Protein AF-A0A3C1LG47-F1 (afdb_monomer_lite)

Structure (mmCIF, N/CA/C/O backbone):
data_AF-A0A3C1LG47-F1
#
_entry.id   AF-A0A3C1LG47-F1
#
loop_
_atom_site.group_PDB
_atom_site.id
_atom_site.type_symbol
_atom_site.label_atom_id
_atom_site.label_alt_id
_atom_site.label_comp_id
_atom_site.label_asym_id
_atom_site.label_entity_id
_atom_site.label_seq_id
_atom_site.pdbx_PDB_ins_code
_atom_site.Cartn_x
_atom_site.Cartn_y
_atom_site.Cartn_z
_atom_site.occupancy
_atom_site.B_iso_or_equiv
_atom_site.auth_seq_id
_atom_site.auth_comp_id
_atom_site.auth_asym_id
_atom_site.auth_atom_id
_atom_site.pdbx_PDB_model_num
ATOM 1 N N . MET A 1 1 ? -15.782 72.616 63.183 1.00 51.31 1 MET A N 1
ATOM 2 C CA . MET A 1 1 ? -16.608 72.839 61.970 1.00 51.31 1 MET A CA 1
ATOM 3 C C . MET A 1 1 ? -15.908 72.501 60.646 1.00 51.31 1 MET A C 1
ATOM 5 O O . MET A 1 1 ? -16.550 71.885 59.808 1.00 51.31 1 MET A O 1
ATOM 9 N N . ASN A 1 2 ? -14.607 72.766 60.451 1.00 53.25 2 ASN A N 1
ATOM 10 C CA . ASN A 1 2 ? -13.938 72.536 59.150 1.00 53.25 2 ASN A CA 1
ATOM 11 C C . ASN A 1 2 ? -13.732 71.069 58.701 1.00 53.25 2 ASN A C 1
ATOM 13 O O . ASN A 1 2 ? -13.550 70.830 57.511 1.00 53.25 2 ASN A O 1
ATOM 17 N N . LYS A 1 3 ? -13.818 70.066 59.590 1.00 49.41 3 LYS A N 1
ATOM 18 C CA . LYS A 1 3 ? -13.710 68.641 59.197 1.00 49.41 3 LYS A CA 1
ATOM 19 C C . LYS A 1 3 ? -15.023 68.023 58.687 1.00 49.41 3 LYS A C 1
ATOM 21 O O . LYS A 1 3 ? -14.975 67.081 57.904 1.00 49.41 3 LYS A O 1
ATOM 26 N N . LEU A 1 4 ? -16.186 68.569 59.060 1.00 52.66 4 LEU A N 1
ATOM 27 C CA . LEU A 1 4 ? -17.486 68.074 58.577 1.00 52.66 4 LEU A CA 1
ATOM 28 C C . LEU A 1 4 ? -17.813 68.585 57.165 1.00 52.66 4 LEU A C 1
ATOM 30 O O . LEU A 1 4 ? -18.344 67.832 56.352 1.00 52.66 4 LEU A O 1
ATOM 34 N N . LEU A 1 5 ? -17.409 69.818 56.841 1.00 54.19 5 LEU A N 1
ATOM 35 C CA . LEU A 1 5 ? -17.619 70.408 55.515 1.00 54.19 5 LEU A CA 1
ATOM 36 C C . LEU A 1 5 ? -16.752 69.730 54.433 1.00 54.19 5 LEU A C 1
ATOM 38 O O . LEU A 1 5 ? -17.206 69.527 53.309 1.00 54.19 5 LEU A O 1
ATOM 42 N N . HIS A 1 6 ? -15.542 69.282 54.791 1.00 54.31 6 HIS A N 1
ATOM 43 C CA . HIS A 1 6 ? -14.636 68.578 53.873 1.00 54.31 6 HIS A CA 1
ATOM 44 C C . HIS A 1 6 ? -15.101 67.150 53.525 1.00 54.31 6 HIS A C 1
ATOM 46 O O . HIS A 1 6 ? -14.915 66.705 52.395 1.00 54.31 6 HIS A O 1
ATOM 52 N N . CYS A 1 7 ? -15.755 66.437 54.449 1.00 54.12 7 CYS A N 1
ATOM 53 C CA . CYS A 1 7 ? -16.332 65.117 54.158 1.00 54.12 7 CYS A CA 1
ATOM 54 C C . CYS A 1 7 ? -17.627 65.197 53.331 1.00 54.12 7 CYS A C 1
ATOM 56 O O . CYS A 1 7 ? -17.888 64.301 52.527 1.00 54.12 7 CYS A O 1
ATOM 58 N N . TYR A 1 8 ? -18.412 66.269 53.483 1.00 59.38 8 TYR A N 1
ATOM 59 C CA . TYR A 1 8 ? -19.633 66.476 52.702 1.00 59.38 8 TYR A CA 1
ATOM 60 C C . TYR A 1 8 ? -19.336 66.916 51.260 1.00 59.38 8 TYR A C 1
ATOM 62 O O . TYR A 1 8 ? -19.870 66.312 50.331 1.00 59.38 8 TYR A O 1
ATOM 70 N N . LEU A 1 9 ? -18.412 67.861 51.032 1.00 56.97 9 LEU A N 1
ATOM 71 C CA . LEU A 1 9 ? -18.055 68.276 49.666 1.00 56.97 9 LEU A CA 1
ATOM 72 C C . LEU A 1 9 ? -17.427 67.139 48.842 1.00 56.97 9 LEU A C 1
ATOM 74 O O . LEU A 1 9 ? -17.689 67.029 47.648 1.00 56.97 9 LEU A O 1
ATOM 78 N N . ARG A 1 10 ? -16.648 66.246 49.469 1.00 55.94 10 ARG A N 1
ATOM 79 C CA . ARG A 1 10 ? -15.998 65.124 48.769 1.00 55.94 10 ARG A CA 1
ATOM 80 C C . ARG A 1 10 ? -17.000 64.067 48.294 1.00 55.94 10 ARG A C 1
ATOM 82 O O . ARG A 1 10 ? -16.818 63.515 47.213 1.00 55.94 10 ARG A O 1
ATOM 89 N N . LYS A 1 11 ? -18.078 63.820 49.051 1.00 56.16 11 LYS A N 1
ATOM 90 C CA . LYS A 1 11 ? -19.153 62.897 48.641 1.00 56.16 11 LYS A CA 1
ATOM 91 C C . LYS A 1 11 ? -20.016 63.471 47.516 1.00 56.16 11 LYS A C 1
ATOM 93 O O . LYS A 1 11 ? -20.362 62.725 46.608 1.00 56.16 11 LYS A O 1
ATOM 98 N N . TYR A 1 12 ? -20.297 64.776 47.519 1.00 56.66 12 TYR A N 1
ATOM 99 C CA . TYR A 1 12 ? -21.086 65.399 46.451 1.00 56.66 12 TYR A CA 1
ATOM 100 C C . TYR A 1 12 ? -20.277 65.684 45.181 1.00 56.66 12 TYR A C 1
ATOM 102 O O . TYR A 1 12 ? -20.822 65.514 44.101 1.00 56.66 12 TYR A O 1
ATOM 110 N N . ILE A 1 13 ? -18.978 65.998 45.264 1.00 59.78 13 ILE A N 1
ATOM 111 C CA . ILE A 1 13 ? -18.115 66.118 44.073 1.00 59.78 13 ILE A CA 1
ATOM 112 C C . ILE A 1 13 ? -17.897 64.749 43.410 1.00 59.78 13 ILE A C 1
ATOM 114 O O . ILE A 1 13 ? -17.921 64.663 42.187 1.00 59.78 13 ILE A O 1
ATOM 118 N N . LEU A 1 14 ? -17.781 63.659 44.178 1.00 51.44 14 LEU A N 1
ATOM 119 C CA . LEU A 1 14 ? -17.736 62.302 43.613 1.00 51.44 14 LEU A CA 1
ATOM 120 C C . LEU A 1 14 ? -19.088 61.858 43.030 1.00 51.44 14 LEU A C 1
ATOM 122 O O . LEU A 1 14 ? -19.104 61.161 42.019 1.00 51.44 14 LEU A O 1
ATOM 126 N N . LEU A 1 15 ? -20.213 62.304 43.599 1.00 50.47 15 LEU A N 1
ATOM 127 C CA . LEU A 1 15 ? -21.544 62.062 43.032 1.00 50.47 15 LEU A CA 1
ATOM 128 C C . LEU A 1 15 ? -21.782 62.895 41.759 1.00 50.47 15 LEU A C 1
ATOM 130 O O . LEU A 1 15 ? -22.351 62.388 40.800 1.00 50.47 15 LEU A O 1
ATOM 134 N N . PHE A 1 16 ? -21.291 64.138 41.699 1.00 47.19 16 PHE A N 1
ATOM 135 C CA . PHE A 1 16 ? -21.421 65.008 40.525 1.00 47.19 16 PHE A CA 1
ATOM 136 C C . PHE A 1 16 ? -20.481 64.582 39.384 1.00 47.19 16 PHE A C 1
ATOM 138 O O . PHE A 1 16 ? -20.899 64.549 38.231 1.00 47.19 16 PHE A O 1
ATOM 145 N N . ILE A 1 17 ? -19.252 64.146 39.692 1.00 50.56 17 ILE A N 1
ATOM 146 C CA . ILE A 1 17 ? -18.348 63.518 38.711 1.00 50.56 17 ILE A CA 1
ATOM 147 C C . ILE A 1 17 ? -18.901 62.150 38.264 1.00 50.56 17 ILE A C 1
ATOM 149 O O . ILE A 1 17 ? -18.778 61.798 37.094 1.00 50.56 17 ILE A O 1
ATOM 153 N N . GLY A 1 18 ? -19.589 61.416 39.147 1.00 42.50 18 GLY A N 1
ATOM 154 C CA . GLY A 1 18 ? -20.292 60.174 38.807 1.00 42.50 18 GLY A CA 1
ATOM 155 C C . GLY A 1 18 ? -21.524 60.366 37.910 1.00 42.50 18 GLY A C 1
ATOM 156 O O . GLY A 1 18 ? -21.790 59.516 37.065 1.00 42.50 18 GLY A O 1
ATOM 157 N N . ILE A 1 19 ? -22.245 61.487 38.037 1.00 44.97 19 ILE A N 1
ATOM 158 C CA . ILE A 1 19 ? -23.436 61.801 37.225 1.00 44.97 19 ILE A CA 1
ATOM 159 C C . ILE A 1 19 ? -23.059 62.442 35.876 1.00 44.97 19 ILE A C 1
ATOM 161 O O . ILE A 1 19 ? -23.727 62.192 34.877 1.00 44.97 19 ILE A O 1
ATOM 165 N N . VAL A 1 20 ? -21.946 63.180 35.788 1.00 39.44 20 VAL A N 1
ATOM 166 C CA . VAL A 1 20 ? -21.434 63.704 34.502 1.00 39.44 20 VAL A CA 1
ATOM 167 C C . VAL A 1 20 ? -20.729 62.612 33.670 1.00 39.44 20 VAL A C 1
ATOM 169 O O . VAL A 1 20 ? -20.635 62.731 32.452 1.00 39.44 20 VAL A O 1
ATOM 172 N N . PHE A 1 21 ? -20.343 61.486 34.286 1.00 37.75 21 PHE A N 1
ATOM 173 C CA . PHE A 1 21 ? -19.970 60.239 33.599 1.00 37.75 21 PHE A CA 1
ATOM 174 C C . PHE A 1 21 ? -21.149 59.272 33.393 1.00 37.75 21 PHE A C 1
ATOM 176 O O . PHE A 1 21 ? -20.934 58.079 33.145 1.00 37.75 21 PHE A O 1
ATOM 183 N N . VAL A 1 22 ? -22.397 59.762 33.382 1.00 38.84 22 VAL A N 1
ATOM 184 C CA . VAL A 1 22 ? -23.427 59.100 32.575 1.00 38.84 22 VAL A CA 1
ATOM 185 C C . VAL A 1 22 ? -22.970 59.248 31.132 1.00 38.84 22 VAL A C 1
ATOM 187 O O . VAL A 1 22 ? -23.266 60.222 30.443 1.00 38.84 22 VAL A O 1
ATOM 190 N N . LYS A 1 23 ? -22.179 58.259 30.697 1.00 36.44 23 LYS A N 1
ATOM 191 C CA . LYS A 1 23 ? -22.013 57.919 29.296 1.00 36.44 23 LYS A CA 1
ATOM 192 C C . LYS A 1 23 ? -23.392 58.093 28.676 1.00 36.44 23 LYS A C 1
ATOM 194 O O . LYS A 1 23 ? -24.325 57.369 29.021 1.00 36.44 23 LYS A O 1
ATOM 199 N N . LEU A 1 24 ? -23.486 59.020 27.731 1.00 32.66 24 LEU A N 1
ATOM 200 C CA . LEU A 1 24 ? -24.197 58.752 26.497 1.00 32.66 24 LEU A CA 1
ATOM 201 C C . LEU A 1 24 ? -23.728 57.361 26.055 1.00 32.66 24 LEU A C 1
ATOM 203 O O . LEU A 1 24 ? -22.726 57.217 25.357 1.00 32.66 24 LEU A O 1
ATOM 207 N N . ILE A 1 25 ? -24.390 56.312 26.548 1.00 35.88 25 ILE A N 1
ATOM 208 C CA . ILE A 1 25 ? -24.397 55.020 25.890 1.00 35.88 25 ILE A CA 1
ATOM 209 C C . ILE A 1 25 ? -25.175 55.345 24.626 1.00 35.88 25 ILE A C 1
ATOM 211 O O . ILE A 1 25 ? -26.400 55.281 24.596 1.00 35.88 25 ILE A O 1
ATOM 215 N N . SER A 1 26 ? -24.458 55.859 23.623 1.00 36.28 26 SER A N 1
ATOM 216 C CA . SER A 1 26 ? -24.989 55.963 22.279 1.00 36.28 26 SER A CA 1
ATOM 217 C C . SER A 1 26 ? -25.523 54.577 21.966 1.00 36.28 26 SER A C 1
ATOM 219 O O . SER A 1 26 ? -24.765 53.613 22.129 1.00 36.28 26 SER A O 1
ATOM 221 N N . ALA A 1 27 ? -26.797 54.482 21.581 1.00 41.03 27 ALA A N 1
ATOM 222 C CA . ALA A 1 27 ? -27.372 53.261 21.037 1.00 41.03 27 ALA A CA 1
ATOM 223 C C . ALA A 1 27 ? -26.314 52.612 20.140 1.00 41.03 27 ALA A C 1
ATOM 225 O O . ALA A 1 27 ? -25.809 53.255 19.211 1.00 41.03 27 ALA A O 1
ATOM 226 N N . GLN A 1 28 ? -25.851 51.424 20.532 1.00 43.28 28 GLN A N 1
ATOM 227 C CA . GLN A 1 28 ? -24.716 50.783 19.891 1.00 43.28 28 GLN A CA 1
ATOM 228 C C . GLN A 1 28 ? -25.108 50.586 18.427 1.00 43.28 28 GLN A C 1
ATOM 230 O O . GLN A 1 28 ? -26.016 49.831 18.112 1.00 43.28 28 GLN A O 1
ATOM 235 N N . SER A 1 29 ? -24.511 51.367 17.529 1.00 49.53 29 SER A N 1
ATOM 236 C CA . SER A 1 29 ? -24.788 51.240 16.103 1.00 49.53 29 SER A CA 1
ATOM 237 C C . SER A 1 29 ? -24.093 49.970 15.630 1.00 49.53 29 SER A C 1
ATOM 239 O O . SER A 1 29 ? -22.915 49.783 15.926 1.00 49.53 29 SER A O 1
ATOM 241 N N . TYR A 1 30 ? -24.821 49.080 14.965 1.00 61.31 30 TYR A N 1
ATOM 242 C CA . TYR A 1 30 ? -24.326 47.768 14.552 1.00 61.31 30 TYR A CA 1
ATOM 243 C C . TYR A 1 30 ? -24.065 47.722 13.032 1.00 61.31 30 TYR A C 1
ATOM 245 O O . TYR A 1 30 ? -24.779 48.376 12.270 1.00 61.31 30 TYR A O 1
ATOM 253 N N . PHE A 1 31 ? -23.026 46.992 12.599 1.00 74.56 31 PHE A N 1
ATOM 254 C CA . PHE A 1 31 ? -22.445 47.036 11.241 1.00 74.56 31 PHE A CA 1
ATOM 255 C C . PHE A 1 31 ? -22.691 45.711 10.459 1.00 74.56 31 PHE A C 1
ATOM 257 O O . PHE A 1 31 ? -23.329 44.815 11.013 1.00 74.56 31 PHE A O 1
ATOM 264 N N . PRO A 1 32 ? -22.292 45.551 9.174 1.00 75.62 32 PRO A N 1
ATOM 265 C CA . PRO A 1 32 ? -22.762 44.463 8.315 1.00 75.62 32 PRO A CA 1
ATOM 266 C C . PRO A 1 32 ? -22.388 43.082 8.872 1.00 75.62 32 PRO A C 1
ATOM 268 O O . PRO A 1 32 ? -21.288 42.888 9.393 1.00 75.62 32 PRO A O 1
ATOM 271 N N . GLY A 1 33 ? -23.335 42.140 8.802 1.00 71.44 33 GLY A N 1
ATOM 272 C CA . GLY A 1 33 ? -23.226 40.807 9.413 1.00 71.44 33 GLY A CA 1
ATOM 273 C C . GLY A 1 33 ? -23.135 40.808 10.947 1.00 71.44 33 GLY A C 1
ATOM 274 O O . GLY A 1 33 ? -22.807 39.795 11.552 1.00 71.44 33 GLY A O 1
ATOM 275 N N . GLY A 1 34 ? -23.361 41.951 11.598 1.00 69.56 34 GLY A N 1
ATOM 276 C CA . GLY A 1 34 ? -23.173 42.117 13.037 1.00 69.56 34 GLY A CA 1
ATOM 277 C C . GLY A 1 34 ? -21.711 42.229 13.476 1.00 69.56 34 GLY A C 1
ATOM 278 O O . GLY A 1 34 ? -21.415 42.090 14.664 1.00 69.56 34 GLY A O 1
ATOM 279 N N . LEU A 1 35 ? -20.794 42.520 12.546 1.00 74.56 35 LEU A N 1
ATOM 280 C CA . LEU A 1 35 ? -19.403 42.826 12.872 1.00 74.56 35 LEU A CA 1
ATOM 281 C C . LEU A 1 35 ? -19.294 44.094 13.736 1.00 74.56 35 LEU A C 1
ATOM 283 O O . LEU A 1 35 ? -20.062 45.051 13.605 1.00 74.56 35 LEU A O 1
ATOM 287 N N . LEU A 1 36 ? -18.283 44.129 14.607 1.00 71.06 36 LEU A N 1
ATOM 288 C CA . LEU A 1 36 ? -17.958 45.323 15.387 1.00 71.06 36 LEU A CA 1
ATOM 289 C C . LEU A 1 36 ? -17.423 46.435 14.478 1.00 71.06 36 LEU A C 1
ATOM 291 O O . LEU A 1 36 ? -16.617 46.173 13.585 1.00 71.06 36 LEU A O 1
ATOM 295 N N . ARG A 1 37 ? -17.765 47.697 14.786 1.00 76.88 37 ARG A N 1
ATOM 296 C CA . ARG A 1 37 ? -17.238 48.890 14.087 1.00 76.88 37 ARG A CA 1
ATOM 297 C C . ARG A 1 37 ? -15.733 48.837 13.886 1.00 76.88 37 ARG A C 1
ATOM 299 O O . ARG A 1 37 ? -15.231 49.153 12.819 1.00 76.88 37 ARG A O 1
ATOM 306 N N . SER A 1 38 ? -15.029 48.447 14.948 1.00 74.62 38 SER A N 1
ATOM 307 C CA . SER A 1 38 ? -13.571 48.417 15.028 1.00 74.62 38 SER A CA 1
ATOM 308 C C . SER A 1 38 ? -12.929 47.442 14.043 1.00 74.62 38 SER A C 1
ATOM 310 O O . SER A 1 38 ? -11.725 47.515 13.825 1.00 74.62 38 SER A O 1
ATOM 312 N N . LYS A 1 39 ? -13.707 46.529 13.452 1.00 76.81 39 LYS A N 1
ATOM 313 C CA . LYS A 1 39 ? -13.239 45.597 12.426 1.00 76.81 39 LYS A CA 1
ATOM 314 C C . LYS A 1 39 ? -13.362 46.159 11.013 1.00 76.81 39 LYS A C 1
ATOM 316 O O . LYS A 1 39 ? -12.798 45.570 10.096 1.00 76.81 39 LYS A O 1
ATOM 321 N N . LEU A 1 40 ? -14.048 47.282 10.820 1.00 82.50 40 LEU A N 1
ATOM 322 C CA . LEU A 1 40 ? -14.298 47.881 9.512 1.00 82.50 40 LEU A CA 1
ATOM 323 C C . LEU A 1 40 ? -13.452 49.134 9.350 1.00 82.50 40 LEU A C 1
ATOM 325 O O . LEU A 1 40 ? -13.434 49.977 10.242 1.00 82.50 40 LEU A O 1
ATOM 329 N N . ASN A 1 41 ? -12.816 49.287 8.194 1.00 83.94 41 ASN A N 1
ATOM 330 C CA . ASN A 1 41 ? -12.206 50.552 7.793 1.00 83.94 41 ASN A CA 1
ATOM 331 C C . ASN A 1 41 ? -13.128 51.350 6.877 1.00 83.94 41 ASN A C 1
ATOM 333 O O . ASN A 1 41 ? -13.186 52.568 7.013 1.00 83.94 41 ASN A O 1
ATOM 337 N N . LEU A 1 42 ? -13.853 50.674 5.981 1.00 86.50 42 LEU A N 1
ATOM 338 C CA . LEU A 1 42 ? -14.726 51.298 4.991 1.00 86.50 42 LEU A CA 1
ATOM 339 C C . LEU A 1 42 ? -15.965 50.429 4.756 1.00 86.50 42 LEU A C 1
ATOM 341 O O . LEU A 1 42 ? -15.850 49.222 4.562 1.00 86.50 42 LEU A O 1
ATOM 345 N N . TRP A 1 43 ? -17.139 51.047 4.734 1.00 91.00 43 TRP A N 1
ATOM 346 C CA . TRP A 1 43 ? -18.402 50.423 4.370 1.00 91.00 43 TRP A CA 1
ATOM 347 C C . TRP A 1 43 ? -19.229 51.374 3.504 1.00 91.00 43 TRP A C 1
ATOM 349 O O . TRP A 1 43 ? -19.865 52.313 3.984 1.00 91.00 43 TRP A O 1
ATOM 359 N N . LEU A 1 44 ? -19.210 51.114 2.204 1.00 91.50 44 LEU A N 1
ATOM 360 C CA . LEU A 1 44 ? -19.944 51.856 1.191 1.00 91.50 44 LEU A CA 1
ATOM 361 C C . LEU A 1 44 ? -21.133 51.020 0.727 1.00 91.50 44 LEU A C 1
ATOM 363 O O . LEU A 1 44 ? -20.953 49.897 0.272 1.00 91.50 44 LEU A O 1
ATOM 367 N N . ASP A 1 45 ? -22.340 51.565 0.833 1.00 91.75 45 ASP A N 1
ATOM 368 C CA . ASP A 1 45 ? -23.589 50.858 0.537 1.00 91.75 45 ASP A CA 1
ATOM 369 C C . ASP A 1 45 ? -24.488 51.725 -0.349 1.00 91.75 45 ASP A C 1
ATOM 371 O O . ASP A 1 45 ? -25.027 52.731 0.105 1.00 91.75 45 ASP A O 1
ATOM 375 N N . ALA A 1 46 ? -24.629 51.365 -1.625 1.00 91.56 46 ALA A N 1
ATOM 376 C CA . ALA A 1 46 ? -25.347 52.171 -2.607 1.00 91.56 46 ALA A CA 1
ATOM 377 C C . ALA A 1 46 ? -26.864 52.082 -2.408 1.00 91.56 46 ALA A C 1
ATOM 379 O O . ALA A 1 46 ? -27.601 52.963 -2.855 1.00 91.56 46 ALA A O 1
ATOM 380 N N . THR A 1 47 ? -27.348 51.056 -1.698 1.00 88.75 47 THR A N 1
ATOM 381 C CA . THR A 1 47 ? -28.775 50.924 -1.369 1.00 88.75 47 THR A CA 1
ATOM 382 C C . THR A 1 47 ? -29.243 52.035 -0.430 1.00 88.75 47 THR A C 1
ATOM 384 O O . THR A 1 47 ? -30.394 52.467 -0.499 1.00 88.75 47 THR A O 1
ATOM 387 N N . ASP A 1 48 ? -28.326 52.586 0.364 1.00 89.19 48 ASP A N 1
ATOM 388 C CA . ASP A 1 48 ? -28.577 53.700 1.261 1.00 89.19 48 ASP A CA 1
ATOM 389 C C . ASP A 1 48 ? -28.362 55.041 0.544 1.00 89.19 48 ASP A C 1
ATOM 391 O O . ASP A 1 48 ? -27.247 55.561 0.465 1.00 89.19 48 ASP A O 1
ATOM 395 N N . SER A 1 49 ? -29.445 55.634 0.029 1.00 89.56 49 SER A N 1
ATOM 396 C CA . SER A 1 49 ? -29.385 56.929 -0.674 1.00 89.56 49 SER A CA 1
ATOM 397 C C . SER A 1 49 ? -28.813 58.053 0.179 1.00 89.56 49 SER A C 1
ATOM 399 O O . SER A 1 49 ? -28.272 58.998 -0.386 1.00 89.56 49 SER A O 1
ATOM 401 N N . SER A 1 50 ? -28.907 57.972 1.512 1.00 90.94 50 SER A N 1
ATOM 402 C CA . SER A 1 50 ? -28.374 59.017 2.395 1.00 90.94 50 SER A CA 1
ATOM 403 C C . SER A 1 50 ? -26.844 59.091 2.358 1.00 90.94 50 SER A C 1
ATOM 405 O O . SER A 1 50 ? -26.251 60.115 2.705 1.00 90.94 50 SER A O 1
ATOM 407 N N . THR A 1 51 ? -26.195 58.024 1.884 1.00 93.12 51 THR A N 1
ATOM 408 C CA . THR A 1 51 ? -24.746 57.981 1.696 1.00 93.12 51 THR A CA 1
ATOM 409 C C . THR A 1 51 ? -24.297 58.607 0.377 1.00 93.12 51 THR A C 1
ATOM 411 O O . THR A 1 51 ? -23.120 58.928 0.224 1.00 93.12 51 THR A O 1
ATOM 414 N N . LEU A 1 52 ? -25.201 58.822 -0.580 1.00 95.31 52 LEU A N 1
ATOM 415 C CA . LEU A 1 52 ? -24.861 59.297 -1.918 1.00 95.31 52 LEU A CA 1
ATOM 416 C C . LEU A 1 52 ? -25.093 60.805 -2.040 1.00 95.31 52 LEU A C 1
ATOM 418 O O . LEU A 1 52 ? -26.143 61.326 -1.680 1.00 95.31 52 LEU A O 1
ATOM 422 N N . THR A 1 53 ? -24.123 61.523 -2.603 1.00 96.69 53 THR A N 1
ATOM 423 C CA . THR A 1 53 ? -24.346 62.873 -3.139 1.00 96.69 53 THR A CA 1
ATOM 424 C C . THR A 1 53 ? -24.441 62.778 -4.650 1.00 96.69 53 THR A C 1
ATOM 426 O O . THR A 1 53 ? -23.467 62.410 -5.311 1.00 96.69 53 THR A O 1
ATOM 429 N N . ILE A 1 54 ? -25.608 63.121 -5.187 1.00 95.00 54 ILE A N 1
ATOM 430 C CA . ILE A 1 54 ? -25.885 63.100 -6.622 1.00 95.00 54 ILE A CA 1
ATOM 431 C C . ILE A 1 54 ? -25.979 64.547 -7.106 1.00 95.00 54 ILE A C 1
ATOM 433 O O . ILE A 1 54 ? -26.705 65.348 -6.523 1.00 95.00 54 ILE A O 1
ATOM 437 N N . SER A 1 55 ? -25.243 64.885 -8.161 1.00 94.19 55 SER A N 1
ATOM 438 C CA . SER A 1 55 ? -25.297 66.189 -8.829 1.00 94.19 55 SER A CA 1
ATOM 439 C C . SER A 1 55 ? -25.346 65.960 -10.334 1.00 94.19 55 SER A C 1
ATOM 441 O O . SER A 1 55 ? -24.558 65.171 -10.843 1.00 94.19 55 SER A O 1
ATOM 443 N N . ASN A 1 56 ? -26.281 66.598 -11.045 1.00 89.44 56 ASN A N 1
ATOM 444 C CA . ASN A 1 56 ? -26.469 66.430 -12.495 1.00 89.44 56 ASN A CA 1
ATOM 445 C C . ASN A 1 56 ? -26.547 64.954 -12.948 1.00 89.44 56 ASN A C 1
ATOM 447 O O . ASN A 1 56 ? -25.959 64.567 -13.954 1.00 89.44 56 ASN A O 1
ATOM 451 N N . GLY A 1 57 ? -27.236 64.111 -12.169 1.00 86.75 57 GLY A N 1
ATOM 452 C CA . GLY A 1 57 ? -27.425 62.686 -12.473 1.00 86.75 57 GLY A CA 1
ATOM 453 C C . GLY A 1 57 ? -26.213 61.780 -12.208 1.00 86.75 57 GLY A C 1
ATOM 454 O O . GLY A 1 57 ? -26.333 60.565 -12.355 1.00 86.75 57 GLY A O 1
ATOM 455 N N . VAL A 1 58 ? -25.072 62.327 -11.772 1.00 94.44 58 VAL A N 1
ATOM 456 C CA . VAL A 1 58 ? -23.861 61.563 -11.428 1.00 94.44 58 VAL A CA 1
ATOM 457 C C . VAL A 1 58 ? -23.579 61.591 -9.922 1.00 94.44 58 VAL A C 1
ATOM 459 O O . VAL A 1 58 ? -23.909 62.551 -9.226 1.00 94.44 58 VAL A O 1
ATOM 462 N N . VAL A 1 59 ? -22.949 60.541 -9.395 1.00 96.31 59 VAL A N 1
ATOM 463 C CA . VAL A 1 59 ? -22.551 60.422 -7.987 1.00 96.31 59 VAL A CA 1
ATOM 464 C C . VAL A 1 59 ? -21.199 61.085 -7.780 1.00 96.31 59 VAL A C 1
ATOM 466 O O . VAL A 1 59 ? -20.153 60.532 -8.112 1.00 96.31 59 VAL A O 1
ATOM 469 N N . THR A 1 60 ? -21.208 62.279 -7.202 1.00 95.06 60 THR A N 1
ATOM 470 C CA . THR A 1 60 ? -19.976 63.018 -6.904 1.00 95.06 60 THR A CA 1
ATOM 471 C C . THR A 1 60 ? -19.332 62.567 -5.598 1.00 95.06 60 THR A C 1
ATOM 473 O O . THR A 1 60 ? -18.141 62.804 -5.396 1.00 95.06 60 THR A O 1
ATOM 476 N N . ARG A 1 61 ? -20.092 61.896 -4.721 1.00 94.62 61 ARG A N 1
ATOM 477 C CA . ARG A 1 61 ? -19.608 61.399 -3.430 1.00 94.62 61 ARG A CA 1
ATOM 478 C C . ARG A 1 61 ? -20.414 60.206 -2.917 1.00 94.62 61 ARG A C 1
ATOM 480 O O . ARG A 1 61 ? -21.641 60.217 -2.984 1.00 94.62 61 ARG A O 1
ATOM 487 N N . TRP A 1 62 ? -19.714 59.236 -2.333 1.00 94.88 62 TRP A N 1
ATOM 488 C CA . TRP A 1 62 ? -20.260 58.074 -1.630 1.00 94.88 62 TRP A CA 1
ATOM 489 C C . TRP A 1 62 ? -19.682 58.019 -0.211 1.00 94.88 62 TRP A C 1
ATOM 491 O O . TRP A 1 62 ? -18.479 57.843 -0.019 1.00 94.88 62 TRP A O 1
ATOM 501 N N . ARG A 1 63 ? -20.529 58.259 0.789 1.00 93.75 63 ARG A N 1
ATOM 502 C CA . ARG A 1 63 ? -20.172 58.348 2.205 1.00 93.75 63 ARG A CA 1
ATOM 503 C C . ARG A 1 63 ? -20.112 56.960 2.835 1.00 93.75 63 ARG A C 1
ATOM 505 O O . ARG A 1 63 ? -20.984 56.126 2.630 1.00 93.75 63 ARG A O 1
ATOM 512 N N . ASP A 1 64 ? -19.095 56.758 3.650 1.00 90.12 64 ASP A N 1
ATOM 513 C CA . ASP A 1 64 ? -18.910 55.573 4.471 1.00 90.12 64 ASP A CA 1
ATOM 514 C C . ASP A 1 64 ? -19.883 55.544 5.655 1.00 90.12 64 ASP A C 1
ATOM 516 O O . ASP A 1 64 ? -20.033 56.531 6.384 1.00 90.12 64 ASP A O 1
ATOM 520 N N . LYS A 1 65 ? -20.504 54.385 5.874 1.00 88.38 65 LYS A N 1
ATOM 521 C CA . LYS A 1 65 ? -21.409 54.116 6.998 1.00 88.38 65 LYS A CA 1
ATOM 522 C C . LYS A 1 65 ? -20.667 53.741 8.281 1.00 88.38 65 LYS A C 1
ATOM 524 O O . LYS A 1 65 ? -21.241 53.842 9.362 1.00 88.38 65 LYS A O 1
ATOM 529 N N . ALA A 1 66 ? -19.407 53.311 8.189 1.00 84.06 66 ALA A N 1
ATOM 530 C CA . ALA A 1 66 ? -18.635 52.853 9.337 1.00 84.06 66 ALA A CA 1
ATOM 531 C C . ALA A 1 66 ? -17.874 53.987 10.033 1.00 84.06 66 ALA A C 1
ATOM 533 O O . ALA A 1 66 ? -18.003 54.165 11.242 1.00 84.06 66 ALA A O 1
ATOM 534 N N . ASN A 1 67 ? -17.077 54.772 9.314 1.00 81.25 67 ASN A N 1
ATOM 535 C CA . ASN A 1 67 ? -16.011 55.591 9.900 1.00 81.25 67 ASN A CA 1
ATOM 536 C C . ASN A 1 67 ? -15.966 57.037 9.401 1.00 81.25 67 ASN A C 1
ATOM 538 O O . ASN A 1 67 ? -14.960 57.719 9.611 1.00 81.25 67 ASN A O 1
ATOM 542 N N . SER A 1 68 ? -17.056 57.516 8.797 1.00 83.06 68 SER A N 1
ATOM 543 C CA . SER A 1 68 ? -17.179 58.875 8.248 1.00 83.06 68 SER A CA 1
ATOM 544 C C . SER A 1 68 ? -16.191 59.190 7.117 1.00 83.06 68 SER A C 1
ATOM 546 O O . SER A 1 68 ? -15.987 60.360 6.791 1.00 83.06 68 SER A O 1
ATOM 548 N N . LEU A 1 69 ? -15.586 58.168 6.504 1.00 87.38 69 LEU A N 1
ATOM 549 C CA . LEU A 1 69 ? -14.845 58.322 5.256 1.00 87.38 69 LEU A CA 1
ATOM 550 C C . LEU A 1 69 ? -15.796 58.679 4.101 1.00 87.38 69 LEU A C 1
ATOM 552 O O . LEU A 1 69 ? -17.021 58.600 4.202 1.00 87.38 69 LEU A O 1
ATOM 556 N N . GLN A 1 70 ? -15.239 59.102 2.973 1.00 89.75 70 GLN A N 1
ATOM 557 C CA . GLN A 1 70 ? -16.020 59.338 1.761 1.00 89.75 70 GLN A CA 1
ATOM 558 C C . GLN A 1 70 ? -15.159 59.113 0.522 1.00 89.75 70 GLN A C 1
ATOM 560 O O . GLN A 1 70 ? -14.002 59.535 0.481 1.00 89.75 70 GLN A O 1
ATOM 565 N N . ALA A 1 71 ? -15.742 58.467 -0.484 1.00 90.75 71 ALA A N 1
ATOM 566 C CA . ALA A 1 71 ? -15.166 58.325 -1.810 1.00 90.75 71 ALA A CA 1
ATOM 567 C C . ALA A 1 71 ? -15.735 59.432 -2.711 1.00 90.75 71 ALA A C 1
ATOM 569 O O . ALA A 1 71 ? -16.951 59.522 -2.871 1.00 90.75 71 ALA A O 1
ATOM 570 N N . ASN A 1 72 ? -14.887 60.292 -3.275 1.00 92.81 72 ASN A N 1
ATOM 571 C CA . ASN A 1 72 ? -15.295 61.436 -4.096 1.00 92.81 72 ASN A CA 1
ATOM 572 C C . ASN A 1 72 ? -14.860 61.250 -5.549 1.00 92.81 72 ASN A C 1
ATOM 574 O O . ASN A 1 72 ? -13.761 60.767 -5.813 1.00 92.81 72 ASN A O 1
ATOM 578 N N . ALA A 1 73 ? -15.688 61.677 -6.497 1.00 90.12 73 ALA A N 1
ATOM 579 C CA . ALA A 1 73 ? -15.277 61.728 -7.894 1.00 90.12 73 ALA A CA 1
ATOM 580 C C . ALA A 1 73 ? -14.246 62.858 -8.088 1.00 90.12 73 ALA A C 1
ATOM 582 O O . ALA A 1 73 ? -14.493 63.972 -7.621 1.00 90.12 73 ALA A O 1
ATOM 583 N N . PRO A 1 74 ? -13.119 62.623 -8.789 1.00 85.25 74 PRO A N 1
ATOM 584 C CA . PRO A 1 74 ? -12.118 63.668 -9.021 1.00 85.25 74 PRO A CA 1
ATOM 585 C C . PRO A 1 74 ? -12.637 64.792 -9.934 1.00 85.25 74 PRO A C 1
ATOM 587 O O . PRO A 1 74 ? -12.219 65.937 -9.799 1.00 85.25 74 PRO A O 1
ATOM 590 N N . ALA A 1 75 ? -13.572 64.480 -10.838 1.00 87.81 75 ALA A N 1
ATOM 591 C CA . ALA A 1 75 ? -14.308 65.436 -11.663 1.00 87.81 75 ALA A CA 1
ATOM 592 C C . ALA A 1 75 ? -15.675 64.854 -12.066 1.00 87.81 75 ALA A C 1
ATOM 594 O O . ALA A 1 75 ? -15.866 63.636 -12.037 1.00 87.81 75 ALA A O 1
ATOM 595 N N . MET A 1 76 ? -16.623 65.697 -12.506 1.00 87.06 76 MET A N 1
ATOM 596 C CA . MET A 1 76 ? -17.956 65.232 -12.940 1.00 87.06 76 MET A CA 1
ATOM 597 C C . MET A 1 76 ? -17.887 64.225 -14.099 1.00 87.06 76 MET A C 1
ATOM 599 O O . MET A 1 76 ? -18.641 63.256 -14.121 1.00 87.06 76 MET A O 1
ATOM 603 N N . ALA A 1 77 ? -16.935 64.387 -15.025 1.00 86.19 77 ALA A N 1
ATOM 604 C CA . ALA A 1 77 ? -16.726 63.443 -16.125 1.00 86.19 77 ALA A CA 1
ATOM 605 C C . ALA A 1 77 ? -16.325 62.033 -15.641 1.00 86.19 77 ALA A C 1
ATOM 607 O O . ALA A 1 77 ? -16.596 61.049 -16.329 1.00 86.19 77 ALA A O 1
ATOM 608 N N . ASN A 1 78 ? -15.752 61.917 -14.439 1.00 86.75 78 ASN A N 1
ATOM 609 C CA . ASN A 1 78 ? -15.331 60.658 -13.819 1.00 86.75 78 ASN A CA 1
ATOM 610 C C . ASN A 1 78 ? -16.346 60.110 -12.807 1.00 86.75 78 ASN A C 1
ATOM 612 O O . ASN A 1 78 ? -16.161 59.009 -12.294 1.00 86.75 78 ASN A O 1
ATOM 616 N N . ALA A 1 79 ? -17.418 60.842 -12.517 1.00 90.88 79 ALA A N 1
ATOM 617 C CA . ALA A 1 79 ? -18.419 60.410 -11.557 1.00 90.88 79 ALA A CA 1
ATOM 618 C C . ALA A 1 79 ? -19.280 59.263 -12.135 1.00 90.88 79 ALA A C 1
ATOM 620 O O . ALA A 1 79 ? -19.755 59.384 -13.276 1.00 90.88 79 ALA A O 1
ATOM 621 N N . PRO A 1 80 ? -19.465 58.149 -11.396 1.00 94.31 80 PRO A N 1
ATOM 622 C CA . PRO A 1 80 ? -20.371 57.073 -11.792 1.00 94.31 80 PRO A CA 1
ATOM 623 C C . PRO A 1 80 ? -21.830 57.548 -11.748 1.00 94.31 80 PRO A C 1
ATOM 625 O O . PRO A 1 80 ? -22.138 58.571 -11.141 1.00 94.31 80 PRO A O 1
ATOM 628 N N . VAL A 1 81 ? -22.742 56.810 -12.377 1.00 94.50 81 VAL A N 1
ATOM 629 C CA . VAL A 1 81 ? -24.189 57.106 -12.344 1.00 94.50 81 VAL A CA 1
ATOM 630 C C . VAL A 1 81 ? -24.923 56.107 -11.461 1.00 94.50 81 VAL A C 1
ATOM 632 O O . VAL A 1 81 ? -24.437 55.007 -11.217 1.00 94.50 81 VAL A O 1
ATOM 635 N N . VAL A 1 82 ? -26.091 56.482 -10.950 1.00 93.44 82 VAL A N 1
ATOM 636 C CA . VAL A 1 82 ? -26.936 55.561 -10.182 1.00 93.44 82 VAL A CA 1
ATOM 637 C C . VAL A 1 82 ? -27.751 54.688 -11.131 1.00 93.44 82 VAL A C 1
ATOM 639 O O . VAL A 1 82 ? -28.414 55.209 -12.023 1.00 93.44 82 VAL A O 1
ATOM 642 N N . ASN A 1 83 ? -27.778 53.381 -10.882 1.00 89.62 83 ASN A N 1
ATOM 643 C CA . ASN A 1 83 ? -28.679 52.442 -11.539 1.00 89.62 83 ASN A CA 1
ATOM 644 C C . ASN A 1 83 ? -29.551 51.736 -10.487 1.00 89.62 83 ASN A C 1
ATOM 646 O O . ASN A 1 83 ? -29.025 51.190 -9.522 1.00 89.62 83 ASN A O 1
ATOM 650 N N . ASN A 1 84 ? -30.877 51.774 -10.638 1.00 83.50 84 ASN A N 1
ATOM 651 C CA . ASN A 1 84 ? -31.815 51.296 -9.612 1.00 83.50 84 ASN A CA 1
ATOM 652 C C . ASN A 1 84 ? -32.378 49.881 -9.863 1.00 83.50 84 ASN A C 1
ATOM 654 O O . ASN A 1 84 ? -33.096 49.388 -9.004 1.00 83.50 84 ASN A O 1
ATOM 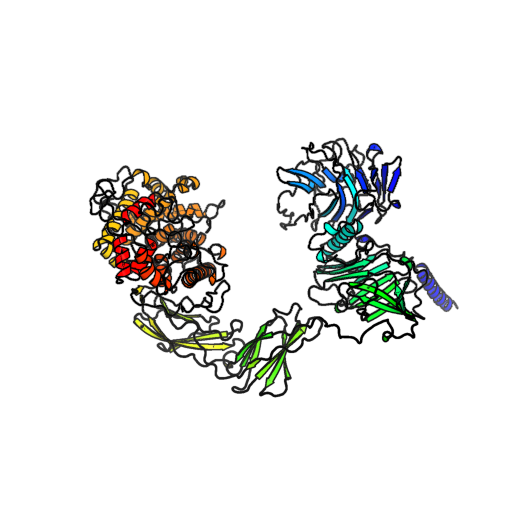658 N N . ASN A 1 85 ? -32.081 49.229 -10.997 1.00 77.00 85 ASN A N 1
ATOM 659 C CA . ASN A 1 85 ? -32.850 48.058 -11.460 1.00 77.00 85 ASN A CA 1
ATOM 660 C C . ASN A 1 85 ? -31.991 46.848 -11.881 1.00 77.00 85 ASN A C 1
ATOM 662 O O . ASN A 1 85 ? -32.398 46.107 -12.769 1.00 77.00 85 ASN A O 1
ATOM 666 N N . LEU A 1 86 ? -30.805 46.649 -11.294 1.00 80.06 86 LEU A N 1
ATOM 667 C CA . LEU A 1 86 ? -29.920 45.541 -11.698 1.00 80.06 86 LEU A CA 1
ATOM 668 C C . LEU A 1 86 ? -30.099 44.318 -10.794 1.00 80.06 86 LEU A C 1
ATOM 670 O O . LEU A 1 86 ? -30.827 43.397 -11.142 1.00 80.06 86 LEU A O 1
ATOM 674 N N . ILE A 1 87 ? -29.510 44.332 -9.597 1.00 79.88 87 ILE A N 1
ATOM 675 C CA . ILE A 1 87 ? -29.582 43.194 -8.673 1.00 79.88 87 ILE A CA 1
ATOM 676 C C . ILE A 1 87 ? -30.800 43.357 -7.768 1.00 79.88 87 ILE A C 1
ATOM 678 O O . ILE A 1 87 ? -30.829 44.262 -6.932 1.00 79.88 87 ILE A O 1
ATOM 682 N N . ALA A 1 88 ? -31.798 42.485 -7.924 1.00 78.06 88 ALA A N 1
ATOM 683 C CA . ALA A 1 88 ? -32.986 42.425 -7.065 1.00 78.06 88 ALA A CA 1
ATOM 684 C C . ALA A 1 88 ? -33.734 43.768 -6.900 1.00 78.06 88 ALA A C 1
ATOM 686 O O . ALA A 1 88 ? -34.268 44.068 -5.831 1.00 78.06 88 ALA A O 1
ATOM 687 N N . GLY A 1 89 ? -33.723 44.614 -7.940 1.00 81.19 89 GLY A N 1
ATOM 688 C CA . GLY A 1 89 ? -34.319 45.958 -7.898 1.00 81.19 89 GLY A CA 1
ATOM 689 C C . GLY A 1 89 ? -33.636 46.920 -6.916 1.00 81.19 89 GLY A C 1
ATOM 690 O O . GLY A 1 89 ? -34.237 47.905 -6.488 1.00 81.19 89 GLY A O 1
ATOM 691 N N . LYS A 1 90 ? -32.401 46.617 -6.497 1.00 85.00 90 LYS A N 1
ATOM 692 C CA . LYS A 1 90 ? -31.610 47.452 -5.591 1.00 85.00 90 LYS A CA 1
ATOM 693 C C . LYS A 1 90 ? -30.735 48.430 -6.367 1.00 85.00 90 LYS A C 1
ATOM 695 O O . LYS A 1 90 ? -30.416 48.239 -7.540 1.00 85.00 90 LYS A O 1
ATOM 700 N N . ARG A 1 91 ? -30.326 49.493 -5.672 1.00 90.38 91 ARG A N 1
ATOM 701 C CA . ARG A 1 91 ? -29.477 50.555 -6.215 1.00 90.38 91 ARG A CA 1
ATOM 702 C C . ARG A 1 91 ? -28.008 50.140 -6.269 1.00 90.38 91 ARG A C 1
ATOM 704 O O . ARG A 1 91 ? -27.457 49.735 -5.252 1.00 90.38 91 ARG A O 1
ATOM 711 N N . LEU A 1 92 ? -27.371 50.323 -7.423 1.00 91.19 92 LEU A N 1
ATOM 712 C CA . LEU A 1 92 ? -25.934 50.171 -7.645 1.00 91.19 92 LEU A CA 1
ATOM 713 C C . LEU A 1 92 ? -25.352 51.438 -8.295 1.00 91.19 92 LEU A C 1
ATOM 715 O O . LEU A 1 92 ? -26.071 52.224 -8.915 1.00 91.19 92 LEU A O 1
ATOM 719 N N . LEU A 1 93 ? -24.038 51.634 -8.178 1.00 93.62 93 LEU A N 1
ATOM 720 C CA . LEU A 1 93 ? -23.302 52.696 -8.864 1.00 93.62 93 LEU A CA 1
ATOM 721 C C . LEU A 1 93 ? -22.615 52.151 -10.108 1.00 93.62 93 LEU A C 1
ATOM 723 O O . LEU A 1 93 ? -21.758 51.285 -9.996 1.00 93.62 93 LEU A O 1
ATOM 727 N N . GLN A 1 94 ? -22.969 52.673 -11.274 1.00 90.94 94 GLN A N 1
ATOM 728 C CA . GLN A 1 94 ? -22.495 52.236 -12.580 1.00 90.94 94 GLN A CA 1
ATOM 729 C C . GLN A 1 94 ? -21.228 52.990 -12.998 1.00 90.94 94 GLN A C 1
ATOM 731 O O . GLN A 1 94 ? -21.212 54.219 -13.123 1.00 90.94 94 GLN A O 1
ATOM 736 N N . PHE A 1 95 ? -20.169 52.229 -13.249 1.00 87.94 95 PHE A N 1
ATOM 737 C CA . PHE A 1 95 ? -18.865 52.682 -13.708 1.00 87.94 95 PHE A CA 1
ATOM 738 C C . PHE A 1 95 ? -18.695 52.285 -15.182 1.00 87.94 95 PHE A C 1
ATOM 740 O O . PHE A 1 95 ? -18.451 51.127 -15.502 1.00 87.94 95 PHE A O 1
ATOM 747 N N . GLN A 1 96 ? -18.837 53.242 -16.101 1.00 84.44 96 GLN A N 1
ATOM 748 C CA . GLN A 1 96 ? -18.657 53.032 -17.545 1.00 84.44 96 GLN A CA 1
ATOM 749 C C . GLN A 1 96 ? -17.693 54.072 -18.113 1.00 84.44 96 GLN A C 1
ATOM 751 O O . GLN A 1 96 ? -17.903 55.271 -17.931 1.00 84.44 96 GLN A O 1
ATOM 756 N N . GLY A 1 97 ? -16.640 53.656 -18.813 1.00 81.12 97 GLY A N 1
ATOM 757 C CA . GLY A 1 97 ? -15.563 54.574 -19.187 1.00 81.12 97 GLY A CA 1
ATOM 758 C C . GLY A 1 97 ? -14.581 54.779 -18.035 1.00 81.12 97 GLY A C 1
ATOM 759 O O . GLY A 1 97 ? -14.406 53.919 -17.171 1.00 81.12 97 GLY A O 1
ATOM 760 N N . ASN A 1 98 ? -13.977 55.963 -17.975 1.00 80.50 98 ASN A N 1
ATOM 761 C CA . ASN A 1 98 ? -12.974 56.339 -16.972 1.00 80.50 98 ASN A CA 1
ATOM 762 C C . ASN A 1 98 ? -13.598 56.778 -15.628 1.00 80.50 98 ASN A C 1
ATOM 764 O O . ASN A 1 98 ? -13.193 57.796 -15.059 1.00 80.50 98 ASN A O 1
ATOM 768 N N . LYS A 1 99 ? -14.633 56.079 -15.142 1.00 87.62 99 LYS A N 1
ATOM 769 C CA . LYS A 1 99 ? -15.327 56.443 -13.894 1.00 87.62 99 LYS A CA 1
ATOM 770 C C . LYS A 1 99 ? -14.598 55.900 -12.676 1.00 87.62 99 LYS A C 1
ATOM 772 O O . LYS A 1 99 ? -14.214 54.733 -12.668 1.00 87.62 99 LYS A O 1
ATOM 777 N N . VAL A 1 100 ? -14.451 56.726 -11.644 1.00 87.56 100 VAL A N 1
ATOM 778 C CA . VAL A 1 100 ? -13.750 56.373 -10.404 1.00 87.56 100 VAL A CA 1
ATOM 779 C C . VAL A 1 100 ? -14.196 57.267 -9.247 1.00 87.56 100 VAL A C 1
ATOM 781 O O . VAL A 1 100 ? -14.470 58.453 -9.433 1.00 87.56 100 VAL A O 1
ATOM 784 N N . LEU A 1 101 ? -14.241 56.698 -8.043 1.00 90.06 101 LEU A N 1
ATOM 785 C CA . LEU A 1 101 ? -14.372 57.419 -6.779 1.00 90.06 101 LEU A CA 1
ATOM 786 C C . LEU A 1 101 ? -13.102 57.220 -5.945 1.00 90.06 101 LEU A C 1
ATOM 788 O O . LEU A 1 101 ? -12.620 56.099 -5.829 1.00 90.06 101 LEU A O 1
ATOM 792 N N . LEU A 1 102 ? -12.571 58.291 -5.359 1.00 87.06 102 LEU A N 1
ATOM 793 C CA . LEU A 1 102 ? -11.309 58.312 -4.616 1.00 87.06 102 LEU A CA 1
ATOM 794 C C . LEU A 1 102 ? -11.549 58.599 -3.131 1.00 87.06 102 LEU A C 1
ATOM 796 O O . LEU A 1 102 ? -12.225 59.566 -2.774 1.00 87.06 102 LEU A O 1
ATOM 800 N N . VAL A 1 103 ? -10.979 57.773 -2.258 1.00 86.00 103 VAL A N 1
ATOM 801 C CA . VAL A 1 103 ? -10.964 57.962 -0.806 1.00 86.00 103 VAL A CA 1
ATOM 802 C C . VAL A 1 103 ? -9.644 58.627 -0.417 1.00 86.00 103 VAL A C 1
ATOM 804 O O . VAL A 1 103 ? -8.566 58.090 -0.666 1.00 86.00 103 VAL A O 1
ATOM 807 N N . ASN A 1 104 ? -9.739 59.812 0.189 1.00 73.69 104 ASN A N 1
ATOM 808 C CA . ASN A 1 104 ? -8.591 60.694 0.433 1.00 73.69 104 ASN A CA 1
ATOM 809 C C . ASN A 1 104 ? -7.831 60.419 1.748 1.00 73.69 104 ASN A C 1
ATOM 811 O O . ASN A 1 104 ? -6.804 61.056 1.976 1.00 73.69 104 ASN A O 1
ATOM 815 N N . ASP A 1 105 ? -8.339 59.547 2.626 1.00 69.69 105 ASP A N 1
ATOM 816 C CA . ASP A 1 105 ? -7.756 59.274 3.949 1.00 69.69 105 ASP A CA 1
ATOM 817 C C . ASP A 1 105 ? -7.045 57.914 3.981 1.00 69.69 105 ASP A C 1
ATOM 819 O O . ASP A 1 105 ? -7.677 56.857 3.966 1.00 69.69 105 ASP A O 1
ATOM 823 N N . ASN A 1 106 ? -5.714 57.958 4.035 1.00 65.38 106 ASN A N 1
ATOM 824 C CA . ASN A 1 106 ? -4.851 56.785 3.911 1.00 65.38 106 ASN A CA 1
ATOM 825 C C . ASN A 1 106 ? -4.581 56.087 5.245 1.00 65.38 106 ASN A C 1
ATOM 827 O O . ASN A 1 106 ? -4.280 54.898 5.253 1.00 65.38 106 ASN A O 1
ATOM 831 N N . ALA A 1 107 ? -4.666 56.800 6.374 1.00 65.69 107 ALA A N 1
ATOM 832 C CA . ALA A 1 107 ? -4.159 56.296 7.653 1.00 65.69 107 ALA A 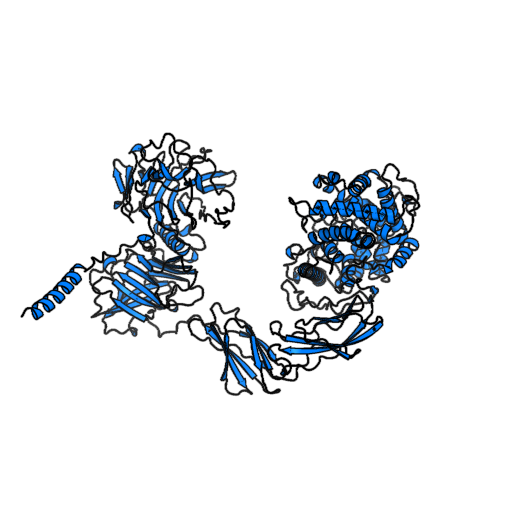CA 1
ATOM 833 C C . ALA A 1 107 ? -4.985 55.115 8.182 1.00 65.69 107 ALA A C 1
ATOM 835 O O . ALA A 1 107 ? -4.450 54.208 8.812 1.00 65.69 107 ALA A O 1
ATOM 836 N N . ARG A 1 108 ? -6.292 55.110 7.894 1.00 66.56 108 ARG A N 1
ATOM 837 C CA . ARG A 1 108 ? -7.193 54.002 8.236 1.00 66.56 108 ARG A CA 1
ATOM 838 C C . ARG A 1 108 ? -7.214 52.893 7.197 1.00 66.56 108 ARG A C 1
ATOM 840 O O . ARG A 1 108 ? -7.721 51.830 7.502 1.00 66.56 108 ARG A O 1
ATOM 847 N N . LEU A 1 109 ? -6.709 53.125 5.989 1.00 67.12 109 LEU A N 1
ATOM 848 C CA . LEU A 1 109 ? -6.730 52.156 4.889 1.00 67.12 109 LEU A CA 1
ATOM 849 C C . LEU A 1 109 ? -5.369 51.476 4.669 1.00 67.12 109 LEU A C 1
ATOM 851 O O . LEU A 1 109 ? -5.253 50.659 3.760 1.00 67.12 109 LEU A O 1
ATOM 855 N N . ASP A 1 110 ? -4.361 51.788 5.493 1.00 64.00 110 ASP A N 1
ATOM 856 C CA . ASP A 1 110 ? -3.033 51.165 5.474 1.00 64.00 110 ASP A CA 1
ATOM 857 C C . ASP A 1 110 ? -3.067 49.779 6.160 1.00 64.00 110 ASP A C 1
ATOM 859 O O . ASP A 1 110 ? -3.249 49.697 7.381 1.00 64.00 110 ASP A O 1
ATOM 863 N N . PRO A 1 111 ? -2.912 48.667 5.418 1.00 56.22 111 PRO A N 1
ATOM 864 C CA . PRO A 1 111 ? -3.109 47.321 5.940 1.00 56.22 111 PRO A CA 1
ATOM 865 C C . PRO A 1 111 ? -1.861 46.782 6.650 1.00 56.22 111 PRO A C 1
ATOM 867 O O . PRO A 1 111 ? -1.328 45.734 6.282 1.00 56.22 111 PRO A O 1
ATOM 870 N N . ASN A 1 112 ? -1.393 47.457 7.701 1.00 55.81 112 ASN A N 1
ATOM 871 C CA . ASN A 1 112 ? -0.242 46.968 8.474 1.00 55.81 112 ASN A CA 1
ATOM 872 C C . ASN A 1 112 ? -0.522 45.618 9.187 1.00 55.81 112 ASN A C 1
ATOM 874 O O . ASN A 1 112 ? 0.416 44.971 9.642 1.00 55.81 112 ASN A O 1
ATOM 878 N N . SER A 1 113 ? -1.787 45.175 9.254 1.00 54.22 113 SER A N 1
ATOM 879 C CA . SER A 1 113 ? -2.258 43.943 9.916 1.00 54.22 113 SER A CA 1
ATOM 880 C C . SER A 1 113 ? -3.123 43.027 9.021 1.00 54.22 113 SER A C 1
ATOM 882 O O . SER A 1 113 ? -3.894 42.211 9.534 1.00 54.22 113 SER A O 1
ATOM 884 N N . GLY A 1 114 ? -3.030 43.170 7.690 1.00 60.53 114 GLY A N 1
ATOM 885 C CA . GLY A 1 114 ? -3.868 42.440 6.722 1.00 60.53 114 GLY A CA 1
ATOM 886 C C . GLY A 1 114 ? -5.317 42.955 6.644 1.00 60.53 114 GLY A C 1
ATOM 887 O O . GLY A 1 114 ? -5.779 43.673 7.531 1.00 60.53 114 GLY A O 1
ATOM 888 N N . PHE A 1 115 ? -6.046 42.623 5.571 1.00 65.69 115 PHE A N 1
ATOM 889 C CA . PHE A 1 115 ? -7.406 43.132 5.322 1.00 65.69 115 PHE A CA 1
ATOM 890 C C . PHE A 1 115 ? -8.249 42.190 4.449 1.00 65.69 115 PHE A C 1
ATOM 892 O O . PHE A 1 115 ? -7.728 41.323 3.749 1.00 65.69 115 PHE A O 1
ATOM 899 N N . ASN A 1 116 ? -9.570 42.378 4.469 1.00 70.69 116 ASN A N 1
ATOM 900 C CA . ASN A 1 116 ? -10.508 41.733 3.545 1.00 70.69 116 ASN A CA 1
ATOM 901 C C . ASN A 1 116 ? -11.269 42.793 2.753 1.00 70.69 116 ASN A C 1
ATOM 903 O O . ASN A 1 116 ? -11.620 43.840 3.301 1.00 70.69 116 ASN A O 1
ATOM 907 N N . VAL A 1 117 ? -11.552 42.490 1.484 1.00 75.81 117 VAL A N 1
ATOM 908 C CA . VAL A 1 117 ? -12.409 43.301 0.614 1.00 75.81 117 VAL A CA 1
ATOM 909 C C . VAL A 1 117 ? -13.553 42.440 0.113 1.00 75.81 117 VAL A C 1
ATOM 911 O O . VAL A 1 117 ? -13.345 41.445 -0.578 1.00 75.81 117 VAL A O 1
ATOM 914 N N . MET A 1 118 ? -14.777 42.836 0.440 1.00 76.75 118 MET A N 1
ATOM 915 C CA . MET A 1 118 ? -15.979 42.183 -0.071 1.00 76.75 118 MET A CA 1
ATOM 916 C C . MET A 1 118 ? -16.796 43.180 -0.873 1.00 76.75 118 MET A C 1
ATOM 918 O O . MET A 1 118 ? -17.086 44.276 -0.385 1.00 76.75 118 MET A O 1
ATOM 922 N N . GLN A 1 119 ? -17.143 42.818 -2.106 1.00 78.56 119 GLN A N 1
ATOM 923 C CA . GLN A 1 119 ? -17.866 43.695 -3.016 1.00 78.56 119 GLN A CA 1
ATOM 924 C C . GLN A 1 119 ? -19.000 42.971 -3.722 1.00 78.56 119 GLN A C 1
ATOM 926 O O . GLN A 1 119 ? -18.851 41.845 -4.193 1.00 78.56 119 GLN A O 1
ATOM 931 N N . VAL A 1 120 ? -20.130 43.660 -3.843 1.00 79.62 120 VAL A N 1
ATOM 932 C CA . VAL A 1 120 ? -21.255 43.195 -4.656 1.00 79.62 120 VAL A CA 1
ATOM 933 C C . VAL A 1 120 ? -21.245 43.933 -5.974 1.00 79.62 120 VAL A C 1
ATOM 935 O O . VAL A 1 120 ? -21.248 45.167 -5.999 1.00 79.62 120 VAL A O 1
ATOM 938 N N . VAL A 1 121 ? -21.216 43.167 -7.059 1.00 77.12 121 VAL A N 1
ATOM 939 C CA . VAL A 1 121 ? -20.930 43.666 -8.392 1.00 77.12 121 VAL A CA 1
ATOM 940 C C . VAL A 1 121 ? -21.951 43.124 -9.400 1.00 77.12 121 VAL A C 1
ATOM 942 O O . VAL A 1 121 ? -22.354 41.967 -9.369 1.00 77.12 121 VAL A O 1
ATOM 945 N N . HIS A 1 122 ? -22.364 43.968 -10.334 1.00 77.06 122 HIS A N 1
ATOM 946 C CA . HIS A 1 122 ? -23.119 43.569 -11.516 1.00 77.06 122 HIS A CA 1
ATOM 947 C C . HIS A 1 122 ? -22.301 43.884 -12.760 1.00 77.06 122 HIS A C 1
ATOM 949 O O . HIS A 1 122 ? -21.828 45.010 -12.905 1.00 77.06 122 HIS A O 1
ATOM 955 N N . LEU A 1 123 ? -22.157 42.926 -13.665 1.00 73.75 123 LEU A N 1
ATOM 956 C CA . LEU A 1 123 ? -21.456 43.108 -14.931 1.00 73.75 123 LEU A CA 1
ATOM 957 C C . LEU A 1 123 ? -22.493 43.278 -16.043 1.00 73.75 123 LEU A C 1
ATOM 959 O O . LEU A 1 123 ? -23.364 42.428 -16.201 1.00 73.75 123 LEU A O 1
ATOM 963 N N . HIS A 1 124 ? -22.410 44.374 -16.804 1.00 74.44 124 HIS A N 1
ATOM 964 C CA . HIS A 1 124 ? -23.374 44.630 -17.879 1.00 74.44 124 HIS A CA 1
ATOM 965 C C . HIS A 1 124 ? -23.048 43.796 -19.123 1.00 74.44 124 HIS A C 1
ATOM 967 O O . HIS A 1 124 ? -21.887 43.565 -19.456 1.00 74.44 124 HIS A O 1
ATOM 973 N N . ASN A 1 125 ? -24.091 43.375 -19.841 1.00 66.19 125 ASN A N 1
ATOM 974 C CA . ASN A 1 125 ? -23.979 42.520 -21.031 1.00 66.19 125 ASN A CA 1
ATOM 975 C C . ASN A 1 125 ? -23.475 43.250 -22.293 1.00 66.19 125 ASN A C 1
ATOM 977 O O . ASN A 1 125 ? -23.237 42.611 -23.313 1.00 66.19 125 ASN A O 1
ATOM 981 N N . ASP A 1 126 ? -23.315 44.574 -22.262 1.00 63.72 126 ASP A N 1
ATOM 982 C CA . ASP A 1 126 ? -22.809 45.382 -23.382 1.00 63.72 126 ASP A CA 1
ATOM 983 C C . ASP A 1 126 ? -21.269 45.405 -23.470 1.00 63.72 126 ASP A C 1
ATOM 985 O O . ASP A 1 126 ? -20.683 46.160 -24.254 1.00 63.72 126 ASP A O 1
ATOM 989 N N . ILE A 1 127 ? -20.592 44.545 -22.706 1.00 57.38 127 ILE A N 1
ATOM 990 C CA . ILE A 1 127 ? -19.166 44.265 -22.866 1.00 57.38 127 ILE A CA 1
ATOM 991 C C . ILE A 1 127 ? -18.987 43.540 -24.207 1.00 57.38 127 ILE A C 1
ATOM 993 O O . ILE A 1 127 ? -19.135 42.328 -24.307 1.00 57.38 127 ILE A O 1
ATOM 997 N N . SER A 1 128 ? -18.719 44.312 -25.264 1.00 49.72 128 SER A N 1
ATOM 998 C CA . SER A 1 128 ? -18.560 43.801 -26.626 1.00 49.72 128 SER A CA 1
ATOM 999 C C . SER A 1 128 ? -17.598 42.607 -26.695 1.00 49.72 128 SER A C 1
ATOM 1001 O O . SER A 1 128 ? -16.506 42.637 -26.124 1.00 49.72 128 SER A O 1
ATOM 1003 N N . ASN A 1 129 ? -17.953 41.600 -27.494 1.00 52.12 129 ASN A N 1
ATOM 1004 C CA . ASN A 1 129 ? -17.099 40.449 -27.827 1.00 52.12 129 ASN A CA 1
ATOM 1005 C C . ASN A 1 129 ? -15.773 40.850 -28.517 1.00 52.12 129 ASN A C 1
ATOM 1007 O O . ASN A 1 129 ? -14.930 39.996 -28.781 1.00 52.12 129 ASN A O 1
ATOM 1011 N N . SER A 1 130 ? -15.608 42.136 -28.837 1.00 47.94 130 SER A N 1
ATOM 1012 C CA . SER A 1 130 ? -14.472 42.726 -29.543 1.00 47.94 130 SER A CA 1
ATOM 1013 C C . SER A 1 130 ? -13.316 43.128 -28.619 1.00 47.94 130 SER A C 1
ATOM 1015 O O . SER A 1 130 ? -12.275 43.570 -29.106 1.00 47.94 130 SER A O 1
ATOM 1017 N N . TYR A 1 131 ? -13.462 43.002 -27.295 1.00 53.78 131 TYR A N 1
ATOM 1018 C CA . TYR A 1 131 ? -12.407 43.356 -26.345 1.00 53.78 131 TYR A CA 1
ATOM 1019 C C . TYR A 1 131 ? -11.387 42.218 -26.188 1.00 53.78 131 TYR A C 1
ATOM 1021 O O . TYR A 1 131 ? -11.399 41.471 -25.217 1.00 53.78 131 TYR A O 1
ATOM 1029 N N . THR A 1 132 ? -10.459 42.115 -27.144 1.00 45.09 132 THR A N 1
ATOM 1030 C CA . THR A 1 132 ? -9.310 41.186 -27.097 1.00 45.09 132 THR A CA 1
ATOM 1031 C C . THR A 1 132 ? -8.221 41.615 -26.102 1.00 45.09 132 THR A C 1
ATOM 1033 O O . THR A 1 132 ? -7.279 40.868 -25.842 1.00 45.09 132 THR A O 1
ATOM 1036 N N . SER A 1 133 ? -8.340 42.812 -25.519 1.00 50.00 133 SER A N 1
ATOM 1037 C CA . SER A 1 133 ? -7.417 43.360 -24.524 1.00 50.00 133 SER A CA 1
ATOM 1038 C C . SER A 1 133 ? -8.043 43.343 -23.128 1.00 50.00 133 SER A C 1
ATOM 1040 O O . SER A 1 133 ? -9.139 43.869 -22.942 1.00 50.00 133 SER A O 1
ATOM 1042 N N . ALA A 1 134 ? -7.329 42.779 -22.152 1.00 50.81 134 ALA A N 1
ATOM 1043 C CA . ALA A 1 134 ? -7.754 42.651 -20.760 1.00 50.81 134 ALA A CA 1
ATOM 1044 C C . ALA A 1 134 ? -8.340 43.950 -20.169 1.00 50.81 134 ALA A C 1
ATOM 1046 O O . ALA A 1 134 ? -7.659 44.967 -20.087 1.00 50.81 134 ALA A O 1
ATOM 1047 N N . THR A 1 135 ? -9.591 43.904 -19.718 1.00 53.56 135 THR A N 1
ATOM 1048 C CA . THR A 1 135 ? -10.282 45.036 -19.087 1.00 53.56 135 THR A CA 1
ATOM 1049 C C . THR A 1 135 ? -10.196 44.910 -17.557 1.00 53.56 135 THR A C 1
ATOM 1051 O O . THR A 1 135 ? -10.577 43.867 -17.019 1.00 53.56 135 THR A O 1
ATOM 1054 N N . ASP A 1 136 ? -9.702 45.944 -16.858 1.00 58.00 136 ASP A N 1
ATOM 1055 C CA . ASP A 1 136 ? -9.350 45.891 -15.425 1.00 58.00 136 ASP A CA 1
ATOM 1056 C C . ASP A 1 136 ? -10.233 46.807 -14.547 1.00 58.00 136 ASP A C 1
ATOM 1058 O O . ASP A 1 136 ? -10.347 48.013 -14.789 1.00 58.00 136 ASP A O 1
ATOM 1062 N N . PHE A 1 137 ? -10.733 46.269 -13.434 1.00 60.94 137 PHE A N 1
ATOM 1063 C CA . PHE A 1 137 ? -11.124 47.047 -12.247 1.00 60.94 137 PHE A CA 1
ATOM 1064 C C . PHE A 1 137 ? -9.991 47.259 -11.290 1.00 60.94 137 PHE A C 1
ATOM 1066 O O . PHE A 1 137 ? -9.130 46.383 -11.216 1.00 60.94 137 PHE A O 1
ATOM 1073 N N . ARG A 1 138 ? -10.061 48.292 -10.442 1.00 67.75 138 ARG A N 1
ATOM 1074 C CA . ARG A 1 138 ? -9.183 48.362 -9.277 1.00 67.75 138 ARG A CA 1
ATOM 1075 C C . ARG A 1 138 ? -9.901 48.818 -8.015 1.00 67.75 138 ARG A C 1
ATOM 1077 O O . ARG A 1 138 ? -10.614 49.819 -8.014 1.00 67.75 138 ARG A O 1
ATOM 1084 N N . VAL A 1 139 ? -9.584 48.115 -6.931 1.00 64.62 139 VAL A N 1
ATOM 1085 C CA . VAL A 1 139 ? -9.505 48.676 -5.581 1.00 64.62 139 VAL A CA 1
ATOM 1086 C C . VAL A 1 139 ? -8.013 48.756 -5.255 1.00 64.62 139 VAL A C 1
ATOM 1088 O O . VAL A 1 139 ? -7.357 47.738 -5.024 1.00 64.62 139 VAL A O 1
ATOM 1091 N N . GLY A 1 140 ? -7.432 49.951 -5.352 1.00 64.44 140 GLY A N 1
ATOM 1092 C CA . GLY A 1 140 ? -5.983 50.132 -5.220 1.00 64.44 140 GLY A CA 1
ATOM 1093 C C . GLY A 1 140 ? -5.555 51.593 -5.208 1.00 64.44 140 GLY A C 1
ATOM 1094 O O . GLY A 1 140 ? -6.401 52.488 -5.226 1.00 64.44 140 GLY A O 1
ATOM 1095 N N . THR A 1 141 ? -4.245 51.834 -5.157 1.00 58.19 141 THR A N 1
ATOM 1096 C CA . THR A 1 141 ? -3.709 53.189 -5.021 1.00 58.19 141 THR A CA 1
ATOM 1097 C C . THR A 1 141 ? -3.523 53.959 -6.317 1.00 58.19 141 THR A C 1
ATOM 1099 O O . THR A 1 141 ? -3.000 53.450 -7.308 1.00 58.19 141 THR A O 1
ATOM 1102 N N . PHE A 1 142 ? -3.903 55.233 -6.251 1.00 59.16 142 PHE A N 1
ATOM 1103 C CA . PHE A 1 142 ? -3.730 56.265 -7.270 1.00 59.16 142 PHE A CA 1
ATOM 1104 C C . PHE A 1 142 ? -2.840 57.381 -6.693 1.00 59.16 142 PHE A C 1
ATOM 1106 O O . PHE A 1 142 ? -2.930 57.663 -5.499 1.00 59.16 142 PHE A O 1
ATOM 1113 N N . SER A 1 143 ? -1.961 58.002 -7.488 1.00 53.44 143 SER A N 1
ATOM 1114 C CA . SER A 1 143 ? -1.130 59.132 -7.023 1.00 53.44 143 SER A CA 1
ATOM 1115 C C . SER A 1 143 ? -1.992 60.333 -6.614 1.00 53.44 143 SER A C 1
ATOM 1117 O O . SER A 1 143 ? -2.966 60.665 -7.288 1.00 53.44 143 SER A O 1
ATOM 1119 N N . ARG A 1 144 ? -1.630 61.014 -5.522 1.00 46.25 144 ARG A N 1
ATOM 1120 C CA . ARG A 1 144 ? -2.323 62.204 -5.005 1.00 46.25 144 ARG A CA 1
ATOM 1121 C C . ARG A 1 144 ? -1.866 63.460 -5.753 1.00 46.25 144 ARG A C 1
ATOM 1123 O O . ARG A 1 144 ? -0.691 63.799 -5.716 1.00 46.25 144 ARG A O 1
ATOM 1130 N N . GLY A 1 145 ? -2.801 64.185 -6.370 1.00 46.97 145 GLY A N 1
ATOM 1131 C CA . GLY A 1 145 ? -2.548 65.506 -6.974 1.00 46.97 145 GLY A CA 1
ATOM 1132 C C . GLY A 1 145 ? -1.887 65.495 -8.357 1.00 46.97 145 GLY A C 1
ATOM 1133 O O . GLY A 1 145 ? -1.819 66.539 -8.997 1.00 46.97 145 GLY A O 1
ATOM 1134 N N . GLU A 1 146 ? -1.466 64.333 -8.851 1.00 44.44 146 GLU A N 1
ATOM 1135 C CA . GLU A 1 146 ? -1.099 64.139 -10.253 1.00 44.44 146 GLU A CA 1
ATOM 1136 C C . GLU A 1 146 ? -2.356 63.800 -11.054 1.00 44.44 146 GLU A C 1
ATOM 1138 O O . GLU A 1 146 ? -3.260 63.119 -10.564 1.00 44.44 146 GLU A O 1
ATOM 1143 N N . ASN A 1 147 ? -2.431 64.286 -12.292 1.00 48.50 147 ASN A N 1
ATOM 1144 C CA . ASN A 1 147 ? -3.496 63.897 -13.198 1.00 48.50 147 ASN A CA 1
ATOM 1145 C C . ASN A 1 147 ? -3.493 62.354 -13.311 1.00 48.50 147 ASN A C 1
ATOM 1147 O O . ASN A 1 147 ? -2.486 61.808 -13.771 1.00 48.50 147 ASN A O 1
ATOM 1151 N N . PRO A 1 148 ? -4.573 61.630 -12.939 1.00 46.75 148 PRO A N 1
ATOM 1152 C CA . PRO A 1 148 ? -4.605 60.161 -12.972 1.00 46.75 148 PRO A CA 1
ATOM 1153 C C . PRO A 1 148 ? -4.376 59.568 -14.377 1.00 46.75 148 PRO A C 1
ATOM 1155 O O . PRO A 1 148 ? -4.332 58.348 -14.531 1.00 46.75 148 PRO A O 1
ATOM 1158 N N . PHE A 1 149 ? -4.243 60.421 -15.399 1.00 51.53 149 PHE A N 1
ATOM 1159 C CA . PHE A 1 149 ? -4.068 60.088 -16.806 1.00 51.53 149 PHE A CA 1
ATOM 1160 C C . PHE A 1 149 ? -2.609 60.098 -17.303 1.00 51.53 149 PHE A C 1
ATOM 1162 O O . PHE A 1 149 ? -2.373 59.605 -18.404 1.00 51.53 149 PHE A O 1
ATOM 1169 N N . THR A 1 150 ? -1.626 60.611 -16.548 1.00 46.84 150 THR A N 1
ATOM 1170 C CA . THR A 1 150 ? -0.241 60.766 -17.048 1.00 46.84 150 THR A CA 1
ATOM 1171 C C . THR A 1 150 ? 0.802 60.317 -16.020 1.00 46.84 150 THR A C 1
ATOM 1173 O O . THR A 1 150 ? 1.095 61.048 -15.083 1.00 46.84 150 THR A O 1
ATOM 1176 N N . ASN A 1 151 ? 1.386 59.132 -16.245 1.00 46.72 151 ASN A N 1
ATOM 1177 C CA . ASN A 1 151 ? 2.547 58.544 -15.551 1.00 46.72 151 ASN A CA 1
ATOM 1178 C C . ASN A 1 151 ? 2.380 58.221 -14.053 1.00 46.72 151 ASN A C 1
ATOM 1180 O O . ASN A 1 151 ? 2.815 58.960 -13.181 1.00 46.72 151 ASN A O 1
ATOM 1184 N N . VAL A 1 152 ? 1.831 57.036 -13.759 1.00 43.59 152 VAL A N 1
ATOM 1185 C CA . VAL A 1 152 ? 1.749 56.494 -12.390 1.00 43.59 152 VAL A CA 1
ATOM 1186 C C . VAL A 1 152 ? 3.087 55.846 -11.979 1.00 43.59 152 VAL A C 1
ATOM 1188 O O . VAL A 1 152 ? 3.640 55.080 -12.775 1.00 43.59 152 VAL A O 1
ATOM 1191 N N . PRO A 1 153 ? 3.587 56.058 -10.744 1.00 46.16 153 PRO A N 1
ATOM 1192 C CA . PRO A 1 153 ? 4.752 55.359 -10.212 1.00 46.16 153 PRO A CA 1
ATOM 1193 C C . PRO A 1 153 ? 4.596 53.835 -10.291 1.00 46.16 153 PRO A C 1
ATOM 1195 O O . PRO A 1 153 ? 3.624 53.236 -9.824 1.00 46.16 153 PRO A O 1
ATOM 1198 N N . ILE A 1 154 ? 5.591 53.209 -10.907 1.00 48.34 154 ILE A N 1
ATOM 1199 C CA . ILE A 1 154 ? 5.719 51.771 -11.127 1.00 48.34 154 ILE A CA 1
ATOM 1200 C C . ILE A 1 154 ? 5.852 51.067 -9.765 1.00 48.34 154 ILE A C 1
ATOM 1202 O O . ILE A 1 154 ? 6.864 51.242 -9.094 1.00 48.34 154 ILE A O 1
ATOM 1206 N N . GLY A 1 155 ? 4.872 50.247 -9.354 1.00 48.72 155 GLY A N 1
ATOM 1207 C CA . GLY A 1 155 ? 5.096 49.266 -8.275 1.00 48.72 155 GLY A CA 1
ATOM 1208 C C . GLY A 1 155 ? 3.965 48.963 -7.290 1.00 48.72 155 GLY A C 1
ATOM 1209 O O . GLY A 1 155 ? 4.078 47.963 -6.586 1.00 48.72 155 GLY A O 1
ATOM 1210 N N . THR A 1 156 ? 2.870 49.729 -7.230 1.00 52.97 156 THR A N 1
ATOM 1211 C CA . THR A 1 156 ? 1.838 49.473 -6.204 1.00 52.97 156 THR A CA 1
ATOM 1212 C C . THR A 1 156 ? 0.951 48.265 -6.500 1.00 52.97 156 THR A C 1
ATOM 1214 O O . THR A 1 156 ? 0.635 47.972 -7.660 1.00 52.97 156 THR A O 1
ATOM 1217 N N . ALA A 1 157 ? 0.556 47.563 -5.433 1.00 53.66 157 ALA A N 1
ATOM 1218 C CA . ALA A 1 157 ? -0.405 46.470 -5.484 1.00 53.66 157 ALA A CA 1
ATOM 1219 C C . ALA A 1 157 ? -1.831 47.023 -5.635 1.00 53.66 157 ALA A C 1
ATOM 1221 O O . ALA A 1 157 ? -2.234 47.951 -4.938 1.00 53.66 157 ALA A O 1
ATOM 1222 N N . SER A 1 158 ? -2.603 46.431 -6.540 1.00 59.28 158 SER A N 1
ATOM 1223 C CA . SER A 1 158 ? -4.044 46.658 -6.662 1.00 59.28 158 SER A CA 1
ATOM 1224 C C . SER A 1 158 ? -4.761 45.317 -6.682 1.00 59.28 158 SER A C 1
ATOM 1226 O O . SER A 1 158 ? -4.237 44.353 -7.246 1.00 59.28 158 SER A O 1
ATOM 1228 N N . ILE A 1 159 ? -5.941 45.256 -6.065 1.00 61.09 159 ILE A N 1
ATOM 1229 C CA . ILE A 1 159 ? -6.863 44.141 -6.275 1.00 61.09 159 ILE A CA 1
ATOM 1230 C C . ILE A 1 159 ? -7.614 44.452 -7.560 1.00 61.09 159 ILE A C 1
ATOM 1232 O O . ILE A 1 159 ? -8.269 45.495 -7.656 1.00 61.09 159 ILE A O 1
ATOM 1236 N N . ALA A 1 160 ? -7.478 43.573 -8.547 1.00 61.97 160 ALA A N 1
ATOM 1237 C CA . ALA A 1 160 ? -8.088 43.744 -9.850 1.00 61.97 160 ALA A CA 1
ATOM 1238 C C . ALA A 1 160 ? -8.981 42.561 -10.209 1.00 61.97 160 ALA A C 1
ATOM 1240 O O . ALA A 1 160 ? -8.625 41.402 -9.996 1.00 61.97 160 ALA A O 1
ATOM 1241 N N . VAL A 1 161 ? -10.136 42.882 -10.786 1.00 58.97 161 VAL A N 1
ATOM 1242 C CA . VAL A 1 161 ? -11.018 41.924 -11.453 1.00 58.97 161 VAL A CA 1
ATOM 1243 C C . VAL A 1 161 ? -10.787 42.085 -12.950 1.00 58.97 161 VAL A C 1
ATOM 1245 O O . VAL A 1 161 ? -10.901 43.198 -13.469 1.00 58.97 161 VAL A O 1
ATOM 1248 N N . ARG A 1 162 ? -10.430 40.992 -13.627 1.00 61.19 162 ARG A N 1
ATOM 1249 C CA . ARG A 1 162 ? -10.100 40.958 -15.055 1.00 61.19 162 ARG A CA 1
ATOM 1250 C C . ARG A 1 162 ? -10.927 39.907 -15.782 1.00 61.19 162 ARG A C 1
ATOM 1252 O O . ARG A 1 162 ? -10.952 38.752 -15.366 1.00 61.19 162 ARG A O 1
ATOM 1259 N N . TYR A 1 163 ? -11.531 40.285 -16.904 1.00 56.34 163 TYR A N 1
ATOM 1260 C CA . TYR A 1 163 ? -12.124 39.337 -17.849 1.00 56.34 163 TYR A CA 1
ATOM 1261 C C . TYR A 1 163 ? -11.039 38.702 -18.725 1.00 56.34 163 TYR A C 1
ATOM 1263 O O . TYR A 1 163 ? -10.176 39.413 -19.247 1.00 56.34 163 TYR A O 1
ATOM 1271 N N . ILE A 1 164 ? -11.061 37.377 -18.876 1.00 57.66 164 ILE A N 1
ATOM 1272 C CA . ILE A 1 164 ? -10.133 36.652 -19.752 1.00 57.66 164 ILE A CA 1
ATOM 1273 C C . ILE A 1 164 ? -10.952 35.849 -20.748 1.00 57.66 164 ILE A C 1
ATOM 1275 O O . ILE A 1 164 ? -11.680 34.937 -20.367 1.00 57.66 164 ILE A O 1
ATOM 1279 N N . GLN A 1 165 ? -10.811 36.198 -22.024 1.00 48.97 165 GLN A N 1
ATOM 1280 C CA . GLN A 1 165 ? -11.412 35.463 -23.126 1.00 48.97 165 GLN A CA 1
ATOM 1281 C C . GLN A 1 165 ? -10.494 34.287 -23.490 1.00 48.97 165 GLN A C 1
ATOM 1283 O O . GLN A 1 165 ? -9.361 34.490 -23.926 1.00 48.97 165 GLN A O 1
ATOM 1288 N N . GLY A 1 166 ? -10.961 33.057 -23.281 1.00 49.72 166 GLY A N 1
ATOM 1289 C CA . GLY A 1 166 ? -10.261 31.830 -23.668 1.00 49.72 166 GLY A CA 1
ATOM 1290 C C . GLY A 1 166 ? -11.164 30.928 -24.505 1.00 49.72 166 GLY A C 1
ATOM 1291 O O . GLY A 1 166 ? -12.376 30.942 -24.324 1.00 49.72 166 GLY A O 1
ATOM 1292 N N . VAL A 1 167 ? -10.575 30.111 -25.387 1.00 43.31 167 VAL A N 1
ATOM 1293 C CA . VAL A 1 167 ? -11.282 29.276 -26.390 1.00 43.31 167 VAL A CA 1
ATOM 1294 C C . VAL A 1 167 ? -12.333 28.330 -25.770 1.00 43.31 167 VAL A C 1
ATOM 1296 O O . VAL A 1 167 ? -13.242 27.912 -26.473 1.00 43.31 167 VAL A O 1
ATOM 1299 N N . ASN A 1 168 ? -12.268 28.065 -24.456 1.00 44.59 168 ASN A N 1
ATOM 1300 C CA . ASN A 1 168 ? -13.233 27.248 -23.704 1.00 44.59 168 ASN A CA 1
ATOM 1301 C C . ASN A 1 168 ? -13.651 27.845 -22.337 1.00 44.59 168 ASN A C 1
ATOM 1303 O O . ASN A 1 168 ? -14.297 27.151 -21.556 1.00 44.59 168 ASN A O 1
ATOM 1307 N N . ASP A 1 169 ? -13.246 29.077 -21.991 1.00 48.66 169 ASP A N 1
ATOM 1308 C CA . ASP A 1 169 ? -13.425 29.593 -20.622 1.00 48.66 169 ASP A CA 1
ATOM 1309 C C . ASP A 1 169 ? -13.551 31.125 -20.554 1.00 48.66 169 ASP A C 1
ATOM 1311 O O . ASP A 1 169 ? -12.584 31.837 -20.291 1.00 48.66 169 ASP A O 1
ATOM 1315 N N . ASN A 1 170 ? -14.757 31.644 -20.794 1.00 48.03 170 ASN A N 1
ATOM 1316 C CA . ASN A 1 170 ? -15.082 33.059 -20.598 1.00 48.03 170 ASN A CA 1
ATOM 1317 C C . ASN A 1 170 ? -15.407 33.314 -19.119 1.00 48.03 170 ASN A C 1
ATOM 1319 O O . ASN A 1 170 ? -16.559 33.179 -18.703 1.00 48.03 170 ASN A O 1
ATOM 1323 N N . ARG A 1 171 ? -14.400 33.663 -18.306 1.00 57.16 171 ARG A N 1
ATOM 1324 C CA . ARG A 1 171 ? -14.586 33.964 -16.872 1.00 57.16 171 ARG A CA 1
ATOM 1325 C C . ARG A 1 171 ? -13.873 35.240 -16.441 1.00 57.16 171 ARG A C 1
ATOM 1327 O O . ARG A 1 171 ? -12.804 35.594 -16.939 1.00 57.16 171 ARG A O 1
ATOM 1334 N N . TYR A 1 172 ? -14.452 35.896 -15.441 1.00 54.03 172 TYR A N 1
ATOM 1335 C CA . TYR A 1 172 ? -13.788 36.941 -14.671 1.00 54.03 172 TYR A CA 1
ATOM 1336 C C . TYR A 1 172 ? -12.880 36.299 -13.625 1.00 54.03 172 TYR A C 1
ATOM 1338 O O . TYR A 1 172 ? -13.260 35.332 -12.968 1.00 54.03 172 TYR A O 1
ATOM 1346 N N . ARG A 1 173 ? -11.670 36.833 -13.467 1.00 57.19 173 ARG A N 1
ATOM 1347 C CA . ARG A 1 173 ? -10.687 36.384 -12.481 1.00 57.19 173 ARG A CA 1
ATOM 1348 C C . ARG A 1 173 ? -10.281 37.547 -11.593 1.00 57.19 173 ARG A C 1
ATOM 1350 O O . ARG A 1 173 ? -10.109 38.664 -12.075 1.00 57.19 173 ARG A O 1
ATOM 1357 N N . VAL A 1 174 ? -10.102 37.271 -10.308 1.00 55.16 174 VAL A N 1
ATOM 1358 C CA . VAL A 1 174 ? -9.674 38.255 -9.312 1.00 55.16 174 VAL A CA 1
ATOM 1359 C C . VAL A 1 174 ? -8.229 37.973 -8.930 1.00 55.16 174 VAL A C 1
ATOM 1361 O O . VAL A 1 174 ? -7.861 36.819 -8.711 1.00 55.16 174 VAL A O 1
ATOM 1364 N N . GLY A 1 175 ? -7.384 38.996 -8.880 1.00 57.94 175 GLY A N 1
ATOM 1365 C CA . GLY A 1 175 ? -5.976 38.812 -8.547 1.00 57.94 175 GLY A CA 1
ATOM 1366 C C . GLY A 1 175 ? -5.281 40.091 -8.110 1.00 57.94 175 GLY A C 1
ATOM 1367 O O . GLY A 1 175 ? -5.811 41.196 -8.243 1.00 57.94 175 GLY A O 1
ATOM 1368 N N . LEU A 1 176 ? -4.063 39.930 -7.593 1.00 58.09 176 LEU A N 1
ATOM 1369 C CA . LEU A 1 176 ? -3.176 41.047 -7.296 1.00 58.09 176 LEU A CA 1
ATOM 1370 C C . LEU A 1 176 ? -2.393 41.425 -8.548 1.00 58.09 176 LEU A C 1
ATOM 1372 O O . LEU A 1 176 ? -1.757 40.588 -9.198 1.00 58.09 176 LEU A O 1
ATOM 1376 N N . MET A 1 177 ? -2.412 42.712 -8.874 1.00 55.31 177 MET A N 1
ATOM 1377 C CA . MET A 1 177 ? -1.656 43.266 -9.990 1.00 55.31 177 MET A CA 1
ATOM 1378 C C . MET A 1 177 ? -0.662 44.314 -9.515 1.00 55.31 177 MET A C 1
ATOM 1380 O O . MET A 1 177 ? -1.004 45.186 -8.712 1.00 55.31 177 MET A O 1
ATOM 1384 N N . ARG A 1 178 ? 0.544 44.283 -10.098 1.00 56.22 178 ARG A N 1
ATOM 1385 C CA . ARG A 1 178 ? 1.437 45.448 -10.115 1.00 56.22 178 ARG A CA 1
ATOM 1386 C C . ARG A 1 178 ? 0.925 46.445 -11.144 1.00 56.22 178 ARG A C 1
ATOM 1388 O O . ARG A 1 178 ? 0.607 46.064 -12.268 1.00 56.22 178 ARG A O 1
ATOM 1395 N N . ASN A 1 179 ? 0.927 47.727 -10.791 1.00 51.03 179 ASN A N 1
ATOM 1396 C CA . ASN A 1 179 ? 0.400 48.803 -11.636 1.00 51.03 179 ASN A CA 1
ATOM 1397 C C . ASN A 1 179 ? 1.008 48.865 -13.068 1.00 51.03 179 ASN A C 1
ATOM 1399 O O . ASN A 1 179 ? 0.348 49.333 -14.002 1.00 51.03 179 ASN A O 1
ATOM 1403 N N . SER A 1 180 ? 2.226 48.338 -13.258 1.00 50.25 180 SER A N 1
ATOM 1404 C CA . SER A 1 180 ? 2.975 48.307 -14.527 1.00 50.25 180 SER A CA 1
ATOM 1405 C C . SER A 1 180 ? 2.918 46.988 -15.314 1.00 50.25 180 SER A C 1
ATOM 1407 O O . SER A 1 180 ? 3.454 46.930 -16.415 1.00 50.25 180 SER A O 1
ATOM 1409 N N . SER A 1 181 ? 2.316 45.924 -14.776 1.00 49.72 181 SER A N 1
ATOM 1410 C CA . SER A 1 181 ? 2.384 44.579 -15.364 1.00 49.72 181 SER A CA 1
ATOM 1411 C C . SER A 1 181 ? 1.068 44.185 -16.036 1.00 49.72 181 SER A C 1
ATOM 1413 O O . SER A 1 181 ? -0.000 44.301 -15.437 1.00 49.72 181 SER A O 1
ATOM 1415 N N . THR A 1 182 ? 1.135 43.647 -17.257 1.00 50.31 182 THR A N 1
ATOM 1416 C CA . THR A 1 182 ? 0.018 42.924 -17.895 1.00 50.31 182 THR A CA 1
ATOM 1417 C C . THR A 1 182 ? -0.209 41.541 -17.277 1.00 50.31 182 THR A C 1
ATOM 1419 O O . THR A 1 182 ? -1.216 40.901 -17.565 1.00 50.31 182 THR A O 1
ATOM 1422 N N . VAL A 1 183 ? 0.677 41.084 -16.392 1.00 47.84 183 VAL A N 1
ATOM 1423 C CA . VAL A 1 183 ? 0.628 39.781 -15.719 1.00 47.84 183 VAL A CA 1
ATOM 1424 C C . VAL A 1 183 ? 0.019 39.948 -14.319 1.00 47.84 183 VAL A C 1
ATOM 1426 O O . VAL A 1 183 ? 0.619 40.619 -13.475 1.00 47.84 183 VAL A O 1
ATOM 1429 N N . MET A 1 184 ? -1.154 39.347 -14.058 1.00 48.53 184 MET A N 1
ATOM 1430 C CA . MET A 1 184 ? -1.619 39.106 -12.682 1.00 48.53 184 MET A CA 1
ATOM 1431 C C . MET A 1 184 ? -0.695 38.101 -12.015 1.00 48.53 184 MET A C 1
ATOM 1433 O O . MET A 1 184 ? -0.340 37.068 -12.580 1.00 48.53 184 MET A O 1
ATOM 1437 N N . ILE A 1 185 ? -0.323 38.399 -10.783 1.00 48.72 185 ILE A N 1
ATOM 1438 C CA . ILE A 1 185 ? 0.466 37.499 -9.963 1.00 48.72 185 ILE A CA 1
ATOM 1439 C C . ILE A 1 185 ? -0.550 36.563 -9.285 1.00 48.72 185 ILE A C 1
ATOM 1441 O O . ILE A 1 185 ? -1.260 36.986 -8.378 1.00 48.72 185 ILE A O 1
ATOM 1445 N N . GLY A 1 186 ? -0.683 35.325 -9.790 1.00 47.88 186 GLY A N 1
ATOM 1446 C CA . GLY A 1 186 ? -1.503 34.260 -9.169 1.00 47.88 186 GLY A CA 1
ATOM 1447 C C . GLY A 1 186 ? -2.318 33.381 -10.114 1.00 47.88 186 GLY A C 1
ATOM 1448 O O . GLY A 1 186 ? -3.377 32.884 -9.748 1.00 47.88 186 GLY A O 1
ATOM 1449 N N . PHE A 1 187 ? -1.854 33.203 -11.349 1.00 43.38 187 PHE A N 1
ATOM 1450 C CA . PHE A 1 187 ? -2.721 32.776 -12.441 1.00 43.38 187 PHE A CA 1
ATOM 1451 C C . PHE A 1 187 ? -3.034 31.282 -12.583 1.00 43.38 187 PHE A C 1
ATOM 1453 O O . PHE A 1 187 ? -3.967 30.979 -13.319 1.00 43.38 187 PHE A O 1
ATOM 1460 N N . ASN A 1 188 ? -2.334 30.360 -11.915 1.00 31.39 188 ASN A N 1
ATOM 1461 C CA . ASN A 1 188 ? -2.479 28.919 -12.187 1.00 31.39 188 ASN A CA 1
ATOM 1462 C C . ASN A 1 188 ? -2.158 28.044 -10.969 1.00 31.39 188 ASN A C 1
ATOM 1464 O O . ASN A 1 188 ? -1.102 27.425 -10.976 1.00 31.39 188 ASN A O 1
ATOM 1468 N N . ASN A 1 189 ? -2.982 27.974 -9.911 1.00 33.94 189 ASN A N 1
ATOM 1469 C CA . ASN A 1 189 ? -2.673 27.095 -8.757 1.00 33.94 189 ASN A CA 1
ATOM 1470 C C . ASN A 1 189 ? -1.216 27.243 -8.244 1.00 33.94 189 ASN A C 1
ATOM 1472 O O . ASN A 1 189 ? -0.639 26.321 -7.664 1.00 33.94 189 ASN A O 1
ATOM 1476 N N . GLN A 1 190 ? -0.582 28.387 -8.524 1.00 29.31 190 GLN A N 1
ATOM 1477 C CA . GLN A 1 190 ? 0.828 28.577 -8.258 1.00 29.31 190 GLN A CA 1
ATOM 1478 C C . GLN A 1 190 ? 0.901 29.121 -6.852 1.00 29.31 190 GLN A C 1
ATOM 1480 O O . GLN A 1 190 ? 0.499 30.248 -6.568 1.00 29.31 190 GLN A O 1
ATOM 1485 N N . ARG A 1 191 ? 1.340 28.212 -5.988 1.00 33.75 191 ARG A N 1
ATOM 1486 C CA . ARG A 1 191 ? 1.769 28.430 -4.618 1.00 33.75 191 ARG A CA 1
ATOM 1487 C C . ARG A 1 191 ? 2.620 29.698 -4.573 1.00 33.75 191 ARG A C 1
ATOM 1489 O O . ARG A 1 191 ? 3.639 29.772 -5.255 1.00 33.75 191 ARG A O 1
ATOM 1496 N N . PHE A 1 192 ? 2.178 30.693 -3.810 1.00 35.62 192 PHE A N 1
ATOM 1497 C CA . PHE A 1 192 ? 3.074 31.744 -3.354 1.00 35.62 192 PHE A CA 1
ATOM 1498 C C . PHE A 1 192 ? 3.637 31.296 -2.023 1.00 35.62 192 PHE A C 1
ATOM 1500 O O . PHE A 1 192 ? 2.882 31.125 -1.064 1.00 35.62 192 PHE A O 1
ATOM 1507 N N . ASP A 1 193 ? 4.948 31.115 -1.990 1.00 28.55 193 ASP A N 1
ATOM 1508 C CA . ASP A 1 193 ? 5.678 31.132 -0.738 1.00 28.55 193 ASP A CA 1
ATOM 1509 C C . ASP A 1 193 ? 5.770 32.599 -0.311 1.00 28.55 193 ASP A C 1
ATOM 1511 O O . ASP A 1 193 ? 6.183 33.465 -1.094 1.00 28.55 193 ASP A O 1
ATOM 1515 N N . ASP A 1 194 ? 5.338 32.910 0.909 1.00 34.97 194 ASP A N 1
ATOM 1516 C CA . ASP A 1 194 ? 5.731 34.175 1.512 1.00 34.97 194 ASP A CA 1
ATOM 1517 C C . ASP A 1 194 ? 7.251 34.178 1.783 1.00 34.97 194 ASP A C 1
ATOM 1519 O O . ASP A 1 194 ? 7.943 33.165 1.653 1.00 34.97 194 ASP A O 1
ATOM 1523 N N . LEU A 1 195 ? 7.802 35.325 2.182 1.00 33.72 195 LEU A N 1
ATOM 1524 C CA . LEU A 1 195 ? 9.223 35.457 2.544 1.00 33.72 195 LEU A CA 1
ATOM 1525 C C . LEU A 1 195 ? 9.630 34.622 3.787 1.00 33.72 195 LEU A C 1
ATOM 1527 O O . LEU A 1 195 ? 10.777 34.719 4.220 1.00 33.72 195 LEU A O 1
ATOM 1531 N N . ALA A 1 196 ? 8.724 33.806 4.343 1.00 30.41 196 ALA A N 1
ATOM 1532 C CA . ALA A 1 196 ? 8.953 32.836 5.410 1.00 30.41 196 ALA A CA 1
ATOM 1533 C C . ALA A 1 196 ? 8.647 31.373 4.992 1.00 30.41 196 ALA A C 1
ATOM 1535 O O . ALA A 1 196 ? 8.690 30.479 5.838 1.00 30.41 196 ALA A O 1
ATOM 1536 N N . GLY A 1 197 ? 8.385 31.096 3.707 1.00 28.58 197 GLY A N 1
ATOM 1537 C CA . GLY A 1 197 ? 8.206 29.738 3.179 1.00 28.58 197 GLY A CA 1
ATOM 1538 C C . GLY A 1 197 ? 6.863 29.076 3.507 1.00 28.58 197 GLY A C 1
ATOM 1539 O O . GLY A 1 197 ? 6.764 27.853 3.427 1.00 28.58 197 GLY A O 1
ATOM 1540 N N . SER A 1 198 ? 5.834 29.842 3.889 1.00 29.70 198 SER A N 1
ATOM 1541 C CA . SER A 1 198 ? 4.492 29.298 4.148 1.00 29.70 198 SER A CA 1
ATOM 1542 C C . SER A 1 198 ? 3.520 29.609 3.003 1.00 29.70 198 SER A C 1
ATOM 1544 O O . SER A 1 198 ? 3.292 30.764 2.648 1.00 29.70 198 SER A O 1
ATOM 1546 N N . THR A 1 199 ? 2.926 28.559 2.425 1.00 28.03 199 THR A N 1
ATOM 1547 C CA . THR A 1 199 ? 1.936 28.636 1.338 1.00 28.03 199 THR A CA 1
ATOM 1548 C C . THR A 1 199 ? 0.608 29.239 1.794 1.00 28.03 199 THR A C 1
ATOM 1550 O O . THR A 1 199 ? -0.081 28.651 2.629 1.00 28.03 199 THR A O 1
ATOM 1553 N N . HIS A 1 200 ? 0.174 30.335 1.164 1.00 34.75 200 HIS A N 1
ATOM 1554 C CA . HIS A 1 200 ? -1.175 30.882 1.347 1.00 34.75 200 HIS A CA 1
ATOM 1555 C C . HIS A 1 200 ? -1.936 30.974 0.015 1.00 34.75 200 HIS A C 1
ATOM 1557 O O . HIS A 1 200 ? -1.454 31.540 -0.965 1.00 34.75 200 HIS A O 1
ATOM 1563 N N . LEU A 1 201 ? -3.148 30.407 -0.020 1.00 34.22 201 LEU A N 1
ATOM 1564 C CA . LEU A 1 201 ? -4.068 30.493 -1.156 1.00 34.22 201 LEU A CA 1
ATOM 1565 C C . LEU A 1 201 ? -4.821 31.832 -1.124 1.00 34.22 201 LEU A C 1
ATOM 1567 O O . LEU A 1 201 ? -5.423 32.188 -0.110 1.00 34.22 201 LEU A O 1
ATOM 1571 N N . LEU A 1 202 ? -4.849 32.543 -2.255 1.00 39.66 202 LEU A N 1
ATOM 1572 C CA . LEU A 1 202 ? -5.933 33.481 -2.555 1.00 39.66 202 LEU A CA 1
ATOM 1573 C C . LEU A 1 202 ? -7.202 32.639 -2.733 1.00 39.66 202 LEU A C 1
ATOM 1575 O O . LEU A 1 202 ? -7.414 32.045 -3.790 1.00 39.66 202 LEU A O 1
ATOM 1579 N N . GLU A 1 203 ? -8.025 32.536 -1.692 1.00 40.66 203 GLU A N 1
ATOM 1580 C CA . GLU A 1 203 ? -9.351 31.926 -1.805 1.00 40.66 203 GLU A CA 1
ATOM 1581 C C . GLU A 1 203 ? -10.267 32.853 -2.619 1.00 40.66 203 GLU A C 1
ATOM 1583 O O . GLU A 1 203 ? -10.991 33.689 -2.075 1.00 40.66 203 GLU A O 1
ATOM 1588 N N . ASN A 1 204 ? -10.200 32.722 -3.942 1.00 42.31 204 ASN A N 1
ATOM 1589 C CA . ASN A 1 204 ? -11.105 33.377 -4.874 1.00 42.31 204 ASN A CA 1
ATOM 1590 C C . ASN A 1 204 ? -12.421 32.595 -4.936 1.00 42.31 204 ASN A C 1
ATOM 1592 O O . ASN A 1 204 ? -12.514 31.588 -5.636 1.00 42.31 204 ASN A O 1
ATOM 1596 N N . TYR A 1 205 ? -13.463 33.085 -4.266 1.00 46.28 205 TYR A N 1
ATOM 1597 C CA . TYR A 1 205 ? -14.826 32.612 -4.513 1.00 46.28 205 TYR A CA 1
ATOM 1598 C C . TYR A 1 205 ? -15.370 33.368 -5.724 1.00 46.28 205 TYR A C 1
ATOM 1600 O O . TYR A 1 205 ? -15.948 34.442 -5.601 1.00 46.28 205 TYR A O 1
ATOM 1608 N N . THR A 1 206 ? -15.129 32.826 -6.915 1.00 45.03 206 THR A N 1
ATOM 1609 C CA . THR A 1 206 ? -15.912 33.177 -8.107 1.00 45.03 206 THR A CA 1
ATOM 1610 C C . THR A 1 206 ? -16.838 32.000 -8.370 1.00 45.03 206 THR A C 1
ATOM 1612 O O . THR A 1 206 ? -16.436 31.017 -8.988 1.00 45.03 206 THR A O 1
ATOM 1615 N N . THR A 1 207 ? -18.063 32.053 -7.844 1.00 42.47 207 THR A N 1
ATOM 1616 C CA . THR A 1 207 ? -19.110 31.106 -8.239 1.00 42.47 207 THR A CA 1
ATOM 1617 C C . THR A 1 207 ? -19.598 31.549 -9.617 1.00 42.47 207 THR A C 1
ATOM 1619 O O . THR A 1 207 ? -20.279 32.559 -9.770 1.00 42.47 207 THR A O 1
ATOM 1622 N N . GLY A 1 208 ? -19.110 30.889 -10.667 1.00 39.19 208 GLY A N 1
ATOM 1623 C CA . GLY A 1 208 ? -19.430 31.282 -12.037 1.00 39.19 208 GLY A CA 1
ATOM 1624 C C . GLY A 1 208 ? -20.840 30.857 -12.412 1.00 39.19 208 GLY A C 1
ATOM 1625 O O . GLY A 1 208 ? -21.094 29.669 -12.318 1.00 39.19 208 GLY A O 1
ATOM 1626 N N . PHE A 1 209 ? -21.698 31.769 -12.895 1.00 50.53 209 PHE A N 1
ATOM 1627 C CA . PHE A 1 209 ? -22.917 31.425 -13.647 1.00 50.53 209 PHE A CA 1
ATOM 1628 C C . PHE A 1 209 ? -23.381 32.528 -14.623 1.00 50.53 209 PHE A C 1
ATOM 1630 O O . PHE A 1 209 ? -22.948 33.677 -14.594 1.00 50.53 209 PHE A O 1
ATOM 1637 N N . THR A 1 210 ? -24.285 32.106 -15.506 1.00 42.19 210 THR A N 1
ATOM 1638 C CA . THR A 1 210 ? -24.681 32.583 -16.842 1.00 42.19 210 THR A CA 1
ATOM 1639 C C . THR A 1 210 ? -25.450 33.911 -16.958 1.00 42.19 210 THR A C 1
ATOM 1641 O O . THR A 1 210 ? -25.852 34.240 -18.069 1.00 42.19 210 THR A O 1
ATOM 1644 N N . ASN A 1 211 ? -25.651 34.688 -15.883 1.00 47.44 211 ASN A N 1
ATOM 1645 C CA . ASN A 1 211 ? -26.573 35.847 -15.884 1.00 47.44 211 ASN A CA 1
ATOM 1646 C C . ASN A 1 211 ? -25.976 37.209 -15.444 1.00 47.44 211 ASN A C 1
ATOM 1648 O O . ASN A 1 211 ? -26.730 38.121 -15.126 1.00 47.44 211 ASN A O 1
ATOM 1652 N N . GLY A 1 212 ? -24.651 37.395 -15.427 1.00 53.56 212 GLY A N 1
ATOM 1653 C CA . GLY A 1 212 ? -24.026 38.725 -15.229 1.00 53.56 212 GLY A CA 1
ATOM 1654 C C . GLY A 1 212 ? -24.022 39.290 -13.791 1.00 53.56 212 GLY A C 1
ATOM 1655 O O . GLY A 1 212 ? -23.249 40.202 -13.494 1.00 53.56 212 GLY A O 1
ATOM 1656 N N . ASP A 1 213 ? -24.795 38.722 -12.862 1.00 55.72 213 ASP A N 1
ATOM 1657 C CA . ASP A 1 213 ? -24.794 39.086 -11.434 1.00 55.72 213 ASP A CA 1
ATOM 1658 C C . ASP A 1 213 ? -23.695 38.335 -10.658 1.00 55.72 213 ASP A C 1
ATOM 1660 O O . ASP A 1 213 ? -23.701 37.105 -10.616 1.00 55.72 213 ASP A O 1
ATOM 1664 N N . THR A 1 214 ? -22.734 39.035 -10.034 1.00 55.81 214 THR A N 1
ATOM 1665 C CA . THR A 1 214 ? -21.593 38.393 -9.339 1.00 55.81 214 THR A CA 1
ATOM 1666 C C . THR A 1 214 ? -21.227 39.075 -8.015 1.00 55.81 214 THR A C 1
ATOM 1668 O O . THR A 1 214 ? -20.883 40.252 -7.976 1.00 55.81 214 THR A O 1
ATOM 1671 N N . ILE A 1 215 ? -21.175 38.330 -6.905 1.00 55.53 215 ILE A N 1
ATOM 1672 C CA . ILE A 1 215 ? -20.449 38.811 -5.716 1.00 55.53 215 ILE A CA 1
ATOM 1673 C C . ILE A 1 215 ? -18.970 38.493 -5.893 1.00 55.53 215 ILE A C 1
ATOM 1675 O O . ILE A 1 215 ? -18.607 37.356 -6.185 1.00 55.53 215 ILE A O 1
ATOM 1679 N N . VAL A 1 216 ? -18.117 39.492 -5.684 1.00 57.62 216 VAL A N 1
ATOM 1680 C CA . VAL A 1 216 ? -16.669 39.316 -5.647 1.00 57.62 216 VAL A CA 1
ATOM 1681 C C . VAL A 1 216 ? -16.192 39.475 -4.205 1.00 57.62 216 VAL A C 1
ATOM 1683 O O . VAL A 1 216 ? -16.093 40.586 -3.680 1.00 57.62 216 VAL A O 1
ATOM 1686 N N . THR A 1 217 ? -15.856 38.355 -3.566 1.00 52.38 217 THR A N 1
ATOM 1687 C CA . THR A 1 217 ? -15.200 38.338 -2.250 1.00 52.38 217 THR A CA 1
ATOM 1688 C C . THR A 1 217 ? -13.710 38.071 -2.438 1.00 52.38 217 THR A C 1
ATOM 1690 O O . THR A 1 217 ? -13.334 37.024 -2.958 1.00 52.38 217 THR A O 1
ATOM 1693 N N . THR A 1 218 ? -12.850 39.000 -2.005 1.00 52.38 218 THR A N 1
ATOM 1694 C CA . THR A 1 218 ? -11.384 38.849 -2.065 1.00 52.38 218 THR A CA 1
ATOM 1695 C C . THR A 1 218 ? -10.764 38.987 -0.678 1.00 52.38 218 THR A C 1
ATOM 1697 O O . THR A 1 218 ? -10.949 39.991 0.012 1.00 52.38 218 THR A O 1
ATOM 1700 N N . GLN A 1 219 ? -9.979 37.991 -0.274 1.00 53.31 219 GLN A N 1
ATOM 1701 C CA . GLN A 1 219 ? -9.247 37.990 0.993 1.00 53.31 219 GLN A CA 1
ATOM 1702 C C . GLN A 1 219 ? -7.750 38.164 0.754 1.00 53.31 219 GLN A C 1
ATOM 1704 O O . GLN A 1 219 ? -7.181 37.495 -0.106 1.00 53.31 219 GLN A O 1
ATOM 1709 N N . LEU A 1 220 ? -7.103 39.009 1.563 1.00 51.47 220 LEU A N 1
ATOM 1710 C CA . LEU A 1 220 ? -5.649 39.099 1.624 1.00 51.47 220 LEU A CA 1
ATOM 1711 C C . LEU A 1 220 ? -5.173 38.853 3.062 1.00 51.47 220 LEU A C 1
ATOM 1713 O O . LEU A 1 220 ? -5.078 39.767 3.884 1.00 51.47 220 LEU A O 1
ATOM 1717 N N . ASN A 1 221 ? -4.881 37.589 3.372 1.00 47.94 221 ASN A N 1
ATOM 1718 C CA . ASN A 1 221 ? -4.269 37.205 4.641 1.00 47.94 221 ASN A CA 1
ATOM 1719 C C . ASN A 1 221 ? -2.790 37.587 4.622 1.00 47.94 221 ASN A C 1
ATOM 1721 O O . ASN A 1 221 ? -1.979 36.876 4.042 1.00 47.94 221 ASN A O 1
ATOM 1725 N N . ALA A 1 222 ? -2.430 38.696 5.259 1.00 45.62 222 ALA A N 1
ATOM 1726 C CA . ALA A 1 222 ? -1.036 39.024 5.519 1.00 45.62 222 ALA A CA 1
ATOM 1727 C C . ALA A 1 222 ? -0.817 39.056 7.037 1.00 45.62 222 ALA A C 1
ATOM 1729 O O . ALA A 1 222 ? -1.074 40.066 7.686 1.00 45.62 222 ALA A O 1
ATOM 1730 N N . ALA A 1 223 ? -0.379 37.927 7.606 1.00 39.62 223 ALA A N 1
ATOM 1731 C CA . ALA A 1 223 ? 0.210 37.888 8.950 1.00 39.62 223 ALA A CA 1
ATOM 1732 C C . ALA A 1 223 ? 1.665 38.406 8.949 1.00 39.62 223 ALA A C 1
ATOM 1734 O O . ALA A 1 223 ? 2.215 38.714 10.002 1.00 39.62 223 ALA A O 1
ATOM 1735 N N . ALA A 1 224 ? 2.272 38.562 7.769 1.00 39.53 224 ALA A N 1
ATOM 1736 C CA . ALA A 1 224 ? 3.535 39.256 7.580 1.00 39.53 224 ALA A CA 1
ATOM 1737 C C . ALA A 1 224 ? 3.264 40.672 7.059 1.00 39.53 224 ALA A C 1
ATOM 1739 O O . ALA A 1 224 ? 2.534 40.849 6.082 1.00 39.53 224 ALA A O 1
ATOM 1740 N N . ALA A 1 225 ? 3.859 41.683 7.694 1.00 42.59 225 ALA A N 1
ATOM 1741 C CA . ALA A 1 225 ? 3.888 43.038 7.159 1.00 42.59 225 ALA A CA 1
ATOM 1742 C C . ALA A 1 225 ? 4.302 42.985 5.680 1.00 42.59 225 ALA A C 1
ATOM 1744 O O . ALA A 1 225 ? 5.324 42.376 5.357 1.00 42.59 225 ALA A O 1
ATOM 1745 N N . ILE A 1 226 ? 3.533 43.611 4.783 1.00 48.62 226 ILE A N 1
ATOM 1746 C CA . ILE A 1 226 ? 3.970 43.816 3.398 1.00 48.62 226 ILE A CA 1
ATOM 1747 C C . ILE A 1 226 ? 5.174 44.768 3.462 1.00 48.62 226 ILE A C 1
ATOM 1749 O O . ILE A 1 226 ? 5.025 45.989 3.434 1.00 48.62 226 ILE A O 1
ATOM 1753 N N . ASN A 1 227 ? 6.370 44.215 3.658 1.00 42.47 227 ASN A N 1
ATOM 1754 C CA . ASN A 1 227 ? 7.594 44.978 3.843 1.00 42.47 227 ASN A CA 1
ATOM 1755 C C . ASN A 1 227 ? 8.208 45.285 2.468 1.00 42.47 227 ASN A C 1
ATOM 1757 O O . ASN A 1 227 ? 8.399 44.387 1.648 1.00 42.47 227 ASN A O 1
ATOM 1761 N N . GLY A 1 228 ? 8.503 46.563 2.210 1.00 54.44 228 GLY A N 1
ATOM 1762 C CA . GLY A 1 228 ? 9.120 47.051 0.968 1.00 54.44 228 GLY A CA 1
ATOM 1763 C C . GLY A 1 228 ? 8.179 47.830 0.035 1.00 54.44 228 GLY A C 1
ATOM 1764 O O . GLY A 1 228 ? 7.122 48.310 0.444 1.00 54.44 228 GLY A O 1
ATOM 1765 N N . ASN A 1 229 ? 8.573 47.943 -1.242 1.00 45.62 229 ASN A N 1
ATOM 1766 C CA . ASN A 1 229 ? 7.939 48.731 -2.323 1.00 45.62 229 ASN A CA 1
ATOM 1767 C C . ASN A 1 229 ? 6.470 48.363 -2.661 1.00 45.62 229 ASN A C 1
ATOM 1769 O O . ASN A 1 229 ? 5.923 48.869 -3.637 1.00 45.62 229 ASN A O 1
ATOM 1773 N N . TYR A 1 230 ? 5.836 47.486 -1.877 1.00 47.41 230 TYR A N 1
ATOM 1774 C CA . TYR A 1 230 ? 4.483 46.959 -2.083 1.00 47.41 230 TYR A CA 1
ATOM 1775 C C . TYR A 1 230 ? 3.476 47.411 -1.016 1.00 47.41 230 TYR A C 1
ATOM 1777 O O . TYR A 1 230 ? 2.352 46.908 -1.007 1.00 47.41 230 TYR A O 1
ATOM 1785 N N . LYS A 1 231 ? 3.838 48.352 -0.126 1.00 53.31 231 LYS A N 1
ATOM 1786 C CA . LYS A 1 231 ? 2.873 48.962 0.805 1.00 53.31 231 LYS A CA 1
ATOM 1787 C C . LYS A 1 231 ? 1.671 49.510 0.036 1.00 53.31 231 LYS A C 1
ATOM 1789 O O . LYS A 1 231 ? 1.835 50.229 -0.948 1.00 53.31 231 LYS A O 1
ATOM 1794 N N . PHE A 1 232 ? 0.473 49.145 0.496 1.00 54.47 232 PHE A N 1
ATOM 1795 C CA . PHE A 1 232 ? -0.766 49.416 -0.227 1.00 54.47 232 PHE A CA 1
ATOM 1796 C C . PHE A 1 232 ? -0.998 50.918 -0.381 1.00 54.47 232 PHE A C 1
ATOM 1798 O O . PHE A 1 232 ? -1.482 51.308 -1.432 1.00 54.47 232 PHE A O 1
ATOM 1805 N N . VAL A 1 233 ? -0.598 51.745 0.600 1.00 54.81 233 VAL A N 1
ATOM 1806 C CA . VAL A 1 233 ? -0.725 53.208 0.560 1.00 54.81 233 VAL A CA 1
ATOM 1807 C C . VAL A 1 233 ? 0.446 53.875 1.298 1.00 54.81 233 VAL A C 1
ATOM 1809 O O . VAL A 1 233 ? 0.704 53.562 2.456 1.00 54.81 233 VAL A O 1
ATOM 1812 N N . ASN A 1 234 ? 1.153 54.812 0.663 1.00 56.19 234 ASN A N 1
ATOM 1813 C CA . ASN A 1 234 ? 2.007 55.782 1.369 1.00 56.19 234 ASN A CA 1
ATOM 1814 C C . ASN A 1 234 ? 1.282 57.144 1.496 1.00 56.19 234 ASN A C 1
ATOM 1816 O O . ASN A 1 234 ? 0.167 57.325 1.005 1.00 56.19 234 ASN A O 1
ATOM 1820 N N . SER A 1 235 ? 1.876 58.133 2.169 1.00 58.06 235 SER A N 1
ATOM 1821 C CA . SER A 1 235 ? 1.244 59.448 2.405 1.00 58.06 235 SER A CA 1
ATOM 1822 C C . SER A 1 235 ? 0.883 60.236 1.128 1.00 58.06 235 SER A C 1
ATOM 1824 O O . SER A 1 235 ? 0.159 61.234 1.213 1.00 58.06 235 SER A O 1
ATOM 1826 N N . THR A 1 236 ? 1.341 59.794 -0.051 1.00 58.34 236 THR A N 1
ATOM 1827 C CA . THR A 1 236 ? 1.139 60.456 -1.349 1.00 58.34 236 THR A CA 1
ATOM 1828 C C . THR A 1 236 ? 0.163 59.729 -2.280 1.00 58.34 236 THR A C 1
ATOM 1830 O O . THR A 1 236 ? 0.048 60.108 -3.441 1.00 58.34 236 THR A O 1
ATOM 1833 N N . GLN A 1 237 ? -0.573 58.719 -1.808 1.00 64.94 237 GLN A N 1
ATOM 1834 C CA . GLN A 1 237 ? -1.515 57.940 -2.631 1.00 64.94 237 GLN A CA 1
ATOM 1835 C C . GLN A 1 237 ? -2.978 58.098 -2.174 1.00 64.94 237 GLN A C 1
ATOM 1837 O O . GLN A 1 237 ? -3.235 58.754 -1.175 1.00 64.94 237 GLN A O 1
ATOM 1842 N N . GLN A 1 238 ? -3.953 57.573 -2.918 1.00 70.75 238 GLN A N 1
ATOM 1843 C CA . GLN A 1 238 ? -5.388 57.550 -2.579 1.00 70.75 238 GLN A CA 1
ATOM 1844 C C . GLN A 1 238 ? -5.989 56.202 -2.975 1.00 70.75 238 GLN A C 1
ATOM 1846 O O . GLN A 1 238 ? -5.606 55.658 -4.009 1.00 70.75 238 GLN A O 1
ATOM 1851 N N . LEU A 1 239 ? -6.943 55.670 -2.204 1.00 76.69 239 LEU A N 1
ATOM 1852 C CA . LEU A 1 239 ? -7.670 54.455 -2.592 1.00 76.69 239 LEU A CA 1
ATOM 1853 C C . LEU A 1 239 ? -8.755 54.814 -3.610 1.00 76.69 239 LEU A C 1
ATOM 1855 O O . LEU A 1 239 ? -9.663 55.571 -3.284 1.00 76.69 239 LEU A O 1
ATOM 1859 N N . GLY A 1 240 ? -8.703 54.255 -4.816 1.00 78.88 240 GLY A N 1
ATOM 1860 C CA . GLY A 1 240 ? -9.772 54.428 -5.800 1.00 78.88 240 GLY A CA 1
ATOM 1861 C C . GLY A 1 240 ? -10.632 53.184 -5.967 1.00 78.88 240 GLY A C 1
ATOM 1862 O O . GLY A 1 240 ? -10.138 52.061 -5.879 1.00 78.88 240 GLY A O 1
ATOM 1863 N N . ILE A 1 241 ? -11.917 53.419 -6.215 1.00 84.38 241 ILE A N 1
ATOM 1864 C CA . ILE A 1 241 ? -12.949 52.431 -6.524 1.00 84.38 241 ILE A CA 1
ATOM 1865 C C . ILE A 1 241 ? -13.496 52.796 -7.902 1.00 84.38 241 ILE A C 1
ATOM 1867 O O . ILE A 1 241 ? -14.163 53.823 -8.056 1.00 84.38 241 ILE A O 1
ATOM 1871 N N . GLY A 1 242 ? -13.173 51.999 -8.917 1.00 81.94 242 GLY A N 1
ATOM 1872 C CA . GLY A 1 242 ? -13.630 52.234 -10.286 1.00 81.94 242 GLY A CA 1
ATOM 1873 C C . GLY A 1 242 ? -12.667 51.722 -11.351 1.00 81.94 242 GLY A C 1
ATOM 1874 O O . GLY A 1 242 ? -11.773 50.915 -11.092 1.00 81.94 242 GLY A O 1
ATOM 1875 N N . ASN A 1 243 ? -12.865 52.204 -12.574 1.00 76.56 243 ASN A N 1
ATOM 1876 C CA . ASN A 1 243 ? -12.093 51.793 -13.740 1.00 76.56 243 ASN A CA 1
ATOM 1877 C C . ASN A 1 243 ? -10.738 52.505 -13.796 1.00 76.56 243 ASN A C 1
ATOM 1879 O O . ASN A 1 243 ? -10.633 53.696 -13.489 1.00 76.56 243 ASN A O 1
ATOM 1883 N N . ARG A 1 244 ? -9.699 51.787 -14.248 1.00 67.12 244 ARG A N 1
ATOM 1884 C CA . ARG A 1 244 ? -8.399 52.400 -14.545 1.00 67.12 244 ARG A CA 1
ATOM 1885 C C . ARG A 1 244 ? -8.530 53.270 -15.801 1.00 67.12 244 ARG A C 1
ATOM 1887 O O . ARG A 1 244 ? -8.962 52.764 -16.836 1.00 67.12 244 ARG A O 1
ATOM 1894 N N . PRO A 1 245 ? -8.090 54.530 -15.762 1.00 57.03 245 PRO A N 1
ATOM 1895 C CA . PRO A 1 245 ? -8.015 55.328 -16.970 1.00 57.03 245 PRO A CA 1
ATOM 1896 C C . PRO A 1 245 ? -6.890 54.875 -17.917 1.00 57.03 245 PRO A C 1
ATOM 1898 O O . PRO A 1 245 ? -5.841 54.431 -17.460 1.00 57.03 245 PRO A O 1
ATOM 1901 N N . THR A 1 246 ? -7.121 55.059 -19.219 1.00 56.94 246 THR A N 1
ATOM 1902 C CA . THR A 1 246 ? -6.130 55.253 -20.307 1.00 56.94 246 THR A CA 1
ATOM 1903 C C . THR A 1 246 ? -5.406 54.077 -20.978 1.00 56.94 246 THR A C 1
ATOM 1905 O O . THR A 1 246 ? -4.696 54.351 -21.941 1.00 56.94 246 THR A O 1
ATOM 1908 N N . LEU A 1 247 ? -5.600 52.799 -20.622 1.00 51.69 247 LEU A N 1
ATOM 1909 C CA . LEU A 1 247 ? -4.880 51.705 -21.326 1.00 51.69 247 LEU A CA 1
ATOM 1910 C C . LEU A 1 247 ? -5.727 50.565 -21.907 1.00 51.69 247 LEU A C 1
ATOM 1912 O O . LEU A 1 247 ? -5.219 49.833 -22.748 1.00 51.69 247 LEU A O 1
ATOM 1916 N N . TYR A 1 248 ? -7.001 50.435 -21.537 1.00 54.62 248 TYR A N 1
ATOM 1917 C CA . TYR A 1 248 ? -7.874 49.364 -22.030 1.00 54.62 248 TYR A CA 1
ATOM 1918 C C . TYR A 1 248 ? -9.306 49.868 -22.166 1.00 54.62 248 TYR A C 1
ATOM 1920 O O . TYR A 1 248 ? -9.681 50.852 -21.524 1.00 54.62 248 TYR A O 1
ATOM 1928 N N . ALA A 1 249 ? -10.119 49.190 -22.976 1.00 56.03 249 ALA A N 1
ATOM 1929 C CA . ALA A 1 249 ? -11.555 49.409 -22.947 1.00 56.03 249 ALA A CA 1
ATOM 1930 C C . ALA A 1 249 ? -12.068 49.224 -21.512 1.00 56.03 249 ALA A C 1
ATOM 1932 O O . ALA A 1 249 ? -11.831 48.205 -20.868 1.00 56.03 249 ALA A O 1
ATOM 1933 N N . SER A 1 250 ? -12.698 50.252 -20.961 1.00 60.88 250 SER A N 1
ATOM 1934 C CA . SER A 1 250 ? -13.195 50.228 -19.588 1.00 60.88 250 SER A CA 1
ATOM 1935 C C . SER A 1 250 ? -14.280 49.162 -19.421 1.00 60.88 250 SER A C 1
ATOM 1937 O O . SER A 1 250 ? -15.220 49.140 -20.216 1.00 60.88 250 SER A O 1
ATOM 1939 N N . VAL A 1 251 ? -14.200 48.348 -18.364 1.00 64.25 251 VAL A N 1
ATOM 1940 C CA . VAL A 1 251 ? -15.291 47.436 -17.980 1.00 64.25 251 VAL A CA 1
ATOM 1941 C C . VAL A 1 251 ? -16.551 48.255 -17.715 1.00 64.25 251 VAL A C 1
ATOM 1943 O O . VAL A 1 251 ? -16.489 49.274 -17.022 1.00 64.25 251 VAL A O 1
ATOM 1946 N N . HIS A 1 252 ? -17.688 47.815 -18.251 1.00 79.50 252 HIS A N 1
ATOM 1947 C CA . HIS A 1 252 ? -18.980 48.377 -17.897 1.00 79.50 252 HIS A CA 1
ATOM 1948 C C . HIS A 1 252 ? -19.663 47.517 -16.835 1.00 79.50 252 HIS A C 1
ATOM 1950 O O . HIS A 1 252 ? -19.973 46.347 -17.046 1.00 79.50 252 HIS A O 1
ATOM 1956 N N . TRP A 1 253 ? -19.879 48.105 -15.665 1.00 79.56 253 TRP A N 1
ATOM 1957 C CA . TRP A 1 253 ? -20.371 47.390 -14.498 1.00 79.56 253 TRP A CA 1
ATOM 1958 C C . TRP A 1 253 ? -20.906 48.321 -13.429 1.00 79.56 253 TRP A C 1
ATOM 1960 O O . TRP A 1 253 ? -20.695 49.531 -13.488 1.00 79.56 253 TRP A O 1
ATOM 1970 N N . SER A 1 254 ? -21.574 47.746 -12.440 1.00 85.50 254 SER A N 1
ATOM 1971 C CA . SER A 1 254 ? -22.140 48.470 -11.318 1.00 85.50 254 SER A CA 1
ATOM 1972 C C . SER A 1 254 ? -21.733 47.853 -9.984 1.00 85.50 254 SER A C 1
ATOM 1974 O O . SER A 1 254 ? -21.670 46.636 -9.853 1.00 85.50 254 SER A O 1
ATOM 1976 N N . ILE A 1 255 ? -21.498 48.687 -8.971 1.00 87.38 255 ILE A N 1
ATOM 1977 C CA . ILE A 1 255 ? -21.133 48.261 -7.615 1.00 87.38 255 ILE A CA 1
ATOM 1978 C C . ILE A 1 255 ? -22.274 48.590 -6.665 1.00 87.38 255 ILE A C 1
ATOM 1980 O O . ILE A 1 255 ? -22.710 49.738 -6.574 1.00 87.38 255 ILE A O 1
ATOM 1984 N N . GLY A 1 256 ? -22.744 47.579 -5.947 1.00 87.44 256 GLY A N 1
ATOM 1985 C CA . GLY A 1 256 ? -23.793 47.713 -4.947 1.00 87.44 256 GLY A CA 1
ATOM 1986 C C . GLY A 1 256 ? -23.270 48.050 -3.555 1.00 87.44 256 GLY A C 1
ATOM 1987 O O . GLY A 1 256 ? -23.749 48.974 -2.901 1.00 87.44 256 GLY A O 1
ATOM 1988 N N . GLU A 1 257 ? -22.264 47.313 -3.094 1.00 88.69 257 GLU A N 1
ATOM 1989 C CA . GLU A 1 257 ? -21.720 47.446 -1.742 1.00 88.69 257 GLU A CA 1
ATOM 1990 C C . GLU A 1 257 ? -20.223 47.143 -1.751 1.00 88.69 257 GLU A C 1
ATOM 1992 O O . GLU A 1 257 ? -19.759 46.312 -2.529 1.00 88.69 257 GLU A O 1
ATOM 1997 N N . THR A 1 258 ? -19.452 47.845 -0.924 1.00 86.38 258 THR A N 1
ATOM 1998 C CA . THR A 1 258 ? -18.018 47.617 -0.721 1.00 86.38 258 THR A CA 1
ATOM 1999 C C . THR A 1 258 ? -17.703 47.674 0.763 1.00 86.38 258 THR A C 1
ATOM 2001 O O . THR A 1 258 ? -17.954 48.685 1.420 1.00 86.38 258 THR A O 1
ATOM 2004 N N . ILE A 1 259 ? -17.130 46.591 1.283 1.00 85.50 259 ILE A N 1
ATOM 2005 C CA . ILE A 1 259 ? -16.747 46.447 2.685 1.00 85.50 259 ILE A CA 1
ATOM 2006 C C . ILE A 1 259 ? -15.252 46.160 2.748 1.00 85.50 259 ILE A C 1
ATOM 2008 O O . ILE A 1 259 ? -14.771 45.205 2.141 1.00 85.50 259 ILE A O 1
ATOM 2012 N N . PHE A 1 260 ? -14.531 46.993 3.492 1.00 82.81 260 PHE A N 1
ATOM 2013 C CA . PHE A 1 260 ? -13.105 46.861 3.760 1.00 82.81 260 PHE A CA 1
ATOM 2014 C C . PHE A 1 260 ? -12.891 46.684 5.258 1.00 82.81 260 PHE A C 1
ATOM 2016 O O . PHE A 1 260 ? -13.312 47.535 6.051 1.00 82.81 260 PHE A O 1
ATOM 2023 N N . THR A 1 261 ? -12.207 45.617 5.660 1.00 80.19 261 THR A N 1
ATOM 2024 C CA . THR A 1 261 ? -11.914 45.355 7.075 1.00 80.19 261 THR A CA 1
ATOM 2025 C C . THR A 1 261 ? -10.524 45.840 7.474 1.00 80.19 261 THR A C 1
ATOM 2027 O O . THR A 1 261 ? -9.582 45.743 6.697 1.00 80.19 261 THR A O 1
ATOM 2030 N N . GLY A 1 262 ? -10.381 46.355 8.699 1.00 69.38 262 GLY A N 1
ATOM 2031 C CA . GLY A 1 262 ? -9.103 46.864 9.233 1.00 69.38 262 GLY A CA 1
ATOM 2032 C C . GLY A 1 262 ? -8.163 45.838 9.828 1.00 69.38 262 GLY A C 1
ATOM 2033 O O . GLY A 1 262 ? -7.103 46.164 10.347 1.00 69.38 262 GLY A O 1
ATOM 2034 N N . SER A 1 263 ? -8.568 44.584 9.758 1.00 70.69 263 SER A N 1
ATOM 2035 C CA . SER A 1 263 ? -7.760 43.426 10.100 1.00 70.69 263 SER A CA 1
ATOM 2036 C C . SER A 1 263 ? -8.205 42.286 9.205 1.00 70.69 263 SER A C 1
ATOM 2038 O O . SER A 1 263 ? -9.302 42.345 8.624 1.00 70.69 263 SER A O 1
ATOM 2040 N N . SER A 1 264 ? -7.395 41.237 9.105 1.00 68.19 264 SER A N 1
ATOM 2041 C CA . SER A 1 264 ? -7.915 40.018 8.511 1.00 68.19 264 SER A CA 1
ATOM 2042 C C . SER A 1 264 ? -9.084 39.482 9.352 1.00 68.19 264 SER A C 1
ATOM 2044 O O . SER A 1 264 ? -8.930 39.221 10.545 1.00 68.19 264 SER A O 1
ATOM 2046 N N . LEU A 1 265 ? -10.268 39.369 8.744 1.00 69.88 265 LEU A N 1
ATOM 2047 C CA . LEU A 1 265 ? -11.283 38.418 9.164 1.00 69.88 265 LEU A CA 1
ATOM 2048 C C . LEU A 1 265 ? -10.713 37.044 8.852 1.00 69.88 265 LEU A C 1
ATOM 2050 O O . LEU A 1 265 ? -10.326 36.796 7.706 1.00 69.88 265 LEU A O 1
ATOM 2054 N N . GLY A 1 266 ? -10.676 36.146 9.820 1.00 68.69 266 GLY A N 1
ATOM 2055 C CA . GLY A 1 266 ? -10.581 34.759 9.432 1.00 68.69 266 GLY A CA 1
ATOM 2056 C C . GLY A 1 266 ? -11.960 34.229 9.031 1.00 68.69 266 GLY A C 1
ATOM 2057 O O . GLY A 1 266 ? -12.887 34.965 8.662 1.00 68.69 266 GLY A O 1
ATOM 2058 N N . LYS A 1 267 ? -12.053 32.913 8.984 1.00 70.88 267 LYS A N 1
ATOM 2059 C CA . LYS A 1 267 ? -13.074 32.176 8.255 1.00 70.88 267 LYS A CA 1
ATOM 2060 C C . LYS A 1 267 ? -14.479 32.364 8.840 1.00 70.88 267 LYS A C 1
ATOM 2062 O O . LYS A 1 267 ? -15.420 32.539 8.066 1.00 70.88 267 LYS A O 1
ATOM 2067 N N . CYS A 1 268 ? -14.627 32.476 10.164 1.00 69.50 268 CYS A N 1
ATOM 2068 C CA . CYS A 1 268 ? -15.931 32.757 10.784 1.00 69.50 268 CYS A CA 1
ATOM 2069 C C . CYS A 1 268 ? -16.476 34.133 10.399 1.00 69.50 268 CYS A C 1
ATOM 2071 O O . CYS A 1 268 ? -17.601 34.250 9.909 1.00 69.50 268 CYS A O 1
ATOM 2073 N N . GLY A 1 269 ? -15.671 35.186 10.586 1.00 73.38 269 GLY A N 1
ATOM 2074 C CA . GLY A 1 269 ? -16.068 36.548 10.221 1.00 73.38 269 GLY A CA 1
ATOM 2075 C C . GLY A 1 269 ? -16.398 36.666 8.732 1.00 73.38 269 GLY A C 1
ATOM 2076 O O . GLY A 1 269 ? -17.321 37.387 8.352 1.00 73.38 269 GLY A O 1
ATOM 2077 N N . LYS A 1 270 ? -15.690 35.905 7.892 1.00 75.06 270 LYS A N 1
ATOM 2078 C CA . LYS A 1 270 ? -15.944 35.807 6.454 1.00 75.06 270 LYS A CA 1
ATOM 2079 C C . LYS A 1 270 ? -17.280 35.145 6.134 1.00 75.06 270 LYS A C 1
ATOM 2081 O O . LYS A 1 270 ? -18.034 35.714 5.354 1.00 75.06 270 LYS A O 1
ATOM 2086 N N . LYS A 1 271 ? -17.590 33.985 6.723 1.00 74.00 271 LYS A N 1
ATOM 2087 C CA . LYS A 1 271 ? -18.874 33.291 6.515 1.00 74.00 271 LYS A CA 1
ATOM 2088 C C . LYS A 1 271 ? -20.054 34.176 6.903 1.00 74.00 271 LYS A C 1
ATOM 2090 O O . LYS A 1 271 ? -20.977 34.330 6.109 1.00 74.00 271 LYS A O 1
ATOM 2095 N N . ILE A 1 272 ? -19.963 34.838 8.059 1.00 75.50 272 ILE A N 1
ATOM 2096 C CA . ILE A 1 272 ? -20.965 35.801 8.536 1.00 75.50 272 ILE A CA 1
ATOM 2097 C C . ILE A 1 272 ? -21.162 36.942 7.521 1.00 75.50 272 ILE A C 1
ATOM 2099 O O . ILE A 1 272 ? -22.292 37.275 7.160 1.00 75.50 272 ILE A O 1
ATOM 2103 N N . LEU A 1 273 ? -20.069 37.535 7.031 1.00 78.25 273 LEU A N 1
ATOM 2104 C CA . LEU A 1 273 ? -20.140 38.675 6.118 1.00 78.25 273 LEU A CA 1
ATOM 2105 C C . LEU A 1 273 ? -20.603 38.284 4.704 1.00 78.25 273 LEU A C 1
ATOM 2107 O O . LEU A 1 273 ? -21.408 38.999 4.108 1.00 78.25 273 LEU A O 1
ATOM 2111 N N . ASN A 1 274 ? -20.150 37.137 4.194 1.00 75.62 274 ASN A N 1
ATOM 2112 C CA . ASN A 1 274 ? -20.622 36.558 2.938 1.00 75.62 274 ASN A CA 1
ATOM 2113 C C . ASN A 1 274 ? -22.126 36.317 3.010 1.00 75.62 274 ASN A C 1
ATOM 2115 O O . ASN A 1 274 ? -22.861 36.805 2.156 1.00 75.62 274 ASN A O 1
ATOM 2119 N N . ALA A 1 275 ? -22.592 35.623 4.047 1.00 73.38 275 ALA A N 1
ATOM 2120 C CA . ALA A 1 275 ? -24.005 35.348 4.230 1.00 73.38 275 ALA A CA 1
ATOM 2121 C C . ALA A 1 275 ? -24.833 36.645 4.296 1.00 73.38 275 ALA A C 1
ATOM 2123 O O . ALA A 1 275 ? -25.870 36.738 3.642 1.00 73.38 275 ALA A O 1
ATOM 2124 N N . TYR A 1 276 ? -24.339 37.690 4.974 1.00 79.06 276 TYR A N 1
ATOM 2125 C CA . TYR A 1 276 ? -24.981 39.010 4.972 1.00 79.06 276 TYR A CA 1
ATOM 2126 C C . TYR A 1 276 ? -25.104 39.591 3.553 1.00 79.06 276 TYR A C 1
ATOM 2128 O O . TYR A 1 276 ? -26.182 40.056 3.182 1.00 79.06 276 TYR A O 1
ATOM 2136 N N . LEU A 1 277 ? -24.037 39.554 2.746 1.00 79.50 277 LEU A N 1
ATOM 2137 C CA . LEU A 1 277 ? -24.040 40.107 1.387 1.00 79.50 277 LEU A CA 1
ATOM 2138 C C . LEU A 1 277 ? -24.913 39.292 0.427 1.00 79.50 277 LEU A C 1
ATOM 2140 O O . LEU A 1 277 ? -25.757 39.871 -0.257 1.00 79.50 277 LEU A O 1
ATOM 2144 N N . PHE A 1 278 ? -24.757 37.965 0.396 1.00 75.44 278 PHE A N 1
ATOM 2145 C CA . PHE A 1 278 ? -25.573 37.080 -0.440 1.00 75.44 278 PHE A CA 1
ATOM 2146 C C . PHE A 1 278 ? -27.052 37.248 -0.133 1.00 75.44 278 PHE A C 1
ATOM 2148 O O . PHE A 1 278 ? -27.867 37.366 -1.047 1.00 75.44 278 PHE A O 1
ATOM 2155 N N . TYR A 1 279 ? -27.393 37.332 1.149 1.00 72.62 279 TYR A N 1
ATOM 2156 C CA . TYR A 1 279 ? -28.769 37.514 1.546 1.00 72.62 279 TYR A CA 1
ATOM 2157 C C . TYR A 1 279 ? -29.276 38.911 1.166 1.00 72.62 279 TYR A C 1
ATOM 2159 O O . TYR A 1 279 ? -30.280 39.040 0.458 1.00 72.62 279 TYR A O 1
ATOM 2167 N N . LYS A 1 280 ? -28.587 39.975 1.608 1.00 76.56 280 LYS A N 1
ATOM 2168 C CA . LYS A 1 280 ? -29.011 41.356 1.349 1.00 76.56 280 LYS A CA 1
ATOM 2169 C C . LYS A 1 280 ? -29.213 41.594 -0.140 1.00 76.56 280 LYS A C 1
ATOM 2171 O O . LYS A 1 280 ? -30.141 42.304 -0.501 1.00 76.56 280 LYS A O 1
ATOM 2176 N N . TRP A 1 281 ? -28.396 41.014 -1.005 1.00 77.19 281 TRP A N 1
ATOM 2177 C CA . TRP A 1 281 ? -28.487 41.231 -2.445 1.00 77.19 281 TRP A CA 1
ATOM 2178 C C . TRP A 1 281 ? -29.346 40.192 -3.183 1.00 77.19 281 TRP A C 1
ATOM 2180 O O . TRP A 1 281 ? -29.447 40.262 -4.398 1.00 77.19 281 TRP A O 1
ATOM 2190 N N . GLN A 1 282 ? -30.031 39.294 -2.463 1.00 75.56 282 GLN A N 1
ATOM 2191 C CA . GLN A 1 282 ? -30.851 38.199 -3.010 1.00 75.56 282 GLN A CA 1
ATOM 2192 C C . GLN A 1 282 ? -30.094 37.287 -3.990 1.00 75.56 282 GLN A C 1
ATOM 2194 O O . GLN A 1 282 ? -30.603 36.870 -5.029 1.00 75.56 282 GLN A O 1
ATOM 2199 N N . LEU A 1 283 ? -28.849 36.975 -3.647 1.00 73.75 283 LEU A N 1
ATOM 2200 C CA . LEU A 1 283 ? -27.953 36.128 -4.427 1.00 73.75 283 LEU A CA 1
ATOM 2201 C C . LEU A 1 283 ? -27.841 34.725 -3.807 1.00 73.75 283 LEU A C 1
ATOM 2203 O O . LEU A 1 283 ? -26.819 34.065 -3.956 1.00 73.75 283 LEU A O 1
ATOM 2207 N N . GLN A 1 284 ? -28.881 34.242 -3.112 1.00 67.75 284 GLN A N 1
ATOM 2208 C CA . GLN A 1 284 ? -28.836 32.983 -2.351 1.00 67.75 284 GLN A CA 1
ATOM 2209 C C . GLN A 1 284 ? -28.533 31.756 -3.221 1.00 67.75 284 GLN A C 1
ATOM 2211 O O . GLN A 1 284 ? -27.894 30.816 -2.763 1.00 67.75 284 GLN A O 1
ATOM 2216 N N . ARG A 1 285 ? -28.927 31.785 -4.501 1.00 63.41 285 ARG A N 1
ATOM 2217 C CA . ARG A 1 285 ? -28.602 30.731 -5.481 1.00 63.41 285 ARG A CA 1
ATOM 2218 C C . ARG A 1 285 ? -27.105 30.618 -5.782 1.00 63.41 285 ARG A C 1
ATOM 2220 O O . ARG A 1 285 ? -26.682 29.626 -6.361 1.00 63.41 285 ARG A O 1
ATOM 2227 N N . ASN A 1 286 ? -26.326 31.631 -5.408 1.00 61.75 286 ASN A N 1
ATOM 2228 C CA . ASN A 1 286 ? -24.903 31.740 -5.704 1.00 61.75 286 ASN A CA 1
ATOM 2229 C C . ASN A 1 286 ? -24.041 31.484 -4.452 1.00 61.75 286 ASN A C 1
ATOM 2231 O O . ASN A 1 286 ? -22.824 31.686 -4.509 1.00 61.75 286 ASN A O 1
ATOM 2235 N N . ILE A 1 287 ? -24.666 31.083 -3.334 1.00 64.38 287 ILE A N 1
ATOM 2236 C CA . ILE A 1 287 ? -23.992 30.759 -2.076 1.00 64.38 287 ILE A CA 1
ATOM 2237 C C . ILE A 1 287 ? -23.163 29.471 -2.270 1.00 64.38 287 ILE A C 1
ATOM 2239 O O . ILE A 1 287 ? -23.708 28.481 -2.751 1.00 64.38 287 ILE A O 1
ATOM 2243 N N . PRO A 1 288 ? -21.867 29.463 -1.905 1.00 59.25 288 PRO A N 1
ATOM 2244 C CA . PRO A 1 288 ? -21.039 28.253 -1.882 1.00 59.25 288 PRO A CA 1
ATOM 2245 C C . PRO A 1 288 ? -21.645 27.118 -1.040 1.00 59.25 288 PRO A C 1
ATOM 2247 O O . PRO A 1 288 ? -22.270 27.394 -0.019 1.00 59.25 288 PRO A O 1
ATOM 2250 N N . ASP A 1 289 ? -21.424 25.854 -1.412 1.00 57.41 289 ASP A N 1
ATOM 2251 C CA . ASP A 1 289 ? -22.022 24.688 -0.729 1.00 57.41 289 ASP A CA 1
ATOM 2252 C C . ASP A 1 289 ? -21.732 24.640 0.785 1.00 57.41 289 ASP A C 1
ATOM 2254 O O . ASP A 1 289 ? -22.576 24.196 1.560 1.00 57.41 289 ASP A O 1
ATOM 2258 N N . ASP A 1 290 ? -20.580 25.160 1.226 1.00 55.03 290 ASP A N 1
ATOM 2259 C CA . ASP A 1 290 ? -20.177 25.250 2.638 1.00 55.03 290 ASP A CA 1
ATOM 2260 C C . ASP A 1 290 ? -20.926 26.331 3.442 1.00 55.03 290 ASP A C 1
ATOM 2262 O O . ASP A 1 290 ? -20.798 26.397 4.665 1.00 55.03 290 ASP A O 1
ATOM 2266 N N . ILE A 1 291 ? -21.707 27.175 2.762 1.00 56.59 291 ILE A N 1
ATOM 2267 C CA . ILE A 1 291 ? -22.609 28.178 3.342 1.00 56.59 291 ILE A CA 1
ATOM 2268 C C . ILE A 1 291 ? -24.074 27.874 2.959 1.00 56.59 291 ILE A C 1
ATOM 2270 O O . ILE A 1 291 ? -24.991 28.284 3.663 1.00 56.59 291 ILE A O 1
ATOM 2274 N N . ALA A 1 292 ? -24.336 27.144 1.870 1.00 55.66 292 ALA A N 1
ATOM 2275 C CA . ALA A 1 292 ? -25.685 26.895 1.354 1.00 55.66 292 ALA A CA 1
ATOM 2276 C C . ALA A 1 292 ? -26.538 26.035 2.301 1.00 55.66 292 ALA A C 1
ATOM 2278 O O . ALA A 1 292 ? -27.741 26.273 2.437 1.00 55.66 292 ALA A O 1
ATOM 2279 N N . THR A 1 293 ? -25.913 25.090 3.013 1.00 51.28 293 THR A N 1
ATOM 2280 C CA . THR A 1 293 ? -26.564 24.286 4.062 1.00 51.28 293 THR A CA 1
ATOM 2281 C C . THR A 1 293 ? -27.065 25.125 5.237 1.00 51.28 293 THR A C 1
ATOM 2283 O O . THR A 1 293 ? -27.970 24.689 5.936 1.00 51.28 293 THR A O 1
ATOM 2286 N N . ILE A 1 294 ? -26.526 26.336 5.402 1.00 53.56 294 ILE A N 1
ATOM 2287 C CA . ILE A 1 294 ? -26.803 27.259 6.508 1.00 53.56 294 ILE A CA 1
ATOM 2288 C C . ILE A 1 294 ? -28.057 28.133 6.230 1.00 53.56 294 ILE A C 1
ATOM 2290 O O . ILE A 1 294 ? -28.524 28.890 7.078 1.00 53.56 294 ILE A O 1
ATOM 2294 N N . PHE A 1 295 ? -28.622 28.096 5.008 1.00 58.00 295 PHE A N 1
ATOM 2295 C CA . PHE A 1 295 ? -29.622 29.088 4.563 1.00 58.00 295 PHE A CA 1
ATOM 2296 C C . PHE A 1 295 ? -30.790 28.539 3.735 1.00 58.00 295 PHE A C 1
ATOM 2298 O O . PHE A 1 295 ? -31.177 29.132 2.728 1.00 58.00 295 PHE A O 1
ATOM 2305 N N . SER A 1 296 ? -31.429 27.461 4.193 1.00 52.28 296 SER A N 1
ATOM 2306 C CA . SER A 1 296 ? -32.706 26.997 3.620 1.00 52.28 296 SER A CA 1
ATOM 2307 C C . SER A 1 296 ? -33.871 27.028 4.624 1.00 52.28 296 SER A C 1
ATOM 2309 O O . SER A 1 296 ? -34.438 25.977 4.923 1.00 52.28 296 SER A O 1
ATOM 2311 N N . PRO A 1 297 ? -34.282 28.199 5.158 1.00 53.69 297 PRO A N 1
ATOM 2312 C CA . PRO A 1 297 ? -35.577 28.280 5.821 1.00 53.69 297 PRO A CA 1
ATOM 2313 C C . PRO A 1 297 ? -36.681 27.965 4.800 1.00 53.69 297 PRO A C 1
ATOM 2315 O O . PRO A 1 297 ? -36.653 28.448 3.668 1.00 53.69 297 PRO A O 1
ATOM 2318 N N . LEU A 1 298 ? -37.679 27.178 5.206 1.00 53.88 298 LEU A N 1
ATOM 2319 C CA . LEU A 1 298 ? -38.807 26.789 4.346 1.00 53.88 298 LEU A CA 1
ATOM 2320 C C . LEU A 1 298 ? -39.695 27.985 3.929 1.00 53.88 298 LEU A C 1
ATOM 2322 O O . LEU A 1 298 ? -40.481 27.856 2.995 1.00 53.88 298 LEU A O 1
ATOM 2326 N N . ASP A 1 299 ? -39.549 29.142 4.590 1.00 56.97 299 ASP A N 1
ATOM 2327 C CA . ASP A 1 299 ? -40.306 30.380 4.352 1.00 56.97 299 ASP A CA 1
ATOM 2328 C C . ASP A 1 299 ? -39.393 31.522 3.854 1.00 56.97 299 ASP A C 1
ATOM 2330 O O . ASP A 1 299 ? -38.466 31.953 4.542 1.00 56.97 299 ASP A O 1
ATOM 2334 N N . THR A 1 300 ? -39.689 32.079 2.676 1.00 53.19 300 THR A N 1
ATOM 2335 C CA . THR A 1 300 ? -38.816 32.983 1.891 1.00 53.19 300 THR A CA 1
ATOM 2336 C C . THR A 1 300 ? -38.775 34.459 2.343 1.00 53.19 300 THR A C 1
ATOM 2338 O O . THR A 1 300 ? -38.377 35.325 1.566 1.00 53.19 300 THR A O 1
ATOM 2341 N N . ILE A 1 301 ? -39.205 34.799 3.565 1.00 60.53 301 ILE A N 1
ATOM 2342 C CA . ILE A 1 301 ? -39.515 36.197 3.970 1.00 60.53 301 ILE A CA 1
ATOM 2343 C C . ILE A 1 301 ? -38.437 36.836 4.891 1.00 60.53 301 ILE A C 1
ATOM 2345 O O . ILE A 1 301 ? -38.538 37.997 5.278 1.00 60.53 301 ILE A O 1
ATOM 2349 N N . PHE A 1 302 ? -37.360 36.129 5.244 1.00 65.38 302 PHE A N 1
ATOM 2350 C CA . PHE A 1 302 ? -36.437 36.537 6.324 1.00 65.38 302 PHE A CA 1
ATOM 2351 C C . PHE A 1 302 ? -35.239 37.390 5.871 1.00 65.38 302 PHE A C 1
ATOM 2353 O O . PHE A 1 302 ? -34.126 36.876 5.830 1.00 65.38 302 PHE A O 1
ATOM 2360 N N . THR A 1 303 ? -35.427 38.666 5.473 1.00 57.69 303 THR A N 1
ATOM 2361 C CA . THR A 1 303 ? -34.473 39.278 4.523 1.00 57.69 303 THR A CA 1
ATOM 2362 C C . THR A 1 303 ? -33.429 40.310 4.927 1.00 57.69 303 THR A C 1
ATOM 2364 O O . THR A 1 303 ? -32.567 40.599 4.096 1.00 57.69 303 THR A O 1
ATOM 2367 N N . ASN A 1 304 ? -33.435 40.882 6.131 1.00 54.66 304 ASN A N 1
ATOM 2368 C CA . ASN A 1 304 ? -32.707 42.152 6.295 1.00 54.66 304 ASN A CA 1
ATOM 2369 C C . ASN A 1 304 ? -31.639 42.201 7.398 1.00 54.66 304 ASN A C 1
ATOM 2371 O O . ASN A 1 304 ? -30.886 43.172 7.417 1.00 54.66 304 ASN A O 1
ATOM 2375 N N . ASN A 1 305 ? -31.515 41.182 8.262 1.00 64.00 305 ASN A N 1
ATOM 2376 C CA . ASN A 1 305 ? -30.809 41.317 9.549 1.00 64.00 305 ASN A CA 1
ATOM 2377 C C . ASN A 1 305 ? -30.012 40.097 9.976 1.00 64.00 305 ASN A C 1
ATOM 2379 O O . ASN A 1 305 ? -30.211 39.563 11.065 1.00 64.00 305 ASN A O 1
ATOM 2383 N N . LEU A 1 306 ? -29.097 39.663 9.116 1.00 72.19 306 LEU A N 1
ATOM 2384 C CA . LEU A 1 306 ? -28.223 38.570 9.492 1.00 72.19 306 LEU A CA 1
ATOM 2385 C C . LEU A 1 306 ? -27.257 38.994 10.612 1.00 72.19 306 LEU A C 1
ATOM 2387 O O . LEU A 1 306 ? -26.446 39.906 10.432 1.00 72.19 306 LEU A O 1
ATOM 2391 N N . ILE A 1 307 ? -27.325 38.290 11.739 1.00 74.50 307 ILE A N 1
ATOM 2392 C CA . ILE A 1 307 ? -26.324 38.279 12.811 1.00 74.50 307 ILE A CA 1
ATOM 2393 C C . ILE A 1 307 ? -25.722 36.899 12.940 1.00 74.50 307 ILE A C 1
ATOM 2395 O O . ILE A 1 307 ? -26.395 35.906 12.705 1.00 74.50 307 ILE A O 1
ATOM 2399 N N . GLY A 1 308 ? -24.482 36.828 13.404 1.00 80.50 308 GLY A N 1
ATOM 2400 C CA . GLY A 1 308 ? -23.956 35.568 13.892 1.00 80.50 308 GLY A CA 1
ATOM 2401 C C . GLY A 1 308 ? -22.712 35.707 14.733 1.00 80.50 308 GLY A C 1
ATOM 2402 O O . GLY A 1 308 ? -22.018 36.721 14.695 1.00 80.50 308 GLY A O 1
ATOM 2403 N N . ILE A 1 309 ? -22.457 34.695 15.533 1.00 81.06 309 ILE A N 1
ATOM 2404 C CA . ILE A 1 309 ? -21.218 34.515 16.272 1.00 81.06 309 ILE A CA 1
ATOM 2405 C C . ILE A 1 309 ? -20.586 33.210 15.802 1.00 81.06 309 ILE A C 1
ATOM 2407 O O . ILE A 1 309 ? -21.271 32.330 15.285 1.00 81.06 309 ILE A O 1
ATOM 2411 N N . GLY A 1 310 ? -19.279 33.078 15.957 1.00 83.12 310 GLY A N 1
ATOM 2412 C CA . GLY A 1 310 ? -18.596 31.854 15.566 1.00 83.12 310 GLY A CA 1
ATOM 2413 C C . GLY A 1 310 ? -17.146 31.843 16.001 1.00 83.12 310 GLY A C 1
ATOM 2414 O O . GLY A 1 310 ? -16.572 32.897 16.274 1.00 83.12 310 GLY A O 1
ATOM 2415 N N . MET A 1 311 ? -16.552 30.664 16.070 1.00 78.94 311 MET A N 1
ATOM 2416 C CA . MET A 1 311 ? -15.147 30.474 16.396 1.00 78.94 311 MET A CA 1
ATOM 2417 C C . MET A 1 311 ? -14.561 29.469 15.425 1.00 78.94 311 MET A C 1
ATOM 2419 O O . MET A 1 311 ? -14.997 28.341 15.430 1.00 78.94 311 MET A O 1
ATOM 2423 N N . GLU A 1 312 ? -13.568 29.836 14.616 1.00 68.12 312 GLU A N 1
ATOM 2424 C CA . GLU A 1 312 ? -12.785 28.880 13.803 1.00 68.12 312 GLU A CA 1
ATOM 2425 C C . GLU A 1 312 ? -11.337 28.738 14.314 1.00 68.12 312 GLU A C 1
ATOM 2427 O O . GLU A 1 312 ? -10.555 27.924 13.829 1.00 68.12 312 GLU A O 1
ATOM 2432 N N . GLY A 1 313 ? -11.002 29.487 15.366 1.00 62.19 313 GLY A N 1
ATOM 2433 C CA . GLY A 1 313 ? -9.762 29.421 16.131 1.00 62.19 313 GLY A CA 1
ATOM 2434 C C . GLY A 1 313 ? -9.794 30.433 17.280 1.00 62.19 313 GLY A C 1
ATOM 2435 O O . GLY A 1 313 ? -10.634 31.334 17.302 1.00 62.19 313 GLY A O 1
ATOM 2436 N N . THR A 1 314 ? -8.874 30.327 18.243 1.00 57.75 314 THR A N 1
ATOM 2437 C CA . THR A 1 314 ? -8.826 31.235 19.411 1.00 57.75 314 THR A CA 1
ATOM 2438 C C . THR A 1 314 ? -8.583 32.699 19.029 1.00 57.75 314 THR A C 1
ATOM 2440 O O . THR A 1 314 ? -9.023 33.600 19.740 1.00 57.75 314 THR A O 1
ATOM 2443 N N . THR A 1 315 ? -7.938 32.948 17.887 1.00 56.59 315 THR A N 1
ATOM 2444 C CA . THR A 1 315 ? -7.638 34.283 17.343 1.00 56.59 315 THR A CA 1
ATOM 2445 C C . THR A 1 315 ? -8.672 34.803 16.337 1.00 56.59 315 THR A C 1
ATOM 2447 O O . THR A 1 315 ? -8.646 35.988 16.010 1.00 56.59 315 THR A O 1
ATOM 2450 N N . ASP A 1 316 ? -9.597 33.957 15.876 1.00 56.72 316 ASP A N 1
ATOM 2451 C CA . ASP A 1 316 ? -10.565 34.247 14.807 1.00 56.72 316 ASP A CA 1
ATOM 2452 C C . ASP A 1 316 ? -12.015 33.972 15.246 1.00 56.72 316 ASP A C 1
ATOM 2454 O O . ASP A 1 316 ? -12.840 33.400 14.534 1.00 56.72 316 ASP A O 1
ATOM 2458 N N . SER A 1 317 ? -12.322 34.350 16.486 1.00 68.75 317 SER A N 1
ATOM 2459 C CA . SER A 1 317 ? -13.666 34.226 17.042 1.00 68.75 317 SER A CA 1
ATOM 2460 C C . SER A 1 317 ? -14.428 35.549 16.971 1.00 68.75 317 SER A C 1
ATOM 2462 O O . SER A 1 317 ? -13.960 36.610 17.396 1.00 68.75 317 SER A O 1
ATOM 2464 N N . VAL A 1 318 ? -15.653 35.483 16.456 1.00 75.94 318 VAL A N 1
ATOM 2465 C CA . VAL A 1 318 ? -16.677 36.511 16.623 1.00 75.94 318 VAL A CA 1
ATOM 2466 C C . VAL A 1 318 ? -17.477 36.128 17.862 1.00 75.94 318 VAL A C 1
ATOM 2468 O O . VAL A 1 318 ? -18.471 35.422 17.773 1.00 75.94 318 VAL A O 1
ATOM 2471 N N . ASN A 1 319 ? -17.024 36.583 19.031 1.00 74.38 319 ASN A N 1
ATOM 2472 C CA . ASN A 1 319 ? -17.645 36.270 20.328 1.00 74.38 319 ASN A CA 1
ATOM 2473 C C . ASN A 1 319 ? -18.859 37.141 20.666 1.00 74.38 319 ASN A C 1
ATOM 2475 O O . ASN A 1 319 ? -19.465 36.978 21.722 1.00 74.38 319 ASN A O 1
ATOM 2479 N N . GLY A 1 320 ? -19.211 38.083 19.799 1.00 78.38 320 GLY A N 1
ATOM 2480 C CA . GLY A 1 320 ? -20.411 38.882 19.955 1.00 78.38 320 GLY A CA 1
ATOM 2481 C C . GLY A 1 320 ? -20.765 39.611 18.672 1.00 78.38 320 GLY A C 1
ATOM 2482 O O . GLY A 1 320 ? -19.887 40.179 18.020 1.00 78.38 320 GLY A O 1
ATOM 2483 N N . SER A 1 321 ? -22.045 39.596 18.327 1.00 69.94 321 SER A N 1
ATOM 2484 C CA . SER A 1 321 ? -22.603 40.307 17.181 1.00 69.94 321 SER A CA 1
ATOM 2485 C C . SER A 1 321 ? -24.015 40.781 17.485 1.00 69.94 321 SER A C 1
ATOM 2487 O O . SER A 1 321 ? -24.705 40.238 18.345 1.00 69.94 321 SER A O 1
ATOM 2489 N N . ALA A 1 322 ? -24.453 41.828 16.800 1.00 67.50 322 ALA A N 1
ATOM 2490 C CA . ALA A 1 322 ? -25.811 42.341 16.925 1.00 67.50 322 ALA A CA 1
ATOM 2491 C C . ALA A 1 322 ? -26.216 43.087 15.654 1.00 67.50 322 ALA A C 1
ATOM 2493 O O . ALA A 1 322 ? -25.356 43.479 14.870 1.00 67.50 322 ALA A O 1
ATOM 2494 N N . THR A 1 323 ? -27.518 43.251 15.429 1.00 65.25 323 THR A N 1
ATOM 2495 C CA . THR A 1 323 ? -28.074 44.015 14.306 1.00 65.25 323 THR A CA 1
ATOM 2496 C C . THR A 1 323 ? -28.675 45.330 14.779 1.00 65.25 323 THR A C 1
ATOM 2498 O O . THR A 1 323 ? -29.165 45.458 15.899 1.00 65.25 323 THR A O 1
ATOM 2501 N N . ASN A 1 324 ? -28.737 46.307 13.872 1.00 61.50 324 ASN A N 1
ATOM 2502 C CA . ASN A 1 324 ? -29.498 47.550 14.048 1.00 61.50 324 ASN A CA 1
ATOM 2503 C C . ASN A 1 324 ? -31.015 47.322 14.183 1.00 61.50 3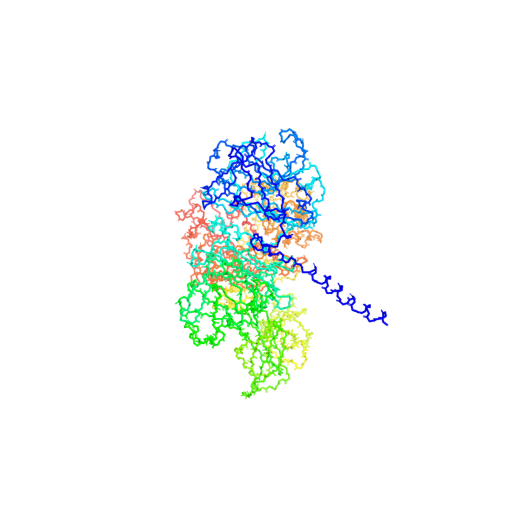24 ASN A C 1
ATOM 2505 O O . ASN A 1 324 ? -31.747 48.243 14.526 1.00 61.50 324 ASN A O 1
ATOM 2509 N N . ASN A 1 325 ? -31.466 46.100 13.925 1.00 65.75 325 ASN A N 1
ATOM 2510 C CA . ASN A 1 325 ? -32.838 45.654 14.050 1.00 65.75 325 ASN A CA 1
ATOM 2511 C C . ASN A 1 325 ? -33.101 44.899 15.348 1.00 65.75 325 ASN A C 1
ATOM 2513 O O . ASN A 1 325 ? -34.143 44.276 15.480 1.00 65.75 325 ASN A O 1
ATOM 2517 N N . GLY A 1 326 ? -32.195 45.011 16.318 1.00 69.81 326 GLY A N 1
ATOM 2518 C CA . GLY A 1 326 ? -32.493 44.785 17.719 1.00 69.81 326 GLY A CA 1
ATOM 2519 C C . GLY A 1 326 ? -32.270 43.373 18.226 1.00 69.81 326 GLY A C 1
ATOM 2520 O O . GLY A 1 326 ? -32.708 43.111 19.335 1.00 69.81 326 GLY A O 1
ATOM 2521 N N . MET A 1 327 ? -31.653 42.444 17.491 1.00 78.94 327 MET A N 1
ATOM 2522 C CA . MET A 1 327 ? -31.237 41.142 18.048 1.00 78.94 327 MET A CA 1
ATOM 2523 C C . MET A 1 327 ? -29.713 41.055 18.096 1.00 78.94 327 MET A C 1
ATOM 2525 O O . MET A 1 327 ? -29.037 41.598 17.220 1.00 78.94 327 MET A O 1
ATOM 2529 N N . GLY A 1 328 ? -29.170 40.351 19.090 1.00 81.69 328 GLY A N 1
ATOM 2530 C CA . GLY A 1 328 ? -27.745 40.041 19.155 1.00 81.69 328 GLY A CA 1
ATOM 2531 C C . GLY A 1 328 ? -27.414 38.761 19.904 1.00 81.69 328 GLY A C 1
ATOM 2532 O O . GLY A 1 328 ? -28.231 38.219 20.644 1.00 81.69 328 GLY A O 1
ATOM 2533 N N . PHE A 1 329 ? -26.177 38.314 19.736 1.00 86.38 329 PHE A N 1
ATOM 2534 C CA . PHE A 1 329 ? -25.581 37.170 20.406 1.00 86.38 329 PHE A CA 1
ATOM 2535 C C . PHE A 1 329 ? -24.289 37.600 21.093 1.00 86.38 329 PHE A C 1
ATOM 2537 O O . PHE A 1 329 ? -23.493 38.332 20.508 1.00 86.38 329 PHE A O 1
ATOM 2544 N N . GLN A 1 330 ? -24.047 37.122 22.311 1.00 86.44 330 GLN A N 1
ATOM 2545 C CA . GLN A 1 330 ? -22.762 37.272 22.991 1.00 86.44 330 GLN A CA 1
ATOM 2546 C C . GLN A 1 330 ? -22.370 35.961 23.659 1.00 86.44 330 GLN A C 1
ATOM 2548 O O . GLN A 1 330 ? -23.084 35.436 24.515 1.00 86.44 330 GLN A O 1
ATOM 2553 N N . ASN A 1 331 ? -21.209 35.447 23.274 1.00 86.94 331 ASN A N 1
ATOM 2554 C CA . ASN A 1 331 ? -20.600 34.295 23.906 1.00 86.94 331 ASN A CA 1
ATOM 2555 C C . ASN A 1 331 ? -20.213 34.639 25.352 1.00 86.94 331 ASN A C 1
ATOM 2557 O O . ASN A 1 331 ? -19.587 35.674 25.606 1.00 86.94 331 ASN A O 1
ATOM 2561 N N . VAL A 1 332 ? -20.570 33.780 26.307 1.00 83.81 332 VAL A N 1
ATOM 2562 C CA . VAL A 1 332 ? -20.190 33.981 27.712 1.00 83.81 332 VAL A CA 1
ATOM 2563 C C . VAL A 1 332 ? -18.703 33.665 27.885 1.00 83.81 332 VAL A C 1
ATOM 2565 O O . VAL A 1 332 ? -18.196 32.689 27.347 1.00 83.81 332 VAL A O 1
ATOM 2568 N N . THR A 1 333 ? -17.979 34.478 28.656 1.00 75.94 333 THR A N 1
ATOM 2569 C CA . THR A 1 333 ? -16.514 34.356 28.795 1.00 75.94 333 THR A CA 1
ATOM 2570 C C . THR A 1 333 ? -16.060 33.055 29.460 1.00 75.94 333 THR A C 1
ATOM 2572 O O . THR A 1 333 ? -14.962 32.581 29.192 1.00 75.94 333 THR A O 1
ATOM 2575 N N . THR A 1 334 ? -16.896 32.478 30.326 1.00 73.81 334 THR A N 1
ATOM 2576 C CA . THR A 1 334 ? -16.614 31.243 31.069 1.00 73.81 334 THR A CA 1
ATOM 2577 C C . THR A 1 334 ? -17.680 30.210 30.728 1.00 73.81 334 THR A C 1
ATOM 2579 O O . THR A 1 334 ? -18.864 30.468 30.938 1.00 73.81 334 THR A O 1
ATOM 2582 N N . ASN A 1 335 ? -17.268 29.043 30.218 1.00 77.38 335 ASN A N 1
ATOM 2583 C CA . ASN A 1 335 ? -18.171 28.023 29.666 1.00 77.38 335 ASN A CA 1
ATOM 2584 C C . ASN A 1 335 ? -19.116 28.580 28.588 1.00 77.38 335 ASN A C 1
ATOM 2586 O O . ASN A 1 335 ? -20.294 28.235 28.583 1.00 77.38 335 ASN A O 1
ATOM 2590 N N . GLY A 1 336 ? -18.620 29.467 27.720 1.00 82.44 336 GLY A N 1
ATOM 2591 C CA . GLY A 1 336 ? -19.373 29.987 26.578 1.00 82.44 336 GLY A CA 1
ATOM 2592 C C . GLY A 1 336 ? -19.755 28.905 25.575 1.00 82.44 336 GLY A C 1
ATOM 2593 O O . GLY A 1 336 ? -19.211 27.813 25.641 1.00 82.44 336 GLY A O 1
ATOM 2594 N N . PHE A 1 337 ? -20.684 29.204 24.672 1.00 86.00 337 PHE A N 1
ATOM 2595 C CA . PHE A 1 337 ? -21.044 28.347 23.542 1.00 86.00 337 PHE A CA 1
ATOM 2596 C C . PHE A 1 337 ? -19.894 28.165 22.538 1.00 86.00 337 PHE A C 1
ATOM 2598 O O . PHE A 1 337 ? -19.660 27.052 22.099 1.00 86.00 337 PHE A O 1
ATOM 2605 N N . LEU A 1 338 ? -19.158 29.231 22.199 1.00 85.12 338 LEU A N 1
ATOM 2606 C CA . LEU A 1 338 ? -18.031 29.119 21.266 1.00 85.12 338 LEU A CA 1
ATOM 2607 C C . LEU A 1 338 ? -16.803 28.612 22.014 1.00 85.12 338 LEU A C 1
ATOM 2609 O O . LEU A 1 338 ? -16.089 29.401 22.646 1.00 85.12 338 LEU A O 1
ATOM 2613 N N . ARG A 1 339 ? -16.605 27.299 22.003 1.00 78.25 339 ARG A N 1
ATOM 2614 C CA . ARG A 1 339 ? -15.515 26.637 22.733 1.00 78.25 339 ARG A CA 1
ATOM 2615 C C . ARG A 1 339 ? -14.497 26.042 21.786 1.00 78.25 339 ARG A C 1
ATOM 2617 O O . ARG A 1 339 ? -13.335 25.908 22.177 1.00 78.25 339 ARG A O 1
ATOM 2624 N N . GLU A 1 340 ? -14.910 25.712 20.569 1.00 77.19 340 GLU A N 1
ATOM 2625 C CA . GLU A 1 340 ? -14.061 25.052 19.594 1.00 77.19 340 GLU A CA 1
ATOM 2626 C C . GLU A 1 340 ? -14.191 25.622 18.185 1.00 77.19 340 GLU A C 1
ATOM 2628 O O . GLU A 1 340 ? -15.084 26.401 17.850 1.00 77.19 340 GLU A O 1
ATOM 2633 N N . ALA A 1 341 ? -13.197 25.278 17.368 1.00 76.62 341 ALA A N 1
ATOM 2634 C CA . ALA A 1 341 ? -13.142 25.699 15.984 1.00 76.62 341 ALA A CA 1
ATOM 2635 C C . ALA A 1 341 ? -14.278 25.044 15.181 1.00 76.62 341 ALA A C 1
ATOM 2637 O O . ALA A 1 341 ? -14.410 23.826 15.163 1.00 76.62 341 ALA A O 1
ATOM 2638 N N . GLY A 1 342 ? -15.037 25.876 14.479 1.00 71.81 342 GLY A N 1
ATOM 2639 C CA . GLY A 1 342 ? -16.230 25.582 13.709 1.00 71.81 342 GLY A CA 1
ATOM 2640 C C . GLY A 1 342 ? -17.556 25.725 14.464 1.00 71.81 342 GLY A C 1
ATOM 2641 O O . GLY A 1 342 ? -18.592 25.605 13.812 1.00 71.81 342 GLY A O 1
ATOM 2642 N N . ASP A 1 343 ? -17.561 26.055 15.763 1.00 81.19 343 ASP A N 1
ATOM 2643 C CA . ASP A 1 343 ? -18.799 26.458 16.442 1.00 81.19 343 ASP A CA 1
ATOM 2644 C C . ASP A 1 343 ? -19.335 27.739 15.807 1.00 81.19 343 ASP A C 1
ATOM 2646 O O . ASP A 1 343 ? -18.611 28.735 15.687 1.00 81.19 343 ASP A O 1
ATOM 2650 N N . TYR A 1 344 ? -20.607 27.747 15.419 1.00 84.06 344 TYR A N 1
ATOM 2651 C CA . TYR A 1 344 ? -21.244 28.941 14.885 1.00 84.06 344 TYR A CA 1
ATOM 2652 C C . TYR A 1 344 ? -22.726 29.015 15.229 1.00 84.06 344 TYR A C 1
ATOM 2654 O O . TYR A 1 344 ? -23.405 28.017 15.466 1.00 84.06 344 TYR A O 1
ATOM 2662 N N . LEU A 1 345 ? -23.229 30.243 15.245 1.00 84.44 345 LEU A N 1
ATOM 2663 C CA . LEU A 1 345 ? -24.643 30.528 15.377 1.00 84.44 345 LEU A CA 1
ATOM 2664 C C . LEU A 1 345 ? -24.987 31.737 14.516 1.00 84.44 345 LEU A C 1
ATOM 2666 O O . LEU A 1 345 ? -24.386 32.796 14.685 1.00 84.44 345 LEU A O 1
ATOM 2670 N N . LEU A 1 346 ? -25.935 31.583 13.604 1.00 81.06 346 LEU A N 1
ATOM 2671 C CA . LEU A 1 346 ? -26.420 32.619 12.700 1.00 81.06 346 LEU A CA 1
ATOM 2672 C C . LEU A 1 346 ? -27.913 32.821 12.923 1.00 81.06 346 LEU A C 1
ATOM 2674 O O . LEU A 1 346 ? -28.624 31.884 13.264 1.00 81.06 346 LEU A O 1
ATOM 2678 N N . ALA A 1 347 ? -28.405 34.041 12.739 1.00 80.88 347 ALA A N 1
ATOM 2679 C CA . ALA A 1 347 ? -29.831 34.306 12.744 1.00 80.88 347 ALA A CA 1
ATOM 2680 C C . ALA A 1 347 ? -30.231 35.434 11.803 1.00 80.88 347 ALA A C 1
ATOM 2682 O O . ALA A 1 347 ? -29.514 36.424 11.673 1.00 80.88 347 ALA A O 1
ATOM 2683 N N . ALA A 1 348 ? -31.402 35.292 11.190 1.00 77.62 348 ALA A N 1
ATOM 2684 C CA . ALA A 1 348 ? -32.041 36.298 10.345 1.00 77.62 348 ALA A CA 1
ATOM 2685 C C . ALA A 1 348 ? -33.495 36.508 10.785 1.00 77.62 348 ALA A C 1
ATOM 2687 O O . ALA A 1 348 ? -34.079 35.621 11.402 1.00 77.62 348 ALA A O 1
ATOM 2688 N N . ASP A 1 349 ? -34.094 37.659 10.462 1.00 78.38 349 ASP A N 1
ATOM 2689 C CA . ASP A 1 349 ? -35.474 37.997 10.842 1.00 78.38 349 ASP A CA 1
ATOM 2690 C C . ASP A 1 349 ? -36.383 38.355 9.662 1.00 78.38 349 ASP A C 1
ATOM 2692 O O . ASP A 1 349 ? -35.921 38.703 8.575 1.00 78.38 349 ASP A O 1
ATOM 2696 N N . ASN A 1 350 ? -37.695 38.274 9.896 1.00 77.69 350 ASN A N 1
ATOM 2697 C CA . ASN A 1 350 ? -38.748 38.627 8.936 1.00 77.69 350 ASN A CA 1
ATOM 2698 C C . ASN A 1 350 ? -39.074 40.136 8.877 1.00 77.69 350 ASN A C 1
ATOM 2700 O O . ASN A 1 350 ? -40.040 40.524 8.223 1.00 77.69 350 ASN A O 1
ATOM 2704 N N . ASN A 1 351 ? -38.320 40.986 9.584 1.00 76.44 351 ASN A N 1
ATOM 2705 C CA . ASN A 1 351 ? -38.470 42.443 9.658 1.00 76.44 351 ASN A CA 1
ATOM 2706 C C . ASN A 1 351 ? -39.885 42.955 10.015 1.00 76.44 351 ASN A C 1
ATOM 2708 O O . ASN A 1 351 ? -40.228 44.108 9.747 1.00 76.44 351 ASN A O 1
ATOM 2712 N N . ALA A 1 352 ? -40.726 42.118 10.624 1.00 80.88 352 ALA A N 1
ATOM 2713 C CA . ALA A 1 352 ? -42.060 42.522 11.047 1.00 80.88 352 ALA A CA 1
ATOM 2714 C C . ALA A 1 352 ? -41.988 43.428 12.290 1.00 80.88 352 ALA A C 1
ATOM 2716 O O . ALA A 1 352 ? -41.104 43.269 13.132 1.00 80.88 352 ALA A O 1
ATOM 2717 N N . ASN A 1 353 ? -42.921 44.373 12.416 1.00 82.00 353 ASN A N 1
ATOM 2718 C CA . ASN A 1 353 ? -43.023 45.272 13.571 1.00 82.00 353 ASN A CA 1
ATOM 2719 C C . ASN A 1 353 ? -44.267 44.956 14.408 1.00 82.00 353 ASN A C 1
ATOM 2721 O O . ASN A 1 353 ? -45.232 44.363 13.915 1.00 82.00 353 ASN A O 1
ATOM 2725 N N . GLY A 1 354 ? -44.242 45.393 15.667 1.00 84.06 354 GLY A N 1
ATOM 2726 C CA . GLY A 1 354 ? -45.362 45.259 16.596 1.00 84.06 354 GLY A CA 1
ATOM 2727 C C . GLY A 1 354 ? -45.525 43.857 17.186 1.00 84.06 354 GLY A C 1
ATOM 2728 O O . GLY A 1 354 ? -44.630 43.007 17.145 1.00 84.06 354 GLY A O 1
ATOM 2729 N N . THR A 1 355 ? -46.693 43.625 17.773 1.00 85.88 355 THR A N 1
ATOM 2730 C CA . THR A 1 355 ? -47.044 42.386 18.466 1.00 85.88 355 THR A CA 1
ATOM 2731 C C . THR A 1 355 ? -48.321 41.785 17.892 1.00 85.88 355 THR A C 1
ATOM 2733 O O . THR A 1 355 ? -49.140 42.487 17.301 1.00 85.88 355 THR A O 1
ATOM 2736 N N . VAL A 1 356 ? -48.484 40.473 18.048 1.00 87.06 356 VAL A N 1
ATOM 2737 C CA . VAL A 1 356 ? -49.688 39.741 17.639 1.00 87.06 356 VAL A CA 1
ATOM 2738 C C . VAL A 1 356 ? -50.169 38.845 18.785 1.00 87.06 356 VAL A C 1
ATOM 2740 O O . VAL A 1 356 ? -49.337 38.291 19.515 1.00 87.06 356 VAL A O 1
ATOM 2743 N N . PRO A 1 357 ? -51.491 38.688 18.983 1.00 83.38 357 PRO A N 1
ATOM 2744 C CA . PRO A 1 357 ? -52.018 37.751 19.969 1.00 83.38 357 PRO A CA 1
ATOM 2745 C C . PRO A 1 357 ? -51.556 36.317 19.681 1.00 83.38 357 PRO A C 1
ATOM 2747 O O . PRO A 1 357 ? -51.547 35.876 18.531 1.00 83.38 357 PRO A O 1
ATOM 2750 N N . LEU A 1 358 ? -51.194 35.580 20.730 1.00 79.38 358 LEU A N 1
ATOM 2751 C CA . LEU A 1 358 ? -50.924 34.144 20.685 1.00 79.38 358 LEU A CA 1
ATOM 2752 C C . LEU A 1 358 ? -51.895 33.452 21.652 1.00 79.38 358 LEU A C 1
ATOM 2754 O O . LEU A 1 358 ? -51.618 33.283 22.836 1.00 79.38 358 LEU A O 1
ATOM 2758 N N . GLY A 1 359 ? -53.077 33.096 21.150 1.00 75.12 359 GLY A N 1
ATOM 2759 C CA . GLY A 1 359 ? -54.202 32.670 21.991 1.00 75.12 359 GLY A CA 1
ATOM 2760 C C . GLY A 1 359 ? -54.804 33.816 22.816 1.00 75.12 359 GLY A C 1
ATOM 2761 O O . GLY A 1 359 ? -54.610 34.987 22.502 1.00 75.12 359 GLY A O 1
ATOM 2762 N N . SER A 1 360 ? -55.563 33.481 23.866 1.00 74.25 360 SER A N 1
ATOM 2763 C CA . SER A 1 360 ? -56.363 34.448 24.645 1.00 74.25 360 SER A CA 1
ATOM 2764 C C . SER A 1 360 ? -55.581 35.240 25.696 1.00 74.25 360 SER A C 1
ATOM 2766 O O . SER A 1 360 ? -56.080 36.237 26.208 1.00 74.25 360 SER A O 1
ATOM 2768 N N . SER A 1 361 ? -54.385 34.780 26.066 1.00 81.62 361 SER A N 1
ATOM 2769 C CA . SER A 1 361 ? -53.688 35.240 27.278 1.00 81.62 361 SER A CA 1
ATOM 2770 C C . SER A 1 361 ? -52.218 35.596 27.062 1.00 81.62 361 SER A C 1
ATOM 2772 O O . SER A 1 361 ? -51.571 36.083 27.988 1.00 81.62 361 SER A O 1
ATOM 2774 N N . PHE A 1 362 ? -51.693 35.377 25.855 1.00 83.19 362 PHE A N 1
ATOM 2775 C CA . PHE A 1 362 ? -50.306 35.661 25.511 1.00 83.19 362 PHE A CA 1
ATOM 2776 C C . PHE A 1 362 ? -50.240 36.607 24.326 1.00 83.19 362 PHE A C 1
ATOM 2778 O O . PHE A 1 362 ? -51.052 36.563 23.404 1.00 83.19 362 PHE A O 1
ATOM 2785 N N . THR A 1 363 ? -49.231 37.464 24.353 1.00 85.62 363 THR A N 1
ATOM 2786 C CA . THR A 1 363 ? -48.864 38.318 23.234 1.00 85.62 363 THR A CA 1
ATOM 2787 C C . THR A 1 363 ? -47.478 37.904 22.777 1.00 85.62 363 THR A C 1
ATOM 2789 O O . THR A 1 363 ? -46.547 37.848 23.581 1.00 85.62 363 THR A O 1
ATOM 2792 N N . ARG A 1 364 ? -47.328 37.590 21.491 1.00 87.50 364 ARG A N 1
ATOM 2793 C CA . ARG A 1 364 ? -46.016 37.328 20.899 1.00 87.50 364 ARG A CA 1
ATOM 2794 C C . ARG A 1 364 ? -45.567 38.497 20.055 1.00 87.50 364 ARG A C 1
ATOM 2796 O O . ARG A 1 364 ? -46.363 39.325 19.607 1.00 87.50 364 ARG A O 1
ATOM 2803 N N . TRP A 1 365 ? -44.276 38.546 19.807 1.00 87.06 365 TRP A N 1
ATOM 2804 C CA . TRP A 1 365 ? -43.744 39.484 18.846 1.00 87.06 365 TRP A CA 1
ATOM 2805 C C . TRP A 1 365 ? -44.082 39.026 17.442 1.00 87.06 365 TRP A C 1
ATOM 2807 O O . TRP A 1 365 ? -44.065 37.835 17.120 1.00 87.06 365 TRP A O 1
ATOM 2817 N N . ASN A 1 366 ? -44.441 40.001 16.612 1.00 86.25 366 ASN A N 1
ATOM 2818 C CA . ASN A 1 366 ? -44.685 39.733 15.206 1.00 86.25 366 ASN A CA 1
ATOM 2819 C C . ASN A 1 366 ? -43.365 39.424 14.484 1.00 86.25 366 ASN A C 1
ATOM 2821 O O . ASN A 1 366 ? -43.337 38.655 13.521 1.00 86.25 366 ASN A O 1
ATOM 2825 N N . ARG A 1 367 ? -42.259 39.988 14.993 1.00 84.81 367 ARG A N 1
ATOM 2826 C CA . ARG A 1 367 ? -40.922 39.655 14.522 1.00 84.81 367 ARG A CA 1
ATOM 2827 C C . ARG A 1 367 ? -40.508 38.264 14.979 1.00 84.81 367 ARG A C 1
ATOM 2829 O O . ARG A 1 367 ? -40.651 37.894 16.147 1.00 84.81 367 ARG A O 1
ATOM 2836 N N . VAL A 1 368 ? -40.008 37.505 14.020 1.00 85.38 368 VAL A N 1
ATOM 2837 C CA . VAL A 1 368 ? -39.563 36.126 14.179 1.00 85.38 368 VAL A CA 1
ATOM 2838 C C . VAL A 1 368 ? -38.152 36.041 13.642 1.00 85.38 368 VAL A C 1
ATOM 2840 O O . VAL A 1 368 ? -37.841 36.688 12.641 1.00 85.38 368 VAL A O 1
ATOM 2843 N N . TRP A 1 369 ? -37.333 35.227 14.293 1.00 85.44 369 TRP A N 1
ATOM 2844 C CA . TRP A 1 369 ? -35.974 34.913 13.880 1.00 85.44 369 TRP A CA 1
ATOM 2845 C C . TRP A 1 369 ? -35.887 33.472 13.436 1.00 85.44 369 TRP A C 1
ATOM 2847 O O . TRP A 1 369 ? -36.514 32.617 14.041 1.00 85.44 369 TRP A O 1
ATOM 2857 N N . TYR A 1 370 ? -35.099 33.191 12.416 1.00 83.62 370 TYR A N 1
ATOM 2858 C CA . TYR A 1 370 ? -34.614 31.846 12.163 1.00 83.62 370 TYR A CA 1
ATOM 2859 C C . TYR A 1 370 ? -33.186 31.775 12.689 1.00 83.62 370 TYR A C 1
ATOM 2861 O O . TYR A 1 370 ? -32.387 32.626 12.303 1.00 83.62 370 TYR A O 1
ATOM 2869 N N . ILE A 1 371 ? -32.887 30.833 13.582 1.00 85.00 371 ILE A N 1
ATOM 2870 C CA . ILE A 1 371 ? -31.535 30.582 14.095 1.00 85.00 371 ILE A CA 1
ATOM 2871 C C . ILE A 1 371 ? -31.018 29.295 13.453 1.00 85.00 371 ILE A C 1
ATOM 2873 O O . ILE A 1 371 ? -31.751 28.311 13.410 1.00 85.00 371 ILE A O 1
ATOM 2877 N N . ASP A 1 372 ? -29.771 29.319 12.997 1.00 79.75 372 ASP A N 1
ATOM 2878 C CA . ASP A 1 372 ? -28.990 28.176 12.519 1.00 79.75 372 ASP A CA 1
ATOM 2879 C C . ASP A 1 372 ? -27.760 28.017 13.422 1.00 79.75 372 ASP A C 1
ATOM 2881 O O . ASP A 1 372 ? -27.046 28.993 13.683 1.00 79.75 372 ASP A O 1
ATOM 2885 N N . LYS A 1 373 ? -27.543 26.816 13.954 1.00 83.88 373 LYS A N 1
ATOM 2886 C CA . LYS A 1 373 ? -26.518 26.501 14.943 1.00 83.88 373 LYS A CA 1
ATOM 2887 C C . LYS A 1 373 ? -25.696 25.293 14.502 1.00 83.88 373 LYS A C 1
ATOM 2889 O O . LYS A 1 373 ? -26.218 24.198 14.337 1.00 83.88 373 LYS A O 1
ATOM 2894 N N . THR A 1 374 ? -24.375 25.438 14.562 1.00 81.75 374 THR A N 1
ATOM 2895 C CA . THR A 1 374 ? -23.439 24.305 14.575 1.00 81.75 374 THR A CA 1
ATOM 2896 C C . THR A 1 374 ? -22.583 24.314 15.825 1.00 81.75 374 THR A C 1
ATOM 2898 O O . THR A 1 374 ? -22.063 25.346 16.236 1.00 81.75 374 THR A O 1
ATOM 2901 N N . ASP A 1 375 ? -22.440 23.134 16.414 1.00 78.69 375 ASP A N 1
ATOM 2902 C CA . ASP A 1 375 ? -21.712 22.850 17.651 1.00 78.69 375 ASP A CA 1
ATOM 2903 C C . ASP A 1 375 ? -20.882 21.595 17.373 1.00 78.69 375 ASP A C 1
ATOM 2905 O O . ASP A 1 375 ? -21.426 20.486 17.392 1.00 78.69 375 ASP A O 1
ATOM 2909 N N . ILE A 1 376 ? -19.624 21.768 16.949 1.00 73.00 376 ILE A N 1
ATOM 2910 C CA . ILE A 1 376 ? -18.902 20.710 16.217 1.00 73.00 376 ILE A CA 1
ATOM 2911 C C . ILE A 1 376 ? -18.665 19.474 17.079 1.00 73.00 376 ILE A C 1
ATOM 2913 O O . ILE A 1 376 ? -18.859 18.358 16.591 1.00 73.00 376 ILE A O 1
ATOM 2917 N N . ALA A 1 377 ? -18.273 19.641 18.342 1.00 67.69 377 ALA A N 1
ATOM 2918 C CA . ALA A 1 377 ? -18.102 18.520 19.261 1.00 67.69 377 ALA A CA 1
ATOM 2919 C C . ALA A 1 377 ? -19.229 18.429 20.296 1.00 67.69 377 ALA A C 1
ATOM 2921 O O . ALA A 1 377 ? -19.133 17.636 21.241 1.00 67.69 377 ALA A O 1
ATOM 2922 N N . GLY A 1 378 ? -20.308 19.204 20.122 1.00 69.12 378 GLY A N 1
ATOM 2923 C CA . GLY A 1 378 ? -21.486 19.165 20.982 1.00 69.12 378 GLY A CA 1
ATOM 2924 C C . GLY A 1 378 ? -21.179 19.548 22.428 1.00 69.12 378 GLY A C 1
ATOM 2925 O O . GLY A 1 378 ? -21.800 19.011 23.351 1.00 69.12 378 GLY A O 1
ATOM 2926 N N . LEU A 1 379 ? -20.182 20.408 22.654 1.00 68.38 379 LEU A N 1
ATOM 2927 C CA . LEU A 1 379 ? -19.762 20.811 23.997 1.00 68.38 379 LEU A CA 1
ATOM 2928 C C . LEU A 1 379 ? -20.753 21.771 24.657 1.00 68.38 379 LEU A C 1
ATOM 2930 O O . LEU A 1 379 ? -20.685 21.965 25.881 1.00 68.38 379 LEU A O 1
ATOM 2934 N N . GLY A 1 380 ? -21.655 22.364 23.869 1.00 78.88 380 GLY A N 1
ATOM 2935 C CA . GLY A 1 380 ? -22.626 23.329 24.348 1.00 78.88 380 GLY A CA 1
ATOM 2936 C C . GLY A 1 380 ? -21.973 24.561 24.958 1.00 78.88 380 GLY A C 1
ATOM 2937 O O . GLY A 1 380 ? -20.889 24.982 24.576 1.00 78.88 380 GLY A O 1
ATOM 2938 N N . GLY A 1 381 ? -22.631 25.118 25.974 1.00 80.75 381 GLY A N 1
ATOM 2939 C CA . GLY A 1 381 ? -22.124 26.260 26.731 1.00 80.75 381 GLY A CA 1
ATOM 2940 C C . GLY A 1 381 ? -23.071 27.449 26.695 1.00 80.75 381 GLY A C 1
ATOM 2941 O O . GLY A 1 381 ? -24.056 27.464 25.966 1.00 80.75 381 GLY A O 1
ATOM 2942 N N . ASN A 1 382 ? -22.825 28.436 27.542 1.00 86.06 382 ASN A N 1
ATOM 2943 C CA . ASN A 1 382 ? -23.740 29.541 27.757 1.00 86.06 382 ASN A CA 1
ATOM 2944 C C . ASN A 1 382 ? -23.596 30.615 26.671 1.00 86.06 382 ASN A C 1
ATOM 2946 O O . ASN A 1 382 ? -22.501 31.076 26.343 1.00 86.06 382 ASN A O 1
ATOM 2950 N N . LEU A 1 383 ? -24.738 31.060 26.168 1.00 88.75 383 LEU A N 1
ATOM 2951 C CA . LEU A 1 383 ? -24.893 32.116 25.184 1.00 88.75 383 LEU A CA 1
ATOM 2952 C C . LEU A 1 383 ? -25.881 33.153 25.716 1.00 88.75 383 LEU A C 1
ATOM 2954 O O . LEU A 1 383 ? -26.935 32.796 26.240 1.00 88.75 383 LEU A O 1
ATOM 2958 N N . GLN A 1 384 ? -25.570 34.434 25.550 1.00 88.25 384 GLN A N 1
ATOM 2959 C CA . GLN A 1 384 ? -26.515 35.518 25.802 1.00 88.25 384 GLN A CA 1
ATOM 2960 C C . GLN A 1 384 ? -27.173 35.941 24.486 1.00 88.25 384 GLN A C 1
ATOM 2962 O O . GLN A 1 384 ? -26.483 36.284 23.526 1.00 88.25 384 GLN A O 1
ATOM 2967 N N . VAL A 1 385 ? -28.506 35.917 24.443 1.00 88.12 385 VAL A N 1
ATOM 2968 C CA . VAL A 1 385 ? -29.317 36.340 23.292 1.00 88.12 385 VAL A CA 1
ATOM 2969 C C . VAL A 1 385 ? -30.034 37.640 23.647 1.00 88.12 385 VAL A C 1
ATOM 2971 O O . VAL A 1 385 ? -30.882 37.644 24.540 1.00 88.12 385 VAL A O 1
ATOM 2974 N N . TYR A 1 386 ? -29.676 38.734 22.976 1.00 85.56 386 TYR A N 1
ATOM 2975 C CA . TYR A 1 386 ? -30.109 40.105 23.263 1.00 85.56 386 TYR A CA 1
ATOM 2976 C C . TYR A 1 386 ? -31.245 40.550 22.357 1.00 85.56 386 TYR A C 1
ATOM 2978 O O . TYR A 1 386 ? -31.287 40.181 21.185 1.00 85.56 386 TYR A O 1
ATOM 2986 N N . PHE A 1 387 ? -32.099 41.421 22.895 1.00 83.00 387 PHE A N 1
ATOM 2987 C CA . PHE A 1 387 ? -33.222 42.047 22.210 1.00 83.00 387 PHE A CA 1
ATOM 2988 C C . PHE A 1 387 ? -33.326 43.544 22.559 1.00 83.00 387 PHE A C 1
ATOM 2990 O O . PHE A 1 387 ? -33.248 43.892 23.739 1.00 83.00 387 PHE A O 1
ATOM 2997 N N . ASP A 1 388 ? -33.533 44.414 21.562 1.00 78.94 388 ASP A N 1
ATOM 2998 C CA . ASP A 1 388 ? -33.708 45.869 21.678 1.00 78.94 388 ASP A CA 1
ATOM 2999 C C . ASP A 1 388 ? -35.104 46.327 21.213 1.00 78.94 388 ASP A C 1
ATOM 3001 O O . ASP A 1 388 ? -35.376 46.461 20.021 1.00 78.94 388 ASP A O 1
ATOM 3005 N N . PHE A 1 389 ? -35.998 46.593 22.166 1.00 76.00 389 PHE A N 1
ATOM 3006 C CA . PHE A 1 389 ? -37.427 46.888 21.941 1.00 76.00 389 PHE A CA 1
ATOM 3007 C C . PHE A 1 389 ? -37.654 48.153 21.105 1.00 76.00 389 PHE A C 1
ATOM 3009 O O . PHE A 1 389 ? -38.608 48.210 20.325 1.00 76.00 389 PHE A O 1
ATOM 3016 N N . ALA A 1 390 ? -36.767 49.146 21.233 1.00 73.88 390 ALA A N 1
ATOM 3017 C CA . ALA A 1 390 ? -36.889 50.404 20.504 1.00 73.88 390 ALA A CA 1
ATOM 3018 C C . ALA A 1 390 ? -36.675 50.197 18.997 1.00 73.88 390 ALA A C 1
ATOM 3020 O O . ALA A 1 390 ? -37.400 50.770 18.184 1.00 73.88 390 ALA A O 1
ATOM 3021 N N . ALA A 1 391 ? -35.744 49.313 18.625 1.00 72.06 391 ALA A N 1
ATOM 3022 C CA . ALA A 1 391 ? -35.483 48.950 17.232 1.00 72.06 391 ALA A CA 1
ATOM 3023 C C . ALA A 1 391 ? -36.637 48.151 16.587 1.00 72.06 391 ALA A C 1
ATOM 3025 O O . ALA A 1 391 ? -36.775 48.144 15.366 1.00 72.06 391 ALA A O 1
ATOM 3026 N N . TYR A 1 392 ? -37.502 47.525 17.394 1.00 73.69 392 TYR A N 1
ATOM 3027 C CA . TYR A 1 392 ? -38.673 46.761 16.938 1.00 73.69 392 TYR A CA 1
ATOM 3028 C C . TYR A 1 392 ? -39.940 47.605 16.730 1.00 73.69 392 TYR A C 1
ATOM 3030 O O . TYR A 1 392 ? -41.000 47.066 16.397 1.00 73.69 392 TYR A O 1
ATOM 3038 N N . GLY A 1 393 ? -39.865 48.922 16.958 1.00 71.19 393 GLY A N 1
ATOM 3039 C CA . GLY A 1 393 ? -41.031 49.809 16.902 1.00 71.19 393 GLY A CA 1
ATOM 3040 C C . GLY A 1 393 ? -42.032 49.568 18.037 1.00 71.19 393 GLY A C 1
ATOM 3041 O O . GLY A 1 393 ? -43.187 49.981 17.941 1.00 71.19 393 GLY A O 1
ATOM 3042 N N . ILE A 1 394 ? -41.612 48.897 19.115 1.00 72.81 394 ILE A N 1
ATOM 3043 C CA . ILE A 1 394 ? -42.424 48.699 20.315 1.00 72.81 394 ILE A CA 1
ATOM 3044 C C . ILE A 1 394 ? -42.166 49.910 21.220 1.00 72.81 394 ILE A C 1
ATOM 3046 O O . ILE A 1 394 ? -41.182 49.964 21.950 1.00 72.81 394 ILE A O 1
ATOM 3050 N N . ALA A 1 395 ? -43.042 50.916 21.127 1.00 59.03 395 ALA A N 1
ATOM 3051 C CA . ALA A 1 395 ? -42.867 52.244 21.733 1.00 59.03 395 ALA A CA 1
ATOM 3052 C C . ALA A 1 395 ? -42.889 52.280 23.279 1.00 59.03 395 ALA A C 1
ATOM 3054 O O . ALA A 1 395 ? -42.637 53.328 23.870 1.00 59.03 395 ALA A O 1
ATOM 3055 N N . ASN A 1 396 ? -43.165 51.155 23.944 1.00 56.69 396 ASN A N 1
ATOM 3056 C CA . ASN A 1 396 ? -43.279 51.081 25.398 1.00 56.69 396 ASN A CA 1
ATOM 3057 C C . ASN A 1 396 ? -42.036 50.438 26.021 1.00 56.69 396 ASN A C 1
ATOM 3059 O O . ASN A 1 396 ? -41.548 49.410 25.550 1.00 56.69 396 ASN A O 1
ATOM 3063 N N . GLN A 1 397 ? -41.555 51.015 27.128 1.00 60.84 397 GLN A N 1
ATOM 3064 C CA . GLN A 1 397 ? -40.583 50.345 27.988 1.00 60.84 397 GLN A CA 1
ATOM 3065 C C . GLN A 1 397 ? -41.115 48.964 28.391 1.00 60.84 397 GLN A C 1
ATOM 3067 O O . GLN A 1 397 ? -42.291 48.809 28.715 1.00 60.84 397 GLN A O 1
ATOM 3072 N N . LEU A 1 398 ? -40.221 47.977 28.400 1.00 65.62 398 LEU A N 1
ATOM 3073 C CA . LEU A 1 398 ? -40.421 46.656 28.989 1.00 65.62 398 LEU A CA 1
ATOM 3074 C C . LEU A 1 398 ? -41.156 46.744 30.337 1.00 65.62 398 LEU A C 1
ATOM 3076 O O . LEU A 1 398 ? -40.562 47.137 31.346 1.00 65.62 398 LEU A O 1
ATOM 3080 N N . ASP A 1 399 ? -42.418 46.317 30.381 1.00 71.38 399 ASP A N 1
ATOM 3081 C CA . ASP A 1 399 ? -43.135 46.151 31.645 1.00 71.38 399 ASP A CA 1
ATOM 3082 C C . ASP A 1 399 ? -42.787 44.789 32.253 1.00 71.38 399 ASP A C 1
ATOM 3084 O O . ASP A 1 399 ? -43.569 43.838 32.233 1.00 71.38 399 ASP A O 1
ATOM 3088 N N . THR A 1 400 ? -41.556 44.671 32.748 1.00 69.81 400 THR A N 1
ATOM 3089 C CA . THR A 1 400 ? -41.090 43.480 33.473 1.00 69.81 400 THR A CA 1
ATOM 3090 C C . THR A 1 400 ? -41.721 43.348 34.855 1.00 69.81 400 THR A C 1
ATOM 3092 O O . THR A 1 400 ? -41.525 42.318 35.500 1.00 69.81 400 THR A O 1
ATOM 3095 N N . LEU A 1 401 ? -42.420 44.379 35.348 1.00 72.38 401 LEU A N 1
ATOM 3096 C CA . LEU A 1 401 ? -43.106 44.348 36.640 1.00 72.38 401 LEU A CA 1
ATOM 3097 C C . LEU A 1 401 ? -44.409 43.558 36.527 1.00 72.38 401 LEU A C 1
ATOM 3099 O O . LEU A 1 401 ? -44.630 42.652 37.331 1.00 72.38 401 LEU A O 1
ATOM 3103 N N . ASN A 1 402 ? -45.207 43.833 35.494 1.00 79.44 402 ASN A N 1
ATOM 3104 C CA . ASN A 1 402 ? -46.505 43.191 35.301 1.00 79.44 402 ASN A CA 1
ATOM 3105 C C . ASN A 1 402 ? -46.481 42.034 34.300 1.00 79.44 402 ASN A C 1
ATOM 3107 O O . ASN A 1 402 ? -47.422 41.245 34.298 1.00 79.44 402 ASN A O 1
ATOM 3111 N N . ASN A 1 403 ? -45.429 41.885 33.484 1.00 80.44 403 ASN A N 1
ATOM 3112 C CA . ASN A 1 403 ? -45.322 40.801 32.503 1.00 80.44 403 ASN A CA 1
ATOM 3113 C C . ASN A 1 403 ? -44.087 39.916 32.708 1.00 80.44 403 ASN A C 1
ATOM 3115 O O . ASN A 1 403 ? -43.059 40.339 33.246 1.00 80.44 403 ASN A O 1
ATOM 3119 N N . ARG A 1 404 ? -44.187 38.668 32.244 1.00 83.12 404 ARG A N 1
ATOM 3120 C CA . ARG A 1 404 ? -43.088 37.699 32.161 1.00 83.12 404 ARG A CA 1
ATOM 3121 C C . ARG A 1 404 ? -42.827 37.351 30.696 1.00 83.12 404 ARG A C 1
ATOM 3123 O O . ARG A 1 404 ? -43.775 37.210 29.931 1.00 83.12 404 ARG A O 1
ATOM 3130 N N . TYR A 1 405 ? -41.552 37.225 30.334 1.00 84.81 405 TYR A N 1
ATOM 3131 C CA . TYR A 1 405 ? -41.083 37.026 28.961 1.00 84.81 405 TYR A CA 1
ATOM 3132 C C . TYR A 1 405 ? -40.444 35.650 28.808 1.00 84.81 405 TYR A C 1
ATOM 3134 O O . TYR A 1 405 ? -39.761 35.177 29.717 1.00 84.81 405 TYR A O 1
ATOM 3142 N N . TYR A 1 406 ? -40.633 35.047 27.640 1.00 84.88 406 TYR A N 1
ATOM 3143 C CA . TYR A 1 406 ? -40.125 33.726 27.301 1.00 84.88 406 TYR A CA 1
ATOM 3144 C C . TYR A 1 406 ? -39.575 33.719 25.879 1.00 84.88 406 TYR A C 1
ATOM 3146 O O . TYR A 1 406 ? -40.107 34.400 24.998 1.00 84.88 406 TYR A O 1
ATOM 3154 N N . LEU A 1 407 ? -38.532 32.920 25.667 1.00 87.56 407 LEU A N 1
ATOM 3155 C CA . LEU A 1 407 ? -38.023 32.607 24.340 1.00 87.56 407 LEU A CA 1
ATOM 3156 C C . LEU A 1 407 ? -38.758 31.367 23.823 1.00 87.56 407 LEU A C 1
ATOM 3158 O O . LEU A 1 407 ? -38.660 30.292 24.418 1.00 87.56 407 LEU A O 1
ATOM 3162 N N . LEU A 1 408 ? -39.518 31.536 22.746 1.00 87.00 408 LEU A N 1
ATOM 3163 C CA . LEU A 1 408 ? -40.314 30.484 22.123 1.00 87.00 408 LEU A CA 1
ATOM 3164 C C . LEU A 1 408 ? -39.610 29.992 20.857 1.00 87.00 408 LEU A C 1
ATOM 3166 O O . LEU A 1 408 ? -39.145 30.815 20.075 1.00 87.00 408 LEU A O 1
ATOM 3170 N N . TYR A 1 409 ? -39.570 28.679 20.656 1.00 87.88 409 TYR A N 1
ATOM 3171 C CA . TYR A 1 409 ? -38.976 27.976 19.523 1.00 87.88 409 TYR A CA 1
ATOM 3172 C C . TYR A 1 409 ? -40.022 27.155 18.766 1.00 87.88 409 TYR A C 1
ATOM 3174 O O . TYR A 1 409 ? -40.965 26.628 19.359 1.00 87.88 409 TYR A O 1
ATOM 3182 N N . ASN A 1 410 ? -39.842 27.036 17.456 1.00 82.56 410 ASN A N 1
ATOM 3183 C CA . ASN A 1 410 ? -40.607 26.167 16.583 1.00 82.56 410 ASN A CA 1
ATOM 3184 C C . ASN A 1 410 ? -39.718 25.691 15.426 1.00 82.56 410 ASN A C 1
ATOM 3186 O O . ASN A 1 410 ? -39.158 26.504 14.699 1.00 82.56 410 ASN A O 1
ATOM 3190 N N . SER A 1 411 ? -39.619 24.383 15.202 1.00 80.06 411 SER A N 1
ATOM 3191 C CA . SER A 1 411 ? -38.753 23.824 14.153 1.00 80.06 411 SER A CA 1
ATOM 3192 C C . SER A 1 411 ? -39.282 23.998 12.723 1.00 80.06 411 SER A C 1
ATOM 3194 O O . SER A 1 411 ? -38.558 23.716 11.774 1.00 80.06 411 SER A O 1
ATOM 3196 N N . ARG A 1 412 ? -40.548 24.403 12.533 1.00 74.69 412 ARG A N 1
ATOM 3197 C CA . ARG A 1 412 ? -41.237 24.305 11.231 1.00 74.69 412 ARG A CA 1
ATOM 3198 C C . ARG A 1 412 ? -42.002 25.544 10.778 1.00 74.69 412 ARG A C 1
ATOM 3200 O O . ARG A 1 412 ? -42.225 25.671 9.581 1.00 74.69 412 ARG A O 1
ATOM 3207 N N . SER A 1 413 ? -42.452 26.425 11.674 1.00 78.25 413 SER A N 1
ATOM 3208 C CA . SER A 1 413 ? -43.321 27.549 11.297 1.00 78.25 413 SER A CA 1
ATOM 3209 C C . SER A 1 413 ? -42.984 28.862 11.994 1.00 78.25 413 SER A C 1
ATOM 3211 O O . SER A 1 413 ? -43.017 28.959 13.221 1.00 78.25 413 SER A O 1
ATOM 3213 N N . ALA A 1 414 ? -42.832 29.919 11.190 1.00 77.81 414 ALA A N 1
ATOM 3214 C CA . ALA A 1 414 ? -42.710 31.297 11.658 1.00 77.81 414 ALA A CA 1
ATOM 3215 C C . ALA A 1 414 ? -44.015 31.868 12.246 1.00 77.81 414 ALA A C 1
ATOM 3217 O O . ALA A 1 414 ? -44.014 32.904 12.906 1.00 77.81 414 ALA A O 1
ATOM 3218 N N . THR A 1 415 ? -45.163 31.226 12.022 1.00 78.50 415 THR A N 1
ATOM 3219 C CA . THR A 1 415 ? -46.447 31.725 12.546 1.00 78.50 415 THR A CA 1
ATOM 3220 C C . THR A 1 415 ? -46.699 31.316 13.997 1.00 78.50 415 THR A C 1
ATOM 3222 O O . THR A 1 415 ? -47.568 31.910 14.641 1.00 78.50 415 THR A O 1
ATOM 3225 N N . PHE A 1 416 ? -45.954 30.322 14.504 1.00 79.25 416 PHE A N 1
ATOM 3226 C CA . PHE A 1 416 ? -46.152 29.693 15.818 1.00 79.25 416 PHE A CA 1
ATOM 3227 C C . PHE A 1 416 ? -47.599 29.218 16.057 1.00 79.25 416 PHE A C 1
ATOM 3229 O O . PHE A 1 416 ? -48.058 29.141 17.194 1.00 79.25 416 PHE A O 1
ATOM 3236 N N . SER A 1 417 ? -48.332 28.903 14.984 1.00 71.00 417 SER A N 1
ATOM 3237 C CA . SER A 1 417 ? -49.725 28.433 15.033 1.00 71.00 417 SER A CA 1
ATOM 3238 C C . SER A 1 417 ? -49.863 26.907 15.163 1.00 71.00 417 SER A C 1
ATOM 3240 O O . SER A 1 417 ? -50.974 26.400 15.279 1.00 71.00 417 SER A O 1
ATOM 3242 N N . SER A 1 418 ? -48.745 26.174 15.153 1.00 63.50 418 SER A N 1
ATOM 3243 C CA . SER A 1 418 ? -48.682 24.705 15.183 1.00 63.50 418 SER A CA 1
ATOM 3244 C C . SER A 1 418 ? -48.473 24.130 16.589 1.00 63.50 418 SER A C 1
ATOM 3246 O O . SER A 1 418 ? -47.869 24.780 17.438 1.00 63.50 418 SER A O 1
ATOM 3248 N N . ASP A 1 419 ? -48.802 22.850 16.777 1.00 63.59 419 ASP A N 1
ATOM 3249 C CA . ASP A 1 419 ? -48.690 22.105 18.049 1.00 63.59 419 ASP A CA 1
ATOM 3250 C C . ASP A 1 419 ? -47.246 21.788 18.510 1.00 63.59 419 ASP A C 1
ATOM 3252 O O . ASP A 1 419 ? -47.045 21.053 19.472 1.00 63.59 419 ASP A O 1
ATOM 3256 N N . THR A 1 420 ? -46.225 22.311 17.824 1.00 67.88 420 THR A N 1
ATOM 3257 C CA . THR A 1 420 ? -44.794 22.026 18.058 1.00 67.88 420 THR A CA 1
ATOM 3258 C C . THR A 1 420 ? -44.029 23.209 18.663 1.00 67.88 420 THR A C 1
ATOM 3260 O O . THR A 1 420 ? -42.815 23.318 18.494 1.00 67.88 420 THR A O 1
ATOM 3263 N N . ASN A 1 421 ? -44.732 24.134 19.317 1.00 77.06 421 ASN A N 1
ATOM 3264 C CA . ASN A 1 421 ? -44.114 25.266 20.003 1.00 77.06 421 ASN A CA 1
ATOM 3265 C C . ASN A 1 421 ? -43.395 24.798 21.279 1.00 77.06 421 ASN A C 1
ATOM 3267 O O . ASN A 1 421 ? -43.935 23.998 22.039 1.00 77.06 421 ASN A O 1
ATOM 3271 N N . TYR A 1 422 ? -42.205 25.332 21.548 1.00 76.94 422 TYR A N 1
ATOM 3272 C CA . TYR A 1 422 ? -41.378 24.955 22.695 1.00 76.94 422 TYR A CA 1
ATOM 3273 C C . TYR A 1 422 ? -40.818 26.185 23.409 1.00 76.94 422 TYR A C 1
ATOM 3275 O O . TYR A 1 422 ? -40.295 27.092 22.770 1.00 76.94 422 TYR A O 1
ATOM 3283 N N . VAL A 1 423 ? -40.897 26.228 24.739 1.00 82.25 423 VAL A N 1
ATOM 3284 C CA . VAL A 1 423 ? -40.244 27.287 25.524 1.00 82.25 423 VAL A CA 1
ATOM 3285 C C . VAL A 1 423 ? -38.811 26.867 25.817 1.00 82.25 423 VAL A C 1
ATOM 3287 O O . VAL A 1 423 ? -38.585 25.857 26.479 1.00 82.25 423 VAL A O 1
ATOM 3290 N N . ILE A 1 424 ? -37.845 27.662 25.362 1.00 82.00 424 ILE A N 1
ATOM 3291 C CA . ILE A 1 424 ? -36.426 27.388 25.590 1.00 82.00 424 ILE A CA 1
ATOM 3292 C C . ILE A 1 424 ? -36.113 27.540 27.087 1.00 82.00 424 ILE A C 1
ATOM 3294 O O . ILE A 1 424 ? -36.410 28.592 27.664 1.00 82.00 424 ILE A O 1
ATOM 3298 N N . PRO A 1 425 ? -35.488 26.539 27.737 1.00 76.06 425 PRO A N 1
ATOM 3299 C CA . PRO A 1 425 ? -35.017 26.676 29.105 1.00 76.06 425 PRO A CA 1
ATOM 3300 C C . PRO A 1 425 ? -33.898 27.715 29.166 1.00 76.06 425 PRO A C 1
ATOM 3302 O O . PRO A 1 425 ? -32.821 27.532 28.589 1.00 76.06 425 PRO A O 1
ATOM 3305 N N . VAL A 1 426 ? -34.164 28.807 29.879 1.00 76.44 426 VAL A N 1
ATOM 3306 C CA . VAL A 1 426 ? -33.233 29.921 30.078 1.00 76.44 426 VAL A CA 1
ATOM 3307 C C . VAL A 1 426 ? -32.663 29.864 31.492 1.00 76.44 426 VAL A C 1
ATOM 3309 O O . VAL A 1 426 ? -33.382 29.613 32.456 1.00 76.44 426 VAL A O 1
ATOM 3312 N N . VAL A 1 427 ? -31.361 30.105 31.621 1.00 61.84 427 VAL A N 1
ATOM 3313 C CA . VAL A 1 427 ? -30.644 30.137 32.905 1.00 61.84 427 VAL A CA 1
ATOM 3314 C C . VAL A 1 427 ? -31.047 31.375 33.707 1.00 61.84 427 VAL A C 1
ATOM 3316 O O . VAL A 1 427 ? -31.233 31.307 34.918 1.00 61.84 427 VAL A O 1
ATOM 3319 N N . ASN A 1 428 ? -31.198 32.518 33.033 1.00 66.56 428 ASN A N 1
ATOM 3320 C CA . ASN A 1 428 ? -31.717 33.751 33.614 1.00 66.56 428 ASN A CA 1
ATOM 3321 C C . ASN A 1 428 ? -32.257 34.704 32.530 1.00 66.56 428 ASN A C 1
ATOM 3323 O O . ASN A 1 428 ? -31.978 34.560 31.337 1.00 66.56 428 ASN A O 1
ATOM 3327 N N . THR A 1 429 ? -33.036 35.688 32.980 1.00 70.00 429 THR A N 1
ATOM 3328 C CA . THR A 1 429 ? -33.587 36.793 32.186 1.00 70.00 429 THR A CA 1
ATOM 3329 C C . THR A 1 429 ? -33.145 38.111 32.810 1.00 70.00 429 THR A C 1
ATOM 3331 O O . THR A 1 429 ? -33.444 38.338 33.986 1.00 70.00 429 THR A O 1
ATOM 3334 N N . PHE A 1 430 ? -32.464 38.986 32.068 1.00 71.88 430 PHE A N 1
ATOM 3335 C CA . PHE A 1 430 ? -31.905 40.217 32.640 1.00 71.88 430 PHE A CA 1
ATOM 3336 C C . PHE A 1 430 ? -32.190 41.446 31.769 1.00 71.88 430 PHE A C 1
ATOM 3338 O O . PHE A 1 430 ? -31.927 41.455 30.566 1.00 71.88 430 PHE A O 1
ATOM 3345 N N . ARG A 1 431 ? -32.701 42.514 32.395 1.00 70.88 431 ARG A N 1
ATOM 3346 C CA . ARG A 1 431 ? -32.839 43.839 31.774 1.00 70.88 431 ARG A CA 1
ATOM 3347 C C . ARG A 1 431 ? -31.562 44.642 32.009 1.00 70.88 431 ARG A C 1
ATOM 3349 O O . ARG A 1 431 ? -31.119 44.774 33.148 1.00 70.88 431 ARG A O 1
ATOM 3356 N N . LEU A 1 432 ? -30.995 45.221 30.953 1.00 67.69 432 LEU A N 1
ATOM 3357 C CA . LEU A 1 432 ? -29.801 46.066 31.046 1.00 67.69 432 LEU A CA 1
ATOM 3358 C C . LEU A 1 432 ? -30.171 47.472 31.551 1.00 67.69 432 LEU A C 1
ATOM 3360 O O . LEU A 1 432 ? -30.287 48.421 30.779 1.00 67.69 432 LEU A O 1
ATOM 3364 N N . GLY A 1 433 ? -30.382 47.618 32.860 1.00 67.75 433 GLY A N 1
ATOM 3365 C CA . GLY A 1 433 ? -30.671 48.912 33.495 1.00 67.75 433 GLY A CA 1
ATOM 3366 C C . GLY A 1 433 ? -31.880 49.647 32.888 1.00 67.75 433 GLY A C 1
ATOM 3367 O O . GLY A 1 433 ? -32.890 49.028 32.556 1.00 67.75 433 GLY A O 1
ATOM 3368 N N . ASN A 1 434 ? -31.769 50.970 32.709 1.00 64.38 434 ASN A N 1
ATOM 3369 C CA . ASN A 1 434 ? -32.814 51.821 32.111 1.00 64.38 434 ASN A CA 1
ATOM 3370 C C . ASN A 1 434 ? -32.816 51.815 30.568 1.00 64.38 434 ASN A C 1
ATOM 3372 O O . ASN A 1 434 ? -33.449 52.671 29.955 1.00 64.38 434 ASN A O 1
ATOM 3376 N N . THR A 1 435 ? -32.107 50.883 29.925 1.00 68.62 435 THR A N 1
ATOM 3377 C CA . THR A 1 435 ? -32.080 50.794 28.458 1.00 68.62 435 THR A CA 1
ATOM 3378 C C . THR A 1 435 ? -33.328 50.097 27.907 1.00 68.62 435 THR A C 1
ATOM 3380 O O . THR A 1 435 ? -34.105 49.474 28.643 1.00 68.62 435 THR A O 1
ATOM 3383 N N . SER A 1 436 ? -33.495 50.183 26.587 1.00 71.44 436 SER A N 1
ATOM 3384 C CA . SER A 1 436 ? -34.417 49.371 25.797 1.00 71.44 436 SER A CA 1
ATOM 3385 C C . SER A 1 436 ? -33.839 47.986 25.478 1.00 71.44 436 SER A C 1
ATOM 3387 O O . SER A 1 436 ? -34.204 47.431 24.456 1.00 71.44 436 SER A O 1
ATOM 3389 N N . GLN A 1 437 ? -32.941 47.414 26.295 1.00 75.69 437 GLN A N 1
ATOM 3390 C CA . GLN A 1 437 ? -32.295 46.127 26.000 1.00 75.69 437 GLN A CA 1
ATOM 3391 C C . GLN A 1 437 ? -32.509 45.064 27.087 1.00 75.69 437 GLN A C 1
ATOM 3393 O O . GLN A 1 437 ? -32.500 45.339 28.293 1.00 75.69 437 GLN A O 1
ATOM 3398 N N . PHE A 1 438 ? -32.665 43.818 26.645 1.00 82.25 438 PHE A N 1
ATOM 3399 C CA . PHE A 1 438 ? -32.887 42.635 27.480 1.00 82.25 438 PHE A CA 1
ATOM 3400 C C . PHE A 1 438 ? -32.193 41.411 26.886 1.00 82.25 438 PHE A C 1
ATOM 3402 O O . PHE A 1 438 ? -32.074 41.328 25.669 1.00 82.25 438 PHE A O 1
ATOM 3409 N N . HIS A 1 439 ? -31.769 40.456 27.720 1.00 85.81 439 HIS A N 1
ATOM 3410 C CA . HIS A 1 439 ? -31.224 39.191 27.227 1.00 85.81 439 HIS A CA 1
ATOM 3411 C C . HIS A 1 439 ? -31.697 37.954 27.995 1.00 85.81 439 HIS A C 1
ATOM 3413 O O . HIS A 1 439 ? -31.997 38.009 29.193 1.00 85.81 439 HIS A O 1
ATOM 3419 N N . PHE A 1 440 ? -31.689 36.825 27.284 1.00 87.88 440 PHE A N 1
ATOM 3420 C CA . PHE A 1 440 ? -31.758 35.478 27.847 1.00 87.88 440 PHE A CA 1
ATOM 3421 C C . PHE A 1 440 ? -30.359 34.865 27.878 1.00 87.88 440 PHE A C 1
ATOM 3423 O O . PHE A 1 440 ? -29.656 34.921 26.870 1.00 87.88 440 PHE A O 1
ATOM 3430 N N . THR A 1 441 ? -29.975 34.231 28.987 1.00 87.62 441 THR A N 1
ATOM 3431 C CA . THR A 1 441 ? -28.834 33.300 28.977 1.00 87.62 441 THR A CA 1
ATOM 3432 C C . THR A 1 441 ? -29.352 31.895 28.694 1.00 87.62 441 THR A C 1
ATOM 3434 O O . THR A 1 441 ? -30.159 31.372 29.462 1.00 87.62 441 THR A O 1
ATOM 3437 N N . VAL A 1 442 ? -28.898 31.280 27.607 1.00 87.31 442 VAL A N 1
ATOM 3438 C CA . VAL A 1 442 ? -29.293 29.938 27.152 1.00 87.31 442 VAL A CA 1
ATOM 3439 C C . VAL A 1 442 ? -28.069 29.040 27.053 1.00 87.31 442 VAL A C 1
ATOM 3441 O O . VAL A 1 442 ? -26.986 29.511 26.725 1.00 87.31 442 VAL A O 1
ATOM 3444 N N . ASN A 1 443 ? -28.226 27.745 27.321 1.00 83.62 443 ASN A N 1
ATOM 3445 C CA . ASN A 1 443 ? -27.195 26.776 26.961 1.00 83.62 443 ASN A CA 1
ATOM 3446 C C . ASN A 1 443 ? -27.351 26.444 25.470 1.00 83.62 443 ASN A C 1
ATOM 3448 O O . ASN A 1 443 ? -28.462 26.162 25.028 1.00 83.62 443 ASN A O 1
ATOM 3452 N N . GLY A 1 444 ? -26.260 26.447 24.707 1.00 81.62 444 GLY A N 1
ATOM 3453 C CA . GLY A 1 444 ? -26.234 26.075 23.299 1.00 81.62 444 GLY A CA 1
ATOM 3454 C C . GLY A 1 444 ? -26.846 24.698 23.040 1.00 81.62 444 GLY A C 1
ATOM 3455 O O . GLY A 1 444 ? -27.480 24.520 22.007 1.00 81.62 444 GLY A O 1
ATOM 3456 N N . LEU A 1 445 ? -26.769 23.748 23.982 1.00 77.81 445 LEU A N 1
ATOM 3457 C CA . LEU A 1 445 ? -27.443 22.442 23.862 1.00 77.81 445 LEU A CA 1
ATOM 3458 C C . LEU A 1 445 ? -28.974 22.538 23.802 1.00 77.81 445 LEU A C 1
ATOM 3460 O O . LEU A 1 445 ? -29.624 21.594 23.369 1.00 77.81 445 LEU A O 1
ATOM 3464 N N . HIS A 1 446 ? -29.559 23.647 24.256 1.00 80.56 446 HIS A N 1
ATOM 3465 C CA . HIS A 1 446 ? -31.004 23.880 24.213 1.00 80.56 446 HIS A CA 1
ATOM 3466 C C . HIS A 1 446 ? -31.445 24.643 22.961 1.00 80.56 446 HIS A C 1
ATOM 3468 O O . HIS A 1 446 ? -32.640 24.867 22.790 1.00 80.56 446 HIS A O 1
ATOM 3474 N N . LEU A 1 447 ? -30.501 25.074 22.121 1.00 84.19 447 LEU A N 1
ATOM 3475 C CA . LEU A 1 447 ? -30.780 25.705 20.839 1.00 84.19 447 LEU A CA 1
ATOM 3476 C C . LEU A 1 447 ? -30.676 24.670 19.718 1.00 84.19 447 LEU A C 1
ATOM 3478 O O . LEU A 1 447 ? -29.855 23.754 19.754 1.00 84.19 447 LEU A O 1
ATOM 3482 N N . SER A 1 448 ? -31.514 24.837 18.708 1.00 83.25 448 SER A N 1
ATOM 3483 C CA . SER A 1 448 ? -31.556 24.025 17.491 1.00 83.25 448 SER A CA 1
ATOM 3484 C C . SER A 1 448 ? -31.958 24.887 16.299 1.00 83.25 448 SER A C 1
ATOM 3486 O O . SER A 1 448 ? -32.497 25.982 16.484 1.00 83.25 448 SER A O 1
ATOM 3488 N N . ASP A 1 449 ? -31.736 24.385 15.092 1.00 82.81 449 ASP A N 1
ATOM 3489 C CA . ASP A 1 449 ? -32.115 25.101 13.877 1.00 82.81 449 ASP A CA 1
ATOM 3490 C C . ASP A 1 449 ? -33.635 25.279 13.801 1.00 82.81 449 ASP A C 1
ATOM 3492 O O . ASP A 1 449 ? -34.393 24.317 13.949 1.00 82.81 449 ASP A O 1
ATOM 3496 N N . GLY A 1 450 ? -34.101 26.511 13.591 1.00 80.88 450 GLY A N 1
ATOM 3497 C CA . GLY A 1 450 ? -35.528 26.795 13.431 1.00 80.88 450 GLY A CA 1
ATOM 3498 C C . GLY A 1 450 ? -35.948 28.204 13.836 1.00 80.88 450 GLY A C 1
ATOM 3499 O O . GLY A 1 450 ? -35.132 29.114 13.959 1.00 80.88 450 GLY A O 1
ATOM 3500 N N . TYR A 1 451 ? -37.253 28.395 14.023 1.00 85.25 451 TYR A N 1
ATOM 3501 C CA . TYR A 1 451 ? -37.880 29.692 14.262 1.00 85.25 451 TYR A CA 1
ATOM 3502 C C . TYR A 1 451 ? -37.947 30.032 15.750 1.00 85.25 451 TYR A C 1
ATOM 3504 O O . TYR A 1 451 ? -38.351 29.212 16.568 1.00 85.25 451 TYR A O 1
ATOM 3512 N N . TYR A 1 452 ? -37.637 31.277 16.094 1.00 88.69 452 TYR A N 1
ATOM 3513 C CA . TYR A 1 452 ? -37.629 31.817 17.444 1.00 88.69 452 TYR A CA 1
ATOM 3514 C C . TYR A 1 452 ? -38.411 33.128 17.510 1.00 88.69 452 TYR A C 1
ATOM 3516 O O . TYR A 1 452 ? -38.368 33.943 16.591 1.00 88.69 452 TYR A O 1
ATOM 3524 N N . THR A 1 453 ? -39.123 33.365 18.608 1.00 88.44 453 THR A N 1
ATOM 3525 C CA . THR A 1 453 ? -39.747 34.664 18.901 1.00 88.44 453 THR A CA 1
ATOM 3526 C C . THR A 1 453 ? -39.841 34.898 20.408 1.00 88.44 453 THR A C 1
ATOM 3528 O O . THR A 1 453 ? -39.622 33.988 21.210 1.00 88.44 453 THR A O 1
ATOM 3531 N N . ILE A 1 454 ? -40.173 36.125 20.807 1.00 88.38 454 ILE A N 1
ATOM 3532 C CA . ILE A 1 454 ? -40.470 36.456 22.201 1.00 88.38 454 ILE A CA 1
ATOM 3533 C C . ILE A 1 454 ? -41.976 36.391 22.415 1.00 88.38 454 ILE A C 1
ATOM 3535 O O . ILE A 1 454 ? -42.755 36.998 21.678 1.00 88.38 454 ILE A O 1
ATOM 3539 N N . VAL A 1 455 ? -42.380 35.704 23.478 1.00 86.69 455 VAL A N 1
ATOM 3540 C CA . VAL A 1 455 ? -43.754 35.715 23.981 1.00 86.69 455 VAL A CA 1
ATOM 3541 C C . VAL A 1 455 ? -43.781 36.274 25.395 1.00 86.69 455 VAL A C 1
ATOM 3543 O O . VAL A 1 455 ? -42.883 36.014 26.197 1.00 86.69 455 VAL A O 1
ATOM 3546 N N . TYR A 1 456 ? -44.808 37.058 25.707 1.00 86.00 456 TYR A N 1
ATOM 3547 C CA . TYR A 1 456 ? -45.039 37.571 27.046 1.00 86.00 456 TYR A CA 1
ATOM 3548 C C . TYR A 1 456 ? -46.514 37.522 27.437 1.00 86.00 456 TYR A C 1
ATOM 3550 O O . TYR A 1 456 ? -47.415 37.529 26.597 1.00 86.00 456 TYR A O 1
ATOM 3558 N N . ALA A 1 457 ? -46.745 37.458 28.742 1.00 85.06 457 ALA A N 1
ATOM 3559 C CA . ALA A 1 457 ? -48.064 37.489 29.359 1.00 85.06 457 ALA A CA 1
ATOM 3560 C C . ALA A 1 457 ? -47.988 38.153 30.731 1.00 85.06 457 ALA A C 1
ATOM 3562 O O . ALA A 1 457 ? -46.892 38.343 31.274 1.00 85.06 457 ALA A O 1
ATOM 3563 N N . ASN A 1 458 ? -49.155 38.457 31.304 1.00 84.06 458 ASN A N 1
ATOM 3564 C CA . ASN A 1 458 ? -49.251 38.936 32.676 1.00 84.06 458 ASN A CA 1
ATOM 3565 C C . ASN A 1 458 ? -48.522 37.961 33.618 1.00 84.06 458 ASN A C 1
ATOM 3567 O O . ASN A 1 458 ? -48.640 36.745 33.485 1.00 84.06 458 ASN A O 1
ATOM 3571 N N . ARG A 1 459 ? -47.757 38.493 34.572 1.00 82.56 459 ARG A N 1
ATOM 3572 C CA . ARG A 1 459 ? -46.861 37.743 35.462 1.00 82.56 459 ARG A CA 1
ATOM 3573 C C . ARG A 1 459 ? -47.564 36.627 36.252 1.00 82.56 459 ARG A C 1
ATOM 3575 O O . ARG A 1 459 ? -46.898 35.664 36.632 1.00 82.56 459 ARG A O 1
ATOM 3582 N N . ASN A 1 460 ? -48.876 36.738 36.463 1.00 82.12 460 ASN A N 1
ATOM 3583 C CA . ASN A 1 460 ? -49.692 35.747 37.173 1.00 82.12 460 ASN A CA 1
ATOM 3584 C C . ASN A 1 460 ? -50.145 34.565 36.292 1.00 82.12 460 ASN A C 1
ATOM 3586 O O . ASN A 1 460 ? -50.708 33.603 36.806 1.00 82.12 460 ASN A O 1
ATOM 3590 N N . ILE A 1 461 ? -49.900 34.620 34.981 1.00 75.44 461 ILE A N 1
ATOM 3591 C CA . ILE A 1 461 ? -50.252 33.575 34.016 1.00 75.44 461 ILE A CA 1
ATOM 3592 C C . ILE A 1 461 ? -49.078 32.590 33.918 1.00 75.44 461 ILE A C 1
ATOM 3594 O O . ILE A 1 461 ? -47.924 32.977 33.710 1.00 75.44 461 ILE A O 1
ATOM 3598 N N . GLY A 1 462 ? -49.356 31.303 34.137 1.00 67.75 462 GLY A N 1
ATOM 3599 C CA . GLY A 1 462 ? -48.340 30.248 34.169 1.00 67.75 462 GLY A CA 1
ATOM 3600 C C . GLY A 1 462 ? -47.888 29.803 32.774 1.00 67.75 462 GLY A C 1
ATOM 3601 O O . GLY A 1 462 ? -48.651 29.878 31.814 1.00 67.75 462 GLY A O 1
ATOM 3602 N N . ILE A 1 463 ? -46.668 29.255 32.667 1.00 67.19 463 ILE A N 1
ATOM 3603 C CA . ILE A 1 463 ? -46.117 28.720 31.400 1.00 67.19 463 ILE A CA 1
ATOM 3604 C C . ILE A 1 463 ? -47.001 27.647 30.756 1.00 67.19 463 ILE A C 1
ATOM 3606 O O . ILE A 1 463 ? -47.044 27.548 29.538 1.00 67.19 463 ILE A O 1
ATOM 3610 N N . ALA A 1 464 ? -47.737 26.881 31.567 1.00 66.06 464 ALA A N 1
ATOM 3611 C CA . ALA A 1 464 ? -48.604 25.795 31.116 1.00 66.06 464 ALA A CA 1
ATOM 3612 C C . ALA A 1 464 ? -49.809 26.269 30.279 1.00 66.06 464 ALA A C 1
ATOM 3614 O O . ALA A 1 464 ? -50.492 25.446 29.680 1.00 66.06 464 ALA A O 1
ATOM 3615 N N . GLN A 1 465 ? -50.089 27.578 30.245 1.00 64.56 465 GLN A N 1
ATOM 3616 C CA . GLN A 1 465 ? -51.231 28.154 29.529 1.00 64.56 465 GLN A CA 1
ATOM 3617 C C . GLN A 1 465 ? -50.873 28.683 28.130 1.00 64.56 465 GLN A C 1
ATOM 3619 O O . GLN A 1 465 ? -51.772 29.121 27.412 1.00 64.56 465 GLN A O 1
ATOM 3624 N N . ILE A 1 466 ? -49.594 28.653 27.724 1.00 66.94 466 ILE A N 1
ATOM 3625 C CA . ILE A 1 466 ? -49.186 29.008 26.354 1.00 66.94 466 ILE A CA 1
ATOM 3626 C C . ILE A 1 466 ? -49.887 28.024 25.392 1.00 66.94 466 ILE A C 1
ATOM 3628 O O . ILE A 1 466 ? -49.752 26.815 25.597 1.00 66.94 466 ILE A O 1
ATOM 3632 N N . PRO A 1 467 ? -50.664 28.495 24.389 1.00 55.44 467 PRO A N 1
ATOM 3633 C CA . PRO A 1 467 ? -51.518 27.637 23.565 1.00 55.44 467 PRO A CA 1
ATOM 3634 C C . PRO A 1 467 ? -50.770 26.424 22.996 1.00 55.44 467 PRO A C 1
ATOM 3636 O O . PRO A 1 467 ? -49.816 26.581 22.236 1.00 55.44 467 PRO A O 1
ATOM 3639 N N . ARG A 1 468 ? -51.237 25.232 23.400 1.00 57.38 468 ARG A N 1
ATOM 3640 C CA . ARG A 1 468 ? -50.721 23.891 23.065 1.00 57.38 468 ARG A CA 1
ATOM 3641 C C . ARG A 1 468 ? -49.215 23.700 23.307 1.00 57.38 468 ARG A C 1
ATOM 3643 O O . ARG A 1 468 ? -48.437 23.494 22.384 1.00 57.38 468 ARG A O 1
ATOM 3650 N N . LEU A 1 469 ? -48.850 23.642 24.587 1.00 51.53 469 LEU A N 1
ATOM 3651 C CA . LEU A 1 469 ? -47.719 22.852 25.083 1.00 51.53 469 LEU A CA 1
ATOM 3652 C C . LEU A 1 469 ? -48.257 21.484 25.535 1.00 51.53 469 LEU A C 1
ATOM 3654 O O . LEU A 1 469 ? -48.720 21.337 26.666 1.00 51.53 469 LEU A O 1
ATOM 3658 N N . GLY A 1 470 ? -48.250 20.484 24.647 1.00 41.81 470 GLY A N 1
ATOM 3659 C CA . GLY A 1 470 ? -48.376 19.093 25.087 1.00 41.81 470 GLY A CA 1
ATOM 3660 C C . GLY A 1 470 ? -47.250 18.797 26.080 1.00 41.81 470 GLY A C 1
ATOM 3661 O O . GLY A 1 470 ? -46.121 19.224 25.849 1.00 41.81 470 GLY A O 1
ATOM 3662 N N . SER A 1 471 ? -47.579 18.152 27.203 1.00 39.47 471 SER A N 1
ATOM 3663 C CA . SER A 1 471 ? -46.653 17.690 28.250 1.00 39.47 471 SER A CA 1
ATOM 3664 C C . SER A 1 471 ? -45.260 17.407 27.701 1.00 39.47 471 SER A C 1
ATOM 3666 O O . SER A 1 471 ? -45.174 16.591 26.788 1.00 39.47 471 SER A O 1
ATOM 3668 N N . PHE A 1 472 ? -44.222 18.055 28.250 1.00 39.88 472 PHE A N 1
ATOM 3669 C CA . PHE A 1 472 ? -42.822 17.875 27.856 1.00 39.88 472 PHE A CA 1
ATOM 3670 C C . PHE A 1 472 ? -42.549 16.407 27.484 1.00 39.88 472 PHE A C 1
ATOM 3672 O O . PHE A 1 472 ? -42.383 15.587 28.392 1.00 39.88 472 PHE A O 1
ATOM 3679 N N . PRO A 1 473 ? -42.442 16.032 26.195 1.00 36.91 473 PRO A N 1
ATOM 3680 C CA . PRO A 1 473 ? -41.480 15.002 25.891 1.00 36.91 473 PRO A CA 1
ATOM 3681 C C . PRO A 1 473 ? -40.176 15.642 26.356 1.00 36.91 473 PRO A C 1
ATOM 3683 O O . PRO A 1 473 ? -39.882 16.788 25.989 1.00 36.91 473 PRO A O 1
ATOM 3686 N N . SER A 1 474 ? -39.422 14.967 27.221 1.00 38.34 474 SER A N 1
ATOM 3687 C CA . SER A 1 474 ? -37.997 15.258 27.283 1.00 38.34 474 SER A CA 1
ATOM 3688 C C . SER A 1 474 ? -37.551 15.437 25.838 1.00 38.34 474 SER A C 1
ATOM 3690 O O . SER A 1 474 ? -37.870 14.581 25.008 1.00 38.34 474 SER A O 1
ATOM 3692 N N . ILE A 1 475 ? -36.891 16.552 25.513 1.00 39.53 475 ILE A N 1
ATOM 3693 C CA . ILE A 1 475 ? -36.075 16.559 24.304 1.00 39.53 475 ILE A CA 1
ATOM 3694 C C . ILE A 1 475 ? -35.340 15.217 24.350 1.00 39.53 475 ILE A C 1
ATOM 3696 O O . ILE A 1 475 ? -34.782 14.874 25.401 1.00 39.53 475 ILE A O 1
ATOM 3700 N N . ASP A 1 476 ? -35.406 14.435 23.272 1.00 42.12 476 ASP A N 1
ATOM 3701 C CA . ASP A 1 476 ? -34.321 13.515 22.974 1.00 42.12 476 ASP A CA 1
ATOM 3702 C C . ASP A 1 476 ? -33.090 14.419 22.872 1.00 42.12 476 ASP A C 1
ATOM 3704 O O . ASP A 1 476 ? -32.705 14.876 21.796 1.00 42.12 476 ASP A O 1
ATOM 3708 N N . LEU A 1 477 ? -32.532 14.785 24.038 1.00 43.19 477 LEU A N 1
ATOM 3709 C CA . LEU A 1 477 ? -31.184 15.298 24.164 1.00 43.19 477 LEU A CA 1
ATOM 3710 C C . LEU A 1 477 ? -30.414 14.267 23.370 1.00 43.19 477 LEU A C 1
ATOM 3712 O O . LEU A 1 477 ? -30.615 13.088 23.681 1.00 43.19 477 LEU A O 1
ATOM 3716 N N . PRO A 1 478 ? -29.665 14.656 22.322 1.00 46.78 478 PRO A N 1
ATOM 3717 C CA . PRO A 1 478 ? -29.048 13.692 21.426 1.00 46.78 478 PRO A CA 1
ATOM 3718 C C . PRO A 1 478 ? -28.429 12.617 22.303 1.00 46.78 478 PRO A C 1
ATOM 3720 O O . PRO A 1 478 ? -27.566 12.947 23.119 1.00 46.78 478 PRO A O 1
ATOM 3723 N N . SER A 1 479 ? -29.007 11.404 22.277 1.00 49.28 479 SER A N 1
ATOM 3724 C CA . SER A 1 479 ? -28.753 10.423 23.330 1.00 49.28 479 SER A CA 1
ATOM 3725 C C . SER A 1 479 ? -27.251 10.229 23.343 1.00 49.28 479 SER A C 1
ATOM 3727 O O . SER A 1 479 ? -26.701 9.770 22.336 1.00 49.28 479 SER A O 1
ATOM 3729 N N . LEU A 1 480 ? -26.575 10.681 24.398 1.00 62.81 480 LEU A N 1
ATOM 3730 C CA . LEU A 1 480 ? -25.126 10.650 24.425 1.00 62.81 480 LEU A CA 1
ATOM 3731 C C . LEU A 1 480 ? -24.726 9.175 24.383 1.00 62.81 480 LEU A C 1
ATOM 3733 O O . LEU A 1 480 ? -24.970 8.415 25.324 1.00 62.81 480 LEU A O 1
ATOM 3737 N N . ARG A 1 481 ? -24.256 8.746 23.208 1.00 77.06 481 ARG A N 1
ATOM 3738 C CA . ARG A 1 481 ? -24.201 7.331 22.842 1.00 77.06 481 ARG A CA 1
ATOM 3739 C C . ARG A 1 481 ? -23.239 6.597 23.761 1.00 77.06 481 ARG A C 1
ATOM 3741 O O . ARG A 1 481 ? -22.073 6.971 23.856 1.00 77.06 481 ARG A O 1
ATOM 3748 N N . ALA A 1 482 ? -23.719 5.534 24.400 1.00 83.12 482 ALA A N 1
ATOM 3749 C CA . ALA A 1 482 ? -22.871 4.690 25.225 1.00 83.12 482 ALA A CA 1
ATOM 3750 C C . ALA A 1 482 ? -21.719 4.095 24.391 1.00 83.12 482 ALA A C 1
ATOM 3752 O O . ALA A 1 482 ? -21.926 3.733 23.228 1.00 83.12 482 ALA A O 1
ATOM 3753 N N . PRO A 1 483 ? -20.511 3.971 24.964 1.00 88.81 483 PRO A N 1
ATOM 3754 C CA . PRO A 1 483 ? -19.425 3.249 24.315 1.00 88.81 483 PRO A CA 1
ATOM 3755 C C . PRO A 1 483 ? -19.776 1.767 24.202 1.00 88.81 483 PRO A C 1
ATOM 3757 O O . PRO A 1 483 ? -20.616 1.255 24.943 1.00 88.81 483 PRO A O 1
ATOM 3760 N N . ARG A 1 484 ? -19.129 1.055 23.279 1.00 90.50 484 ARG A N 1
ATOM 3761 C CA . ARG A 1 484 ? -19.338 -0.383 23.087 1.00 90.50 484 ARG A CA 1
ATOM 3762 C C . ARG A 1 484 ? -18.143 -1.161 23.623 1.00 90.50 484 ARG A C 1
ATOM 3764 O O . ARG A 1 484 ? -16.999 -0.842 23.310 1.00 90.50 484 ARG A O 1
ATOM 3771 N N . LEU A 1 485 ? -18.401 -2.225 24.379 1.00 91.00 485 LEU A N 1
ATOM 3772 C CA . LEU A 1 485 ? -17.395 -3.255 24.632 1.00 91.00 485 LEU A CA 1
ATOM 3773 C C . LEU A 1 485 ? -17.268 -4.104 23.364 1.00 91.00 485 LEU A C 1
ATOM 3775 O O . LEU A 1 485 ? -18.188 -4.849 23.017 1.00 91.00 485 LEU A O 1
ATOM 3779 N N . ALA A 1 486 ? -16.161 -3.929 22.645 1.00 88.81 486 ALA A N 1
ATOM 3780 C CA . ALA A 1 486 ? -15.937 -4.496 21.318 1.00 88.81 486 ALA A CA 1
ATOM 3781 C C . ALA A 1 486 ? -15.492 -5.958 21.373 1.00 88.81 486 ALA A C 1
ATOM 3783 O O . ALA A 1 486 ? -15.946 -6.774 20.574 1.00 88.81 486 ALA A O 1
ATOM 3784 N N . ALA A 1 487 ? -14.618 -6.265 22.329 1.00 88.44 487 ALA A N 1
ATOM 3785 C CA . ALA A 1 487 ? -14.080 -7.589 22.578 1.00 88.44 487 ALA A CA 1
ATOM 3786 C C . ALA A 1 487 ? -13.662 -7.711 24.048 1.00 88.44 487 ALA A C 1
ATOM 3788 O O . ALA A 1 487 ? -13.467 -6.709 24.744 1.00 88.44 487 ALA A O 1
ATOM 3789 N N . GLY A 1 488 ? -13.513 -8.947 24.511 1.00 90.00 488 GLY A N 1
ATOM 3790 C CA . GLY A 1 488 ? -12.962 -9.252 25.821 1.00 90.00 488 GLY A CA 1
ATOM 3791 C C . GLY A 1 488 ? -12.152 -10.540 25.780 1.00 90.00 488 GLY A C 1
ATOM 3792 O O . GLY A 1 488 ? -12.421 -11.419 24.963 1.00 90.00 488 GLY A O 1
ATOM 3793 N N . PHE A 1 489 ? -11.159 -10.640 26.656 1.00 90.06 489 PHE A N 1
ATOM 3794 C CA . PHE A 1 489 ? -10.298 -11.811 26.776 1.00 90.06 489 PHE A CA 1
ATOM 3795 C C . PHE A 1 489 ? -10.119 -12.188 28.242 1.00 90.06 489 PHE A C 1
ATOM 3797 O O . PHE A 1 489 ? -9.778 -11.337 29.063 1.00 90.06 489 PHE A O 1
ATOM 3804 N N . ALA A 1 490 ? -10.327 -13.467 28.548 1.00 91.06 490 ALA A N 1
ATOM 3805 C CA . ALA A 1 490 ? -10.112 -14.028 29.871 1.00 91.06 490 ALA A CA 1
ATOM 3806 C C . ALA A 1 490 ? -8.751 -14.731 29.932 1.00 91.06 490 ALA A C 1
ATOM 3808 O O . ALA A 1 490 ? -8.547 -15.769 29.302 1.00 91.06 490 ALA A O 1
ATOM 3809 N N . GLY A 1 491 ? -7.823 -14.141 30.680 1.00 86.88 491 GLY A N 1
ATOM 3810 C CA . GLY A 1 491 ? -6.501 -14.694 30.941 1.00 86.88 491 GLY A CA 1
ATOM 3811 C C . GLY A 1 491 ? -6.430 -15.458 32.264 1.00 86.88 491 GLY A C 1
ATOM 3812 O O . GLY A 1 491 ? -7.439 -15.736 32.913 1.00 86.88 491 GLY A O 1
ATOM 3813 N N . ASN A 1 492 ? -5.203 -15.769 32.688 1.00 88.50 492 ASN A N 1
ATOM 3814 C CA . ASN A 1 492 ? -4.940 -16.410 33.974 1.00 88.50 492 ASN A CA 1
ATOM 3815 C C . ASN A 1 492 ? -4.952 -15.370 35.100 1.00 88.50 492 ASN A C 1
ATOM 3817 O O . ASN A 1 492 ? -3.980 -14.634 35.250 1.00 88.50 492 ASN A O 1
ATOM 3821 N N . THR A 1 493 ? -6.025 -15.318 35.895 1.00 89.31 493 THR A N 1
ATOM 3822 C CA . THR A 1 493 ? -6.257 -14.330 36.975 1.00 89.31 493 THR A CA 1
ATOM 3823 C C . THR A 1 493 ? -6.439 -12.876 36.512 1.00 89.31 493 THR A C 1
ATOM 3825 O O . THR A 1 493 ? -6.326 -11.942 37.306 1.00 89.31 493 THR A O 1
ATOM 3828 N N . TYR A 1 494 ? -6.754 -12.650 35.234 1.00 90.81 494 TYR A N 1
ATOM 3829 C CA . TYR A 1 494 ? -7.064 -11.315 34.715 1.00 90.81 494 TYR A CA 1
ATOM 3830 C C . TYR A 1 494 ? -8.038 -11.361 33.537 1.00 90.81 494 TYR A C 1
ATOM 3832 O O . TYR A 1 494 ? -8.166 -12.379 32.862 1.00 90.81 494 TYR A O 1
ATOM 3840 N N . ASN A 1 495 ? -8.688 -10.232 33.265 1.00 92.56 495 ASN A N 1
ATOM 3841 C CA . ASN A 1 495 ? -9.555 -10.022 32.110 1.00 92.56 495 ASN A CA 1
ATOM 3842 C C . ASN A 1 495 ? -9.157 -8.739 31.379 1.00 92.56 495 ASN A C 1
ATOM 3844 O O . ASN A 1 495 ? -8.969 -7.709 32.025 1.00 92.56 495 ASN A O 1
ATOM 3848 N N . TYR A 1 496 ? -9.105 -8.780 30.049 1.00 91.19 496 TYR A N 1
ATOM 3849 C CA . TYR A 1 496 ? -9.000 -7.593 29.200 1.00 91.19 496 TYR A CA 1
ATOM 3850 C C . TYR A 1 496 ? -10.328 -7.256 28.551 1.00 91.19 496 TYR A C 1
ATOM 3852 O O . TYR A 1 496 ? -11.074 -8.137 28.125 1.00 91.19 496 TYR A O 1
ATOM 3860 N N . LEU A 1 497 ? -10.562 -5.961 28.409 1.00 91.94 497 LEU A N 1
ATOM 3861 C CA . LEU A 1 497 ? -11.681 -5.365 27.706 1.00 91.94 497 LEU A CA 1
ATOM 3862 C C . LEU A 1 497 ? -11.133 -4.434 26.633 1.00 91.94 497 LEU A C 1
ATOM 3864 O O . LEU A 1 497 ? -10.208 -3.668 26.901 1.00 91.94 497 LEU A O 1
ATOM 3868 N N . GLN A 1 498 ? -11.732 -4.467 25.449 1.00 90.81 498 GLN A N 1
ATOM 3869 C CA . GLN A 1 498 ? -11.462 -3.516 24.377 1.00 90.81 498 GLN A CA 1
ATOM 3870 C C . GLN A 1 498 ? -12.696 -2.649 24.133 1.00 90.81 498 GLN A C 1
ATOM 3872 O O . GLN A 1 498 ? -13.824 -3.149 24.076 1.00 90.81 498 GLN A O 1
ATOM 3877 N N . PHE A 1 499 ? -12.479 -1.347 23.987 1.00 89.00 499 PHE A N 1
ATOM 3878 C CA . PHE A 1 499 ? -13.534 -0.358 23.797 1.00 89.00 499 PHE A CA 1
ATOM 3879 C C . PHE A 1 499 ? -13.645 0.017 22.322 1.00 89.00 499 PHE A C 1
ATOM 3881 O O . PHE A 1 499 ? -12.650 0.056 21.602 1.00 89.00 499 PHE A O 1
ATOM 3888 N N . ASN A 1 500 ? -14.857 0.326 21.880 1.00 86.19 500 ASN A N 1
ATOM 3889 C CA . ASN A 1 500 ? -15.125 0.941 20.590 1.00 86.19 500 ASN A CA 1
ATOM 3890 C C . ASN A 1 500 ? -16.000 2.180 20.810 1.00 86.19 500 ASN A C 1
ATOM 3892 O O . ASN A 1 500 ? -16.976 2.144 21.570 1.00 86.19 500 ASN A O 1
ATOM 3896 N N . ILE A 1 501 ? -15.603 3.272 20.158 1.00 83.06 501 ILE A N 1
ATOM 3897 C CA . ILE A 1 501 ? -16.255 4.579 20.229 1.00 83.06 501 ILE A CA 1
ATOM 3898 C C . ILE A 1 501 ? -16.656 5.105 18.848 1.00 83.06 501 ILE A C 1
ATOM 3900 O O . ILE A 1 501 ? -16.987 6.275 18.735 1.00 83.06 501 ILE A O 1
ATOM 3904 N N . ASP A 1 502 ? -16.659 4.270 17.807 1.00 77.56 502 ASP A N 1
ATOM 3905 C CA . ASP A 1 502 ? -16.876 4.686 16.410 1.00 77.56 502 ASP A CA 1
ATOM 3906 C C . ASP A 1 502 ? -18.255 5.331 16.202 1.00 77.56 502 ASP A C 1
ATOM 3908 O O . ASP A 1 502 ? -18.483 6.076 15.254 1.00 77.56 502 ASP A O 1
ATOM 3912 N N . SER A 1 503 ? -19.197 5.050 17.105 1.00 65.19 503 SER A N 1
ATOM 3913 C CA . SER A 1 503 ? -20.522 5.660 17.120 1.00 65.19 503 SER A CA 1
ATOM 3914 C C . SER A 1 503 ? -20.606 6.961 17.924 1.00 65.19 503 SER A C 1
ATOM 3916 O O . SER A 1 503 ? -21.692 7.539 17.958 1.00 65.19 503 SER A O 1
ATOM 3918 N N . ILE A 1 504 ? -19.540 7.386 18.611 1.00 73.69 504 ILE A N 1
ATOM 3919 C CA . ILE A 1 504 ? -19.497 8.535 19.524 1.00 73.69 504 ILE A CA 1
ATOM 3920 C C . ILE A 1 504 ? -18.706 9.674 18.884 1.00 73.69 504 ILE A C 1
ATOM 3922 O O . ILE A 1 504 ? -17.491 9.597 18.742 1.00 73.69 504 ILE A O 1
ATOM 3926 N N . ASN A 1 505 ? -19.391 10.782 18.615 1.00 67.06 505 ASN A N 1
ATOM 3927 C CA . ASN A 1 505 ? -18.784 11.983 18.030 1.00 67.06 505 ASN A CA 1
ATOM 3928 C C . ASN A 1 505 ? -18.484 13.068 19.083 1.00 67.06 505 ASN A C 1
ATOM 3930 O O . ASN A 1 505 ? -18.286 14.228 18.743 1.00 67.06 505 ASN A O 1
ATOM 3934 N N . TYR A 1 506 ? -18.484 12.701 20.366 1.00 69.75 506 TYR A N 1
ATOM 3935 C CA . TYR A 1 506 ? -18.299 13.614 21.494 1.00 69.75 506 TYR A CA 1
ATOM 3936 C C . TYR A 1 506 ? -16.979 13.334 22.211 1.00 69.75 506 TYR A C 1
ATOM 3938 O O . TYR A 1 506 ? -16.590 12.177 22.382 1.00 69.75 506 TYR A O 1
ATOM 3946 N N . SER A 1 507 ? -16.331 14.384 22.719 1.00 74.44 507 SER A N 1
ATOM 3947 C CA . SER A 1 507 ? -15.109 14.243 23.518 1.00 74.44 507 SER A CA 1
ATOM 3948 C C . SER A 1 507 ? -15.384 13.535 24.849 1.00 74.44 507 SER A C 1
ATOM 3950 O O . SER A 1 507 ? -16.091 14.053 25.721 1.00 74.44 507 SER A O 1
ATOM 3952 N N . ILE A 1 508 ? -14.786 12.355 25.021 1.00 82.12 508 ILE A N 1
ATOM 3953 C CA . ILE A 1 508 ? -14.873 11.552 26.243 1.00 82.12 508 ILE A CA 1
ATOM 3954 C C . ILE A 1 508 ? -13.736 11.965 27.176 1.00 82.12 508 ILE A C 1
ATOM 3956 O O . ILE A 1 508 ? -12.562 11.876 26.828 1.00 82.12 508 ILE A O 1
ATOM 3960 N N . GLN A 1 509 ? -14.073 12.404 28.385 1.00 85.75 509 GLN A N 1
ATOM 3961 C CA . GLN A 1 509 ? -13.088 12.725 29.414 1.00 85.75 509 GLN A CA 1
ATOM 3962 C C . GLN A 1 509 ? -12.530 11.450 30.054 1.00 85.75 509 GLN A C 1
ATOM 3964 O O . GLN A 1 509 ? -11.324 11.330 30.277 1.00 85.75 509 GLN A O 1
ATOM 3969 N N . ARG A 1 510 ? -13.414 10.503 30.381 1.00 91.56 510 ARG A N 1
ATOM 3970 C CA . ARG A 1 510 ? -13.064 9.224 31.008 1.00 91.56 510 ARG A CA 1
ATOM 3971 C C . ARG A 1 510 ? -14.134 8.165 30.765 1.00 91.56 510 ARG A C 1
ATOM 3973 O O . ARG A 1 510 ? -15.296 8.502 30.554 1.00 91.56 510 ARG A O 1
ATOM 3980 N N . PHE A 1 511 ? -13.753 6.900 30.859 1.00 94.25 511 PHE A N 1
ATOM 3981 C CA . PHE A 1 511 ? -14.672 5.772 30.944 1.00 94.25 511 PHE A CA 1
ATOM 3982 C C . PHE A 1 511 ? -14.793 5.320 32.390 1.00 94.25 511 PHE A C 1
ATOM 3984 O O . PHE A 1 511 ? -13.779 5.138 33.056 1.00 94.25 511 PHE A O 1
ATOM 3991 N N . LYS A 1 512 ? -16.019 5.094 32.860 1.00 96.25 512 LYS A N 1
ATOM 3992 C CA . LYS A 1 512 ? -16.278 4.382 34.114 1.00 96.25 512 LYS A CA 1
ATOM 3993 C C . LYS A 1 512 ? -16.514 2.911 33.806 1.00 96.25 512 LYS A C 1
ATOM 3995 O O . LYS A 1 512 ? -17.413 2.594 33.028 1.00 96.25 512 LYS A O 1
ATOM 4000 N N . ILE A 1 513 ? -15.721 2.034 34.411 1.00 97.19 513 ILE A N 1
ATOM 4001 C CA . ILE A 1 513 ? -15.817 0.585 34.263 1.00 97.19 513 ILE A CA 1
ATOM 4002 C C . ILE A 1 513 ? -16.568 0.022 35.453 1.00 97.19 513 ILE A C 1
ATOM 4004 O O . ILE A 1 513 ? -16.232 0.292 36.602 1.00 97.19 513 ILE A O 1
ATOM 4008 N N . TYR A 1 514 ? -17.570 -0.792 35.167 1.00 97.38 514 TYR A N 1
ATOM 4009 C CA . TYR A 1 514 ? -18.383 -1.470 36.155 1.00 97.38 514 TYR A CA 1
ATOM 4010 C C . TYR A 1 514 ? -18.230 -2.973 36.009 1.00 97.38 514 TYR A C 1
ATOM 4012 O O . TYR A 1 514 ? -18.061 -3.478 34.897 1.00 97.38 514 TYR A O 1
ATOM 4020 N N . VAL A 1 515 ? -18.327 -3.684 37.128 1.00 97.50 515 VAL A N 1
ATOM 4021 C CA . VAL A 1 515 ? -18.240 -5.142 37.169 1.00 97.50 515 VAL A CA 1
ATOM 4022 C C . VAL A 1 515 ? -19.345 -5.722 38.047 1.00 97.50 515 VAL A C 1
ATOM 4024 O O . VAL A 1 515 ? -19.718 -5.154 39.069 1.00 97.50 515 VAL A O 1
ATOM 4027 N N . SER A 1 516 ? -19.873 -6.866 37.636 1.00 97.00 516 SER A N 1
ATOM 4028 C CA . SER A 1 516 ? -20.694 -7.761 38.446 1.00 97.00 516 SER A CA 1
ATOM 4029 C C . SER A 1 516 ? -19.963 -9.096 38.546 1.00 97.00 516 SER A C 1
ATOM 4031 O O . SER A 1 516 ? -19.526 -9.638 37.530 1.00 97.00 516 SER A O 1
ATOM 4033 N N . ILE A 1 517 ? -19.797 -9.605 39.765 1.00 96.12 517 ILE A N 1
ATOM 4034 C CA . ILE A 1 517 ? -19.086 -10.858 40.041 1.00 96.12 517 ILE A CA 1
ATOM 4035 C C . ILE A 1 517 ? -20.126 -11.926 40.380 1.00 96.12 517 ILE A C 1
ATOM 4037 O O . ILE A 1 517 ? -20.949 -11.708 41.268 1.00 96.12 517 ILE A O 1
ATOM 4041 N N . ASN A 1 518 ? -20.112 -13.061 39.675 1.00 95.00 518 ASN A N 1
ATOM 4042 C CA . ASN A 1 518 ? -21.042 -14.184 39.872 1.00 95.00 518 ASN A CA 1
ATOM 4043 C C . ASN A 1 518 ? -22.527 -13.781 39.882 1.00 95.00 518 ASN A C 1
ATOM 4045 O O . ASN A 1 518 ? -23.319 -14.307 40.658 1.00 95.00 518 ASN A O 1
ATOM 4049 N N . GLY A 1 519 ? -22.901 -12.826 39.023 1.00 88.81 519 GLY A N 1
ATOM 4050 C CA . GLY A 1 519 ? -24.277 -12.330 38.919 1.00 88.81 519 GLY A CA 1
ATOM 4051 C C . GLY A 1 519 ? -24.721 -11.419 40.070 1.00 88.81 519 GLY A C 1
ATOM 4052 O O . GLY A 1 519 ? -25.905 -11.107 40.169 1.00 88.81 519 GLY A O 1
ATOM 4053 N N . GLY A 1 520 ? -23.799 -10.980 40.934 1.00 91.38 520 GLY A N 1
ATOM 4054 C CA . GLY A 1 520 ? -24.073 -10.015 41.999 1.00 91.38 520 GLY A CA 1
ATOM 4055 C C . GLY A 1 520 ? -24.360 -8.594 41.491 1.00 91.38 520 GLY A C 1
ATOM 4056 O O . GLY A 1 520 ? -24.452 -8.330 40.289 1.00 91.38 520 GLY A O 1
ATOM 4057 N N . ALA A 1 521 ? -24.471 -7.641 42.419 1.00 92.69 521 ALA A N 1
ATOM 4058 C CA . ALA A 1 521 ? -24.707 -6.238 42.082 1.00 92.69 521 ALA A CA 1
ATOM 4059 C C . ALA A 1 521 ? -23.594 -5.670 41.180 1.00 92.69 521 ALA A C 1
ATOM 4061 O O . ALA A 1 521 ? -22.414 -5.954 41.373 1.00 92.69 521 ALA A O 1
ATOM 4062 N N . THR A 1 522 ? -23.979 -4.850 40.198 1.00 94.56 522 THR A N 1
ATOM 4063 C CA . THR A 1 522 ? -23.024 -4.128 39.348 1.00 94.56 522 THR A CA 1
ATOM 4064 C C . THR A 1 522 ? -22.442 -2.956 40.136 1.00 94.56 522 THR A C 1
ATOM 4066 O O . THR A 1 522 ? -23.172 -2.028 40.482 1.00 94.56 522 THR A O 1
ATOM 4069 N N . THR A 1 523 ? -21.142 -2.984 40.414 1.00 96.12 523 THR A N 1
ATOM 4070 C CA . THR A 1 523 ? -20.429 -1.937 41.158 1.00 96.12 523 THR A CA 1
ATOM 4071 C C . THR A 1 523 ? -19.431 -1.217 40.258 1.00 96.12 523 THR A C 1
ATOM 4073 O O . THR A 1 523 ? -18.970 -1.765 39.256 1.00 96.12 523 THR A O 1
ATOM 4076 N N . LEU A 1 524 ? -19.122 0.043 40.583 1.00 96.25 524 LEU A N 1
ATOM 4077 C CA . LEU A 1 524 ? -18.048 0.777 39.915 1.00 96.25 524 LEU A CA 1
ATOM 4078 C C . LEU A 1 524 ? -16.717 0.130 40.304 1.00 96.25 524 LEU A C 1
ATOM 4080 O O . LEU A 1 524 ? -16.384 0.078 41.485 1.00 96.25 524 LEU A O 1
ATOM 4084 N N . LEU A 1 525 ? -15.988 -0.357 39.307 1.00 95.81 525 LEU A N 1
ATOM 4085 C CA . LEU A 1 525 ? -14.676 -0.962 39.474 1.00 95.81 525 LEU A CA 1
ATOM 4086 C C . LEU A 1 525 ? -13.576 0.095 39.379 1.00 95.81 525 LEU A C 1
ATOM 4088 O O . LEU A 1 525 ? -12.718 0.163 40.251 1.00 95.81 525 LEU A O 1
ATOM 4092 N N . ASP A 1 526 ? -13.600 0.904 38.316 1.00 95.50 526 ASP A N 1
ATOM 4093 C CA . ASP A 1 526 ? -12.512 1.833 38.004 1.00 95.50 526 ASP A CA 1
ATOM 4094 C C . ASP A 1 526 ? -12.961 2.957 37.053 1.00 95.50 526 ASP A C 1
ATOM 4096 O O . ASP A 1 526 ? -14.064 2.930 36.497 1.00 95.50 526 ASP A O 1
ATOM 4100 N N . SER A 1 527 ? -12.100 3.953 36.847 1.00 93.75 527 SER A N 1
ATOM 4101 C CA . SER A 1 527 ? -12.268 5.019 35.869 1.00 93.75 527 SER A CA 1
ATOM 4102 C C . SER A 1 527 ? -10.959 5.295 35.123 1.00 93.75 527 SER A C 1
ATOM 4104 O O . SER A 1 527 ? -9.988 5.747 35.718 1.00 93.75 527 SER A O 1
ATOM 4106 N N . VAL A 1 528 ? -10.959 5.143 33.796 1.00 91.88 528 VAL A N 1
ATOM 4107 C CA . VAL A 1 528 ? -9.779 5.389 32.939 1.00 91.88 528 VAL A CA 1
ATOM 4108 C C . VAL A 1 528 ? -9.979 6.583 32.017 1.00 91.88 528 VAL A C 1
ATOM 4110 O O . VAL A 1 528 ? -11.110 6.932 31.698 1.00 91.88 528 VAL A O 1
ATOM 4113 N N . LEU A 1 529 ? -8.896 7.224 31.578 1.00 88.94 529 LEU A N 1
ATOM 4114 C CA . LEU A 1 529 ? -8.958 8.378 30.674 1.00 88.94 529 LEU A CA 1
ATOM 4115 C C . LEU A 1 529 ? -9.637 8.030 29.337 1.00 88.94 529 LEU A C 1
ATOM 4117 O O . LEU A 1 529 ? -9.544 6.906 28.847 1.00 88.94 529 LEU A O 1
ATOM 4121 N N . GLY A 1 530 ? -10.324 9.007 28.739 1.00 83.12 530 GLY A N 1
ATOM 4122 C CA . GLY A 1 530 ? -11.118 8.818 27.516 1.00 83.12 530 GLY A CA 1
ATOM 4123 C C . GLY A 1 530 ? -10.308 8.554 26.242 1.00 83.12 530 GLY A C 1
ATOM 4124 O O . GLY A 1 530 ? -10.891 8.284 25.198 1.00 83.12 530 GLY A O 1
ATOM 4125 N N . ASN A 1 531 ? -8.975 8.603 26.325 1.00 82.62 531 ASN A N 1
ATOM 4126 C CA . ASN A 1 531 ? -8.046 8.218 25.261 1.00 82.62 531 ASN A CA 1
ATOM 4127 C C . ASN A 1 531 ? -7.509 6.780 25.410 1.00 82.62 531 ASN A C 1
ATOM 4129 O O . ASN A 1 531 ? -6.687 6.352 24.601 1.00 82.62 531 ASN A O 1
ATOM 4133 N N . THR A 1 532 ? -7.952 6.033 26.425 1.00 79.88 532 THR A N 1
ATOM 4134 C CA . THR A 1 532 ? -7.589 4.626 26.616 1.00 79.88 532 THR A CA 1
ATOM 4135 C C . THR A 1 532 ? -8.694 3.735 26.055 1.00 79.88 532 THR A C 1
ATOM 4137 O O . THR A 1 532 ? -9.815 3.752 26.554 1.00 79.88 532 THR A O 1
ATOM 4140 N N . PHE A 1 533 ? -8.377 2.920 25.043 1.00 87.19 533 PHE A N 1
ATOM 4141 C CA . PHE A 1 533 ? -9.343 2.028 24.373 1.00 87.19 533 PHE A CA 1
ATOM 4142 C C . PHE A 1 533 ? -9.282 0.572 24.846 1.00 87.19 533 PHE A C 1
ATOM 4144 O O . PHE A 1 533 ? -9.808 -0.331 24.196 1.00 87.19 533 PHE A O 1
ATOM 4151 N N . PHE A 1 534 ? -8.626 0.333 25.977 1.00 88.00 534 PHE A N 1
ATOM 4152 C CA . PHE A 1 534 ? -8.562 -0.970 26.615 1.00 88.00 534 PHE A CA 1
ATOM 4153 C C . PHE A 1 534 ? -8.553 -0.829 28.136 1.00 88.00 534 PHE A C 1
ATOM 4155 O O . PHE A 1 534 ? -8.169 0.203 28.683 1.00 88.00 534 PHE A O 1
ATOM 4162 N N . TYR A 1 535 ? -8.953 -1.889 28.826 1.00 90.69 535 TYR A N 1
ATOM 4163 C CA . TYR A 1 535 ? -8.862 -1.982 30.276 1.00 90.69 535 TYR A CA 1
ATOM 4164 C C . TYR A 1 535 ? -8.534 -3.402 30.702 1.00 90.69 535 TYR A C 1
ATOM 4166 O O . TYR A 1 535 ? -8.999 -4.355 30.080 1.00 90.69 535 TYR A O 1
ATOM 4174 N N . ALA A 1 536 ? -7.753 -3.533 31.768 1.00 89.50 536 ALA A N 1
ATOM 4175 C CA . ALA A 1 536 ? -7.364 -4.815 32.323 1.00 89.50 536 ALA A CA 1
ATOM 4176 C C . ALA A 1 536 ? -7.737 -4.877 33.805 1.00 89.50 536 ALA A C 1
ATOM 4178 O O . ALA A 1 536 ? -7.322 -4.027 34.589 1.00 89.50 536 ALA A O 1
ATOM 4179 N N . HIS A 1 537 ? -8.515 -5.891 34.174 1.00 92.50 537 HIS A N 1
ATOM 4180 C CA . HIS A 1 537 ? -8.889 -6.184 35.553 1.00 92.50 537 HIS A CA 1
ATOM 4181 C C . HIS A 1 537 ? -8.051 -7.373 36.038 1.00 92.50 537 HIS A C 1
ATOM 4183 O O . HIS A 1 537 ? -8.173 -8.462 35.477 1.00 92.50 537 HIS A O 1
ATOM 4189 N N . TYR A 1 538 ? -7.198 -7.166 37.042 1.00 90.56 538 TYR A N 1
ATOM 4190 C CA . TYR A 1 538 ? -6.233 -8.157 37.545 1.00 90.56 538 TYR A CA 1
ATOM 4191 C C . TYR A 1 538 ? -6.651 -8.761 38.890 1.00 90.56 538 TYR A C 1
ATOM 4193 O O . TYR A 1 538 ? -7.642 -8.341 39.481 1.00 90.56 538 TYR A O 1
ATOM 4201 N N . GLN A 1 539 ? -5.855 -9.721 39.383 1.00 89.12 539 GLN A N 1
ATOM 4202 C CA . GLN A 1 539 ? -6.041 -10.401 40.676 1.00 89.12 539 GLN A CA 1
ATOM 4203 C C . GLN A 1 539 ? -7.395 -11.116 40.784 1.00 89.12 539 GLN A C 1
ATOM 4205 O O . GLN A 1 539 ? -8.008 -11.201 41.848 1.00 89.12 539 GLN A O 1
ATOM 4210 N N . LEU A 1 540 ? -7.869 -11.635 39.654 1.00 91.62 540 LEU A N 1
ATOM 4211 C CA . LEU A 1 540 ? -9.139 -12.331 39.557 1.00 91.62 540 LEU A CA 1
ATOM 4212 C C . LEU A 1 540 ? -9.010 -13.780 40.006 1.00 91.62 540 LEU A C 1
ATOM 4214 O O . LEU A 1 540 ? -7.974 -14.423 39.841 1.00 91.62 540 LEU A O 1
ATOM 4218 N N . ILE A 1 541 ? -10.110 -14.313 40.522 1.00 93.00 541 ILE A N 1
ATOM 4219 C CA . ILE A 1 541 ? -10.207 -15.714 40.907 1.00 93.00 541 ILE A CA 1
ATOM 4220 C C . ILE A 1 541 ? -10.620 -16.504 39.668 1.00 93.00 541 ILE A C 1
ATOM 4222 O O . ILE A 1 541 ? -11.660 -16.236 39.062 1.00 93.00 541 ILE A O 1
ATOM 4226 N N . ASN A 1 542 ? -9.804 -17.484 39.281 1.00 91.62 542 ASN A N 1
ATOM 4227 C CA . ASN A 1 542 ? -10.145 -18.348 38.158 1.00 91.62 542 ASN A CA 1
ATOM 4228 C C . ASN A 1 542 ? -11.442 -19.128 38.441 1.00 91.62 542 ASN A C 1
ATOM 4230 O O . ASN A 1 542 ? -11.669 -19.597 39.555 1.00 91.62 542 ASN A O 1
ATOM 4234 N N . GLY A 1 543 ? -12.290 -19.268 37.421 1.00 91.25 543 GLY A N 1
ATOM 4235 C CA . GLY A 1 543 ? -13.603 -19.912 37.518 1.00 91.25 543 GLY A CA 1
ATOM 4236 C C . GLY A 1 543 ? -14.739 -18.992 37.977 1.00 91.25 543 GLY A C 1
ATOM 4237 O O . GLY A 1 543 ? -15.900 -19.372 37.849 1.00 91.25 543 GLY A O 1
ATOM 4238 N N . PHE A 1 544 ? -14.450 -17.777 38.458 1.00 96.19 544 PHE A N 1
ATOM 4239 C CA . PHE A 1 544 ? -15.491 -16.788 38.751 1.00 96.19 544 PHE A CA 1
ATOM 4240 C C . PHE A 1 544 ? -15.911 -16.069 37.468 1.00 96.19 544 PHE A C 1
ATOM 4242 O O . PHE A 1 544 ? -15.084 -15.768 36.610 1.00 96.19 544 PHE A O 1
ATOM 4249 N N . SER A 1 545 ? -17.201 -15.766 37.345 1.00 96.38 545 SER A N 1
ATOM 4250 C CA . SER A 1 545 ? -17.721 -14.956 36.242 1.00 96.38 545 SER A CA 1
ATOM 4251 C C . SER A 1 545 ? -17.664 -13.469 36.582 1.00 96.38 545 SER A C 1
ATOM 4253 O O . SER A 1 545 ? -18.085 -13.050 37.660 1.00 96.38 545 SER A O 1
ATOM 4255 N N . TYR A 1 546 ? -17.155 -12.668 35.649 1.00 97.44 546 TYR A N 1
ATOM 4256 C CA . TYR A 1 546 ? -17.058 -11.216 35.754 1.00 97.44 546 TYR A CA 1
ATOM 4257 C C . TYR A 1 546 ? -17.773 -10.588 34.558 1.00 97.44 546 TYR A C 1
ATOM 4259 O O . TYR A 1 546 ? -17.303 -10.688 33.425 1.00 97.44 546 TYR A O 1
ATOM 4267 N N . SER A 1 547 ? -18.921 -9.961 34.802 1.00 97.12 547 SER A N 1
ATOM 4268 C CA . SER A 1 547 ? -19.705 -9.246 33.794 1.00 97.12 547 SER A CA 1
ATOM 4269 C C . SER A 1 547 ? -19.391 -7.757 33.843 1.00 97.12 547 SER A C 1
ATOM 4271 O O . SER A 1 547 ? -19.690 -7.095 34.835 1.00 97.12 547 SER A O 1
ATOM 4273 N N . TYR A 1 548 ? -18.838 -7.217 32.762 1.00 97.81 548 TYR A N 1
ATOM 4274 C CA . TYR A 1 548 ? -18.416 -5.825 32.659 1.00 97.81 548 TYR A CA 1
ATOM 4275 C C . TYR A 1 548 ? -19.403 -4.982 31.867 1.00 97.81 548 TYR A C 1
ATOM 4277 O O . TYR A 1 548 ? -19.959 -5.442 30.871 1.00 97.81 548 TYR A O 1
ATOM 4285 N N . ARG A 1 549 ? -19.569 -3.725 32.281 1.00 96.19 549 ARG A N 1
ATOM 4286 C CA . ARG A 1 549 ? -20.243 -2.660 31.524 1.00 96.19 549 ARG A CA 1
ATOM 4287 C C . ARG A 1 549 ? -19.442 -1.375 31.669 1.00 96.19 549 ARG A C 1
ATOM 4289 O O . ARG A 1 549 ? -18.765 -1.187 32.675 1.00 96.19 549 ARG A O 1
ATOM 4296 N N . ILE A 1 550 ? -19.532 -0.482 30.697 1.00 95.06 550 ILE A N 1
ATOM 4297 C CA . ILE A 1 550 ? -18.831 0.801 30.727 1.00 95.06 550 ILE A CA 1
ATOM 4298 C C . ILE A 1 550 ? -19.791 1.960 30.462 1.00 95.06 550 ILE A C 1
ATOM 4300 O O . ILE A 1 550 ? -20.804 1.800 29.781 1.00 95.06 550 ILE A O 1
ATOM 4304 N N . LYS A 1 551 ? -19.461 3.129 31.007 1.00 93.56 551 LYS A N 1
ATOM 4305 C CA . LYS A 1 551 ? -20.087 4.415 30.679 1.00 93.56 551 LYS A CA 1
ATOM 4306 C C . LYS A 1 551 ? -19.025 5.391 30.197 1.00 93.56 551 LYS A C 1
ATOM 4308 O O . LYS A 1 551 ? -17.922 5.399 30.742 1.00 93.56 551 LYS A O 1
ATOM 4313 N N . ALA A 1 552 ? -19.357 6.233 29.225 1.00 90.38 552 ALA A N 1
ATOM 4314 C CA . ALA A 1 552 ? -18.546 7.396 28.886 1.00 90.38 552 ALA A CA 1
ATOM 4315 C C . ALA A 1 552 ? -18.956 8.577 29.773 1.00 90.38 552 ALA A C 1
ATOM 4317 O O . ALA A 1 552 ? -20.142 8.831 29.968 1.00 90.38 552 ALA A O 1
ATOM 4318 N N . VAL A 1 553 ? -17.974 9.303 30.300 1.00 88.56 553 VAL A N 1
ATOM 4319 C CA . VAL A 1 553 ? -18.164 10.615 30.923 1.00 88.56 553 VAL A CA 1
ATOM 4320 C C . VAL A 1 553 ? -17.639 11.648 29.938 1.00 88.56 553 VAL A C 1
ATOM 4322 O O . VAL A 1 553 ? -16.443 11.655 29.632 1.00 88.56 553 VAL A O 1
ATOM 4325 N N . TYR A 1 554 ? -18.514 12.501 29.421 1.00 81.44 554 TYR A N 1
ATOM 4326 C CA . TYR A 1 554 ? -18.144 13.505 28.422 1.00 81.44 554 TYR A CA 1
ATOM 4327 C C . TYR A 1 554 ? -17.496 14.727 29.067 1.00 81.44 554 TYR A C 1
ATOM 4329 O O . TYR A 1 554 ? -17.592 14.939 30.277 1.00 81.44 554 TYR A O 1
ATOM 4337 N N . ALA A 1 555 ? -16.853 15.568 28.257 1.00 65.69 555 ALA A N 1
ATOM 4338 C CA . ALA A 1 555 ? -16.219 16.805 28.722 1.00 65.69 555 ALA A CA 1
ATOM 4339 C C . ALA A 1 555 ? -17.188 17.782 29.429 1.00 65.69 555 ALA A C 1
ATOM 4341 O O . ALA A 1 555 ? -16.753 18.602 30.236 1.00 65.69 555 ALA A O 1
ATOM 4342 N N . SER A 1 556 ? -18.497 17.678 29.169 1.00 61.28 556 SER A N 1
ATOM 4343 C CA . SER A 1 556 ? -19.560 18.412 29.872 1.00 61.28 556 SER A CA 1
ATOM 4344 C C . SER A 1 556 ? -19.831 17.910 31.299 1.00 61.28 556 SER A C 1
ATOM 4346 O O . SER A 1 556 ? -20.550 18.564 32.049 1.00 61.28 556 SER A O 1
ATOM 4348 N N . GLY A 1 557 ? -19.271 16.758 31.686 1.00 70.25 557 GLY A N 1
ATOM 4349 C CA . GLY A 1 557 ? -19.515 16.088 32.965 1.00 70.25 557 GLY A CA 1
ATOM 4350 C C . GLY A 1 557 ? -20.735 15.161 32.974 1.00 70.25 557 GLY A C 1
ATOM 4351 O O . GLY A 1 557 ? -20.986 14.511 33.985 1.00 70.25 557 GLY A O 1
ATOM 4352 N N . ILE A 1 558 ? -21.475 15.076 31.865 1.00 75.12 558 ILE A N 1
ATOM 4353 C CA . ILE A 1 558 ? -22.636 14.189 31.714 1.00 75.12 558 ILE A CA 1
ATOM 4354 C C . ILE A 1 558 ? -22.152 12.754 31.448 1.00 75.12 558 ILE A C 1
ATOM 4356 O O . ILE A 1 558 ? -21.142 12.551 30.771 1.00 75.12 558 ILE A O 1
ATOM 4360 N N . GLU A 1 559 ? -22.859 11.757 31.982 1.00 85.94 559 GLU A N 1
ATOM 4361 C CA . GLU A 1 559 ? -22.577 10.335 31.747 1.00 85.94 559 GLU A CA 1
ATOM 4362 C C . GLU A 1 559 ? -23.513 9.746 30.690 1.00 85.94 559 GLU A C 1
ATOM 4364 O O . GLU A 1 559 ? -24.690 10.099 30.633 1.00 85.94 559 GLU A O 1
ATOM 4369 N N . SER A 1 560 ? -23.007 8.812 29.885 1.00 87.25 560 SER A N 1
ATOM 4370 C CA . SER A 1 560 ? -23.832 8.001 28.991 1.00 87.25 560 SER A CA 1
ATOM 4371 C C . SER A 1 560 ? -24.667 6.961 29.753 1.00 87.25 560 SER A C 1
ATOM 4373 O O . SER A 1 560 ? -24.429 6.646 30.929 1.00 87.25 560 SER A O 1
ATOM 4375 N N . GLU A 1 561 ? -25.581 6.318 29.027 1.00 88.56 561 GLU A N 1
ATOM 4376 C CA . GLU A 1 561 ? -26.126 5.016 29.419 1.00 88.56 561 GLU A CA 1
ATOM 4377 C C . GLU A 1 561 ? -25.029 3.938 29.490 1.00 88.56 561 GLU A C 1
ATOM 4379 O O . GLU A 1 561 ? -23.893 4.140 29.044 1.00 88.56 561 GLU A O 1
ATOM 4384 N N . PHE A 1 562 ? -25.355 2.785 30.082 1.00 92.50 562 PHE A N 1
ATOM 4385 C CA . PHE A 1 562 ? -24.451 1.633 30.083 1.00 92.50 562 PHE A CA 1
ATOM 4386 C C . PHE A 1 562 ? -24.245 1.071 28.672 1.00 92.50 562 PHE A C 1
ATOM 4388 O O . PHE A 1 562 ? -25.181 0.970 27.881 1.00 92.50 562 PHE A O 1
ATOM 4395 N N . SER A 1 563 ? -23.024 0.620 28.398 1.00 93.44 563 SER A N 1
ATOM 4396 C CA . SER A 1 563 ? -22.703 -0.207 27.236 1.00 93.44 563 SER A CA 1
ATOM 4397 C C . SER A 1 563 ? -23.434 -1.555 27.243 1.00 93.44 563 SER A C 1
ATOM 4399 O O . SER A 1 563 ? -24.023 -1.978 28.244 1.00 93.44 563 SER A O 1
ATOM 4401 N N . ASN A 1 564 ? -23.261 -2.315 26.155 1.00 94.19 564 ASN A N 1
ATOM 4402 C CA . ASN A 1 564 ? -23.441 -3.767 26.190 1.00 94.19 564 ASN A CA 1
ATOM 4403 C C . ASN A 1 564 ? -22.583 -4.401 27.300 1.00 94.19 564 ASN A C 1
ATOM 4405 O O . ASN A 1 564 ? -21.552 -3.850 27.689 1.00 94.19 564 ASN A O 1
ATOM 4409 N N . ALA A 1 565 ? -22.997 -5.571 27.787 1.00 94.12 565 ALA A N 1
ATOM 4410 C CA . ALA A 1 565 ? -22.226 -6.333 28.761 1.00 94.12 565 ALA A CA 1
ATOM 4411 C C . ALA A 1 565 ? -21.325 -7.370 28.076 1.00 94.12 565 ALA A C 1
ATOM 4413 O O . ALA A 1 565 ? -21.736 -7.984 27.091 1.00 94.12 565 ALA A O 1
ATOM 4414 N N . ILE A 1 566 ? -20.131 -7.604 28.623 1.00 96.06 566 ILE A N 1
ATOM 4415 C CA . ILE A 1 566 ? -19.298 -8.774 28.301 1.00 96.06 566 ILE A CA 1
ATOM 4416 C C . ILE A 1 566 ? -19.041 -9.537 29.594 1.00 96.06 566 ILE A C 1
ATOM 4418 O O . ILE A 1 566 ? -18.589 -8.948 30.571 1.00 96.06 566 ILE A O 1
ATOM 4422 N N . THR A 1 567 ? -19.309 -10.843 29.592 1.00 96.12 567 THR A N 1
ATOM 4423 C CA . THR A 1 567 ? -18.997 -11.730 30.721 1.00 96.12 567 THR A CA 1
ATOM 4424 C C . THR A 1 567 ? -17.777 -12.576 30.399 1.00 96.12 567 THR A C 1
ATOM 4426 O O . THR A 1 567 ? -17.734 -13.220 29.355 1.00 96.12 567 THR A O 1
ATOM 4429 N N . LEU A 1 568 ? -16.795 -12.570 31.298 1.00 96.00 568 LEU A N 1
ATOM 4430 C CA . LEU A 1 568 ? -15.537 -13.300 31.167 1.00 96.00 568 LEU A CA 1
ATOM 4431 C C . LEU A 1 568 ? -15.300 -14.166 32.403 1.00 96.00 568 LEU A C 1
ATOM 4433 O O . LEU A 1 568 ? -15.594 -13.747 33.524 1.00 96.00 568 LEU A O 1
ATOM 4437 N N . ILE A 1 569 ? -14.749 -15.360 32.193 1.00 95.50 569 ILE A N 1
ATOM 4438 C CA . ILE A 1 569 ? -14.382 -16.300 33.255 1.00 95.50 569 ILE A CA 1
ATOM 4439 C C . ILE A 1 569 ? -12.872 -16.549 33.146 1.00 95.50 569 ILE A C 1
ATOM 4441 O O . ILE A 1 569 ? -12.457 -17.316 32.272 1.00 95.50 569 ILE A O 1
ATOM 4445 N N . PRO A 1 570 ? -12.038 -15.895 33.978 1.00 92.00 570 PRO A N 1
ATOM 4446 C CA . PRO A 1 570 ? -10.602 -16.146 34.029 1.00 92.00 570 PRO A CA 1
ATOM 4447 C C . PRO A 1 570 ? -10.321 -17.625 34.279 1.00 92.00 570 PRO A C 1
ATOM 4449 O O . PRO A 1 570 ? -10.963 -18.258 35.120 1.00 92.00 570 PRO A O 1
ATOM 4452 N N . THR A 1 571 ? -9.375 -18.191 33.541 1.00 90.06 571 THR A N 1
ATOM 4453 C CA . THR A 1 571 ? -8.944 -19.589 33.678 1.00 90.06 571 THR A CA 1
ATOM 4454 C C . THR A 1 571 ? -7.467 -19.711 33.320 1.00 90.06 571 THR A C 1
ATOM 4456 O O . THR A 1 571 ? -6.844 -18.760 32.846 1.00 90.06 571 THR A O 1
ATOM 4459 N N . ALA A 1 572 ? -6.878 -20.888 33.536 1.00 86.44 572 ALA A N 1
ATOM 4460 C CA . ALA A 1 572 ? -5.549 -21.176 33.014 1.00 86.44 572 ALA A CA 1
ATOM 4461 C C . ALA A 1 572 ? -5.571 -21.097 31.475 1.00 86.44 572 ALA A C 1
ATOM 4463 O O . ALA A 1 572 ? -6.049 -22.005 30.798 1.00 86.44 572 ALA A O 1
ATOM 4464 N N . TYR A 1 573 ? -5.066 -19.992 30.927 1.00 87.50 573 TYR A N 1
ATOM 4465 C CA . TYR A 1 573 ? -5.028 -19.770 29.487 1.00 87.50 573 TYR A CA 1
ATOM 4466 C C . TYR A 1 573 ? -3.918 -20.602 28.834 1.00 87.50 573 TYR A C 1
ATOM 4468 O O . TYR A 1 573 ? -2.761 -20.545 29.261 1.00 87.50 573 TYR A O 1
ATOM 4476 N N . ILE A 1 574 ? -4.269 -21.343 27.780 1.00 90.44 574 ILE A N 1
ATOM 4477 C CA . ILE A 1 574 ? -3.328 -22.060 26.913 1.00 90.44 574 ILE A CA 1
ATOM 4478 C C . ILE A 1 574 ? -3.263 -21.301 25.583 1.00 90.44 574 ILE A C 1
ATOM 4480 O O . ILE A 1 574 ? -4.266 -21.252 24.867 1.00 90.44 574 ILE A O 1
ATOM 4484 N N . PRO A 1 575 ? -2.118 -20.692 25.239 1.00 92.12 575 PRO A N 1
ATOM 4485 C CA . PRO A 1 575 ? -2.001 -19.917 24.017 1.00 92.12 575 PRO A CA 1
ATOM 4486 C C . PRO A 1 575 ? -1.881 -20.821 22.783 1.00 92.12 575 PRO A C 1
ATOM 4488 O O . PRO A 1 575 ? -1.402 -21.954 22.858 1.00 92.12 575 PRO A O 1
ATOM 4491 N N . THR A 1 576 ? -2.298 -20.305 21.627 1.00 92.44 576 THR A N 1
ATOM 4492 C CA . THR A 1 576 ? -2.310 -21.032 20.348 1.00 92.44 576 THR A CA 1
ATOM 4493 C C . THR A 1 576 ? -1.382 -20.390 19.321 1.00 92.44 576 THR A C 1
ATOM 4495 O O . THR A 1 576 ? -1.146 -19.184 19.323 1.00 92.44 576 THR A O 1
ATOM 4498 N N . TRP A 1 577 ? -0.828 -21.196 18.421 1.00 88.94 577 TRP A N 1
ATOM 4499 C CA . TRP A 1 577 ? 0.017 -20.696 17.338 1.00 88.94 577 TRP A CA 1
ATOM 4500 C C . TRP A 1 577 ? -0.810 -19.928 16.306 1.00 88.94 577 TRP A C 1
ATOM 4502 O O . TRP A 1 577 ? -1.863 -20.405 15.889 1.00 88.94 577 TRP A O 1
ATOM 4512 N N . ARG A 1 578 ? -0.305 -18.775 15.854 1.00 84.44 578 ARG A N 1
ATOM 4513 C CA . ARG A 1 578 ? -0.781 -18.133 14.619 1.00 84.44 578 ARG A CA 1
ATOM 4514 C C . ARG A 1 578 ? -0.111 -18.769 13.408 1.00 84.44 578 ARG A C 1
ATOM 4516 O O . ARG A 1 578 ? -0.780 -19.111 12.442 1.00 84.44 578 ARG A O 1
ATOM 4523 N N . THR A 1 579 ? 1.197 -18.984 13.515 1.00 79.38 579 THR A N 1
ATOM 4524 C CA . THR A 1 579 ? 2.016 -19.685 12.528 1.00 79.38 579 THR A CA 1
ATOM 4525 C C . THR A 1 579 ? 2.799 -20.759 13.262 1.00 79.38 579 THR A C 1
ATOM 4527 O O . THR A 1 579 ? 3.600 -20.449 14.149 1.00 79.38 579 THR A O 1
ATOM 4530 N N . LEU A 1 580 ? 2.544 -22.024 12.918 1.00 87.31 580 LEU A N 1
ATOM 4531 C CA . LEU A 1 580 ? 3.321 -23.145 13.444 1.00 87.31 580 LEU A CA 1
ATOM 4532 C C . LEU A 1 580 ? 4.811 -22.962 13.095 1.00 87.31 580 LEU A C 1
ATOM 4534 O O . LEU A 1 580 ? 5.112 -22.346 12.072 1.00 87.31 580 LEU A O 1
ATOM 4538 N N . PRO A 1 581 ? 5.744 -23.505 13.897 1.00 88.56 581 PRO A N 1
ATOM 4539 C CA . PRO A 1 581 ? 7.161 -23.511 13.565 1.00 88.56 581 PRO A CA 1
ATOM 4540 C C . PRO A 1 581 ? 7.396 -24.055 12.161 1.00 88.56 581 PRO A C 1
ATOM 4542 O O . PRO A 1 581 ? 6.969 -25.157 11.821 1.00 88.56 581 PRO A O 1
ATOM 4545 N N . GLN A 1 582 ? 8.057 -23.255 11.336 1.00 82.00 582 GLN A N 1
ATOM 4546 C CA . GLN A 1 582 ? 8.291 -23.554 9.933 1.00 82.00 582 GLN A CA 1
ATOM 4547 C C . GLN A 1 582 ? 9.743 -23.255 9.578 1.00 82.00 582 GLN A C 1
ATOM 4549 O O . GLN A 1 582 ? 10.346 -22.294 10.064 1.00 82.00 582 GLN A O 1
ATOM 4554 N N . TYR A 1 583 ? 10.320 -24.112 8.735 1.00 82.12 583 TYR A N 1
ATOM 4555 C CA . TYR A 1 583 ? 11.679 -23.919 8.264 1.00 82.12 583 TYR A CA 1
ATOM 4556 C C . TYR A 1 583 ? 11.747 -22.639 7.429 1.00 82.12 583 TYR A C 1
ATOM 4558 O O . TYR A 1 583 ? 11.050 -22.509 6.425 1.00 82.12 583 TYR A O 1
ATOM 4566 N N . ALA A 1 584 ? 12.577 -21.695 7.865 1.00 71.56 584 ALA A N 1
ATOM 4567 C CA . ALA A 1 584 ? 12.650 -20.342 7.324 1.00 71.56 584 ALA A CA 1
ATOM 4568 C C . ALA A 1 584 ? 13.946 -20.094 6.534 1.00 71.56 584 ALA A C 1
ATOM 4570 O O . ALA A 1 584 ? 14.389 -18.942 6.412 1.00 71.56 584 ALA A O 1
ATOM 4571 N N . GLY A 1 585 ? 14.563 -21.177 6.045 1.00 71.81 585 GLY A N 1
ATOM 4572 C CA . GLY A 1 585 ? 15.826 -21.152 5.317 1.00 71.81 585 GLY A CA 1
ATOM 4573 C C . GLY A 1 585 ? 17.036 -20.978 6.220 1.00 71.81 585 GLY A C 1
ATOM 4574 O O . GLY A 1 585 ? 16.905 -20.675 7.407 1.00 71.81 585 GLY A O 1
ATOM 4575 N N . ALA A 1 586 ? 18.230 -21.137 5.647 1.00 73.50 586 ALA A N 1
ATOM 4576 C CA . ALA A 1 586 ? 19.496 -20.813 6.304 1.00 73.50 586 ALA A CA 1
ATOM 4577 C C . ALA A 1 586 ? 19.651 -21.438 7.703 1.00 73.50 586 ALA A C 1
ATOM 4579 O O . ALA A 1 586 ? 20.152 -20.787 8.622 1.00 73.50 586 ALA A O 1
ATOM 4580 N N . ARG A 1 587 ? 19.187 -22.684 7.886 1.00 82.12 587 ARG A N 1
ATOM 4581 C CA . ARG A 1 587 ? 19.247 -23.380 9.182 1.00 82.12 587 ARG A CA 1
ATOM 4582 C C . ARG A 1 587 ? 18.513 -22.612 10.293 1.00 82.12 587 ARG A C 1
ATOM 4584 O O . ARG A 1 587 ? 18.956 -22.580 11.440 1.00 82.12 587 ARG A O 1
ATOM 4591 N N . SER A 1 588 ? 17.403 -21.966 9.938 1.00 86.06 588 SER A N 1
ATOM 4592 C CA . SER A 1 588 ? 16.565 -21.201 10.858 1.00 86.06 588 SER A CA 1
ATOM 4593 C C . SER A 1 588 ? 15.111 -21.657 10.825 1.00 86.06 588 SER A C 1
ATOM 4595 O O . SER A 1 588 ? 14.618 -22.163 9.816 1.00 86.06 588 SER A O 1
ATOM 4597 N N . VAL A 1 589 ? 14.419 -21.469 11.942 1.00 88.06 589 VAL A N 1
ATOM 4598 C CA . VAL A 1 589 ? 12.977 -21.692 12.072 1.00 88.06 589 VAL A CA 1
ATOM 4599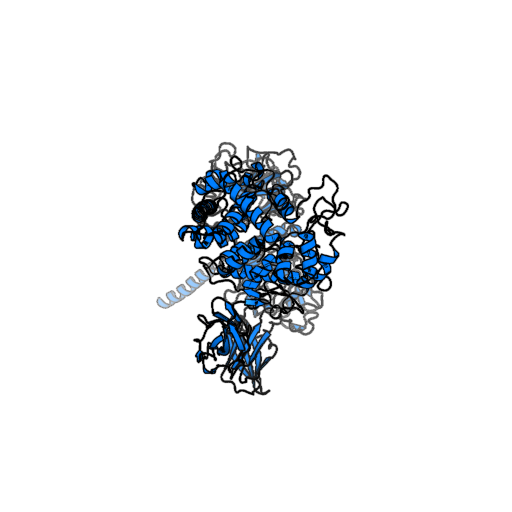 C C . VAL A 1 589 ? 12.332 -20.370 12.420 1.00 88.06 589 VAL A C 1
ATOM 4601 O O . VAL A 1 589 ? 12.836 -19.656 13.283 1.00 88.06 589 VAL A O 1
ATOM 4604 N N . MET A 1 590 ? 11.215 -20.060 11.769 1.00 88.94 590 MET A N 1
ATOM 4605 C CA . MET A 1 590 ? 10.344 -18.951 12.143 1.00 88.94 590 MET A CA 1
ATOM 4606 C C . MET A 1 590 ? 9.016 -19.499 12.654 1.00 88.94 590 MET A C 1
ATOM 4608 O O . MET A 1 590 ? 8.529 -20.527 12.182 1.00 88.94 590 MET A O 1
ATOM 4612 N N . MET A 1 591 ? 8.456 -18.824 13.646 1.00 90.69 591 MET A N 1
ATOM 4613 C CA . MET A 1 591 ? 7.170 -19.152 14.241 1.00 90.69 591 MET A CA 1
ATOM 4614 C C . MET A 1 591 ? 6.481 -17.877 14.722 1.00 90.69 591 MET A C 1
ATOM 4616 O O . MET A 1 591 ? 7.151 -16.886 15.028 1.00 90.69 591 MET A O 1
ATOM 4620 N N . GLU A 1 592 ? 5.152 -17.906 14.813 1.00 90.44 592 GLU A N 1
ATOM 4621 C CA . GLU A 1 592 ? 4.372 -16.763 15.290 1.00 90.44 592 GLU A CA 1
ATOM 4622 C C . GLU A 1 592 ? 3.301 -17.197 16.293 1.00 90.44 592 GLU A C 1
ATOM 4624 O O . GLU A 1 592 ? 2.454 -18.050 16.018 1.00 90.44 592 GLU A O 1
ATOM 4629 N N . ALA A 1 593 ? 3.331 -16.576 17.466 1.00 91.56 593 ALA A N 1
ATOM 4630 C CA . ALA A 1 593 ? 2.318 -16.698 18.499 1.00 91.56 593 ALA A CA 1
ATOM 4631 C C . ALA A 1 593 ? 1.023 -15.978 18.093 1.00 91.56 593 ALA A C 1
ATOM 4633 O O . ALA A 1 593 ? 1.064 -14.861 17.572 1.00 91.56 593 ALA A O 1
ATOM 4634 N N . SER A 1 594 ? -0.136 -16.576 18.380 1.00 89.12 594 SER A N 1
ATOM 4635 C CA . SER A 1 594 ? -1.401 -15.845 18.292 1.00 89.12 594 SER A CA 1
ATOM 4636 C C . SER A 1 594 ? -1.493 -14.830 19.422 1.00 89.12 594 SER A C 1
ATOM 4638 O O . SER A 1 594 ? -1.199 -15.136 20.579 1.00 89.12 594 SER A O 1
ATOM 4640 N N . GLN A 1 595 ? -1.926 -13.619 19.083 1.00 86.38 595 GLN A N 1
ATOM 4641 C CA . GLN A 1 595 ? -2.229 -12.594 20.070 1.00 86.38 595 GLN A CA 1
ATOM 4642 C C . GLN A 1 595 ? -3.687 -12.755 20.515 1.00 86.38 595 GLN A C 1
ATOM 4644 O O . GLN A 1 595 ? -4.567 -12.773 19.654 1.00 86.38 595 GLN A O 1
ATOM 4649 N N . PRO A 1 596 ? -3.974 -12.862 21.825 1.00 80.62 596 PRO A N 1
ATOM 4650 C CA . PRO A 1 596 ? -5.351 -12.974 22.303 1.00 80.62 596 PRO A CA 1
ATOM 4651 C C . PRO A 1 596 ? -6.216 -11.754 21.952 1.00 80.62 596 PRO A C 1
ATOM 4653 O O . PRO A 1 596 ? -7.390 -11.903 21.625 1.00 80.62 596 PRO A O 1
ATOM 4656 N N . LEU A 1 597 ? -5.625 -10.553 21.996 1.00 81.69 597 LEU A N 1
ATOM 4657 C CA . LEU A 1 597 ? -6.226 -9.285 21.573 1.00 81.69 597 LEU A CA 1
ATOM 4658 C C . LEU A 1 597 ? -5.164 -8.419 20.861 1.00 81.69 597 LEU A C 1
ATOM 4660 O O . LEU A 1 597 ? -4.117 -8.175 21.460 1.00 81.69 597 LEU A O 1
ATOM 4664 N N . PRO A 1 598 ? -5.409 -7.911 19.636 1.00 69.12 598 PRO A N 1
ATOM 4665 C CA . PRO A 1 598 ? -4.386 -7.229 18.826 1.00 69.12 598 PRO A CA 1
ATOM 4666 C C . PRO A 1 598 ? -3.784 -5.958 19.441 1.00 69.12 598 PRO A C 1
ATOM 4668 O O . PRO A 1 598 ? -2.653 -5.595 19.140 1.00 69.12 598 PRO A O 1
ATOM 4671 N N . THR A 1 599 ? -4.546 -5.245 20.274 1.00 70.56 599 THR A N 1
ATOM 4672 C CA . THR A 1 599 ? -4.141 -3.944 20.836 1.00 70.56 599 THR A CA 1
ATOM 4673 C C . THR A 1 599 ? -3.631 -4.037 22.271 1.00 70.56 599 THR A C 1
ATOM 4675 O O . THR A 1 599 ? -3.296 -3.013 22.864 1.00 70.56 599 THR A O 1
ATOM 4678 N N . ALA A 1 600 ? -3.613 -5.234 22.863 1.00 74.00 600 ALA A N 1
ATOM 4679 C CA . ALA A 1 600 ? -3.189 -5.415 24.244 1.00 74.00 600 ALA A CA 1
ATOM 4680 C C . ALA A 1 600 ? -1.661 -5.606 24.335 1.00 74.00 600 ALA A C 1
ATOM 4682 O O . ALA A 1 600 ? -1.051 -6.230 23.461 1.00 74.00 600 ALA A O 1
ATOM 4683 N N . PRO A 1 601 ? -1.014 -5.065 25.380 1.00 82.44 601 PRO A N 1
ATOM 4684 C CA . PRO A 1 601 ? 0.438 -5.037 25.455 1.00 82.44 601 PRO A CA 1
ATOM 4685 C C . PRO A 1 601 ? 0.982 -6.356 26.034 1.00 82.44 601 PRO A C 1
ATOM 4687 O O . PRO A 1 601 ? 1.155 -6.502 27.245 1.00 82.44 601 PRO A O 1
ATOM 4690 N N . TYR A 1 602 ? 1.276 -7.319 25.156 1.00 88.25 602 TYR A N 1
ATOM 4691 C CA . TYR A 1 602 ? 1.791 -8.646 25.517 1.00 88.25 602 TYR A CA 1
ATOM 4692 C C . TYR A 1 602 ? 3.306 -8.792 25.324 1.00 88.25 602 TYR A C 1
ATOM 4694 O O . TYR A 1 602 ? 3.925 -8.132 24.487 1.00 88.25 602 TYR A O 1
ATOM 4702 N N . LYS A 1 603 ? 3.898 -9.719 26.082 1.00 93.25 603 LYS A N 1
ATOM 4703 C CA . LYS A 1 603 ? 5.228 -10.286 25.833 1.00 93.25 603 LYS A CA 1
ATOM 4704 C C . LYS A 1 603 ? 5.126 -11.795 25.636 1.00 93.25 603 LYS A C 1
ATOM 4706 O O . LYS A 1 603 ? 4.326 -12.459 26.290 1.00 93.25 603 LYS A O 1
ATOM 4711 N N . PHE A 1 604 ? 5.981 -12.331 24.777 1.00 95.44 604 PHE A N 1
ATOM 4712 C CA . PHE A 1 604 ? 6.025 -13.732 24.376 1.00 95.44 604 PHE A CA 1
ATOM 4713 C C . PHE A 1 604 ? 7.367 -14.343 24.757 1.00 95.44 604 PHE A C 1
ATOM 4715 O O . PHE A 1 604 ? 8.409 -13.697 24.646 1.00 95.44 604 PHE A O 1
ATOM 4722 N N . GLN A 1 605 ? 7.349 -15.593 25.194 1.00 96.81 605 GLN A N 1
ATOM 4723 C CA . GLN A 1 605 ? 8.552 -16.377 25.427 1.00 96.81 605 GLN A CA 1
ATOM 4724 C C . GLN A 1 605 ? 8.428 -17.697 24.681 1.00 96.81 605 GLN A C 1
ATOM 4726 O O . GLN A 1 605 ? 7.431 -18.400 24.840 1.00 96.81 605 GLN A O 1
ATOM 4731 N N . PHE A 1 606 ? 9.443 -18.025 23.890 1.00 97.75 606 PHE A N 1
ATOM 4732 C CA . PHE A 1 606 ? 9.505 -19.226 23.065 1.00 97.75 606 PHE A CA 1
ATOM 4733 C C . PHE A 1 606 ? 10.530 -20.190 23.647 1.00 97.75 606 PHE A C 1
ATOM 4735 O O . PHE A 1 606 ? 11.578 -19.772 24.134 1.00 97.75 606 PHE A O 1
ATOM 4742 N N . GLU A 1 607 ? 10.239 -21.481 23.585 1.00 97.94 607 GLU A N 1
ATOM 4743 C CA . GLU A 1 607 ? 11.138 -22.540 24.025 1.00 97.94 607 GLU A CA 1
ATOM 4744 C C . GLU A 1 607 ? 11.318 -23.555 22.906 1.00 97.94 607 GLU A C 1
ATOM 4746 O O . GLU A 1 607 ? 10.339 -24.070 22.363 1.00 97.94 607 GLU A O 1
ATOM 4751 N N . ASN A 1 608 ? 12.576 -23.854 22.597 1.00 97.31 608 ASN A N 1
ATOM 4752 C CA . ASN A 1 608 ? 12.979 -25.013 21.825 1.00 97.31 608 ASN A CA 1
ATOM 4753 C C . ASN A 1 608 ? 13.164 -26.188 22.792 1.00 97.31 608 ASN A C 1
ATOM 4755 O O . ASN A 1 608 ? 14.183 -26.312 23.470 1.00 97.31 608 ASN A O 1
ATOM 4759 N N . ILE A 1 609 ? 12.161 -27.057 22.842 1.00 96.94 609 ILE A N 1
ATOM 4760 C CA . ILE A 1 609 ? 12.101 -28.225 23.726 1.00 96.94 609 ILE A CA 1
ATOM 4761 C C . ILE A 1 609 ? 13.192 -29.237 23.352 1.00 96.94 609 ILE A C 1
ATOM 4763 O O . ILE A 1 609 ? 13.694 -29.958 24.205 1.00 96.94 609 ILE A O 1
ATOM 4767 N N . THR A 1 610 ? 13.594 -29.289 22.078 1.00 95.81 610 THR A N 1
ATOM 4768 C CA . THR A 1 610 ? 14.641 -30.215 21.624 1.00 95.81 610 THR A CA 1
ATOM 4769 C C . THR A 1 610 ? 16.017 -29.829 22.173 1.00 95.81 610 THR A C 1
ATOM 4771 O O . THR A 1 610 ? 16.823 -30.710 22.457 1.00 95.81 610 THR A O 1
ATOM 4774 N N . THR A 1 611 ? 16.304 -28.533 22.328 1.00 94.75 611 THR A N 1
ATOM 4775 C CA . THR A 1 611 ? 17.603 -28.038 22.830 1.00 94.75 611 THR A CA 1
ATOM 4776 C C . THR A 1 611 ? 17.553 -27.548 24.277 1.00 94.75 611 THR A C 1
ATOM 4778 O O . THR A 1 611 ? 18.591 -27.168 24.816 1.00 94.75 611 THR A O 1
ATOM 4781 N N . ASN A 1 612 ? 16.372 -27.546 24.907 1.00 94.56 612 ASN A N 1
ATOM 4782 C CA . ASN A 1 612 ? 16.091 -26.884 26.187 1.00 94.56 612 ASN A CA 1
ATOM 4783 C C . ASN A 1 612 ? 16.492 -25.394 26.207 1.00 94.56 612 ASN A C 1
ATOM 4785 O O . ASN A 1 612 ? 16.835 -24.840 27.251 1.00 94.56 612 ASN A O 1
ATOM 4789 N N . SER A 1 613 ? 16.460 -24.735 25.046 1.00 95.75 613 SER A N 1
ATOM 4790 C CA . SER A 1 613 ? 16.756 -23.307 24.915 1.00 95.75 613 SER A CA 1
ATOM 4791 C C . SER A 1 613 ? 15.472 -22.493 25.033 1.00 95.75 613 SER A C 1
ATOM 4793 O O . SER A 1 613 ? 14.489 -22.782 24.355 1.00 95.75 613 SER A O 1
ATOM 4795 N N . THR A 1 614 ? 15.471 -21.456 25.870 1.00 96.69 614 THR A N 1
ATOM 4796 C CA . THR A 1 614 ? 14.324 -20.551 26.040 1.00 96.69 614 THR A CA 1
ATOM 4797 C C . THR A 1 614 ? 14.731 -19.122 25.699 1.00 96.69 614 THR A C 1
ATOM 4799 O O . THR A 1 614 ? 15.754 -18.631 26.176 1.00 96.69 614 THR A O 1
ATOM 4802 N N . SER A 1 615 ? 13.923 -18.433 24.894 1.00 96.12 615 SER A N 1
ATOM 4803 C CA . SER A 1 615 ? 14.139 -17.026 24.567 1.00 96.12 615 SER A CA 1
ATOM 4804 C C . SER A 1 615 ? 13.967 -16.129 25.801 1.00 96.12 615 SER A C 1
ATOM 4806 O O . SER A 1 615 ? 13.297 -16.473 26.782 1.00 96.12 615 SER A O 1
ATOM 4808 N N . THR A 1 616 ? 14.498 -14.909 25.733 1.00 95.88 616 THR A N 1
ATOM 4809 C CA . THR A 1 616 ? 14.028 -13.830 26.611 1.00 95.88 616 THR A CA 1
ATOM 4810 C C . THR A 1 616 ? 12.565 -13.496 26.293 1.00 95.88 616 THR A C 1
ATOM 4812 O O . THR A 1 616 ? 12.005 -13.961 25.298 1.00 95.88 616 THR A O 1
ATOM 4815 N N . TRP A 1 617 ? 11.920 -12.701 27.146 1.00 94.81 617 TRP A N 1
ATOM 4816 C CA . TRP A 1 617 ? 10.591 -12.172 26.853 1.00 94.81 617 TRP A CA 1
ATOM 4817 C C . TRP A 1 617 ? 10.663 -11.119 25.742 1.00 94.81 617 TRP A C 1
ATOM 4819 O O . TRP A 1 617 ? 11.314 -10.086 25.900 1.00 94.81 617 TRP A O 1
ATOM 4829 N N . LEU A 1 618 ? 9.964 -11.371 24.640 1.00 94.06 618 LEU A N 1
ATOM 4830 C CA . LEU A 1 618 ? 9.940 -10.548 23.434 1.00 94.06 618 LEU A CA 1
ATOM 4831 C C . LEU A 1 618 ? 8.606 -9.808 23.332 1.00 94.06 618 LEU A C 1
ATOM 4833 O O . LEU A 1 618 ? 7.564 -10.368 23.641 1.00 94.06 618 LEU A O 1
ATOM 4837 N N . THR A 1 619 ? 8.606 -8.559 22.873 1.00 89.56 619 THR A N 1
ATOM 4838 C CA . THR A 1 619 ? 7.361 -7.839 22.529 1.00 89.56 619 THR A CA 1
ATOM 4839 C C . THR A 1 619 ? 6.786 -8.289 21.184 1.00 89.56 619 THR A C 1
ATOM 4841 O O . THR A 1 619 ? 5.597 -8.128 20.927 1.00 89.56 619 THR A O 1
ATOM 4844 N N . SER A 1 620 ? 7.626 -8.876 20.330 1.00 88.50 620 SER A N 1
ATOM 4845 C CA . SER A 1 620 ? 7.223 -9.490 19.067 1.00 88.50 620 SER A CA 1
ATOM 4846 C C . SER A 1 620 ? 6.536 -10.834 19.312 1.00 88.50 620 SER A C 1
ATOM 4848 O O . SER A 1 620 ? 7.077 -11.684 20.022 1.00 88.50 620 SER A O 1
ATOM 4850 N N . SER A 1 621 ? 5.384 -11.056 18.672 1.00 91.00 621 SER A N 1
ATOM 4851 C CA . SER A 1 621 ? 4.758 -12.383 18.573 1.00 91.00 621 SER A CA 1
ATOM 4852 C C . SER A 1 621 ? 5.498 -13.308 17.607 1.00 91.00 621 SER A C 1
ATOM 4854 O O . SER A 1 621 ? 5.229 -14.504 17.589 1.00 91.00 621 SER A O 1
ATOM 4856 N N . GLN A 1 622 ? 6.423 -12.779 16.805 1.00 91.06 622 GLN A N 1
ATOM 4857 C CA . GLN A 1 622 ? 7.273 -13.552 15.910 1.00 91.06 622 GLN A CA 1
ATOM 4858 C C . GLN A 1 622 ? 8.612 -13.858 16.569 1.00 91.06 622 GLN A C 1
ATOM 4860 O O . GLN A 1 622 ? 9.252 -12.970 17.143 1.00 91.06 622 GLN A O 1
ATOM 4865 N N . PHE A 1 623 ? 9.055 -15.100 16.414 1.00 93.50 623 PHE A N 1
ATOM 4866 C CA . PHE A 1 623 ? 10.357 -15.565 16.862 1.00 93.50 623 PHE A CA 1
ATOM 4867 C C . PHE A 1 623 ? 11.070 -16.310 15.741 1.00 93.50 623 PHE A C 1
ATOM 4869 O O . PHE A 1 623 ? 10.457 -17.079 14.997 1.00 93.50 623 PHE A O 1
ATOM 4876 N N . ARG A 1 624 ? 12.378 -16.070 15.629 1.00 91.50 624 ARG A N 1
ATOM 4877 C CA . ARG A 1 624 ? 13.258 -16.790 14.716 1.00 91.50 624 ARG A CA 1
ATOM 4878 C C . ARG A 1 624 ? 14.447 -17.341 15.489 1.00 91.50 624 ARG A C 1
ATOM 4880 O O . ARG A 1 624 ? 15.176 -16.584 16.124 1.00 91.50 624 ARG A O 1
ATOM 4887 N N . GLU A 1 625 ? 14.651 -18.650 15.404 1.00 93.06 625 GLU A N 1
ATOM 4888 C CA . GLU A 1 625 ? 15.856 -19.309 15.909 1.00 93.06 625 GLU A CA 1
ATOM 4889 C C . GLU A 1 625 ? 16.783 -19.643 14.741 1.00 93.06 625 GLU A C 1
ATOM 4891 O O . GLU A 1 625 ? 16.317 -20.051 13.679 1.00 93.06 625 GLU A O 1
ATOM 4896 N N . HIS A 1 626 ? 18.090 -19.466 14.928 1.00 91.00 626 HIS A N 1
ATOM 4897 C CA . HIS A 1 626 ? 19.120 -19.637 13.900 1.00 91.00 626 HIS A CA 1
ATOM 4898 C C . HIS A 1 626 ? 20.092 -20.773 14.254 1.00 91.00 626 HIS A C 1
ATOM 4900 O O . HIS A 1 626 ? 20.094 -21.272 15.376 1.00 91.00 626 HIS A O 1
ATOM 4906 N N . ASN A 1 627 ? 20.976 -21.127 13.314 1.00 88.75 627 ASN A N 1
ATOM 4907 C CA . ASN A 1 627 ? 22.084 -22.077 13.502 1.00 88.75 627 ASN A CA 1
ATOM 4908 C C . ASN A 1 627 ? 21.667 -23.519 13.855 1.00 88.75 627 ASN A C 1
ATOM 4910 O O . ASN A 1 627 ? 22.449 -24.278 14.426 1.00 88.75 627 ASN A O 1
ATOM 4914 N N . LEU A 1 628 ? 20.461 -23.928 13.468 1.00 90.12 628 LEU A N 1
ATOM 4915 C CA . LEU A 1 628 ? 19.934 -25.274 13.697 1.00 90.12 628 LEU A CA 1
ATOM 4916 C C . LEU A 1 628 ? 20.656 -26.315 12.826 1.00 90.12 628 LEU A C 1
ATOM 4918 O O . LEU A 1 628 ? 21.323 -25.983 11.853 1.00 90.12 628 LEU A O 1
ATOM 4922 N N . LEU A 1 629 ? 20.595 -27.598 13.158 1.00 89.25 629 LEU A N 1
ATOM 4923 C CA . LEU A 1 629 ? 21.226 -28.653 12.359 1.00 89.25 629 LEU A CA 1
ATOM 4924 C C . LEU A 1 629 ? 20.290 -29.085 11.222 1.00 89.25 629 LEU A C 1
ATOM 4926 O O . LEU A 1 629 ? 19.117 -29.372 11.452 1.00 89.25 629 LEU A O 1
ATOM 4930 N N . GLN A 1 630 ? 20.818 -29.157 9.998 1.00 84.25 630 GLN A N 1
ATOM 4931 C CA . GLN A 1 630 ? 20.080 -29.672 8.842 1.00 84.25 630 GLN A CA 1
ATOM 4932 C C . GLN A 1 630 ? 19.665 -31.131 9.071 1.00 84.25 630 GLN A C 1
ATOM 4934 O O . GLN A 1 630 ? 20.445 -31.927 9.589 1.00 84.25 630 GLN A O 1
ATOM 4939 N N . GLY A 1 631 ? 18.450 -31.487 8.658 1.00 85.12 631 GLY A N 1
ATOM 4940 C CA . GLY A 1 631 ? 17.901 -32.839 8.771 1.00 85.12 631 GLY A CA 1
ATOM 4941 C C . GLY A 1 631 ? 17.375 -33.202 10.162 1.00 85.12 631 GLY A C 1
ATOM 4942 O O . GLY A 1 631 ? 16.823 -34.286 10.319 1.00 85.12 631 GLY A O 1
ATOM 4943 N N . GLN A 1 632 ? 17.508 -32.317 11.155 1.00 90.75 632 GLN A N 1
ATOM 4944 C CA . GLN A 1 632 ? 16.956 -32.529 12.494 1.00 90.75 632 GLN A CA 1
ATOM 4945 C C . GLN A 1 632 ? 15.523 -32.011 12.616 1.00 90.75 632 GLN A C 1
ATOM 4947 O O . GLN A 1 632 ? 15.120 -31.083 11.912 1.00 90.75 632 GLN A O 1
ATOM 4952 N N . THR A 1 633 ? 14.765 -32.593 13.546 1.00 92.81 633 THR A N 1
ATOM 4953 C CA . THR A 1 633 ? 13.428 -32.120 13.926 1.00 92.81 633 THR A CA 1
ATOM 4954 C C . THR A 1 633 ? 13.491 -31.404 15.270 1.00 92.81 633 THR A C 1
ATOM 4956 O O . THR A 1 633 ? 13.943 -31.964 16.269 1.00 92.81 633 THR A O 1
ATOM 4959 N N . TYR A 1 634 ? 13.004 -30.168 15.300 1.00 94.75 634 TYR A N 1
ATOM 4960 C CA . TYR A 1 634 ? 12.936 -29.331 16.493 1.00 94.75 634 TYR A CA 1
ATOM 4961 C C . TYR A 1 634 ? 11.494 -29.174 16.954 1.00 94.75 634 TYR A C 1
ATOM 4963 O O . TYR A 1 634 ? 10.585 -29.077 16.133 1.00 94.75 634 TYR A O 1
ATOM 4971 N N . ASN A 1 635 ? 11.290 -29.153 18.267 1.00 96.44 635 ASN A N 1
ATOM 4972 C CA . ASN A 1 635 ? 9.986 -28.981 18.893 1.00 96.44 635 ASN A CA 1
ATOM 4973 C C . ASN A 1 635 ? 9.952 -27.645 19.623 1.00 96.44 635 ASN A C 1
ATOM 4975 O O . ASN A 1 635 ? 10.851 -27.357 20.409 1.00 96.44 635 ASN A O 1
ATOM 4979 N N . TYR A 1 636 ? 8.898 -26.868 19.406 1.00 97.50 636 TYR A N 1
ATOM 4980 C CA . TYR A 1 636 ? 8.727 -25.558 20.013 1.00 97.50 636 TYR A CA 1
ATOM 4981 C C . TYR A 1 636 ? 7.418 -25.454 20.770 1.00 97.50 636 TYR A C 1
ATOM 4983 O O . TYR A 1 636 ? 6.407 -26.026 20.366 1.00 97.50 636 TYR A O 1
ATOM 4991 N N . ARG A 1 637 ? 7.420 -24.651 21.827 1.00 97.75 637 ARG A N 1
ATOM 4992 C CA . ARG A 1 637 ? 6.223 -24.142 22.506 1.00 97.75 637 ARG A CA 1
ATOM 4993 C C . ARG A 1 637 ? 6.453 -22.687 22.888 1.00 97.75 637 ARG A C 1
ATOM 4995 O O . ARG A 1 637 ? 7.589 -22.218 22.899 1.00 97.75 637 ARG A O 1
ATOM 5002 N N . PHE A 1 638 ? 5.390 -21.959 23.186 1.00 97.19 638 PHE A N 1
ATOM 5003 C CA . PHE A 1 638 ? 5.504 -20.582 23.650 1.00 97.19 638 PHE A CA 1
ATOM 5004 C C . PHE A 1 638 ? 4.498 -20.291 24.758 1.00 97.19 638 PHE A C 1
ATOM 5006 O O . PHE A 1 638 ? 3.528 -21.021 24.944 1.00 97.19 638 PHE A O 1
ATOM 5013 N N . ARG A 1 639 ? 4.736 -19.224 25.511 1.00 95.12 639 ARG A N 1
ATOM 5014 C CA . ARG A 1 639 ? 3.795 -18.692 26.497 1.00 95.12 639 ARG A CA 1
ATOM 5015 C C . ARG A 1 639 ? 3.747 -17.177 26.411 1.00 95.12 639 ARG A C 1
ATOM 5017 O O . ARG A 1 639 ? 4.660 -16.550 25.873 1.00 95.12 639 ARG A O 1
ATOM 5024 N N . VAL A 1 640 ? 2.672 -16.600 26.925 1.00 93.31 640 VAL A N 1
ATOM 5025 C CA . VAL A 1 640 ? 2.413 -15.162 26.878 1.00 93.31 640 VAL A CA 1
ATOM 5026 C C . VAL A 1 640 ? 2.237 -14.615 28.291 1.00 93.31 640 VAL A C 1
ATOM 5028 O O . VAL A 1 640 ? 1.753 -15.316 29.180 1.00 93.31 640 VAL A O 1
ATOM 5031 N N . MET A 1 641 ? 2.633 -13.366 28.501 1.00 90.94 641 MET A N 1
ATOM 5032 C CA . MET A 1 641 ? 2.310 -12.598 29.702 1.00 90.94 641 MET A CA 1
ATOM 5033 C C . MET A 1 641 ? 1.877 -11.183 29.321 1.00 90.94 641 MET A C 1
ATOM 5035 O O . MET A 1 641 ? 2.272 -10.664 28.272 1.00 90.94 641 MET A O 1
ATOM 5039 N N . ASP A 1 642 ? 1.096 -10.547 30.186 1.00 86.19 642 ASP A N 1
ATOM 5040 C CA . ASP A 1 642 ? 0.879 -9.106 30.122 1.00 86.19 642 ASP A CA 1
ATOM 5041 C C . ASP A 1 642 ? 2.150 -8.354 30.557 1.00 86.19 642 ASP A C 1
ATOM 5043 O O . ASP A 1 642 ? 2.857 -8.741 31.490 1.00 86.19 642 ASP A O 1
ATOM 5047 N N . THR A 1 643 ? 2.454 -7.262 29.862 1.00 81.62 643 THR A N 1
ATOM 5048 C CA . THR A 1 643 ? 3.621 -6.426 30.154 1.00 81.62 643 THR A CA 1
ATOM 5049 C C . THR A 1 643 ? 3.489 -5.565 31.404 1.00 81.62 643 THR A C 1
ATOM 5051 O O . THR A 1 643 ? 4.527 -5.205 31.960 1.00 81.62 643 THR A O 1
ATOM 5054 N N . ILE A 1 644 ? 2.272 -5.236 31.847 1.00 79.75 644 ILE A N 1
ATOM 5055 C CA . ILE A 1 644 ? 2.047 -4.329 32.978 1.00 79.75 644 ILE A CA 1
ATOM 5056 C C . ILE A 1 644 ? 2.322 -5.053 34.301 1.00 79.75 644 ILE A C 1
ATOM 5058 O O . ILE A 1 644 ? 3.049 -4.535 35.145 1.00 79.75 644 ILE A O 1
ATOM 5062 N N . HIS A 1 645 ? 1.786 -6.262 34.471 1.00 78.25 645 HIS A N 1
ATOM 5063 C CA . HIS A 1 645 ? 1.923 -7.047 35.704 1.00 78.25 645 HIS A CA 1
ATOM 5064 C C . HIS A 1 645 ? 2.933 -8.200 35.598 1.00 78.25 645 HIS A C 1
ATOM 5066 O O . HIS A 1 645 ? 3.296 -8.804 36.610 1.00 78.25 645 HIS A O 1
ATOM 5072 N N . GLY A 1 646 ? 3.435 -8.499 34.397 1.00 82.31 646 GLY A N 1
ATOM 5073 C CA . GLY A 1 646 ? 4.545 -9.426 34.192 1.00 82.31 646 GLY A CA 1
ATOM 5074 C C . GLY A 1 646 ? 4.230 -10.854 34.640 1.00 82.31 646 GLY A C 1
ATOM 5075 O O . GLY A 1 646 ? 3.164 -11.397 34.346 1.00 82.31 646 GLY A O 1
ATOM 5076 N N . ASN A 1 647 ? 5.167 -11.475 35.365 1.00 83.19 647 ASN A N 1
ATOM 5077 C CA . ASN A 1 647 ? 5.200 -12.923 35.602 1.00 83.19 647 ASN A CA 1
ATOM 5078 C C . ASN A 1 647 ? 3.925 -13.518 36.229 1.00 83.19 647 ASN A C 1
ATOM 5080 O O . ASN A 1 647 ? 3.617 -14.676 35.948 1.00 83.19 647 ASN A O 1
ATOM 5084 N N . ILE A 1 648 ? 3.167 -12.768 37.037 1.00 81.75 648 ILE A N 1
ATOM 5085 C CA . ILE A 1 648 ? 1.933 -13.278 37.672 1.00 81.75 648 ILE A CA 1
ATOM 5086 C C . ILE A 1 648 ? 0.808 -13.557 36.664 1.00 81.75 648 ILE A C 1
ATOM 5088 O O . ILE A 1 648 ? -0.110 -14.312 36.957 1.00 81.75 648 ILE A O 1
ATOM 5092 N N . THR A 1 649 ? 0.898 -12.979 35.464 1.00 86.06 649 THR A N 1
ATOM 5093 C CA . THR A 1 649 ? -0.083 -13.135 34.378 1.00 86.06 649 THR A CA 1
ATOM 5094 C C . THR A 1 649 ? 0.329 -14.184 33.344 1.00 86.06 649 THR A C 1
ATOM 5096 O O . THR A 1 649 ? -0.324 -14.331 32.309 1.00 86.06 649 THR A O 1
ATOM 5099 N N . THR A 1 650 ? 1.426 -14.904 33.603 1.00 90.12 650 THR A N 1
ATOM 5100 C CA . THR A 1 650 ? 1.981 -15.876 32.660 1.00 90.12 650 THR A CA 1
ATOM 5101 C C . THR A 1 650 ? 0.963 -16.975 32.366 1.00 90.12 650 THR A C 1
ATOM 5103 O O . THR A 1 650 ? 0.392 -17.589 33.274 1.00 90.12 650 THR A O 1
ATOM 5106 N N . SER A 1 651 ? 0.738 -17.220 31.079 1.00 91.06 651 SER A N 1
ATOM 5107 C CA . SER A 1 651 ? -0.094 -18.314 30.595 1.00 91.06 651 SER A CA 1
ATOM 5108 C C . SER A 1 651 ? 0.562 -19.678 30.837 1.00 91.06 651 SER A C 1
ATOM 5110 O O . SER A 1 651 ? 1.760 -19.782 31.116 1.00 91.06 651 SER A O 1
ATOM 5112 N N . GLY A 1 652 ? -0.203 -20.751 30.625 1.00 91.75 652 GLY A N 1
ATOM 5113 C CA . GLY A 1 652 ? 0.394 -22.054 30.345 1.00 91.75 652 GLY A CA 1
ATOM 5114 C C . GLY A 1 652 ? 1.229 -22.015 29.059 1.00 91.75 652 GLY A C 1
ATOM 5115 O O . GLY A 1 652 ? 1.158 -21.060 28.278 1.00 91.75 652 GLY A O 1
ATOM 5116 N N . TRP A 1 653 ? 2.025 -23.055 28.828 1.00 95.25 653 TRP A N 1
ATOM 5117 C CA . TRP A 1 653 ? 2.677 -23.245 27.534 1.00 95.25 653 TRP A CA 1
ATOM 5118 C C . TRP A 1 653 ? 1.658 -23.663 26.472 1.00 95.25 653 TRP A C 1
ATOM 5120 O O . TRP A 1 653 ? 0.732 -24.419 26.765 1.00 95.25 653 TRP A O 1
ATOM 5130 N N . SER A 1 654 ? 1.857 -23.207 25.237 1.00 96.25 654 SER A N 1
ATOM 5131 C CA . SER A 1 654 ? 1.136 -23.705 24.071 1.00 96.25 654 SER A CA 1
ATOM 5132 C C . SER A 1 654 ? 1.398 -25.196 23.854 1.00 96.25 654 SER A C 1
ATOM 5134 O O . SER A 1 654 ? 2.378 -25.766 24.349 1.00 96.25 654 SER A O 1
ATOM 5136 N N . THR A 1 655 ? 0.538 -25.835 23.060 1.00 95.75 655 THR A N 1
ATOM 5137 C CA . THR A 1 655 ? 0.821 -27.174 22.539 1.00 95.75 655 THR A CA 1
ATOM 5138 C C . THR A 1 655 ? 2.132 -27.153 21.752 1.00 95.75 655 THR A C 1
ATOM 5140 O O . THR A 1 655 ? 2.353 -26.272 20.912 1.00 95.75 655 THR A O 1
ATOM 5143 N N . ALA A 1 656 ? 2.998 -28.131 22.027 1.00 95.81 656 ALA A N 1
ATOM 5144 C CA . ALA A 1 656 ? 4.255 -28.277 21.314 1.00 95.81 656 ALA A CA 1
ATOM 5145 C C . ALA A 1 656 ? 4.005 -28.529 19.820 1.00 95.81 656 ALA A C 1
ATOM 5147 O O . ALA A 1 656 ? 3.120 -29.303 19.455 1.00 95.81 656 ALA A O 1
ATOM 5148 N N . ALA A 1 657 ? 4.794 -27.886 18.967 1.00 93.12 657 ALA A N 1
ATOM 5149 C CA . ALA A 1 657 ? 4.740 -28.041 17.523 1.00 93.12 657 ALA A CA 1
ATOM 5150 C C . ALA A 1 657 ? 6.136 -28.337 16.969 1.00 93.12 657 ALA A C 1
ATOM 5152 O O . ALA A 1 657 ? 7.128 -27.761 17.418 1.00 93.12 657 ALA A O 1
ATOM 5153 N N . SER A 1 658 ? 6.208 -29.246 16.001 1.00 92.62 658 SER A N 1
ATOM 5154 C CA . SER A 1 658 ? 7.469 -29.762 15.466 1.00 92.62 658 SER A CA 1
ATOM 5155 C C . SER A 1 658 ? 7.757 -29.220 14.071 1.00 92.62 658 SER A C 1
ATOM 5157 O O . SER A 1 658 ? 6.845 -29.029 13.270 1.00 92.62 658 SER A O 1
ATOM 5159 N N . VAL A 1 659 ? 9.037 -29.052 13.752 1.00 89.19 659 VAL A N 1
ATOM 5160 C CA . VAL A 1 659 ? 9.511 -28.672 12.421 1.00 89.19 659 VAL A CA 1
ATOM 5161 C C . VAL A 1 659 ? 10.801 -29.401 12.085 1.00 89.19 659 VAL A C 1
ATOM 5163 O O . VAL A 1 659 ? 11.751 -29.403 12.866 1.00 89.19 659 VAL A O 1
ATOM 5166 N N . SER A 1 660 ? 10.847 -30.014 10.907 1.00 88.00 660 SER A N 1
ATOM 5167 C CA . SER A 1 660 ? 12.077 -30.584 10.362 1.00 88.00 660 SER A CA 1
ATOM 5168 C C . SER A 1 660 ? 12.840 -29.527 9.568 1.00 88.00 660 SER A C 1
ATOM 5170 O O . SER A 1 660 ? 12.261 -28.814 8.746 1.00 88.00 660 SER A O 1
ATOM 5172 N N . ILE A 1 661 ? 14.149 -29.437 9.791 1.00 85.38 661 ILE A N 1
ATOM 5173 C CA . ILE A 1 661 ? 15.042 -28.527 9.067 1.00 85.38 661 ILE A CA 1
ATOM 5174 C C . ILE A 1 661 ? 15.406 -29.178 7.737 1.00 85.38 661 ILE A C 1
ATOM 5176 O O . ILE A 1 661 ? 16.401 -29.893 7.619 1.00 85.38 661 ILE A O 1
ATOM 5180 N N . VAL A 1 662 ? 14.544 -28.973 6.746 1.00 80.94 662 VAL A N 1
ATOM 5181 C CA . VAL A 1 662 ? 14.727 -29.455 5.377 1.00 80.94 662 VAL A CA 1
ATOM 5182 C C . VAL A 1 662 ? 14.727 -28.285 4.407 1.00 80.94 662 VAL A C 1
ATOM 5184 O O . VAL A 1 662 ? 13.736 -27.576 4.261 1.00 80.94 662 VAL A O 1
ATOM 5187 N N . ASP A 1 663 ? 15.829 -28.141 3.672 1.00 79.38 663 ASP A N 1
ATOM 5188 C CA . ASP A 1 663 ? 16.043 -27.063 2.695 1.00 79.38 663 ASP A CA 1
ATOM 5189 C C . ASP A 1 663 ? 15.153 -27.122 1.458 1.00 79.38 663 ASP A C 1
ATOM 5191 O O . ASP A 1 663 ? 15.248 -26.255 0.592 1.00 79.38 663 ASP A O 1
ATOM 5195 N N . SER A 1 664 ? 14.276 -28.118 1.353 1.00 85.31 664 SER A N 1
ATOM 5196 C CA . SER A 1 664 ? 13.367 -28.259 0.224 1.00 85.31 664 SER A CA 1
ATOM 5197 C C . SER A 1 664 ? 12.012 -28.801 0.651 1.00 85.31 664 SER A C 1
ATOM 5199 O O . SER A 1 664 ? 11.937 -29.691 1.497 1.00 85.31 664 SER A O 1
ATOM 5201 N N . ALA A 1 665 ? 10.957 -28.313 0.005 1.00 87.88 665 ALA A N 1
ATOM 5202 C CA . ALA A 1 665 ? 9.582 -28.750 0.223 1.00 87.88 665 ALA A CA 1
ATOM 5203 C C . ALA A 1 665 ? 8.866 -28.962 -1.118 1.00 87.88 665 ALA A C 1
ATOM 5205 O O . ALA A 1 665 ? 9.161 -28.275 -2.103 1.00 87.88 665 ALA A O 1
ATOM 5206 N N . LYS A 1 666 ? 7.938 -29.928 -1.187 1.00 90.00 666 LYS A N 1
ATOM 5207 C CA . LYS A 1 666 ? 7.121 -30.143 -2.392 1.00 90.00 666 LYS A CA 1
ATOM 5208 C C . LYS A 1 666 ? 6.244 -28.922 -2.641 1.00 90.00 666 LYS A C 1
ATOM 5210 O O . LYS A 1 666 ? 5.494 -28.522 -1.763 1.00 90.00 666 LYS A O 1
ATOM 5215 N N . GLY A 1 667 ? 6.353 -28.332 -3.828 1.00 90.06 667 GLY A N 1
ATOM 5216 C CA . GLY A 1 667 ? 5.659 -27.090 -4.155 1.00 90.06 667 GLY A CA 1
ATOM 5217 C C . GLY A 1 667 ? 6.232 -25.850 -3.466 1.00 90.06 667 GLY A C 1
ATOM 5218 O O . GLY A 1 667 ? 5.697 -24.770 -3.671 1.00 90.06 667 GLY A O 1
ATOM 5219 N N . GLY A 1 668 ? 7.319 -25.960 -2.696 1.00 90.62 668 GLY A N 1
ATOM 5220 C CA . GLY A 1 668 ? 7.912 -24.854 -1.938 1.00 90.62 668 GLY A CA 1
ATOM 5221 C C . GLY A 1 668 ? 7.260 -24.630 -0.577 1.00 90.62 668 GLY A C 1
ATOM 5222 O O . GLY A 1 668 ? 6.745 -25.560 0.036 1.00 90.62 668 GLY A O 1
ATOM 5223 N N . PHE A 1 669 ? 7.347 -23.401 -0.076 1.00 88.88 669 PHE A N 1
ATOM 5224 C CA . PHE A 1 669 ? 7.062 -23.066 1.318 1.00 88.88 669 PHE A CA 1
ATOM 5225 C C . PHE A 1 669 ? 5.839 -22.147 1.435 1.00 88.88 669 PHE A C 1
ATOM 5227 O O . PHE A 1 669 ? 5.611 -21.315 0.558 1.00 88.88 669 PHE A O 1
ATOM 5234 N N . THR A 1 670 ? 5.079 -22.252 2.529 1.00 87.00 670 THR A N 1
ATOM 5235 C CA . THR A 1 670 ? 3.800 -21.533 2.745 1.00 87.00 670 THR A CA 1
ATOM 5236 C C . THR A 1 670 ? 3.771 -20.696 4.032 1.00 87.00 670 THR A C 1
ATOM 5238 O O . THR A 1 670 ? 2.721 -20.238 4.469 1.00 87.00 670 THR A O 1
ATOM 5241 N N . TYR A 1 671 ? 4.918 -20.470 4.671 1.00 80.00 671 TYR A N 1
ATOM 5242 C CA . TYR A 1 671 ? 4.973 -19.894 6.018 1.00 80.00 671 TYR A CA 1
ATOM 5243 C C . TYR A 1 671 ? 4.745 -18.379 6.108 1.00 80.00 671 TYR A C 1
ATOM 5245 O O . TYR A 1 671 ? 4.599 -17.843 7.205 1.00 80.00 671 TYR A O 1
ATOM 5253 N N . LYS A 1 672 ? 4.736 -17.650 4.984 1.00 86.44 672 LYS A N 1
ATOM 5254 C CA . LYS A 1 672 ? 4.610 -16.183 4.992 1.00 86.44 672 LYS A CA 1
ATOM 5255 C C . LYS A 1 672 ? 3.184 -15.679 4.758 1.00 86.44 672 LYS A C 1
ATOM 5257 O O . LYS A 1 672 ? 3.013 -14.485 4.560 1.00 86.44 672 LYS A O 1
ATOM 5262 N N . PHE A 1 673 ? 2.157 -16.529 4.816 1.00 86.00 673 PHE A N 1
ATOM 5263 C CA . PHE A 1 673 ? 0.762 -16.108 4.606 1.00 86.00 673 PHE A CA 1
ATOM 5264 C C . PHE A 1 673 ? 0.052 -15.545 5.850 1.00 86.00 673 PHE A C 1
ATOM 5266 O O . PHE A 1 673 ? -1.107 -15.164 5.760 1.00 86.00 673 PHE A O 1
ATOM 5273 N N . ALA A 1 674 ? 0.733 -15.411 6.993 1.00 79.88 674 ALA A N 1
ATOM 5274 C CA . ALA A 1 674 ? 0.129 -14.924 8.242 1.00 79.88 674 ALA A CA 1
ATOM 5275 C C . ALA A 1 674 ? -0.461 -13.500 8.165 1.00 79.88 674 ALA A C 1
ATOM 5277 O O . ALA A 1 674 ? -1.289 -13.130 9.002 1.00 79.88 674 ALA A O 1
ATOM 5278 N N . PHE A 1 675 ? -0.037 -12.698 7.180 1.00 83.62 675 PHE A N 1
ATOM 5279 C CA . PHE A 1 675 ? -0.571 -11.354 6.943 1.00 83.62 675 PHE A CA 1
ATOM 5280 C C . PHE A 1 675 ? -1.982 -11.363 6.341 1.00 83.62 675 PHE A C 1
ATOM 5282 O O . PHE A 1 675 ? -2.647 -10.335 6.385 1.00 83.62 675 PHE A O 1
ATOM 5289 N N . ILE A 1 676 ? -2.429 -12.492 5.787 1.00 84.50 676 ILE A N 1
ATOM 5290 C CA . ILE A 1 676 ? -3.706 -12.616 5.091 1.00 84.50 676 ILE A CA 1
ATOM 5291 C C . ILE A 1 676 ? -4.844 -12.891 6.075 1.00 84.50 676 ILE A C 1
ATOM 5293 O O . ILE A 1 676 ? -4.722 -13.734 6.962 1.00 84.50 676 ILE A O 1
ATOM 5297 N N . ASP A 1 677 ? -5.969 -12.205 5.870 1.00 82.88 677 ASP A N 1
ATOM 5298 C CA . ASP A 1 677 ? -7.223 -12.468 6.571 1.00 82.88 677 ASP A CA 1
ATOM 5299 C C . ASP A 1 677 ? -8.258 -13.065 5.603 1.00 82.88 677 ASP A C 1
ATOM 5301 O O . ASP A 1 677 ? -8.755 -12.387 4.698 1.00 82.88 677 ASP A O 1
ATOM 5305 N N . ASN A 1 678 ? -8.588 -14.343 5.811 1.00 81.94 678 ASN A N 1
ATOM 5306 C CA . ASN A 1 678 ? -9.588 -15.072 5.024 1.00 81.94 678 ASN A CA 1
ATOM 5307 C C . ASN A 1 678 ? -11.028 -14.604 5.288 1.00 81.94 678 ASN A C 1
ATOM 5309 O O . ASN A 1 678 ? -11.926 -14.930 4.520 1.00 81.94 678 ASN A O 1
ATOM 5313 N N . ASN A 1 679 ? -11.281 -13.859 6.363 1.00 81.31 679 ASN A N 1
ATOM 5314 C CA . ASN A 1 679 ? -12.621 -13.379 6.701 1.00 81.31 679 ASN A CA 1
ATOM 5315 C C . ASN A 1 679 ? -12.842 -11.925 6.269 1.00 81.31 679 ASN A C 1
ATOM 5317 O O . ASN A 1 679 ? -13.985 -11.499 6.097 1.00 81.31 679 ASN A O 1
ATOM 5321 N N . SER A 1 680 ? -11.769 -11.160 6.063 1.00 83.56 680 SER A N 1
ATOM 5322 C CA . SER A 1 680 ? -11.857 -9.785 5.576 1.00 83.56 680 SER A CA 1
ATOM 5323 C C . SER A 1 680 ? -11.942 -9.737 4.052 1.00 83.56 680 SER A C 1
ATOM 5325 O O . SER A 1 680 ? -11.157 -10.359 3.341 1.00 83.56 680 SER A O 1
ATOM 5327 N N . ILE A 1 681 ? -12.878 -8.944 3.533 1.00 85.50 681 ILE A N 1
ATOM 5328 C CA . ILE A 1 681 ? -12.986 -8.601 2.103 1.00 85.50 681 ILE A CA 1
ATOM 5329 C C . ILE A 1 681 ? -12.271 -7.286 1.759 1.00 85.50 681 ILE A C 1
ATOM 5331 O O . ILE A 1 681 ? -12.102 -6.963 0.582 1.00 85.50 681 ILE A O 1
ATOM 5335 N N . ALA A 1 682 ? -11.884 -6.513 2.778 1.00 82.56 682 ALA A N 1
ATOM 5336 C CA . ALA A 1 682 ? -11.327 -5.180 2.616 1.00 82.56 682 ALA A CA 1
ATOM 5337 C C . ALA A 1 682 ? -9.790 -5.222 2.489 1.00 82.56 682 ALA A C 1
ATOM 5339 O O . ALA A 1 682 ? -9.127 -5.999 3.190 1.00 82.56 682 ALA A O 1
ATOM 5340 N N . PRO A 1 683 ? -9.192 -4.375 1.628 1.00 80.56 683 PRO A N 1
ATOM 5341 C CA . PRO A 1 683 ? -7.746 -4.171 1.613 1.00 80.56 683 PRO A CA 1
ATOM 5342 C C . PRO A 1 683 ? -7.266 -3.603 2.970 1.00 80.56 683 PRO A C 1
ATOM 5344 O O . PRO A 1 683 ? -8.061 -3.036 3.718 1.00 80.56 683 PRO A O 1
ATOM 5347 N N . PRO A 1 684 ? -5.974 -3.738 3.317 1.00 74.44 684 PRO A N 1
ATOM 5348 C CA . PRO A 1 684 ? -4.895 -4.226 2.463 1.00 74.44 684 PRO A CA 1
ATOM 5349 C C . PRO A 1 684 ? -4.709 -5.746 2.480 1.00 74.44 684 PRO A C 1
ATOM 5351 O O . PRO A 1 684 ? -4.037 -6.239 1.586 1.00 74.44 684 PRO A O 1
ATOM 5354 N N . ASN A 1 685 ? -5.311 -6.486 3.417 1.00 78.81 685 ASN A N 1
ATOM 5355 C CA . ASN A 1 685 ? -4.964 -7.891 3.695 1.00 78.81 685 ASN A CA 1
ATOM 5356 C C . ASN A 1 685 ? -6.098 -8.904 3.463 1.00 78.81 685 ASN A C 1
ATOM 5358 O O . ASN A 1 685 ? -5.883 -10.107 3.619 1.00 78.81 685 ASN A O 1
ATOM 5362 N N . GLY A 1 686 ? -7.301 -8.439 3.122 1.00 85.00 686 GLY A N 1
ATOM 5363 C CA . GLY A 1 686 ? -8.451 -9.309 2.925 1.00 85.00 686 GLY A CA 1
ATOM 5364 C C . GLY A 1 686 ? -8.348 -10.160 1.661 1.00 85.00 686 GLY A C 1
ATOM 5365 O O . GLY A 1 686 ? -8.119 -9.624 0.569 1.00 85.00 686 GLY A O 1
ATOM 5366 N N . ILE A 1 687 ? -8.557 -11.474 1.803 1.00 89.69 687 ILE A N 1
ATOM 5367 C CA . ILE A 1 687 ? -8.762 -12.374 0.655 1.00 89.69 687 ILE A CA 1
ATOM 5368 C C . ILE A 1 687 ? -10.203 -12.851 0.502 1.00 89.69 687 ILE A C 1
ATOM 5370 O O . ILE A 1 687 ? -10.516 -13.588 -0.427 1.00 89.69 687 ILE A O 1
ATOM 5374 N N . GLY A 1 688 ? -11.108 -12.373 1.355 1.00 86.50 688 GLY A N 1
ATOM 5375 C CA . GLY A 1 688 ? -12.517 -12.745 1.365 1.00 86.50 688 GLY A CA 1
ATOM 5376 C C . GLY A 1 688 ? -12.768 -14.231 1.639 1.00 86.50 688 GLY A C 1
ATOM 5377 O O . GLY A 1 688 ? -11.830 -15.027 1.704 1.00 86.50 688 GLY A O 1
ATOM 5378 N N . PRO A 1 689 ? -14.049 -14.609 1.777 1.00 86.12 689 PRO A N 1
ATOM 5379 C CA . PRO A 1 689 ? -14.431 -15.982 2.063 1.00 86.12 689 PRO A CA 1
ATOM 5380 C C . PRO A 1 689 ? -14.021 -16.905 0.907 1.00 86.12 689 PRO A C 1
ATOM 5382 O O . PRO A 1 689 ? -14.654 -16.925 -0.146 1.00 86.12 689 PRO A O 1
ATOM 5385 N N . THR A 1 690 ? -12.971 -17.692 1.131 1.00 81.69 690 THR A N 1
ATOM 5386 C CA . THR A 1 690 ? -12.485 -18.734 0.220 1.00 81.69 690 THR A CA 1
ATOM 5387 C C . THR A 1 690 ? -12.382 -20.068 0.957 1.00 81.69 690 THR A C 1
ATOM 5389 O O . THR A 1 690 ? -12.097 -20.117 2.155 1.00 81.69 690 THR A O 1
ATOM 5392 N N . THR A 1 691 ? -12.618 -21.165 0.239 1.00 79.25 691 THR A N 1
ATOM 5393 C CA . THR A 1 691 ? -12.375 -22.531 0.728 1.00 79.25 691 THR A CA 1
ATOM 5394 C C . THR A 1 691 ? -10.892 -22.901 0.678 1.00 79.25 691 THR A C 1
ATOM 5396 O O . THR A 1 691 ? -10.480 -23.877 1.305 1.00 79.25 691 THR A O 1
ATOM 5399 N N . TYR A 1 692 ? -10.078 -22.126 -0.044 1.00 85.44 692 TYR A N 1
ATOM 5400 C CA . TYR A 1 692 ? -8.647 -22.351 -0.148 1.00 85.44 692 TYR A CA 1
ATOM 5401 C C . TYR A 1 692 ? -7.907 -21.846 1.095 1.00 85.44 692 TYR A C 1
ATOM 5403 O O . TYR A 1 692 ? -7.987 -20.676 1.475 1.00 85.44 692 TYR A O 1
ATOM 5411 N N . ASN A 1 693 ? -7.121 -22.731 1.708 1.00 85.94 693 ASN A N 1
ATOM 5412 C CA . ASN A 1 693 ? -6.215 -22.381 2.793 1.00 85.94 693 ASN A CA 1
ATOM 5413 C C . ASN A 1 693 ? -4.776 -22.284 2.253 1.00 85.94 693 ASN A C 1
ATOM 5415 O O . ASN A 1 693 ? -4.170 -23.320 1.980 1.00 85.94 693 ASN A O 1
ATOM 5419 N N . PRO A 1 694 ? -4.172 -21.085 2.154 1.00 83.62 694 PRO A N 1
ATOM 5420 C CA . PRO A 1 694 ? -2.817 -20.936 1.620 1.00 83.62 694 PRO A CA 1
ATOM 5421 C C . PRO A 1 694 ? -1.731 -21.598 2.487 1.00 83.62 694 PRO A C 1
ATOM 5423 O O . PRO A 1 694 ? -0.617 -21.813 2.013 1.00 83.62 694 PRO A O 1
ATOM 5426 N N . LEU A 1 695 ? -2.039 -21.967 3.737 1.00 82.69 695 LEU A N 1
ATOM 5427 C CA . LEU A 1 695 ? -1.138 -22.737 4.601 1.00 82.69 695 LEU A CA 1
ATOM 5428 C C . LEU A 1 695 ? -1.183 -24.251 4.320 1.00 82.69 695 LEU A C 1
ATOM 5430 O O . LEU A 1 695 ? -0.284 -24.971 4.754 1.00 82.69 695 LEU A O 1
ATOM 5434 N N . GLN A 1 696 ? -2.196 -24.734 3.593 1.00 83.50 696 GLN A N 1
ATOM 5435 C CA . GLN A 1 696 ? -2.420 -26.144 3.263 1.00 83.50 696 GLN A CA 1
ATOM 5436 C C . GLN A 1 696 ? -2.639 -26.304 1.754 1.00 83.50 696 GLN A C 1
ATOM 5438 O O . GLN A 1 696 ? -3.766 -26.288 1.265 1.00 83.50 696 GLN A O 1
ATOM 5443 N N . ILE A 1 697 ? -1.545 -26.468 1.011 1.00 86.81 697 ILE A N 1
ATOM 5444 C CA . ILE A 1 697 ? -1.586 -26.604 -0.451 1.00 86.81 697 ILE A CA 1
ATOM 5445 C C . ILE A 1 697 ? -1.641 -28.070 -0.887 1.00 86.81 697 ILE A C 1
ATOM 5447 O O . ILE A 1 697 ? -1.050 -28.940 -0.240 1.00 86.81 697 ILE A O 1
ATOM 5451 N N . ASP A 1 698 ? -2.279 -28.346 -2.028 1.00 89.38 698 ASP A N 1
ATOM 5452 C CA . ASP A 1 698 ? -2.149 -29.647 -2.683 1.00 89.38 698 ASP A CA 1
ATOM 5453 C C . ASP A 1 698 ? -0.735 -29.788 -3.266 1.00 89.38 698 ASP A C 1
ATOM 5455 O O . ASP A 1 698 ? -0.303 -29.012 -4.118 1.00 89.38 698 ASP A O 1
ATOM 5459 N N . THR A 1 699 ? 0.004 -30.791 -2.790 1.00 92.06 699 THR A N 1
ATOM 5460 C CA . THR A 1 699 ? 1.375 -31.074 -3.240 1.00 92.06 699 THR A CA 1
ATOM 5461 C C . THR A 1 699 ? 1.451 -32.180 -4.292 1.00 92.06 699 THR A C 1
ATOM 5463 O O . THR A 1 699 ? 2.546 -32.600 -4.686 1.00 92.06 699 THR A O 1
ATOM 5466 N N . THR A 1 700 ? 0.304 -32.665 -4.771 1.00 91.06 700 THR A N 1
ATOM 5467 C CA . THR A 1 700 ? 0.214 -33.757 -5.741 1.00 91.06 700 THR A CA 1
ATOM 5468 C C . THR A 1 700 ? 0.870 -33.370 -7.063 1.00 91.06 700 THR A C 1
ATOM 5470 O O . THR A 1 700 ? 0.517 -32.389 -7.710 1.00 91.06 700 THR A O 1
ATOM 5473 N N . GLY A 1 701 ? 1.861 -34.158 -7.485 1.00 89.56 701 GLY A N 1
ATOM 5474 C CA . GLY A 1 701 ? 2.595 -33.929 -8.733 1.00 89.56 701 GLY A CA 1
ATOM 5475 C C . GLY A 1 701 ? 3.597 -32.768 -8.696 1.00 89.56 701 GLY A C 1
ATOM 5476 O O . GLY A 1 701 ? 4.374 -32.640 -9.644 1.00 89.56 701 GLY A O 1
ATOM 5477 N N . LEU A 1 702 ? 3.636 -31.978 -7.616 1.00 93.19 702 LEU A N 1
ATOM 5478 C CA . LEU A 1 702 ? 4.603 -30.897 -7.442 1.00 93.19 702 LEU A CA 1
ATOM 5479 C C . LEU A 1 702 ? 5.995 -31.438 -7.098 1.00 93.19 702 LEU A C 1
ATOM 5481 O O . LEU A 1 702 ? 6.160 -32.372 -6.306 1.00 93.19 702 LEU A O 1
ATOM 5485 N N . ARG A 1 703 ? 7.029 -30.820 -7.672 1.00 91.56 703 ARG A N 1
ATOM 5486 C CA . ARG A 1 703 ? 8.427 -31.127 -7.335 1.00 91.56 703 ARG A CA 1
ATOM 5487 C C . ARG A 1 703 ? 8.885 -30.458 -6.043 1.00 91.56 703 ARG A C 1
ATOM 5489 O O . ARG A 1 703 ? 8.268 -29.513 -5.558 1.00 91.56 703 ARG A O 1
ATOM 5496 N N . PHE A 1 704 ? 10.022 -30.912 -5.526 1.00 90.81 704 PHE A N 1
ATOM 5497 C CA . PHE A 1 704 ? 10.717 -30.228 -4.440 1.00 90.81 704 PHE A CA 1
ATOM 5498 C C . PHE A 1 704 ? 11.337 -28.916 -4.934 1.00 90.81 704 PHE A C 1
ATOM 5500 O O . PHE A 1 704 ? 12.006 -28.884 -5.970 1.00 90.81 704 PHE A O 1
ATOM 5507 N N . ILE A 1 705 ? 11.111 -27.848 -4.171 1.00 90.56 705 ILE A N 1
ATOM 5508 C CA . ILE A 1 705 ? 11.663 -26.511 -4.391 1.00 90.56 705 ILE A CA 1
ATOM 5509 C C . ILE A 1 705 ? 12.549 -26.174 -3.198 1.00 90.56 705 ILE A C 1
ATOM 5511 O O . ILE A 1 705 ? 12.103 -26.269 -2.053 1.00 90.56 705 ILE A O 1
ATOM 5515 N N . LYS A 1 706 ? 13.801 -25.791 -3.467 1.00 89.38 706 LYS A N 1
ATOM 5516 C CA . LYS A 1 706 ? 14.742 -25.364 -2.429 1.00 89.38 706 LYS A CA 1
ATOM 5517 C C . LYS A 1 706 ? 14.418 -23.971 -1.914 1.00 89.38 706 LYS A C 1
ATOM 5519 O O . LYS A 1 706 ? 14.026 -23.102 -2.698 1.00 89.38 706 LYS A O 1
ATOM 5524 N N . HIS A 1 707 ? 14.646 -23.748 -0.629 1.00 89.38 707 HIS A N 1
ATOM 5525 C CA . HIS A 1 707 ? 14.509 -22.433 -0.018 1.00 89.38 707 HIS A CA 1
ATOM 5526 C C . HIS A 1 707 ? 15.470 -21.428 -0.668 1.00 89.38 707 HIS A C 1
ATOM 5528 O O . HIS A 1 707 ? 16.521 -21.808 -1.193 1.00 89.38 707 HIS A O 1
ATOM 5534 N N . VAL A 1 708 ? 15.103 -20.145 -0.654 1.00 91.00 708 VAL A N 1
ATOM 5535 C CA . VAL A 1 708 ? 16.024 -19.064 -1.032 1.00 91.00 708 VAL A CA 1
ATOM 5536 C C . VAL A 1 708 ? 17.270 -19.075 -0.118 1.00 91.00 708 VAL A C 1
ATOM 5538 O O . VAL A 1 708 ? 17.116 -19.300 1.089 1.00 91.00 708 VAL A O 1
ATOM 5541 N N . PRO A 1 709 ? 18.495 -18.882 -0.646 1.00 89.75 709 PRO A N 1
ATOM 5542 C CA . PRO A 1 709 ? 19.703 -18.799 0.175 1.00 89.75 709 PRO A CA 1
ATOM 5543 C C . PRO A 1 709 ? 19.699 -17.550 1.087 1.00 89.75 709 PRO A C 1
ATOM 5545 O O . PRO A 1 709 ? 18.844 -16.674 0.925 1.00 89.75 709 PRO A O 1
ATOM 5548 N N . PRO A 1 710 ? 20.624 -17.462 2.069 1.00 85.69 710 PRO A N 1
ATOM 5549 C CA . PRO A 1 710 ? 20.745 -16.292 2.940 1.00 85.69 710 PRO A CA 1
ATOM 5550 C C . PRO A 1 710 ? 20.954 -14.979 2.161 1.00 85.69 710 PRO A C 1
ATOM 5552 O O . PRO A 1 710 ? 21.497 -15.014 1.053 1.00 85.69 710 PRO A O 1
ATOM 5555 N N . PRO A 1 711 ? 20.604 -13.816 2.743 1.00 88.31 711 PRO A N 1
ATOM 5556 C CA . PRO A 1 711 ? 20.856 -12.521 2.116 1.00 88.31 711 PRO A CA 1
ATOM 5557 C C . PRO A 1 711 ? 22.329 -12.332 1.736 1.00 88.31 711 PRO A C 1
ATOM 5559 O O . PRO A 1 711 ? 23.227 -12.673 2.508 1.00 88.31 711 PRO A O 1
ATOM 5562 N N . GLY A 1 712 ? 22.574 -11.805 0.535 1.00 87.44 712 GLY A N 1
ATOM 5563 C CA . GLY A 1 712 ? 23.917 -11.635 -0.022 1.00 87.44 712 GLY A CA 1
ATOM 5564 C C . GLY A 1 712 ? 24.562 -12.906 -0.592 1.00 87.44 712 GLY A C 1
ATOM 5565 O O . GLY A 1 712 ? 25.744 -12.872 -0.935 1.00 87.44 712 GLY A O 1
ATOM 5566 N N . VAL A 1 713 ? 23.819 -14.011 -0.720 1.00 93.94 713 VAL A N 1
ATOM 5567 C CA . VAL A 1 713 ? 24.230 -15.221 -1.451 1.00 93.94 713 VAL A CA 1
ATOM 5568 C C . VAL A 1 713 ? 23.354 -15.375 -2.694 1.00 93.94 713 VAL A C 1
ATOM 5570 O O . VAL A 1 713 ? 22.132 -15.407 -2.587 1.00 93.94 713 VAL A O 1
ATOM 5573 N N . HIS A 1 714 ? 23.979 -15.484 -3.868 1.00 95.12 714 HIS A N 1
ATOM 5574 C CA . HIS A 1 714 ? 23.311 -15.422 -5.171 1.00 95.12 714 HIS A CA 1
ATOM 5575 C C . HIS A 1 714 ? 23.891 -16.429 -6.177 1.00 95.12 714 HIS A C 1
ATOM 5577 O O . HIS A 1 714 ? 25.083 -16.739 -6.076 1.00 95.12 714 HIS A O 1
ATOM 5583 N N . PRO A 1 715 ? 23.110 -16.909 -7.167 1.00 94.31 715 PRO A N 1
ATOM 5584 C CA . PRO A 1 715 ? 21.740 -16.497 -7.490 1.00 94.31 715 PRO A CA 1
ATOM 5585 C C . PRO A 1 715 ? 20.718 -16.942 -6.444 1.00 94.31 715 PRO A C 1
ATOM 5587 O O . PRO A 1 715 ? 20.950 -17.897 -5.702 1.00 94.31 715 PRO A O 1
ATOM 5590 N N . ARG A 1 716 ? 19.604 -16.213 -6.354 1.00 93.12 716 ARG A N 1
ATOM 5591 C CA . ARG A 1 716 ? 18.571 -16.442 -5.334 1.00 93.12 716 ARG A CA 1
ATOM 5592 C C . ARG A 1 716 ? 17.145 -16.226 -5.817 1.00 93.12 716 ARG A C 1
ATOM 5594 O O . ARG A 1 716 ? 16.200 -16.575 -5.105 1.00 93.12 716 ARG A O 1
ATOM 5601 N N . ILE A 1 717 ? 16.930 -15.650 -7.000 1.00 92.31 717 ILE A N 1
ATOM 5602 C CA . ILE A 1 717 ? 15.564 -15.365 -7.451 1.00 92.31 717 ILE A CA 1
ATOM 5603 C C . ILE A 1 717 ? 14.835 -16.670 -7.798 1.00 92.31 717 ILE A C 1
ATOM 5605 O O . ILE A 1 717 ? 13.817 -16.978 -7.175 1.00 92.31 717 ILE A O 1
ATOM 5609 N N . TYR A 1 718 ? 15.391 -17.468 -8.717 1.00 89.88 718 TYR A N 1
ATOM 5610 C CA . TYR A 1 718 ? 14.777 -18.714 -9.210 1.00 89.88 718 TYR A CA 1
ATOM 5611 C C . TYR A 1 718 ? 15.552 -19.996 -8.873 1.00 89.88 718 TYR A C 1
ATOM 5613 O O . TYR A 1 718 ? 14.946 -21.056 -8.736 1.00 89.88 718 TYR A O 1
ATOM 5621 N N . CYS A 1 719 ? 16.872 -19.917 -8.728 1.00 90.31 719 CYS A N 1
ATOM 5622 C CA . CYS A 1 719 ? 17.751 -21.041 -8.401 1.00 90.31 719 CYS A CA 1
ATOM 5623 C C . CYS A 1 719 ? 18.746 -20.611 -7.324 1.00 90.31 719 CYS A C 1
ATOM 5625 O O . CYS A 1 719 ? 18.813 -19.426 -7.001 1.00 90.31 719 CYS A O 1
ATOM 5627 N N . ASN A 1 720 ? 19.464 -21.577 -6.765 1.00 91.75 720 ASN A N 1
ATOM 5628 C CA . ASN A 1 720 ? 20.535 -21.350 -5.807 1.00 91.75 720 ASN A CA 1
ATOM 5629 C C . ASN A 1 720 ? 21.906 -21.591 -6.480 1.00 91.75 720 ASN A C 1
ATOM 5631 O O . ASN A 1 720 ? 21.964 -22.259 -7.520 1.00 91.75 720 ASN A O 1
ATOM 5635 N N . PRO A 1 721 ? 23.030 -21.128 -5.897 1.00 92.38 721 PRO A N 1
ATOM 5636 C CA . PRO A 1 721 ? 24.367 -21.348 -6.465 1.00 92.38 721 PRO A CA 1
ATOM 5637 C C . PRO A 1 721 ? 24.684 -22.825 -6.746 1.00 92.38 721 PRO A C 1
ATOM 5639 O O . PRO A 1 721 ? 25.277 -23.172 -7.774 1.00 92.38 721 PRO A O 1
ATOM 5642 N N . GLU A 1 722 ? 24.249 -23.713 -5.852 1.00 89.56 722 GLU A N 1
ATOM 5643 C CA . GLU A 1 722 ? 24.475 -25.153 -5.947 1.00 89.56 722 GLU A CA 1
ATOM 5644 C C . GLU A 1 722 ? 23.696 -25.844 -7.080 1.00 89.56 722 GLU A C 1
ATOM 5646 O O . GLU A 1 722 ? 24.020 -26.977 -7.435 1.00 89.56 722 GLU A O 1
ATOM 5651 N N . ASP A 1 723 ? 22.698 -25.187 -7.681 1.00 89.44 723 ASP A N 1
ATOM 5652 C CA . ASP A 1 723 ? 21.895 -25.768 -8.767 1.00 89.44 723 ASP A CA 1
ATOM 5653 C C . ASP A 1 723 ? 22.634 -25.745 -10.124 1.00 89.44 723 ASP A C 1
ATOM 5655 O O . ASP A 1 723 ? 22.225 -26.408 -11.080 1.00 89.44 723 ASP A O 1
ATOM 5659 N N . SER A 1 724 ? 23.771 -25.043 -10.214 1.00 90.25 724 SER A N 1
ATOM 5660 C CA . SER A 1 724 ? 24.559 -24.872 -11.446 1.00 90.25 724 SER A CA 1
ATOM 5661 C C . SER A 1 724 ? 24.944 -26.184 -12.149 1.00 90.25 724 SER A C 1
ATOM 5663 O O . SER A 1 724 ? 24.974 -26.235 -13.381 1.00 90.25 724 SER A O 1
ATOM 5665 N N . MET A 1 725 ? 25.213 -27.263 -11.404 1.00 90.00 725 MET A N 1
ATOM 5666 C CA . MET A 1 725 ? 25.569 -28.566 -11.985 1.00 90.00 725 MET A CA 1
ATOM 5667 C C . MET A 1 725 ? 24.388 -29.243 -12.694 1.00 90.00 725 MET A C 1
ATOM 5669 O O . MET A 1 725 ? 24.554 -29.731 -13.813 1.00 90.00 725 MET A O 1
ATOM 5673 N N . ASP A 1 726 ? 23.198 -29.245 -12.084 1.00 88.06 726 ASP A N 1
ATOM 5674 C CA . ASP A 1 726 ? 21.984 -29.801 -12.705 1.00 88.06 726 ASP A CA 1
ATOM 5675 C C . ASP A 1 726 ? 21.593 -28.979 -13.939 1.00 88.06 726 ASP A C 1
ATOM 5677 O O . ASP A 1 726 ? 21.279 -29.527 -14.996 1.00 88.06 726 ASP A O 1
ATOM 5681 N N . ILE A 1 727 ? 21.732 -27.654 -13.856 1.00 90.69 727 ILE A N 1
ATOM 5682 C CA . ILE A 1 727 ? 21.482 -26.751 -14.983 1.00 90.69 727 ILE A CA 1
ATOM 5683 C C . ILE A 1 727 ? 22.396 -27.095 -16.168 1.00 90.69 727 ILE A C 1
ATOM 5685 O O . ILE A 1 727 ? 21.906 -27.340 -17.273 1.00 90.69 727 ILE A O 1
ATOM 5689 N N . LYS A 1 728 ? 23.716 -27.198 -15.950 1.00 92.00 728 LYS A N 1
ATOM 5690 C CA . LYS A 1 728 ? 24.675 -27.610 -16.995 1.00 92.00 728 LYS A CA 1
ATOM 5691 C C . LYS A 1 728 ? 24.331 -28.970 -17.585 1.00 92.00 728 LYS A C 1
ATOM 5693 O O . LYS A 1 728 ? 24.378 -29.150 -18.807 1.00 92.00 728 LYS A O 1
ATOM 5698 N N . TRP A 1 729 ? 23.968 -29.926 -16.730 1.00 92.50 729 TRP A N 1
ATOM 5699 C CA . TRP A 1 729 ? 23.568 -31.251 -17.178 1.00 92.50 729 TRP A CA 1
ATOM 5700 C C . TRP A 1 729 ? 22.353 -31.169 -18.103 1.00 92.50 729 TRP A C 1
ATOM 5702 O O . TRP A 1 729 ? 22.387 -31.744 -19.190 1.00 92.50 729 TRP A O 1
ATOM 5712 N N . ARG A 1 730 ? 21.311 -30.409 -17.756 1.00 86.94 730 ARG A N 1
ATOM 5713 C CA . ARG A 1 730 ? 20.102 -30.297 -18.589 1.00 86.94 730 ARG A CA 1
ATOM 5714 C C . ARG A 1 730 ? 20.344 -29.559 -19.893 1.00 86.94 730 ARG A C 1
ATOM 5716 O O . ARG A 1 730 ? 19.849 -30.014 -20.927 1.00 86.94 730 ARG A O 1
ATOM 5723 N N . LEU A 1 731 ? 21.134 -28.487 -19.859 1.00 86.81 731 LEU A N 1
ATOM 5724 C CA . LEU A 1 731 ? 21.561 -27.750 -21.051 1.00 86.81 731 LEU A CA 1
ATOM 5725 C C . LEU A 1 731 ? 22.344 -28.635 -22.031 1.00 86.81 731 LEU A C 1
ATOM 5727 O O . LEU A 1 731 ? 22.260 -28.439 -23.239 1.00 86.81 731 LEU A O 1
ATOM 5731 N N . THR A 1 732 ? 23.042 -29.655 -21.533 1.00 89.38 732 THR A N 1
ATOM 5732 C CA . THR A 1 732 ? 23.832 -30.577 -22.362 1.00 89.38 732 THR A CA 1
ATOM 5733 C C . THR A 1 732 ? 23.015 -31.793 -22.820 1.00 89.38 732 THR A C 1
ATOM 5735 O O . THR A 1 732 ? 23.077 -32.213 -23.979 1.00 89.38 732 THR A O 1
ATOM 5738 N N . ASN A 1 733 ? 22.207 -32.367 -21.929 1.00 87.56 733 ASN A N 1
ATOM 5739 C CA . ASN A 1 733 ? 21.639 -33.703 -22.121 1.00 87.56 733 ASN A CA 1
ATOM 5740 C C . ASN A 1 733 ? 20.190 -33.697 -22.624 1.00 87.56 733 ASN A C 1
ATOM 5742 O O . ASN A 1 733 ? 19.765 -34.657 -23.268 1.00 87.56 733 ASN A O 1
ATOM 5746 N N . THR A 1 734 ? 19.435 -32.613 -22.436 1.00 80.25 734 THR A N 1
ATOM 5747 C CA . THR A 1 734 ? 18.040 -32.531 -22.908 1.00 80.25 734 THR A CA 1
ATOM 5748 C C . THR A 1 734 ? 17.939 -31.840 -24.270 1.00 80.25 734 THR A C 1
ATOM 5750 O O . THR A 1 734 ? 18.734 -30.960 -24.596 1.00 80.25 734 THR A O 1
ATOM 5753 N N . ALA A 1 735 ? 16.957 -32.226 -25.091 1.00 76.19 735 ALA A N 1
ATOM 5754 C CA . ALA A 1 735 ? 16.769 -31.631 -26.417 1.00 76.19 735 ALA A CA 1
ATOM 5755 C C . ALA A 1 735 ? 16.439 -30.127 -26.343 1.00 76.19 735 ALA A C 1
ATOM 5757 O O . ALA A 1 735 ? 17.049 -29.330 -27.054 1.00 76.19 735 ALA A O 1
ATOM 5758 N N . SER A 1 736 ? 15.528 -29.740 -25.444 1.00 74.75 736 SER A N 1
ATOM 5759 C CA . SER A 1 736 ? 15.189 -28.336 -25.180 1.00 74.75 736 SER A CA 1
ATOM 5760 C C . SER A 1 736 ? 16.367 -27.565 -24.582 1.00 74.75 736 SER A C 1
ATOM 5762 O O . SER A 1 736 ? 16.639 -26.445 -25.008 1.00 74.75 736 SER A O 1
ATOM 5764 N N . GLY A 1 737 ? 17.108 -28.179 -23.653 1.00 80.31 737 GLY A N 1
ATOM 5765 C CA . GLY A 1 737 ? 18.288 -27.577 -23.038 1.00 80.31 737 GLY A CA 1
ATOM 5766 C C . GLY A 1 737 ? 19.393 -27.273 -24.047 1.00 80.31 737 GLY A C 1
ATOM 5767 O O . GLY A 1 737 ? 19.896 -26.155 -24.058 1.00 80.31 737 GLY A O 1
ATOM 5768 N N . ARG A 1 738 ? 19.714 -28.204 -24.958 1.00 83.12 738 ARG A N 1
ATOM 5769 C CA . ARG A 1 738 ? 20.732 -27.972 -26.001 1.00 83.12 738 ARG A CA 1
ATOM 5770 C C . ARG A 1 738 ? 20.365 -26.831 -26.934 1.00 83.12 738 ARG A C 1
ATOM 5772 O O . ARG A 1 738 ? 21.225 -26.045 -27.326 1.00 83.12 738 ARG A O 1
ATOM 5779 N N . ALA A 1 739 ? 19.097 -26.749 -27.316 1.00 77.12 739 ALA A N 1
ATOM 5780 C CA . ALA A 1 739 ? 18.651 -25.701 -28.214 1.00 77.12 739 ALA A CA 1
ATOM 5781 C C . ALA A 1 739 ? 18.649 -24.324 -27.541 1.00 77.12 739 ALA A C 1
ATOM 5783 O O . ALA A 1 739 ? 19.058 -23.344 -28.163 1.00 77.12 739 ALA A O 1
ATOM 5784 N N . LEU A 1 740 ? 18.266 -24.259 -26.263 1.00 80.38 740 LEU A N 1
ATOM 5785 C CA . LEU A 1 740 ? 18.398 -23.038 -25.479 1.00 80.38 740 LEU A CA 1
ATOM 5786 C C . LEU A 1 740 ? 19.867 -22.654 -25.271 1.00 80.38 740 LEU A C 1
ATOM 5788 O O . LEU A 1 740 ? 20.207 -21.493 -25.461 1.00 80.38 740 LEU A O 1
ATOM 5792 N N . ALA A 1 741 ? 20.741 -23.605 -24.930 1.00 85.38 741 ALA A N 1
ATOM 5793 C CA . ALA A 1 741 ? 22.170 -23.348 -24.755 1.00 85.38 741 ALA A CA 1
ATOM 5794 C C . ALA A 1 741 ? 22.773 -22.708 -26.013 1.00 85.38 741 ALA A C 1
ATOM 5796 O O . ALA A 1 741 ? 23.455 -21.692 -25.920 1.00 85.38 741 ALA A O 1
ATOM 5797 N N . LYS A 1 742 ? 22.437 -23.237 -27.198 1.00 86.06 742 LYS A N 1
ATOM 5798 C CA . LYS A 1 742 ? 22.824 -22.635 -28.480 1.00 86.06 742 LYS A CA 1
ATOM 5799 C C . LYS A 1 742 ? 22.245 -21.232 -28.674 1.00 86.06 742 LYS A C 1
ATOM 5801 O O . LYS A 1 742 ? 22.946 -20.358 -29.168 1.00 86.06 742 LYS A O 1
ATOM 5806 N N . TYR A 1 743 ? 20.990 -20.998 -28.287 1.00 84.62 743 TYR A N 1
ATOM 5807 C CA . TYR A 1 743 ? 20.369 -19.676 -28.390 1.00 84.62 743 TYR A CA 1
ATOM 5808 C C . TYR A 1 743 ? 21.060 -18.626 -27.509 1.00 84.62 743 TYR A C 1
ATOM 5810 O O . TYR A 1 743 ? 21.389 -17.540 -27.993 1.00 84.62 743 TYR A O 1
ATOM 5818 N N . ILE A 1 744 ? 21.303 -18.959 -26.237 1.00 87.31 744 ILE A N 1
ATOM 5819 C CA . ILE A 1 744 ? 22.019 -18.104 -25.282 1.00 87.31 744 ILE A CA 1
ATOM 5820 C C . ILE A 1 744 ? 23.417 -17.808 -25.832 1.00 87.31 744 ILE A C 1
ATOM 5822 O O . ILE A 1 744 ? 23.762 -16.642 -26.014 1.00 87.31 744 ILE A O 1
ATOM 5826 N N . HIS A 1 745 ? 24.160 -18.856 -26.197 1.00 92.88 745 HIS A N 1
ATOM 5827 C CA . HIS A 1 745 ? 25.532 -18.743 -26.685 1.00 92.88 745 HIS A CA 1
ATOM 5828 C C . HIS A 1 745 ? 25.637 -17.937 -27.993 1.00 92.88 745 HIS A C 1
ATOM 5830 O O . HIS A 1 745 ? 26.520 -17.103 -28.143 1.00 92.88 745 HIS A O 1
ATOM 5836 N N . ALA A 1 746 ? 24.704 -18.090 -28.942 1.00 91.31 746 ALA A N 1
ATOM 5837 C CA . ALA A 1 746 ? 24.694 -17.272 -30.159 1.00 91.31 746 ALA A CA 1
ATOM 5838 C C . ALA A 1 746 ? 24.542 -15.768 -29.854 1.00 91.31 746 ALA A C 1
ATOM 5840 O O . ALA A 1 746 ? 25.194 -14.938 -30.488 1.00 91.31 746 ALA A O 1
ATOM 5841 N N . ASN A 1 747 ? 23.699 -15.407 -28.881 1.00 89.50 747 ASN A N 1
ATOM 5842 C CA . ASN A 1 747 ? 23.496 -14.011 -28.490 1.00 89.50 747 ASN A CA 1
ATOM 5843 C C . ASN A 1 747 ? 24.717 -13.434 -27.766 1.00 89.50 747 ASN A C 1
ATOM 5845 O O . ASN A 1 747 ? 25.110 -12.306 -28.054 1.00 89.50 747 ASN A O 1
ATOM 5849 N N . THR A 1 748 ? 25.335 -14.191 -26.861 1.00 93.88 748 THR A N 1
ATOM 5850 C CA . THR A 1 748 ? 26.523 -13.731 -26.131 1.00 93.88 748 THR A CA 1
ATOM 5851 C C . THR A 1 748 ? 27.758 -13.648 -27.031 1.00 93.88 748 THR A C 1
ATOM 5853 O O . THR A 1 748 ? 28.518 -12.684 -26.951 1.00 93.88 748 THR A O 1
ATOM 5856 N N . VAL A 1 749 ? 27.914 -14.566 -27.989 1.00 96.81 749 VAL A N 1
ATOM 5857 C CA . VAL A 1 749 ? 28.954 -14.474 -29.026 1.00 96.81 749 VAL A CA 1
ATOM 5858 C C . VAL A 1 749 ? 28.753 -13.229 -29.898 1.00 96.81 749 VAL A C 1
ATOM 5860 O O . VAL A 1 749 ? 29.724 -12.521 -30.173 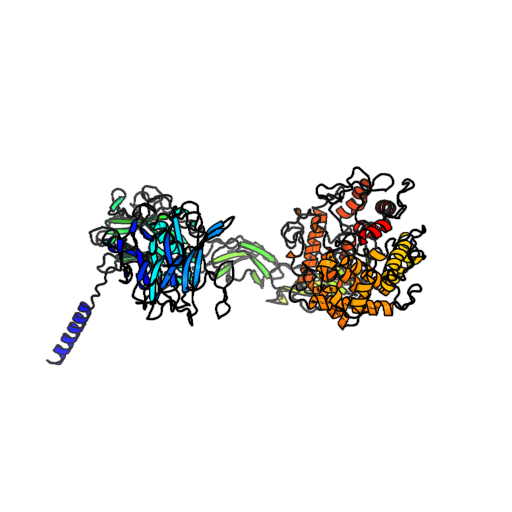1.00 96.81 749 VAL A O 1
ATOM 5863 N N . LEU A 1 750 ? 27.515 -12.903 -30.300 1.00 94.62 750 LEU A N 1
ATOM 5864 C CA . LEU A 1 750 ? 27.232 -11.658 -31.031 1.00 94.62 750 LEU A CA 1
ATOM 5865 C C . LEU A 1 750 ? 27.545 -10.417 -30.186 1.00 94.62 750 LEU A C 1
ATOM 5867 O O . LEU A 1 750 ? 28.138 -9.471 -30.704 1.00 94.62 750 LEU A O 1
ATOM 5871 N N . LEU A 1 751 ? 27.194 -10.426 -28.899 1.00 94.88 751 LEU A N 1
ATOM 5872 C CA . LEU A 1 751 ? 27.497 -9.344 -27.962 1.00 94.88 751 LEU A CA 1
ATOM 5873 C C . LEU A 1 751 ? 29.011 -9.099 -27.833 1.00 94.88 751 LEU A C 1
ATOM 5875 O O . LEU A 1 751 ? 29.446 -7.948 -27.756 1.00 94.88 751 LEU A O 1
ATOM 5879 N N . GLN A 1 752 ? 29.821 -10.163 -27.829 1.00 96.62 752 GLN A N 1
ATOM 5880 C CA . GLN A 1 752 ? 31.275 -10.059 -27.686 1.00 96.62 752 GLN A CA 1
ATOM 5881 C C . GLN A 1 752 ? 31.987 -9.692 -28.995 1.00 96.62 752 GLN A C 1
ATOM 5883 O O . GLN A 1 752 ? 32.821 -8.782 -28.992 1.00 96.62 752 GLN A O 1
ATOM 5888 N N . LEU A 1 753 ? 31.644 -10.348 -30.110 1.00 95.62 753 LEU A N 1
ATOM 5889 C CA . LEU A 1 753 ? 32.318 -10.178 -31.407 1.00 95.62 753 LEU A CA 1
ATOM 5890 C C . LEU A 1 753 ? 31.759 -9.015 -32.242 1.00 95.62 753 LEU A C 1
ATOM 5892 O O . LEU A 1 753 ? 32.503 -8.360 -32.970 1.00 95.62 753 LEU A O 1
ATOM 5896 N N . GLY A 1 754 ? 30.459 -8.729 -32.130 1.00 94.31 754 GLY A N 1
ATOM 5897 C CA . GLY A 1 754 ? 29.744 -7.775 -32.980 1.00 94.31 754 GLY A CA 1
ATOM 5898 C C . GLY A 1 754 ? 29.430 -8.316 -34.375 1.00 94.31 754 GLY A C 1
ATOM 5899 O O . GLY A 1 754 ? 30.016 -9.294 -34.837 1.00 94.31 754 GLY A O 1
ATOM 5900 N N . ALA A 1 755 ? 28.514 -7.646 -35.082 1.00 92.00 755 ALA A N 1
ATOM 5901 C CA . ALA A 1 755 ? 28.031 -8.100 -36.393 1.00 92.00 755 ALA A CA 1
ATOM 5902 C C . ALA A 1 755 ? 29.117 -8.197 -37.483 1.00 92.00 755 ALA A C 1
ATOM 5904 O O . ALA A 1 755 ? 28.950 -8.956 -38.427 1.00 92.00 755 ALA A O 1
ATOM 5905 N N . GLY A 1 756 ? 30.223 -7.450 -37.374 1.00 89.75 756 GLY A N 1
ATOM 5906 C CA . GLY A 1 756 ? 31.302 -7.487 -38.371 1.00 89.75 756 GLY A CA 1
ATOM 5907 C C . GLY A 1 756 ? 32.186 -8.739 -38.307 1.00 89.75 756 GLY A C 1
ATOM 5908 O O . GLY A 1 756 ? 32.815 -9.083 -39.301 1.00 89.75 756 GLY A O 1
ATOM 5909 N N . VAL A 1 757 ? 32.237 -9.415 -37.154 1.00 94.12 757 VAL A N 1
ATOM 5910 C CA . VAL A 1 757 ? 33.095 -10.595 -36.914 1.00 94.12 757 VAL A CA 1
ATOM 5911 C C . VAL A 1 757 ? 32.262 -11.862 -36.686 1.00 94.12 757 VAL A C 1
ATOM 5913 O O . VAL A 1 757 ? 32.730 -12.976 -36.917 1.00 94.12 757 VAL A O 1
ATOM 5916 N N . PHE A 1 758 ? 31.007 -11.714 -36.259 1.00 95.38 758 PHE A N 1
ATOM 5917 C CA . PHE A 1 758 ? 30.086 -12.824 -36.050 1.00 95.38 758 PHE A CA 1
ATOM 5918 C C . PHE A 1 758 ? 29.855 -13.635 -37.339 1.00 95.38 758 PHE A C 1
ATOM 5920 O O . PHE A 1 758 ? 29.412 -13.119 -38.364 1.00 95.38 758 PHE A O 1
ATOM 5927 N N . ASN A 1 759 ? 30.094 -14.947 -37.284 1.00 94.12 759 ASN A N 1
ATOM 5928 C CA . ASN A 1 759 ? 29.890 -15.842 -38.418 1.00 94.12 759 ASN A CA 1
ATOM 5929 C C . ASN A 1 759 ? 28.476 -16.437 -38.384 1.00 94.12 759 ASN A C 1
ATOM 5931 O O . ASN A 1 759 ? 28.199 -17.406 -37.675 1.00 94.12 759 ASN A O 1
ATOM 5935 N N . GLY A 1 760 ? 27.594 -15.909 -39.236 1.00 88.50 760 GLY A N 1
ATOM 5936 C CA . GLY A 1 760 ? 26.211 -16.381 -39.369 1.00 88.50 760 GLY A CA 1
ATOM 5937 C C . GLY A 1 760 ? 26.065 -17.856 -39.770 1.00 88.50 760 GLY A C 1
ATOM 5938 O O . GLY A 1 760 ? 25.002 -18.443 -39.558 1.00 88.50 760 GLY A O 1
ATOM 5939 N N . ASN A 1 761 ? 27.121 -18.470 -40.309 1.00 90.88 761 ASN A N 1
ATOM 5940 C CA . ASN A 1 761 ? 27.155 -19.863 -40.749 1.00 90.88 761 ASN A CA 1
ATOM 5941 C C . ASN A 1 761 ? 27.795 -20.825 -39.736 1.00 90.88 761 ASN A C 1
ATOM 5943 O O . ASN A 1 761 ? 27.694 -22.034 -39.928 1.00 90.88 761 ASN A O 1
ATOM 5947 N N . ALA A 1 762 ? 28.418 -20.328 -38.666 1.00 93.88 762 ALA A N 1
ATOM 5948 C CA . ALA A 1 762 ? 29.095 -21.172 -37.687 1.00 93.88 762 ALA A CA 1
ATOM 5949 C C . ALA A 1 762 ? 28.120 -22.009 -36.841 1.00 93.88 762 ALA A C 1
ATOM 5951 O O . ALA A 1 762 ? 26.982 -21.607 -36.600 1.00 93.88 762 ALA A O 1
ATOM 5952 N N . ASN A 1 763 ? 28.591 -23.154 -36.329 1.00 91.69 763 ASN A N 1
ATOM 5953 C CA . ASN A 1 763 ? 27.778 -24.101 -35.550 1.00 91.69 763 ASN A CA 1
ATOM 5954 C C . ASN A 1 763 ? 27.114 -23.463 -34.314 1.00 91.69 763 ASN A C 1
ATOM 5956 O O . ASN A 1 763 ? 25.992 -23.829 -33.972 1.00 91.69 763 ASN A O 1
ATOM 5960 N N . TYR A 1 764 ? 27.759 -22.480 -33.674 1.00 90.94 764 TYR A N 1
ATOM 5961 C CA . TYR A 1 764 ? 27.166 -21.762 -32.539 1.00 90.94 764 TYR A CA 1
ATOM 5962 C C . TYR A 1 764 ? 25.900 -20.980 -32.921 1.00 90.94 764 TYR A C 1
ATOM 5964 O O . TYR A 1 764 ? 25.025 -20.811 -32.083 1.00 90.94 764 TYR A O 1
ATOM 5972 N N . ASN A 1 765 ? 25.763 -20.553 -34.183 1.00 90.62 765 ASN A N 1
ATOM 5973 C CA . ASN A 1 765 ? 24.577 -19.869 -34.697 1.00 90.62 765 ASN A CA 1
ATOM 5974 C C . ASN A 1 765 ? 23.633 -20.820 -35.444 1.00 90.62 765 ASN A C 1
ATOM 5976 O O . ASN A 1 765 ? 22.668 -20.359 -36.041 1.00 90.62 765 ASN A O 1
ATOM 5980 N N . ARG A 1 766 ? 23.885 -22.133 -35.473 1.00 86.56 766 ARG A N 1
ATOM 5981 C CA . ARG A 1 766 ? 23.004 -23.103 -36.138 1.00 86.56 766 ARG A CA 1
ATOM 5982 C C . ARG A 1 766 ? 22.293 -23.955 -35.109 1.00 86.56 766 ARG A C 1
ATOM 5984 O O . ARG A 1 766 ? 22.926 -24.513 -34.215 1.00 86.56 766 ARG A O 1
ATOM 5991 N N . ASP A 1 767 ? 20.983 -24.095 -35.240 1.00 74.69 767 ASP A N 1
ATOM 5992 C CA . ASP A 1 767 ? 20.230 -25.033 -34.416 1.00 74.69 767 ASP A CA 1
ATOM 5993 C C . ASP A 1 767 ? 20.516 -26.503 -34.794 1.00 74.69 767 ASP A C 1
ATOM 5995 O O . ASP A 1 767 ? 21.411 -26.808 -35.584 1.00 74.69 767 ASP A O 1
ATOM 5999 N N . THR A 1 768 ? 19.794 -27.452 -34.194 1.00 69.56 768 THR A N 1
ATOM 6000 C CA . THR A 1 768 ? 19.950 -28.887 -34.499 1.00 69.56 768 THR A CA 1
ATOM 6001 C C . THR A 1 768 ? 19.506 -29.271 -35.913 1.00 69.56 768 THR A C 1
ATOM 6003 O O . THR A 1 768 ? 19.749 -30.398 -36.325 1.00 69.56 768 THR A O 1
ATOM 6006 N N . LEU A 1 769 ? 18.860 -28.360 -36.645 1.00 68.12 769 LEU A N 1
ATOM 6007 C CA . LEU A 1 769 ? 18.383 -28.538 -38.016 1.00 68.12 769 LEU A CA 1
ATOM 6008 C C . LEU A 1 769 ? 19.204 -27.713 -39.021 1.00 68.12 769 LEU A C 1
ATOM 6010 O O . LEU A 1 769 ? 18.862 -27.654 -40.200 1.00 68.12 769 LEU A O 1
ATOM 6014 N N . GLY A 1 770 ? 20.286 -27.071 -38.571 1.00 76.38 770 GLY A N 1
ATOM 6015 C CA . GLY A 1 770 ? 21.153 -26.259 -39.419 1.00 76.38 770 GLY A CA 1
ATOM 6016 C C . GLY A 1 770 ? 20.613 -24.859 -39.721 1.00 76.38 770 GLY A C 1
ATOM 6017 O O . GLY A 1 770 ? 21.211 -24.145 -40.532 1.00 76.38 770 GLY A O 1
ATOM 6018 N N . VAL A 1 771 ? 19.525 -24.412 -39.086 1.00 76.50 771 VAL A N 1
ATOM 6019 C CA . VAL A 1 771 ? 18.963 -23.084 -39.352 1.00 76.50 771 VAL A CA 1
ATOM 6020 C C . VAL A 1 771 ? 19.597 -22.019 -38.462 1.00 76.50 771 VAL A C 1
ATOM 6022 O O . VAL A 1 771 ? 19.867 -22.244 -37.284 1.00 76.50 771 VAL A O 1
ATOM 6025 N N . ALA A 1 772 ? 19.864 -20.850 -39.052 1.00 80.69 772 ALA A N 1
ATOM 6026 C CA . ALA A 1 772 ? 20.527 -19.735 -38.384 1.00 80.69 772 ALA A CA 1
ATOM 6027 C C . ALA A 1 772 ? 19.664 -19.193 -37.243 1.00 80.69 772 ALA A C 1
ATOM 6029 O O . ALA A 1 772 ? 18.567 -18.721 -37.515 1.00 80.69 772 ALA A O 1
ATOM 6030 N N . ILE A 1 773 ? 20.149 -19.240 -36.004 1.00 80.56 773 ILE A N 1
ATOM 6031 C CA . ILE A 1 773 ? 19.468 -18.764 -34.797 1.00 80.56 773 ILE A CA 1
ATOM 6032 C C . ILE A 1 773 ? 19.257 -17.249 -34.875 1.00 80.56 773 ILE A C 1
ATOM 6034 O O . ILE A 1 773 ? 18.126 -16.783 -34.750 1.00 80.56 773 ILE A O 1
ATOM 6038 N N . ILE A 1 774 ? 20.332 -16.506 -35.147 1.00 83.31 774 ILE A N 1
ATOM 6039 C CA . ILE A 1 774 ? 20.318 -15.077 -35.452 1.00 83.31 774 ILE A CA 1
ATOM 6040 C C . ILE A 1 774 ? 20.452 -14.926 -36.968 1.00 83.31 774 ILE A C 1
ATOM 6042 O O . ILE A 1 774 ? 21.519 -15.172 -37.538 1.00 83.31 774 ILE A O 1
ATOM 6046 N N . SER A 1 775 ? 19.357 -14.540 -37.624 1.00 81.06 775 SER A N 1
ATOM 6047 C CA . SER A 1 775 ? 19.303 -14.325 -39.076 1.00 81.06 775 SER A CA 1
ATOM 6048 C C . SER A 1 775 ? 19.626 -12.884 -39.487 1.00 81.06 775 SER A C 1
ATOM 6050 O O . SER A 1 775 ? 20.184 -12.677 -40.560 1.00 81.06 775 SER A O 1
ATOM 6052 N N . ASN A 1 776 ? 19.328 -11.895 -38.635 1.00 84.12 776 ASN A N 1
ATOM 6053 C CA . ASN A 1 776 ? 19.630 -10.479 -38.868 1.00 84.12 776 ASN A CA 1
ATOM 6054 C C . ASN A 1 776 ? 20.608 -9.954 -37.807 1.00 84.12 776 ASN A C 1
ATOM 6056 O O . ASN A 1 776 ? 20.215 -9.452 -36.755 1.00 84.12 776 ASN A O 1
ATOM 6060 N N . GLN A 1 777 ? 21.902 -10.084 -38.095 1.00 86.69 777 GLN A N 1
ATOM 6061 C CA . GLN A 1 777 ? 22.969 -9.697 -37.170 1.00 86.69 777 GLN A CA 1
ATOM 6062 C C . GLN A 1 777 ? 23.005 -8.186 -36.925 1.00 86.69 777 GLN A C 1
ATOM 6064 O O . GLN A 1 777 ? 23.239 -7.770 -35.798 1.00 86.69 777 GLN A O 1
ATOM 6069 N N . GLY A 1 778 ? 22.742 -7.369 -37.952 1.00 85.19 778 GLY A N 1
ATOM 6070 C CA . GLY A 1 778 ? 22.748 -5.908 -37.834 1.00 85.19 778 GLY A CA 1
ATOM 6071 C C . GLY A 1 778 ? 21.678 -5.401 -36.868 1.00 85.19 778 GLY A C 1
ATOM 6072 O O . GLY A 1 778 ? 21.965 -4.564 -36.019 1.00 85.19 778 GLY A O 1
ATOM 6073 N N . PHE A 1 779 ? 20.470 -5.966 -36.937 1.00 81.69 779 PHE A N 1
ATOM 6074 C CA . PHE A 1 779 ? 19.375 -5.629 -36.025 1.00 81.69 779 PHE A CA 1
ATOM 6075 C C . PHE A 1 779 ? 19.641 -6.070 -34.575 1.00 81.69 779 PHE A C 1
ATOM 6077 O O . PHE A 1 779 ? 19.331 -5.342 -33.628 1.00 81.69 779 PHE A O 1
ATOM 6084 N N . SER A 1 780 ? 20.234 -7.254 -34.399 1.00 81.31 780 SER A N 1
ATOM 6085 C CA . SER A 1 780 ? 20.544 -7.815 -33.080 1.00 81.31 780 SER A CA 1
ATOM 6086 C C . SER A 1 780 ? 21.845 -7.282 -32.469 1.00 81.31 780 SER A C 1
ATOM 6088 O O . SER A 1 780 ? 22.149 -7.606 -31.324 1.00 81.31 780 SER A O 1
ATOM 6090 N N . ASN A 1 781 ? 22.635 -6.485 -33.189 1.00 88.12 781 ASN A N 1
ATOM 6091 C CA . ASN A 1 781 ? 23.929 -6.018 -32.705 1.00 88.12 781 ASN A CA 1
ATOM 6092 C C . ASN A 1 781 ? 23.781 -4.887 -31.679 1.00 88.12 781 ASN A C 1
ATOM 6094 O O . ASN A 1 781 ? 23.486 -3.749 -32.036 1.00 88.12 781 ASN A O 1
ATOM 6098 N N . VAL A 1 782 ? 24.052 -5.195 -30.410 1.00 88.50 782 VAL A N 1
ATOM 6099 C CA . VAL A 1 782 ? 24.051 -4.218 -29.303 1.00 88.50 782 VAL A CA 1
ATOM 6100 C C . VAL A 1 782 ? 25.449 -3.957 -28.731 1.00 88.50 782 VAL A C 1
ATOM 6102 O O . VAL A 1 782 ? 25.597 -3.170 -27.794 1.00 88.50 782 VAL A O 1
ATOM 6105 N N . LYS A 1 783 ? 26.485 -4.582 -29.308 1.00 92.56 783 LYS A N 1
ATOM 6106 C CA . LYS A 1 783 ? 27.879 -4.460 -28.866 1.00 92.56 783 LYS A CA 1
ATOM 6107 C C . LYS A 1 783 ? 28.370 -3.010 -28.747 1.00 92.56 783 LYS A C 1
ATOM 6109 O O . LYS A 1 783 ? 29.009 -2.731 -27.738 1.00 92.56 783 LYS A O 1
ATOM 6114 N N . PRO A 1 784 ? 28.070 -2.075 -29.677 1.00 90.88 784 PRO A N 1
ATOM 6115 C CA . PRO A 1 784 ? 28.552 -0.697 -29.553 1.00 90.88 784 PRO A CA 1
ATOM 6116 C C . PRO A 1 784 ? 28.124 -0.026 -28.241 1.00 90.88 784 PRO A C 1
ATOM 6118 O O . PRO A 1 784 ? 28.940 0.599 -27.574 1.00 90.88 784 PRO A O 1
ATOM 6121 N N . TRP A 1 785 ? 26.870 -0.223 -27.820 1.00 88.94 785 TRP A N 1
ATOM 6122 C CA . TRP A 1 785 ? 26.377 0.311 -26.547 1.00 88.94 785 TRP A CA 1
ATOM 6123 C C . TRP A 1 785 ? 27.021 -0.382 -25.347 1.00 88.94 785 TRP A C 1
ATOM 6125 O O . TRP A 1 785 ? 27.390 0.281 -24.381 1.00 88.94 785 TRP A O 1
ATOM 6135 N N . TYR A 1 786 ? 27.184 -1.705 -25.411 1.00 93.00 786 TYR A N 1
ATOM 6136 C CA . TYR A 1 786 ? 27.843 -2.465 -24.352 1.00 93.00 786 TYR A CA 1
ATOM 6137 C C . TYR A 1 786 ? 29.310 -2.048 -24.161 1.00 93.00 786 TYR A C 1
ATOM 6139 O O . TYR A 1 786 ? 29.742 -1.835 -23.028 1.00 93.00 786 TYR A O 1
ATOM 6147 N N . ASP A 1 787 ? 30.061 -1.886 -25.253 1.00 94.38 787 ASP A N 1
ATOM 6148 C CA . ASP A 1 787 ? 31.459 -1.455 -25.221 1.00 94.38 787 ASP A CA 1
ATOM 6149 C C . ASP A 1 787 ? 31.592 -0.026 -24.674 1.00 94.38 787 ASP A C 1
ATOM 6151 O O . ASP A 1 787 ? 32.414 0.195 -23.786 1.00 94.38 787 ASP A O 1
ATOM 6155 N N . SER A 1 788 ? 30.753 0.918 -25.118 1.00 91.25 788 SER A N 1
ATOM 6156 C CA . SER A 1 788 ? 30.737 2.286 -24.575 1.00 91.25 788 SER A CA 1
ATOM 6157 C C . SER A 1 788 ? 30.466 2.306 -23.069 1.00 91.25 788 SER A C 1
ATOM 6159 O O . SER A 1 788 ? 31.225 2.916 -22.317 1.00 91.25 788 SER A O 1
ATOM 6161 N N . LEU A 1 789 ? 29.454 1.570 -22.595 1.00 91.44 789 LEU A N 1
ATOM 6162 C CA . LEU A 1 789 ? 29.173 1.462 -21.158 1.00 91.44 789 LEU A CA 1
ATOM 6163 C C . LEU A 1 789 ? 30.355 0.861 -20.388 1.00 91.44 789 LEU A C 1
ATOM 6165 O O . LEU A 1 789 ? 30.703 1.347 -19.313 1.00 91.44 789 LEU A O 1
ATOM 6169 N N . ALA A 1 790 ? 30.992 -0.179 -20.932 1.00 94.25 790 ALA A N 1
ATOM 6170 C CA . ALA A 1 790 ? 32.153 -0.813 -20.312 1.00 94.25 790 ALA A CA 1
ATOM 6171 C C . ALA A 1 790 ? 33.390 0.105 -20.257 1.00 94.25 790 ALA A C 1
ATOM 6173 O O . ALA A 1 790 ? 34.232 -0.081 -19.374 1.00 94.25 790 ALA A O 1
ATOM 6174 N N . LEU A 1 791 ? 33.490 1.077 -21.171 1.00 93.94 791 LEU A N 1
ATOM 6175 C CA . LEU A 1 791 ? 34.519 2.123 -21.209 1.00 93.94 791 LEU A CA 1
ATOM 6176 C C . LEU A 1 791 ? 34.186 3.344 -20.333 1.00 93.94 791 LEU A C 1
ATOM 6178 O O . LEU A 1 791 ? 35.016 4.241 -20.209 1.00 93.94 791 LEU A O 1
ATOM 6182 N N . GLY A 1 792 ? 33.001 3.394 -19.714 1.00 88.38 792 GLY A N 1
ATOM 6183 C CA . GLY A 1 792 ? 32.553 4.550 -18.931 1.00 88.38 792 GLY A CA 1
ATOM 6184 C C . GLY A 1 792 ? 31.961 5.688 -19.768 1.00 88.38 792 GLY A C 1
ATOM 6185 O O . GLY A 1 792 ? 31.660 6.749 -19.222 1.00 88.38 792 GLY A O 1
ATOM 6186 N N . ASP A 1 793 ? 31.763 5.480 -21.071 1.00 83.94 793 ASP A N 1
ATOM 6187 C CA . ASP A 1 793 ? 31.118 6.449 -21.950 1.00 83.94 793 ASP A CA 1
ATOM 6188 C C . ASP A 1 793 ? 29.603 6.447 -21.710 1.00 83.94 793 ASP A C 1
ATOM 6190 O O . ASP A 1 793 ? 28.854 5.597 -22.191 1.00 83.94 793 ASP A O 1
ATOM 6194 N N . ILE A 1 794 ? 29.149 7.431 -20.935 1.00 71.94 794 ILE A N 1
ATOM 6195 C CA . ILE A 1 794 ? 27.730 7.683 -20.653 1.00 71.94 794 ILE A CA 1
ATOM 6196 C C . ILE A 1 794 ? 27.027 8.438 -21.790 1.00 71.94 794 ILE A C 1
ATOM 6198 O O . ILE A 1 794 ? 25.810 8.638 -21.729 1.00 71.94 794 ILE A O 1
ATOM 6202 N N . GLY A 1 795 ? 27.774 8.857 -22.817 1.00 68.62 795 GLY A N 1
ATOM 6203 C CA . GLY A 1 795 ? 27.292 9.646 -23.940 1.00 68.62 795 GLY A CA 1
ATOM 6204 C C . GLY A 1 795 ? 26.235 8.915 -24.765 1.00 68.62 795 GLY A C 1
ATOM 6205 O O . GLY A 1 795 ? 25.238 9.495 -25.201 1.00 68.62 795 GLY A O 1
ATOM 6206 N N . VAL A 1 796 ? 26.393 7.595 -24.873 1.00 67.81 796 VAL A N 1
ATOM 6207 C CA . VAL A 1 796 ? 25.471 6.693 -25.576 1.00 67.81 796 VAL A CA 1
ATOM 6208 C C . VAL A 1 796 ? 24.091 6.565 -24.919 1.00 67.81 796 VAL A C 1
ATOM 6210 O O . VAL A 1 796 ? 23.168 6.039 -25.539 1.00 67.81 796 VAL A O 1
ATOM 6213 N N . LEU A 1 797 ? 23.927 7.072 -23.690 1.00 64.88 797 LEU A N 1
ATOM 6214 C CA . LEU A 1 797 ? 22.658 7.095 -22.956 1.00 64.88 797 LEU A CA 1
ATOM 6215 C C . LEU A 1 797 ? 21.923 8.448 -23.051 1.00 64.88 797 LEU A C 1
ATOM 6217 O O . LEU A 1 797 ? 20.815 8.566 -22.532 1.00 64.88 797 LEU A O 1
ATOM 6221 N N . HIS A 1 798 ? 22.491 9.480 -23.697 1.00 55.53 798 HIS A N 1
ATOM 6222 C CA . HIS A 1 798 ? 21.903 10.835 -23.717 1.00 55.53 798 HIS A CA 1
ATOM 6223 C C . HIS A 1 798 ? 20.537 10.932 -24.394 1.00 55.53 798 HIS A C 1
ATOM 6225 O O . HIS A 1 798 ? 19.791 11.870 -24.122 1.00 55.53 798 HIS A O 1
ATOM 6231 N N . ASN A 1 799 ? 20.186 9.967 -25.240 1.00 56.22 799 ASN A N 1
ATOM 6232 C CA . ASN A 1 799 ? 18.890 9.929 -25.893 1.00 56.22 799 ASN A CA 1
ATOM 6233 C C . ASN A 1 799 ? 18.131 8.671 -25.470 1.00 56.22 799 ASN A C 1
ATOM 6235 O O . ASN A 1 799 ? 17.867 7.787 -26.285 1.00 56.22 799 ASN A O 1
ATOM 6239 N N . PHE A 1 800 ? 17.792 8.591 -24.175 1.00 56.34 800 PHE A N 1
ATOM 6240 C CA . PHE A 1 800 ? 16.922 7.535 -23.649 1.00 56.34 800 PHE A CA 1
ATOM 6241 C C . PHE A 1 800 ? 15.676 7.378 -24.528 1.00 56.34 800 PHE A C 1
ATOM 6243 O O . PHE A 1 800 ? 15.332 6.247 -24.829 1.00 56.34 800 PHE A O 1
ATOM 6250 N N . ASN A 1 801 ? 15.105 8.473 -25.056 1.00 48.88 801 ASN A N 1
ATOM 6251 C CA . ASN A 1 801 ? 13.978 8.481 -26.004 1.00 48.88 801 ASN A CA 1
ATOM 6252 C C . ASN A 1 801 ? 14.210 7.635 -27.278 1.00 48.88 801 ASN A C 1
ATOM 6254 O O . ASN A 1 801 ? 13.289 6.959 -27.727 1.00 48.88 801 ASN A O 1
ATOM 6258 N N . ASN A 1 802 ? 15.439 7.566 -27.802 1.00 46.84 802 ASN A N 1
ATOM 6259 C CA . ASN A 1 802 ? 15.787 6.711 -28.947 1.00 46.84 802 ASN A CA 1
ATOM 6260 C C . ASN A 1 802 ? 16.019 5.237 -28.564 1.00 46.84 802 ASN A C 1
ATOM 6262 O O . ASN A 1 802 ? 15.935 4.356 -29.420 1.00 46.84 802 ASN A O 1
ATOM 6266 N N . LEU A 1 803 ? 16.286 4.941 -27.288 1.00 52.69 803 LEU A N 1
ATOM 6267 C CA . LEU A 1 803 ? 16.418 3.571 -26.784 1.00 52.69 803 LEU A CA 1
ATOM 6268 C C . LEU A 1 803 ? 15.055 2.858 -26.650 1.00 52.69 803 LEU A C 1
ATOM 6270 O O . LEU A 1 803 ? 15.016 1.633 -26.786 1.00 52.69 803 LEU A O 1
ATOM 6274 N N . TRP A 1 804 ? 13.942 3.597 -26.496 1.00 47.84 804 TRP A N 1
ATOM 6275 C CA . TRP A 1 804 ? 12.569 3.045 -26.454 1.00 47.84 804 TRP A CA 1
ATOM 6276 C C . TRP A 1 804 ? 12.089 2.469 -27.795 1.00 47.84 804 TRP A C 1
ATOM 6278 O O . TRP A 1 804 ? 11.102 1.741 -27.826 1.00 47.84 804 TRP A O 1
ATOM 6288 N N . GLY A 1 805 ? 12.829 2.677 -28.893 1.00 48.94 805 GLY A N 1
ATOM 6289 C CA . GLY A 1 805 ? 12.636 1.971 -30.170 1.00 48.94 805 GLY A CA 1
ATOM 6290 C C . GLY A 1 805 ? 13.031 0.479 -30.141 1.00 48.94 805 GLY A C 1
ATOM 6291 O O . GLY A 1 805 ? 13.322 -0.110 -31.181 1.00 48.94 805 GLY A O 1
ATOM 6292 N N . GLY A 1 806 ? 13.112 -0.130 -28.951 1.00 59.69 806 GLY A N 1
ATOM 6293 C CA . GLY A 1 806 ? 13.421 -1.544 -28.708 1.00 59.69 806 GLY A CA 1
ATOM 6294 C C . GLY A 1 806 ? 14.900 -1.892 -28.518 1.00 59.69 806 GLY A C 1
ATOM 6295 O O . GLY A 1 806 ? 15.219 -3.040 -28.213 1.00 59.69 806 GLY A O 1
ATOM 6296 N N . ALA A 1 807 ? 15.818 -0.931 -28.651 1.00 66.25 807 ALA A N 1
ATOM 6297 C CA . ALA A 1 807 ? 17.255 -1.181 -28.506 1.00 66.25 807 ALA A CA 1
ATOM 6298 C C . ALA A 1 807 ? 17.690 -1.415 -27.045 1.00 66.25 807 ALA A C 1
ATOM 6300 O O . ALA A 1 807 ? 18.522 -2.291 -26.805 1.00 66.25 807 ALA A O 1
ATOM 6301 N N . SER A 1 808 ? 17.101 -0.716 -26.061 1.00 71.88 808 SER A N 1
ATOM 6302 C CA . SER A 1 808 ? 17.396 -0.951 -24.633 1.00 71.88 808 SER A CA 1
ATOM 6303 C C . SER A 1 808 ? 16.973 -2.342 -24.174 1.00 71.88 808 SER A C 1
ATOM 6305 O O . SER A 1 808 ? 17.744 -3.019 -23.501 1.00 71.88 808 SER A O 1
ATOM 6307 N N . GLY A 1 809 ? 15.781 -2.793 -24.575 1.00 73.44 809 GLY A N 1
ATOM 6308 C CA . GLY A 1 809 ? 15.282 -4.133 -24.267 1.00 73.44 809 GLY A CA 1
ATOM 6309 C C . GLY A 1 809 ? 16.161 -5.236 -24.864 1.00 73.44 809 GLY A C 1
ATOM 6310 O O . GLY A 1 809 ? 16.426 -6.237 -24.198 1.00 73.44 809 GLY A O 1
ATOM 6311 N N . ARG A 1 810 ? 16.679 -5.042 -26.087 1.00 79.44 810 ARG A N 1
ATOM 6312 C CA . ARG A 1 810 ? 17.652 -5.963 -26.704 1.00 79.44 810 ARG A CA 1
ATOM 6313 C C . ARG A 1 810 ? 18.986 -5.984 -25.962 1.00 79.44 810 ARG A C 1
ATOM 6315 O O . ARG A 1 810 ? 19.510 -7.068 -25.713 1.00 79.44 810 ARG A O 1
ATOM 6322 N N . LEU A 1 811 ? 19.519 -4.814 -25.598 1.00 84.44 811 LEU A N 1
ATOM 6323 C CA . LEU A 1 811 ? 20.754 -4.712 -24.818 1.00 84.44 811 LEU A CA 1
ATOM 6324 C C . LEU A 1 811 ? 20.591 -5.436 -23.480 1.00 84.44 811 LEU A C 1
ATOM 6326 O O . LEU A 1 811 ? 21.329 -6.373 -23.201 1.00 84.44 811 LEU A O 1
ATOM 6330 N N . ALA A 1 812 ? 19.571 -5.066 -22.707 1.00 83.50 812 ALA A N 1
ATOM 6331 C CA . ALA A 1 812 ? 19.211 -5.688 -21.438 1.00 83.50 812 ALA A CA 1
ATOM 6332 C C . ALA A 1 812 ? 19.131 -7.217 -21.525 1.00 83.50 812 ALA A C 1
ATOM 6334 O O . ALA A 1 812 ? 19.708 -7.925 -20.701 1.00 83.50 812 ALA A O 1
ATOM 6335 N N . ALA A 1 813 ? 18.448 -7.722 -22.554 1.00 80.25 813 ALA A N 1
ATOM 6336 C CA . ALA A 1 813 ? 18.308 -9.146 -22.792 1.00 80.25 813 ALA A CA 1
ATOM 6337 C C . ALA A 1 813 ? 19.668 -9.827 -23.029 1.00 80.25 813 ALA A C 1
ATOM 6339 O O . ALA A 1 813 ? 19.985 -10.814 -22.374 1.00 80.25 813 ALA A O 1
ATOM 6340 N N . GLN A 1 814 ? 20.513 -9.297 -23.917 1.00 87.50 814 GLN A N 1
ATOM 6341 C CA . GLN A 1 814 ? 21.827 -9.899 -24.173 1.00 87.50 814 GLN A CA 1
ATOM 6342 C C . GLN A 1 814 ? 22.773 -9.794 -22.970 1.00 87.50 814 GLN A C 1
ATOM 6344 O O . GLN A 1 814 ? 23.495 -10.749 -22.698 1.00 87.50 814 GLN A O 1
ATOM 6349 N N . LEU A 1 815 ? 22.725 -8.699 -22.202 1.00 92.06 815 LEU A N 1
ATOM 6350 C CA . LEU A 1 815 ? 23.494 -8.567 -20.958 1.00 92.06 815 LEU A CA 1
ATOM 6351 C C . LEU A 1 815 ? 23.054 -9.584 -19.894 1.00 92.06 815 LEU A C 1
ATOM 6353 O O . LEU A 1 815 ? 23.887 -10.109 -19.161 1.00 92.06 815 LEU A O 1
ATOM 6357 N N . ALA A 1 816 ? 21.764 -9.908 -19.820 1.00 89.62 816 ALA A N 1
ATOM 6358 C CA . ALA A 1 816 ? 21.276 -10.955 -18.929 1.00 89.62 816 ALA A CA 1
ATOM 6359 C C . ALA A 1 816 ? 21.712 -12.368 -19.385 1.00 89.62 816 ALA A C 1
ATOM 6361 O O . ALA A 1 816 ? 22.007 -13.207 -18.533 1.00 89.62 816 ALA A O 1
ATOM 6362 N N . HIS A 1 817 ? 21.845 -12.628 -20.697 1.00 89.81 817 HIS A N 1
ATOM 6363 C CA . HIS A 1 817 ? 22.374 -13.908 -21.213 1.00 89.81 817 HIS A CA 1
ATOM 6364 C C . HIS A 1 817 ? 23.847 -14.024 -20.837 1.00 89.81 817 HIS A C 1
ATOM 6366 O O . HIS A 1 817 ? 24.297 -15.073 -20.385 1.00 89.81 817 HIS A O 1
ATOM 6372 N N . GLU A 1 818 ? 24.569 -12.915 -20.999 1.00 95.06 818 GLU A N 1
ATOM 6373 C CA . GLU A 1 818 ? 25.972 -12.789 -20.644 1.00 95.06 818 GLU A CA 1
ATOM 6374 C C . GLU A 1 818 ? 26.192 -13.064 -19.156 1.00 95.06 818 GLU A C 1
ATOM 6376 O O . GLU A 1 818 ? 27.077 -13.842 -18.811 1.00 95.06 818 GLU A O 1
ATOM 6381 N N . ALA A 1 819 ? 25.358 -12.495 -18.278 1.00 95.56 819 ALA A N 1
ATOM 6382 C CA . ALA A 1 819 ? 25.425 -12.735 -16.838 1.00 95.56 819 ALA A CA 1
ATOM 6383 C C . ALA A 1 819 ? 25.236 -14.222 -16.501 1.00 95.56 819 ALA A C 1
ATOM 6385 O O . ALA A 1 819 ? 26.025 -14.795 -15.750 1.00 95.56 819 ALA A O 1
ATOM 6386 N N . PHE A 1 820 ? 24.219 -14.856 -17.092 1.00 94.19 820 PHE A N 1
ATOM 6387 C CA . PHE A 1 820 ? 23.913 -16.269 -16.872 1.00 94.19 820 PHE A CA 1
ATOM 6388 C C . PHE A 1 820 ? 25.035 -17.198 -17.358 1.00 94.19 820 PHE A C 1
ATOM 6390 O O . PHE A 1 820 ? 25.430 -18.124 -16.649 1.00 94.19 820 PHE A O 1
ATOM 6397 N N . GLU A 1 821 ? 25.582 -16.944 -18.549 1.00 94.00 821 GLU A N 1
ATOM 6398 C CA . GLU A 1 821 ? 26.673 -17.742 -19.111 1.00 94.00 821 GLU A CA 1
ATOM 6399 C C . GLU A 1 821 ? 27.978 -17.552 -18.317 1.00 94.00 821 GLU A C 1
ATOM 6401 O O . GLU A 1 821 ? 28.636 -18.538 -17.976 1.00 94.00 821 GLU A O 1
ATOM 6406 N N . CYS A 1 822 ? 28.305 -16.311 -17.930 1.00 97.06 822 CYS A N 1
ATOM 6407 C CA . CYS A 1 822 ? 29.445 -16.004 -17.060 1.00 97.06 822 CYS A CA 1
ATOM 6408 C C . CYS A 1 822 ? 29.345 -16.691 -15.695 1.00 97.06 822 CYS A C 1
ATOM 6410 O O . CYS A 1 822 ? 30.356 -17.156 -15.171 1.00 97.06 822 CYS A O 1
ATOM 6412 N N . TRP A 1 823 ? 28.147 -16.767 -15.112 1.00 96.00 823 TRP A N 1
ATOM 6413 C CA . TRP A 1 823 ? 27.915 -17.496 -13.866 1.00 96.00 823 TRP A CA 1
ATOM 6414 C C . TRP A 1 823 ? 28.133 -19.002 -14.039 1.00 96.00 823 TRP A C 1
ATOM 6416 O O . TRP A 1 823 ? 28.909 -19.607 -13.297 1.00 96.00 823 TRP A O 1
ATOM 6426 N N . LEU A 1 824 ? 27.501 -19.615 -15.047 1.00 94.44 824 LEU A N 1
ATOM 6427 C CA . LEU A 1 824 ? 27.611 -21.056 -15.270 1.00 94.44 824 LEU A CA 1
ATOM 6428 C C . LEU A 1 824 ? 29.050 -21.478 -15.572 1.00 94.44 824 LEU A C 1
ATOM 6430 O O . LEU A 1 824 ? 29.537 -22.451 -14.999 1.00 94.44 824 LEU A O 1
ATOM 6434 N N . TYR A 1 825 ? 29.744 -20.778 -16.461 1.00 95.94 825 TYR A N 1
ATOM 6435 C CA . TYR A 1 825 ? 31.048 -21.201 -16.977 1.00 95.94 825 TYR A CA 1
ATOM 6436 C C . TYR A 1 825 ? 32.228 -20.441 -16.356 1.00 95.94 825 TYR A C 1
ATOM 6438 O O . TYR A 1 825 ? 33.329 -20.424 -16.918 1.00 95.94 825 TYR A O 1
ATOM 6446 N N . LYS A 1 826 ? 32.020 -19.855 -15.169 1.00 95.00 826 LYS A N 1
ATOM 6447 C CA . LYS A 1 826 ? 33.046 -19.168 -14.376 1.00 95.00 826 LYS A CA 1
ATOM 6448 C C . LYS A 1 826 ? 34.338 -19.991 -14.292 1.00 95.00 826 LYS A C 1
ATOM 6450 O O . LYS A 1 826 ? 34.315 -21.180 -13.979 1.00 95.00 826 LYS A O 1
ATOM 6455 N N . GLY A 1 827 ? 35.469 -19.342 -14.573 1.00 94.56 827 GLY A N 1
ATOM 6456 C CA . GLY A 1 827 ? 36.800 -19.963 -14.561 1.00 94.56 827 GLY A CA 1
ATOM 6457 C C . GLY A 1 827 ? 37.189 -20.719 -15.838 1.00 94.56 827 GLY A C 1
ATOM 6458 O O . GLY A 1 827 ? 38.290 -21.258 -15.896 1.00 94.56 827 GLY A O 1
ATOM 6459 N N . THR A 1 828 ? 36.335 -20.749 -16.866 1.00 97.62 828 THR A N 1
ATOM 6460 C CA . THR A 1 828 ? 36.653 -21.360 -18.170 1.00 97.62 828 THR A CA 1
ATOM 6461 C C . THR A 1 828 ? 36.827 -20.309 -19.273 1.00 97.62 828 THR A C 1
ATOM 6463 O O . THR A 1 828 ? 36.570 -19.117 -19.064 1.00 97.62 828 THR A O 1
ATOM 6466 N N . ILE A 1 829 ? 37.292 -20.744 -20.447 1.00 98.12 829 ILE A N 1
ATOM 6467 C CA . ILE A 1 829 ? 37.436 -19.916 -21.650 1.00 98.12 829 ILE A CA 1
ATOM 6468 C C . ILE A 1 829 ? 36.344 -20.301 -22.640 1.00 98.12 829 ILE A C 1
ATOM 6470 O O . ILE A 1 829 ? 36.128 -21.485 -22.896 1.00 98.12 829 ILE A O 1
ATOM 6474 N N . ASP A 1 830 ? 35.674 -19.302 -23.207 1.00 97.31 830 ASP A N 1
ATOM 6475 C CA . ASP A 1 830 ? 34.792 -19.519 -24.347 1.00 97.31 830 ASP A CA 1
ATOM 6476 C C . ASP A 1 830 ? 35.641 -19.771 -25.609 1.00 97.31 830 ASP A C 1
ATOM 6478 O O . ASP A 1 830 ? 36.379 -18.876 -26.032 1.00 97.31 830 ASP A O 1
ATOM 6482 N N . PRO A 1 831 ? 35.546 -20.959 -26.235 1.00 95.44 831 PRO A N 1
ATOM 6483 C CA . PRO A 1 831 ? 36.366 -21.312 -27.390 1.00 95.44 831 PRO A CA 1
ATOM 6484 C C . PRO A 1 831 ? 36.025 -20.513 -28.656 1.00 95.44 831 PRO A C 1
ATOM 6486 O O . PRO A 1 831 ? 36.827 -20.495 -29.586 1.00 95.44 831 PRO A O 1
ATOM 6489 N N . VAL A 1 832 ? 34.854 -19.869 -28.726 1.00 96.38 832 VAL A N 1
ATOM 6490 C CA . VAL A 1 832 ? 34.432 -19.088 -29.898 1.00 96.38 832 VAL A CA 1
ATOM 6491 C C . VAL A 1 832 ? 34.963 -17.661 -29.828 1.00 96.38 832 VAL A C 1
ATOM 6493 O O . VAL A 1 832 ? 35.498 -17.149 -30.808 1.00 96.38 832 VAL A O 1
ATOM 6496 N N . THR A 1 833 ? 34.818 -17.012 -28.672 1.00 95.94 833 THR A N 1
ATOM 6497 C CA . THR A 1 833 ? 35.290 -15.632 -28.457 1.00 95.94 833 THR A CA 1
ATOM 6498 C C . THR A 1 833 ? 36.745 -15.566 -27.994 1.00 95.94 833 THR A C 1
ATOM 6500 O O . THR A 1 833 ? 37.312 -14.476 -27.919 1.00 95.94 833 THR A O 1
ATOM 6503 N N . ASN A 1 834 ? 37.345 -16.714 -27.660 1.00 96.69 834 ASN A N 1
ATOM 6504 C CA . ASN A 1 834 ? 38.685 -16.851 -27.087 1.00 96.69 834 ASN A CA 1
ATOM 6505 C C . ASN A 1 834 ? 38.917 -15.930 -25.872 1.00 96.69 834 ASN A C 1
ATOM 6507 O O . ASN A 1 834 ? 40.002 -15.390 -25.668 1.00 96.69 834 ASN A O 1
ATOM 6511 N N . THR A 1 835 ? 37.866 -15.708 -25.080 1.00 97.06 835 THR A N 1
ATOM 6512 C CA . THR A 1 835 ? 37.882 -14.823 -23.912 1.00 97.06 835 THR A CA 1
ATOM 6513 C C . THR A 1 835 ? 37.417 -15.599 -22.684 1.00 97.06 835 THR A C 1
ATOM 6515 O O . THR A 1 835 ? 36.463 -16.378 -22.754 1.00 97.06 835 THR A O 1
ATOM 6518 N N . SER A 1 836 ? 38.084 -15.404 -21.543 1.00 98.06 836 SER A N 1
ATOM 6519 C CA . SER A 1 836 ? 37.659 -16.042 -20.293 1.00 98.06 836 SER A CA 1
ATOM 6520 C C . SER A 1 836 ? 36.309 -15.495 -19.818 1.00 98.06 836 SER A C 1
ATOM 6522 O O . SER A 1 836 ? 36.032 -14.298 -19.947 1.00 98.06 836 SER A O 1
ATOM 6524 N N . TYR A 1 837 ? 35.484 -16.351 -19.212 1.00 97.94 837 TYR A N 1
ATOM 6525 C CA . TYR A 1 837 ? 34.213 -15.913 -18.628 1.00 97.94 837 TYR A CA 1
ATOM 6526 C C . TYR A 1 837 ? 34.399 -14.927 -17.469 1.00 97.94 837 TYR A C 1
ATOM 6528 O O . TYR A 1 837 ? 33.539 -14.082 -17.252 1.00 97.94 837 TYR A O 1
ATOM 6536 N N . VAL A 1 838 ? 35.545 -14.960 -16.779 1.00 97.81 838 VAL A N 1
ATOM 6537 C CA . VAL A 1 838 ? 35.884 -13.976 -15.737 1.00 97.81 838 VAL A CA 1
ATOM 6538 C C . VAL A 1 838 ? 36.108 -12.592 -16.352 1.00 97.81 838 VAL A C 1
ATOM 6540 O O . VAL A 1 838 ? 35.517 -11.614 -15.907 1.00 97.81 838 VAL A O 1
ATOM 6543 N N . THR A 1 839 ? 36.882 -12.499 -17.437 1.00 98.00 839 THR A N 1
ATOM 6544 C CA . THR A 1 839 ? 37.119 -11.231 -18.153 1.00 98.00 839 THR A CA 1
ATOM 6545 C C . THR A 1 839 ? 35.822 -10.652 -18.724 1.00 98.00 839 THR A C 1
ATOM 6547 O O . THR A 1 839 ? 35.586 -9.441 -18.677 1.00 98.00 839 THR A O 1
ATOM 6550 N N . ARG A 1 840 ? 34.955 -11.523 -19.247 1.00 98.06 840 ARG A N 1
ATOM 6551 C CA . ARG A 1 840 ? 33.617 -11.164 -19.726 1.00 98.06 840 ARG A CA 1
ATOM 6552 C C . ARG A 1 840 ? 32.726 -10.639 -18.591 1.00 98.06 840 ARG A C 1
ATOM 6554 O O . ARG A 1 840 ? 32.130 -9.570 -18.737 1.00 98.06 840 ARG A O 1
ATOM 6561 N N . ALA A 1 841 ? 32.724 -11.309 -17.437 1.00 98.31 841 ALA A N 1
ATOM 6562 C CA . ALA A 1 841 ? 31.999 -10.888 -16.240 1.00 98.31 841 ALA A CA 1
ATOM 6563 C C . ALA A 1 841 ? 32.475 -9.527 -15.708 1.00 98.31 841 ALA A C 1
ATOM 6565 O O . ALA A 1 841 ? 31.655 -8.666 -15.403 1.00 98.31 841 ALA A O 1
ATOM 6566 N N . GLU A 1 842 ? 33.787 -9.284 -15.662 1.00 98.19 842 GLU A N 1
ATOM 6567 C CA . GLU A 1 842 ? 34.354 -7.993 -15.254 1.00 98.19 842 GLU A CA 1
ATOM 6568 C C . GLU A 1 842 ? 33.919 -6.852 -16.182 1.00 98.19 842 GLU A C 1
ATOM 6570 O O . GLU A 1 842 ? 33.567 -5.759 -15.726 1.00 98.19 842 GLU A O 1
ATOM 6575 N N . LYS A 1 843 ? 33.921 -7.100 -17.499 1.00 98.19 843 LYS A N 1
ATOM 6576 C CA . LYS A 1 843 ? 33.432 -6.141 -18.496 1.00 98.19 843 LYS A CA 1
ATOM 6577 C C . LYS A 1 843 ? 31.943 -5.855 -18.297 1.00 98.19 843 LYS A C 1
ATOM 6579 O O . LYS A 1 843 ? 31.537 -4.693 -18.325 1.00 98.19 843 LYS A O 1
ATOM 6584 N N . LEU A 1 844 ? 31.141 -6.895 -18.063 1.00 98.25 844 LEU A N 1
ATOM 6585 C CA . LEU A 1 844 ? 29.715 -6.766 -17.768 1.00 98.25 844 LEU A CA 1
ATOM 6586 C C . LEU A 1 844 ? 29.463 -5.964 -16.484 1.00 98.25 844 LEU A C 1
ATOM 6588 O O . LEU A 1 844 ? 28.664 -5.028 -16.507 1.00 98.25 844 LEU A O 1
ATOM 6592 N N . ALA A 1 845 ? 30.190 -6.265 -15.407 1.00 98.44 845 ALA A N 1
ATOM 6593 C CA . ALA A 1 845 ? 30.082 -5.586 -14.119 1.00 98.44 845 ALA A CA 1
ATOM 6594 C C . ALA A 1 845 ? 30.368 -4.083 -14.240 1.00 98.44 845 ALA A C 1
ATOM 6596 O O . ALA A 1 845 ? 29.630 -3.262 -13.689 1.00 98.44 845 ALA A O 1
ATOM 6597 N N . ARG A 1 846 ? 31.398 -3.699 -15.010 1.00 97.69 846 ARG A N 1
ATOM 6598 C CA . ARG A 1 846 ? 31.676 -2.285 -15.315 1.00 97.69 846 ARG A CA 1
ATOM 6599 C C . ARG A 1 846 ? 30.517 -1.634 -16.068 1.00 97.69 846 ARG A C 1
ATOM 6601 O O . ARG A 1 846 ? 30.026 -0.600 -15.622 1.00 97.69 846 ARG A O 1
ATOM 6608 N N . ALA A 1 847 ? 30.040 -2.259 -17.145 1.00 96.00 847 ALA A N 1
ATOM 6609 C CA . ALA A 1 847 ? 28.982 -1.697 -17.982 1.00 96.00 847 ALA A CA 1
ATOM 6610 C C . ALA A 1 847 ? 27.687 -1.412 -17.199 1.00 96.00 847 ALA A C 1
ATOM 6612 O O . ALA A 1 847 ? 27.155 -0.303 -17.266 1.00 96.00 847 ALA A O 1
ATOM 6613 N N . ILE A 1 848 ? 27.200 -2.375 -16.408 1.00 95.88 848 ILE A N 1
ATOM 6614 C CA . ILE A 1 848 ? 25.964 -2.191 -15.626 1.00 95.88 848 ILE A CA 1
ATOM 6615 C C . ILE A 1 848 ? 26.135 -1.200 -14.473 1.00 95.88 848 ILE A C 1
ATOM 6617 O O . ILE A 1 848 ? 25.201 -0.466 -14.154 1.00 95.88 848 ILE A O 1
ATOM 6621 N N . THR A 1 849 ? 27.333 -1.126 -13.881 1.00 96.62 849 THR A N 1
ATOM 6622 C CA . THR A 1 849 ? 27.638 -0.154 -12.822 1.00 96.62 849 THR A CA 1
ATOM 6623 C C . THR A 1 849 ? 27.594 1.267 -13.370 1.00 96.62 849 THR A C 1
ATOM 6625 O O . THR A 1 849 ? 26.990 2.143 -12.751 1.00 96.62 849 THR A O 1
ATOM 6628 N N . ILE A 1 850 ? 28.175 1.503 -14.550 1.00 93.62 850 ILE A N 1
ATOM 6629 C CA . ILE A 1 850 ? 28.128 2.803 -15.230 1.00 93.62 850 ILE A CA 1
ATOM 6630 C C . ILE A 1 850 ? 26.691 3.169 -15.606 1.00 93.62 850 ILE A C 1
ATOM 6632 O O . ILE A 1 850 ? 26.257 4.292 -15.338 1.00 93.62 850 ILE A O 1
ATOM 6636 N N . TRP A 1 851 ? 25.924 2.215 -16.141 1.00 91.56 851 TRP A N 1
ATOM 6637 C CA . TRP A 1 851 ? 24.512 2.424 -16.464 1.00 91.56 851 TRP A CA 1
ATOM 6638 C C . TRP A 1 851 ? 23.703 2.842 -15.221 1.00 91.56 851 TRP A C 1
ATOM 6640 O O . TRP A 1 851 ? 23.030 3.876 -15.236 1.00 91.56 851 TRP A O 1
ATOM 6650 N N . CYS A 1 852 ? 23.836 2.109 -14.112 1.00 93.25 852 CYS A N 1
ATOM 6651 C CA . CYS A 1 852 ? 23.155 2.423 -12.852 1.00 93.25 852 CYS A CA 1
ATOM 6652 C C . CYS A 1 852 ? 23.612 3.764 -12.260 1.00 93.25 852 CYS A C 1
ATOM 6654 O O . CYS A 1 852 ? 22.780 4.557 -11.827 1.00 93.25 852 CYS A O 1
ATOM 6656 N N . THR A 1 853 ? 24.917 4.058 -12.292 1.00 92.50 853 THR A N 1
ATOM 6657 C CA . THR A 1 853 ? 25.483 5.330 -11.805 1.00 92.50 853 THR A CA 1
ATOM 6658 C C . THR A 1 853 ? 24.868 6.512 -12.545 1.00 92.50 853 THR A C 1
ATOM 6660 O O . THR A 1 853 ? 24.437 7.482 -11.924 1.00 92.50 853 THR A O 1
ATOM 6663 N N . LYS A 1 854 ? 24.776 6.424 -13.877 1.00 87.75 854 LYS A N 1
ATOM 6664 C CA . LYS A 1 854 ? 24.190 7.485 -14.696 1.00 87.75 854 LYS A CA 1
ATOM 6665 C C . LYS A 1 854 ? 22.711 7.701 -14.384 1.00 87.75 854 LYS A C 1
ATOM 6667 O O . LYS A 1 854 ? 22.283 8.849 -14.311 1.00 87.75 854 LYS A O 1
ATOM 6672 N N . ALA A 1 855 ? 21.948 6.624 -14.212 1.00 87.69 855 ALA A N 1
ATOM 6673 C CA . ALA A 1 855 ? 20.529 6.717 -13.883 1.00 87.69 855 ALA A CA 1
ATOM 6674 C C . ALA A 1 855 ? 20.294 7.314 -12.486 1.00 87.69 855 ALA A C 1
ATOM 6676 O O . ALA A 1 855 ? 19.420 8.160 -12.329 1.00 87.69 855 ALA A O 1
ATOM 6677 N N . LEU A 1 856 ? 21.106 6.930 -11.497 1.00 91.06 856 LEU A N 1
ATOM 6678 C CA . LEU A 1 856 ? 21.036 7.464 -10.133 1.00 91.06 856 LEU A CA 1
ATOM 6679 C C . LEU A 1 856 ? 21.440 8.943 -10.041 1.00 91.06 856 LEU A C 1
ATOM 6681 O O . LEU A 1 856 ? 20.947 9.653 -9.173 1.00 91.06 856 LEU A O 1
ATOM 6685 N N . ALA A 1 857 ? 22.330 9.412 -10.919 1.00 89.56 857 ALA A N 1
ATOM 6686 C CA . ALA A 1 857 ? 22.799 10.798 -10.936 1.00 89.56 857 ALA A CA 1
ATOM 6687 C C . ALA A 1 857 ? 21.856 11.778 -11.669 1.00 89.56 857 ALA A C 1
ATOM 6689 O O . ALA A 1 857 ? 22.148 12.973 -11.735 1.00 89.56 857 ALA A O 1
ATOM 6690 N N . ASP A 1 858 ? 20.762 11.301 -12.271 1.00 84.44 858 ASP A N 1
ATOM 6691 C CA . ASP A 1 858 ? 19.831 12.154 -13.012 1.00 84.44 858 ASP A CA 1
ATOM 6692 C C . ASP A 1 858 ? 18.791 12.810 -12.093 1.00 84.44 858 ASP A C 1
ATOM 6694 O O . ASP A 1 858 ? 17.725 12.258 -11.829 1.00 84.44 858 ASP A O 1
ATOM 6698 N N . ASN A 1 859 ? 19.088 14.034 -11.655 1.00 84.69 859 ASN A N 1
ATOM 6699 C CA . ASN A 1 859 ? 18.204 14.816 -10.789 1.00 84.69 859 ASN A CA 1
ATOM 6700 C C . ASN A 1 859 ? 16.936 15.338 -11.490 1.00 84.69 859 ASN A C 1
ATOM 6702 O O . ASN A 1 859 ? 15.986 15.709 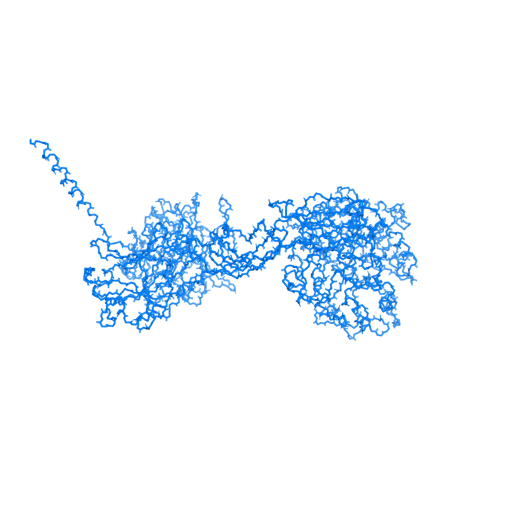-10.806 1.00 84.69 859 ASN A O 1
ATOM 6706 N N . ASN A 1 860 ? 16.904 15.392 -12.827 1.00 83.50 860 ASN A N 1
ATOM 6707 C CA . ASN A 1 860 ? 15.743 15.908 -13.562 1.00 83.50 860 ASN A CA 1
ATOM 6708 C C . ASN A 1 860 ? 14.636 14.859 -13.689 1.00 83.50 860 ASN A C 1
ATOM 6710 O O . ASN A 1 860 ? 13.464 15.202 -13.816 1.00 83.50 860 ASN A O 1
ATOM 6714 N N . ASN A 1 861 ? 15.011 13.580 -13.675 1.00 82.00 861 ASN A N 1
ATOM 6715 C CA . ASN A 1 861 ? 14.080 12.461 -13.707 1.00 82.00 861 ASN A CA 1
ATOM 6716 C C . ASN A 1 861 ? 14.600 11.329 -12.802 1.00 82.00 861 ASN A C 1
ATOM 6718 O O . ASN A 1 861 ? 15.057 10.307 -13.318 1.00 82.00 861 ASN A O 1
ATOM 6722 N N . PRO A 1 862 ? 14.590 11.510 -11.468 1.00 87.69 862 PRO A N 1
ATOM 6723 C CA . PRO A 1 862 ? 15.160 10.543 -10.535 1.00 87.69 862 PRO A CA 1
ATOM 6724 C C . PRO A 1 862 ? 14.602 9.140 -10.751 1.00 87.69 862 PRO A C 1
ATOM 6726 O O . PRO A 1 862 ? 13.425 8.975 -11.075 1.00 87.69 862 PRO A O 1
ATOM 6729 N N . LEU A 1 863 ? 15.452 8.128 -10.591 1.00 88.88 863 LEU A N 1
ATOM 6730 C CA . LEU A 1 863 ? 15.052 6.737 -10.772 1.00 88.88 863 LEU A CA 1
ATOM 6731 C C . LEU A 1 863 ? 13.929 6.366 -9.783 1.00 88.88 863 LEU A C 1
ATOM 6733 O O . LEU A 1 863 ? 14.050 6.620 -8.587 1.00 88.88 863 LEU A O 1
ATOM 6737 N N . SER A 1 864 ? 12.850 5.786 -10.301 1.00 90.00 864 SER A N 1
ATOM 6738 C CA . SER A 1 864 ? 11.643 5.404 -9.571 1.00 90.00 864 SER A CA 1
ATOM 6739 C C . SER A 1 864 ? 10.975 4.185 -10.217 1.00 90.00 864 SER A C 1
ATOM 6741 O O . SER A 1 864 ? 11.308 3.778 -11.335 1.00 90.00 864 SER A O 1
ATOM 6743 N N . PHE A 1 865 ? 9.964 3.627 -9.550 1.00 87.25 865 PHE A N 1
ATOM 6744 C CA . PHE A 1 865 ? 9.131 2.558 -10.104 1.00 87.25 865 PHE A CA 1
ATOM 6745 C C . PHE A 1 865 ? 8.545 2.911 -11.488 1.00 87.25 865 PHE A C 1
ATOM 6747 O O . PHE A 1 865 ? 8.531 2.088 -12.409 1.00 87.25 865 PHE A O 1
ATOM 6754 N N . GLN A 1 866 ? 8.102 4.156 -11.678 1.00 84.69 866 GLN A N 1
ATOM 6755 C CA . GLN A 1 866 ? 7.440 4.626 -12.900 1.00 84.69 866 GLN A CA 1
ATOM 6756 C C . GLN A 1 866 ? 8.394 4.723 -14.098 1.00 84.69 866 GLN A C 1
ATOM 6758 O O . GLN A 1 866 ? 7.944 4.623 -15.237 1.00 84.69 866 GLN A O 1
ATOM 6763 N N . ASN A 1 867 ? 9.701 4.885 -13.867 1.00 82.81 867 ASN A N 1
ATOM 6764 C CA . ASN A 1 867 ? 10.710 5.002 -14.925 1.00 82.81 867 ASN A CA 1
ATOM 6765 C C . ASN A 1 867 ? 11.761 3.871 -14.886 1.00 82.81 867 ASN A C 1
ATOM 6767 O O . ASN A 1 867 ? 12.843 3.997 -15.459 1.00 82.81 867 ASN A O 1
ATOM 6771 N N . ARG A 1 868 ? 11.421 2.736 -14.266 1.00 81.94 868 ARG A N 1
ATOM 6772 C CA . ARG A 1 868 ? 12.270 1.542 -14.094 1.00 81.94 868 ARG A CA 1
ATOM 6773 C C . ARG A 1 868 ? 12.960 1.013 -15.357 1.00 81.94 868 ARG A C 1
ATOM 6775 O O . ARG A 1 868 ? 14.053 0.447 -15.286 1.00 81.94 868 ARG A O 1
ATOM 6782 N N . ASP A 1 869 ? 12.375 1.237 -16.531 1.00 77.75 869 ASP A N 1
ATOM 6783 C CA . ASP A 1 869 ? 12.951 0.816 -17.817 1.00 77.75 869 ASP A CA 1
ATOM 6784 C C . ASP A 1 869 ? 14.268 1.531 -18.150 1.00 77.75 869 ASP A C 1
ATOM 6786 O O . ASP A 1 869 ? 15.064 1.041 -18.954 1.00 77.75 869 ASP A O 1
ATOM 6790 N N . ARG A 1 870 ? 14.553 2.652 -17.477 1.00 80.75 870 ARG A N 1
ATOM 6791 C CA . ARG A 1 870 ? 15.808 3.397 -17.614 1.00 80.75 870 ARG A CA 1
ATOM 6792 C C . ARG A 1 870 ? 17.049 2.590 -17.261 1.00 80.75 870 ARG A C 1
ATOM 6794 O O . ARG A 1 870 ? 18.119 2.932 -17.757 1.00 80.75 870 ARG A O 1
ATOM 6801 N N . ILE A 1 871 ? 16.919 1.556 -16.434 1.00 83.50 871 ILE A N 1
ATOM 6802 C CA . ILE A 1 871 ? 18.014 0.650 -16.064 1.00 83.50 871 ILE A CA 1
ATOM 6803 C C . ILE A 1 871 ? 17.687 -0.801 -16.393 1.00 83.50 871 ILE A C 1
ATOM 6805 O O . ILE A 1 871 ? 18.119 -1.683 -15.671 1.00 83.50 871 ILE A O 1
ATOM 6809 N N . ALA A 1 872 ? 16.917 -1.069 -17.451 1.00 79.44 872 ALA A N 1
ATOM 6810 C CA . ALA A 1 872 ? 16.545 -2.432 -17.833 1.00 79.44 872 ALA A CA 1
ATOM 6811 C C . ALA A 1 872 ? 15.667 -3.190 -16.816 1.00 79.44 872 ALA A C 1
ATOM 6813 O O . ALA A 1 872 ? 15.637 -4.416 -16.865 1.00 79.44 872 ALA A O 1
ATOM 6814 N N . ASN A 1 873 ? 14.941 -2.494 -15.928 1.00 79.25 873 ASN A N 1
ATOM 6815 C CA . ASN A 1 873 ? 13.847 -3.062 -15.129 1.00 79.25 873 ASN A CA 1
ATOM 6816 C C . ASN A 1 873 ? 14.221 -4.431 -14.488 1.00 79.25 873 ASN A C 1
ATOM 6818 O O . ASN A 1 873 ? 15.240 -4.550 -13.807 1.00 79.25 873 ASN A O 1
ATOM 6822 N N . LEU A 1 874 ? 13.444 -5.488 -14.738 1.00 79.44 874 LEU A N 1
ATOM 6823 C CA . LEU A 1 874 ? 13.681 -6.848 -14.240 1.00 79.44 874 LEU A CA 1
ATOM 6824 C C . LEU A 1 874 ? 14.952 -7.525 -14.786 1.00 79.44 874 LEU A C 1
ATOM 6826 O O . LEU A 1 874 ? 15.496 -8.407 -14.125 1.00 79.44 874 LEU A O 1
ATOM 6830 N N . GLN A 1 875 ? 15.432 -7.179 -15.987 1.00 85.38 875 GLN A N 1
ATOM 6831 C CA . GLN A 1 875 ? 16.642 -7.798 -16.532 1.00 85.38 875 GLN A CA 1
ATOM 6832 C C . GLN A 1 875 ? 17.852 -7.389 -15.697 1.00 85.38 875 GLN A C 1
ATOM 6834 O O . GLN A 1 875 ? 18.729 -8.215 -15.470 1.00 85.38 875 GLN A O 1
ATOM 6839 N N . MET A 1 876 ? 17.867 -6.164 -15.164 1.00 90.88 876 MET A N 1
ATOM 6840 C CA . MET A 1 876 ? 18.903 -5.736 -14.224 1.00 90.88 876 MET A CA 1
ATOM 6841 C C . MET A 1 876 ? 18.879 -6.544 -12.930 1.00 90.88 876 MET A C 1
ATOM 6843 O O . MET A 1 876 ? 19.941 -6.904 -12.431 1.00 90.88 876 MET A O 1
ATOM 6847 N N . ALA A 1 877 ? 17.693 -6.899 -12.427 1.00 92.00 877 ALA A N 1
ATOM 6848 C CA . ALA A 1 877 ? 17.562 -7.785 -11.273 1.00 92.00 877 ALA A CA 1
ATOM 6849 C C . ALA A 1 877 ? 18.183 -9.168 -11.557 1.00 92.00 877 ALA A C 1
ATOM 6851 O O . ALA A 1 877 ? 18.944 -9.681 -10.743 1.00 92.00 877 ALA A O 1
ATOM 6852 N N . MET A 1 878 ? 17.941 -9.733 -12.746 1.00 90.75 878 MET A N 1
ATOM 6853 C CA . MET A 1 878 ? 18.543 -11.005 -13.169 1.00 90.75 878 MET A CA 1
ATOM 6854 C C . MET A 1 878 ? 20.059 -10.910 -13.400 1.00 90.75 878 MET A C 1
ATOM 6856 O O . MET A 1 878 ? 20.791 -11.827 -13.033 1.00 90.75 878 MET A O 1
ATOM 6860 N N . ILE A 1 879 ? 20.543 -9.815 -13.997 1.00 93.81 879 ILE A N 1
ATOM 6861 C CA . ILE A 1 879 ? 21.981 -9.578 -14.188 1.00 93.81 879 ILE A CA 1
ATOM 6862 C C . ILE A 1 879 ? 22.671 -9.479 -12.828 1.00 93.81 879 ILE A C 1
ATOM 6864 O O . ILE A 1 879 ? 23.695 -10.124 -12.622 1.00 93.81 879 ILE A O 1
ATOM 6868 N N . TYR A 1 880 ? 22.098 -8.707 -11.900 1.00 96.69 880 TYR A N 1
ATOM 6869 C CA . TYR A 1 880 ? 22.598 -8.588 -10.535 1.00 96.69 880 TYR A CA 1
ATOM 6870 C C . TYR A 1 880 ? 22.670 -9.951 -9.848 1.00 96.69 880 TYR A C 1
ATOM 6872 O O . TYR A 1 880 ? 23.710 -10.283 -9.288 1.00 96.69 880 TYR A O 1
ATOM 6880 N N . ASP A 1 881 ? 21.608 -10.755 -9.958 1.00 95.75 881 ASP A N 1
ATOM 6881 C CA . ASP A 1 881 ? 21.517 -12.074 -9.330 1.00 95.75 881 ASP A CA 1
ATOM 6882 C C . ASP A 1 881 ? 22.591 -13.049 -9.841 1.00 95.75 881 ASP A C 1
ATOM 6884 O O . ASP A 1 881 ? 23.252 -13.712 -9.050 1.00 95.75 881 ASP A O 1
ATOM 6888 N N . PHE A 1 882 ? 22.839 -13.127 -11.151 1.00 95.88 882 PHE A N 1
ATOM 6889 C CA . PHE A 1 882 ? 23.863 -14.042 -11.680 1.00 95.88 882 PHE A CA 1
ATOM 6890 C C . PHE A 1 882 ? 25.295 -13.505 -11.570 1.00 95.88 882 PHE A C 1
ATOM 6892 O O . PHE A 1 882 ? 26.240 -14.287 -11.492 1.00 95.88 882 PHE A O 1
ATOM 6899 N N . LEU A 1 883 ? 25.484 -12.184 -11.562 1.00 97.00 883 LEU A N 1
ATOM 6900 C CA . LEU A 1 883 ? 26.812 -11.562 -11.558 1.00 97.00 883 LEU A CA 1
ATOM 6901 C C . LEU A 1 883 ? 27.314 -11.191 -10.152 1.00 97.00 883 LEU A C 1
ATOM 6903 O O . LEU A 1 883 ? 28.447 -10.731 -10.005 1.00 97.00 883 LEU A O 1
ATOM 6907 N N . TYR A 1 884 ? 26.486 -11.353 -9.117 1.00 97.69 884 TYR A N 1
ATOM 6908 C CA . TYR A 1 884 ? 26.722 -10.844 -7.762 1.00 97.69 884 TYR A CA 1
ATOM 6909 C C . TYR A 1 884 ? 28.117 -11.153 -7.196 1.00 97.69 884 TYR A C 1
ATOM 6911 O O . TYR A 1 884 ? 28.794 -10.267 -6.662 1.00 97.69 884 TYR A O 1
ATOM 6919 N N . ASP A 1 885 ? 28.554 -12.409 -7.313 1.00 95.50 885 ASP A N 1
ATOM 6920 C CA . ASP A 1 885 ? 29.810 -12.924 -6.758 1.00 95.50 885 ASP A CA 1
ATOM 6921 C C . ASP A 1 885 ? 31.046 -12.567 -7.607 1.00 95.50 885 ASP A C 1
ATOM 6923 O O . ASP A 1 885 ? 32.178 -12.822 -7.194 1.00 95.50 885 ASP A O 1
ATOM 6927 N N . GLN A 1 886 ? 30.834 -11.970 -8.784 1.00 96.81 886 GLN A N 1
ATOM 6928 C CA . GLN A 1 886 ? 31.866 -11.494 -9.712 1.00 96.81 886 GLN A CA 1
ATOM 6929 C C . GLN A 1 886 ? 31.971 -9.959 -9.740 1.00 96.81 886 GLN A C 1
ATOM 6931 O O . GLN A 1 886 ? 32.861 -9.411 -10.387 1.00 96.81 886 GLN A O 1
ATOM 6936 N N . MET A 1 887 ? 31.100 -9.255 -9.012 1.00 98.31 887 MET A N 1
ATOM 6937 C CA . MET A 1 887 ? 31.191 -7.812 -8.785 1.00 98.31 887 MET A CA 1
ATOM 6938 C C . MET A 1 887 ? 32.060 -7.480 -7.564 1.00 98.31 887 MET A C 1
ATOM 6940 O O . MET A 1 887 ? 32.122 -8.225 -6.582 1.00 98.31 887 MET A O 1
ATOM 6944 N N . THR A 1 888 ? 32.688 -6.305 -7.568 1.00 98.06 888 THR A N 1
ATOM 6945 C CA . THR A 1 888 ? 33.262 -5.718 -6.349 1.00 98.06 888 THR A CA 1
ATOM 6946 C C . THR A 1 888 ? 32.151 -5.220 -5.418 1.00 98.06 888 THR A C 1
ATOM 6948 O O . THR A 1 888 ? 31.012 -5.013 -5.840 1.00 98.06 888 THR A O 1
ATOM 6951 N N . THR A 1 889 ? 32.463 -4.975 -4.142 1.00 96.88 889 THR A N 1
ATOM 6952 C CA . THR A 1 889 ? 31.482 -4.418 -3.191 1.00 96.88 889 THR A CA 1
ATOM 6953 C C . THR A 1 889 ? 30.918 -3.077 -3.669 1.00 96.88 889 THR A C 1
ATOM 6955 O O . THR A 1 889 ? 29.707 -2.900 -3.665 1.00 96.88 889 THR A O 1
ATOM 6958 N N . ALA A 1 890 ? 31.761 -2.181 -4.192 1.00 97.44 890 ALA A N 1
ATOM 6959 C CA . ALA A 1 890 ? 31.311 -0.888 -4.713 1.00 97.44 890 ALA A CA 1
ATOM 6960 C C . ALA A 1 890 ? 30.375 -1.024 -5.930 1.00 97.44 890 ALA A C 1
ATOM 6962 O O . ALA A 1 890 ? 29.404 -0.278 -6.057 1.00 97.44 890 ALA A O 1
ATOM 6963 N N . GLN A 1 891 ? 30.638 -1.990 -6.816 1.00 98.31 891 GLN A N 1
ATOM 6964 C CA . GLN A 1 891 ? 29.752 -2.286 -7.946 1.00 98.31 891 GLN A CA 1
ATOM 6965 C C . GLN A 1 891 ? 28.404 -2.827 -7.455 1.00 98.31 891 GLN A C 1
ATOM 6967 O O . GLN A 1 891 ? 27.358 -2.316 -7.860 1.00 98.31 891 GLN A O 1
ATOM 6972 N N . ARG A 1 892 ? 28.419 -3.788 -6.517 1.00 98.19 892 ARG A N 1
ATOM 6973 C CA . ARG A 1 892 ? 27.197 -4.317 -5.893 1.00 98.19 892 ARG A CA 1
ATOM 6974 C C . ARG A 1 892 ? 26.367 -3.220 -5.244 1.00 98.19 892 ARG A C 1
ATOM 6976 O O . ARG A 1 892 ? 25.158 -3.200 -5.439 1.00 98.19 892 ARG A O 1
ATOM 6983 N N . ASP A 1 893 ? 26.995 -2.316 -4.499 1.00 97.75 893 ASP A N 1
ATOM 6984 C CA . ASP A 1 893 ? 26.296 -1.240 -3.796 1.00 97.75 893 ASP A CA 1
ATOM 6985 C C . ASP A 1 893 ? 25.614 -0.274 -4.767 1.00 97.75 893 ASP A C 1
ATOM 6987 O O . ASP A 1 893 ? 24.471 0.121 -4.541 1.00 97.75 893 ASP A O 1
ATOM 6991 N N . THR A 1 894 ? 26.277 0.075 -5.870 1.00 97.88 894 THR A N 1
ATOM 6992 C CA . THR A 1 894 ? 25.702 0.943 -6.906 1.00 97.88 894 THR A CA 1
ATOM 6993 C C . THR A 1 894 ? 24.509 0.288 -7.598 1.00 97.88 894 THR A C 1
ATOM 6995 O O . THR A 1 894 ? 23.455 0.913 -7.715 1.00 97.88 894 THR A O 1
ATOM 6998 N N . VAL A 1 895 ? 24.641 -0.971 -8.032 1.00 97.81 895 VAL A N 1
ATOM 6999 C CA . VAL A 1 895 ? 23.540 -1.675 -8.711 1.00 97.81 895 VAL A CA 1
ATOM 7000 C C . VAL A 1 895 ? 22.385 -1.940 -7.738 1.00 97.81 895 VAL A C 1
ATOM 7002 O O . VAL A 1 895 ? 21.233 -1.698 -8.090 1.00 97.81 895 VAL A O 1
ATOM 7005 N N . ARG A 1 896 ? 22.671 -2.321 -6.483 1.00 97.31 896 ARG A N 1
ATOM 7006 C CA . ARG A 1 896 ? 21.656 -2.499 -5.431 1.00 97.31 896 ARG A CA 1
ATOM 7007 C C . ARG A 1 896 ? 20.869 -1.219 -5.174 1.00 97.31 896 ARG A C 1
ATOM 7009 O O . ARG A 1 896 ? 19.647 -1.272 -5.115 1.00 97.31 896 ARG A O 1
ATOM 7016 N N . LYS A 1 897 ? 21.542 -0.069 -5.051 1.00 96.88 897 LYS A N 1
ATOM 7017 C CA . LYS A 1 897 ? 20.872 1.234 -4.882 1.00 96.88 897 LYS A CA 1
ATOM 7018 C C . LYS A 1 897 ? 19.919 1.534 -6.037 1.00 96.88 897 LYS A C 1
ATOM 7020 O O . LYS A 1 897 ? 18.821 2.024 -5.803 1.00 96.88 897 LYS A O 1
ATOM 7025 N N . ALA A 1 898 ? 20.321 1.218 -7.266 1.00 95.62 898 ALA A N 1
ATOM 7026 C CA . ALA A 1 898 ? 19.480 1.422 -8.438 1.00 95.62 898 ALA A CA 1
ATOM 7027 C C . ALA A 1 898 ? 18.277 0.460 -8.465 1.00 95.62 898 ALA A C 1
ATOM 7029 O O . ALA A 1 898 ? 17.168 0.888 -8.771 1.00 95.62 898 ALA A O 1
ATOM 7030 N N . LEU A 1 899 ? 18.466 -0.806 -8.073 1.00 95.81 899 LEU A N 1
ATOM 7031 C CA . LEU A 1 899 ? 17.377 -1.779 -7.928 1.00 95.81 899 LEU A CA 1
ATOM 7032 C C . LEU A 1 899 ? 16.381 -1.384 -6.831 1.00 95.81 899 LEU A C 1
ATOM 7034 O O . LEU A 1 899 ? 15.180 -1.461 -7.057 1.00 95.81 899 LEU A O 1
ATOM 7038 N N . LEU A 1 900 ? 16.861 -0.911 -5.678 1.00 94.69 900 LEU A N 1
ATOM 7039 C CA . LEU A 1 900 ? 16.004 -0.408 -4.599 1.00 94.69 900 LEU A CA 1
ATOM 7040 C C . LEU A 1 900 ? 15.195 0.822 -5.029 1.00 94.69 900 LEU A C 1
ATOM 7042 O O . LEU A 1 900 ? 14.043 0.950 -4.639 1.00 94.69 900 LEU A O 1
ATOM 7046 N N . ALA A 1 901 ? 15.756 1.700 -5.864 1.00 93.38 901 ALA A N 1
ATOM 7047 C CA . ALA A 1 901 ? 15.037 2.871 -6.370 1.00 93.38 901 ALA A CA 1
ATOM 7048 C C . ALA A 1 901 ? 13.866 2.510 -7.307 1.00 93.38 901 ALA A C 1
ATOM 7050 O O . ALA A 1 901 ? 12.903 3.267 -7.399 1.00 93.38 901 ALA A O 1
ATOM 7051 N N . ILE A 1 902 ? 13.933 1.366 -7.999 1.00 91.44 902 ILE A N 1
ATOM 7052 C CA . ILE A 1 902 ? 12.848 0.883 -8.873 1.00 91.44 902 ILE A CA 1
ATOM 7053 C C . ILE A 1 902 ? 11.947 -0.161 -8.204 1.00 91.44 902 ILE A C 1
ATOM 7055 O O . ILE A 1 902 ? 10.924 -0.533 -8.780 1.00 91.44 902 ILE A O 1
ATOM 7059 N N . ALA A 1 903 ? 12.330 -0.661 -7.028 1.00 92.69 903 ALA A N 1
ATOM 7060 C CA . ALA A 1 903 ? 11.531 -1.603 -6.265 1.00 92.69 903 ALA A CA 1
ATOM 7061 C C . ALA A 1 903 ? 10.321 -0.873 -5.649 1.00 92.69 903 ALA A C 1
ATOM 7063 O O . ALA A 1 903 ? 10.475 0.233 -5.125 1.00 92.69 903 ALA A O 1
ATOM 7064 N N . PRO A 1 904 ? 9.114 -1.463 -5.691 1.00 90.88 904 PRO A N 1
ATOM 7065 C CA . PRO A 1 904 ? 7.928 -0.833 -5.126 1.00 90.88 904 PRO A CA 1
ATOM 7066 C C . PRO A 1 904 ? 8.086 -0.627 -3.614 1.00 90.88 904 PRO A C 1
ATOM 7068 O O . PRO A 1 904 ? 8.407 -1.560 -2.870 1.00 90.88 904 PRO A O 1
ATOM 7071 N N . THR A 1 905 ? 7.834 0.604 -3.172 1.00 89.44 905 THR A N 1
ATOM 7072 C CA . THR A 1 905 ? 7.801 0.999 -1.751 1.00 89.44 905 THR A CA 1
ATOM 7073 C C . THR A 1 905 ? 6.442 1.553 -1.346 1.00 89.44 905 THR A C 1
ATOM 7075 O O . THR A 1 905 ? 6.059 1.430 -0.183 1.00 89.44 905 THR A O 1
ATOM 7078 N N . ASP A 1 906 ? 5.692 2.106 -2.297 1.00 87.56 906 ASP A N 1
ATOM 7079 C CA . ASP A 1 906 ? 4.289 2.447 -2.130 1.00 87.56 906 ASP A CA 1
ATOM 7080 C C . ASP A 1 906 ? 3.433 1.339 -2.753 1.00 87.56 906 ASP A C 1
ATOM 7082 O O . ASP A 1 906 ? 3.686 0.872 -3.862 1.00 87.56 906 ASP A O 1
ATOM 7086 N N . ILE A 1 907 ? 2.389 0.905 -2.048 1.00 85.69 907 ILE A N 1
ATOM 7087 C CA . ILE A 1 907 ? 1.429 -0.047 -2.610 1.00 85.69 907 ILE A CA 1
ATOM 7088 C C . ILE A 1 907 ? 0.686 0.540 -3.812 1.00 85.69 907 ILE A C 1
ATOM 7090 O O . ILE A 1 907 ? 0.184 -0.231 -4.625 1.00 85.69 907 ILE A O 1
ATOM 7094 N N . SER A 1 908 ? 0.647 1.871 -3.953 1.00 86.56 908 SER A N 1
ATOM 7095 C CA . SER A 1 908 ? 0.060 2.545 -5.112 1.00 86.56 908 SER A CA 1
ATOM 7096 C C . SER A 1 908 ? 0.777 2.234 -6.430 1.00 86.56 908 SER A C 1
ATOM 7098 O O . SER A 1 908 ? 0.148 2.287 -7.488 1.00 86.56 908 SER A O 1
ATOM 7100 N N . ASP A 1 909 ? 2.040 1.799 -6.360 1.00 82.94 909 ASP A N 1
ATOM 7101 C CA . ASP A 1 909 ? 2.805 1.292 -7.501 1.00 82.94 909 ASP A CA 1
ATOM 7102 C C . ASP A 1 909 ? 2.250 -0.048 -8.024 1.00 82.94 909 ASP A C 1
ATOM 7104 O O . ASP A 1 909 ? 2.489 -0.429 -9.172 1.00 82.94 909 ASP A O 1
ATOM 7108 N N . LEU A 1 910 ? 1.494 -0.783 -7.200 1.00 87.06 910 LEU A N 1
ATOM 7109 C CA . LEU A 1 910 ? 0.927 -2.079 -7.554 1.00 87.06 910 LEU A CA 1
ATOM 7110 C C . LEU A 1 910 ? -0.500 -1.933 -8.082 1.00 87.06 910 LEU A C 1
ATOM 7112 O O . LEU A 1 910 ? -1.376 -1.315 -7.470 1.00 87.06 910 LEU A O 1
ATOM 7116 N N . ASN A 1 911 ? -0.776 -2.599 -9.199 1.00 87.44 911 ASN A N 1
ATOM 7117 C CA . ASN A 1 911 ? -2.134 -2.685 -9.718 1.00 87.44 911 ASN A CA 1
ATOM 7118 C C . ASN A 1 911 ? -3.040 -3.411 -8.721 1.00 87.44 911 ASN A C 1
ATOM 7120 O O . ASN A 1 911 ? -2.625 -4.372 -8.080 1.00 87.44 911 ASN A O 1
ATOM 7124 N N . LEU A 1 912 ? -4.296 -2.973 -8.613 1.00 88.19 912 LEU A N 1
ATOM 7125 C CA . LEU A 1 912 ? -5.311 -3.622 -7.774 1.00 88.19 912 LEU A CA 1
ATOM 7126 C C . LEU A 1 912 ? -4.975 -3.639 -6.262 1.00 88.19 912 LEU A C 1
ATOM 7128 O O . LEU A 1 912 ? -5.588 -4.375 -5.492 1.00 88.19 912 LEU A O 1
ATOM 7132 N N . HIS A 1 913 ? -4.036 -2.814 -5.782 1.00 88.44 913 HIS A N 1
ATOM 7133 C CA . HIS A 1 913 ? -3.689 -2.759 -4.353 1.00 88.44 913 HIS A CA 1
ATOM 7134 C C . HIS A 1 913 ? -4.893 -2.401 -3.461 1.00 88.44 913 HIS A C 1
ATOM 7136 O O . HIS A 1 913 ? -5.075 -3.032 -2.417 1.00 88.44 913 HIS A O 1
ATOM 7142 N N . ASN A 1 914 ? -5.758 -1.489 -3.922 1.00 90.06 914 ASN A N 1
ATOM 7143 C CA . ASN A 1 914 ? -6.952 -1.014 -3.210 1.00 90.06 914 ASN A CA 1
ATOM 7144 C C . ASN A 1 914 ? -8.256 -1.737 -3.585 1.00 90.06 914 ASN A C 1
ATOM 7146 O O . ASN A 1 914 ? -9.328 -1.328 -3.143 1.00 90.06 914 ASN A O 1
ATOM 7150 N N . THR A 1 915 ? -8.212 -2.791 -4.403 1.00 88.00 915 THR A N 1
ATOM 7151 C CA . THR A 1 915 ? -9.444 -3.474 -4.818 1.00 88.00 915 THR A CA 1
ATOM 7152 C C . THR A 1 915 ? -9.893 -4.516 -3.789 1.00 88.00 915 THR A C 1
ATOM 7154 O O . THR A 1 915 ? -9.055 -5.309 -3.345 1.00 88.00 915 THR A O 1
ATOM 7157 N N . PRO A 1 916 ? -11.197 -4.579 -3.449 1.00 90.12 916 PRO A N 1
ATOM 7158 C CA . PRO A 1 916 ? -11.772 -5.680 -2.677 1.00 90.12 916 PRO A CA 1
ATOM 7159 C C . PRO A 1 916 ? -11.478 -7.044 -3.305 1.00 90.12 916 PRO A C 1
ATOM 7161 O O . PRO A 1 916 ? -11.419 -7.161 -4.532 1.00 90.12 916 PRO A O 1
ATOM 7164 N N . SER A 1 917 ? -11.349 -8.085 -2.482 1.00 89.94 917 SER A N 1
ATOM 7165 C CA . SER A 1 917 ? -10.863 -9.401 -2.922 1.00 89.94 917 SER A CA 1
ATOM 7166 C C . SER A 1 917 ? -11.615 -9.990 -4.125 1.00 89.94 917 SER A C 1
ATOM 7168 O O . SER A 1 917 ? -10.984 -10.377 -5.106 1.00 89.94 917 SER A O 1
ATOM 7170 N N . TYR A 1 918 ? -12.949 -9.956 -4.113 1.00 89.69 918 TYR A N 1
ATOM 7171 C CA . TYR A 1 918 ? -13.814 -10.488 -5.177 1.00 89.69 918 TYR A CA 1
ATOM 7172 C C . TYR A 1 918 ? -13.744 -9.718 -6.509 1.00 89.69 918 TYR A C 1
ATOM 7174 O O . TYR A 1 918 ? -14.266 -10.187 -7.517 1.00 89.69 918 TYR A O 1
ATOM 7182 N N . THR A 1 919 ? -13.116 -8.539 -6.536 1.00 88.25 919 THR A N 1
ATOM 7183 C CA . THR A 1 919 ? -12.969 -7.720 -7.755 1.00 88.25 919 THR A CA 1
ATOM 7184 C C . THR A 1 919 ? -11.617 -7.884 -8.446 1.00 88.25 919 THR A C 1
ATOM 7186 O O . THR A 1 919 ? -11.429 -7.339 -9.533 1.00 88.25 919 THR A O 1
ATOM 7189 N N . ALA A 1 920 ? -10.685 -8.653 -7.869 1.00 88.19 920 ALA A N 1
ATOM 7190 C CA . ALA A 1 920 ? -9.350 -8.889 -8.422 1.00 88.19 920 ALA A CA 1
ATOM 7191 C C . ALA A 1 920 ? -9.385 -9.841 -9.636 1.00 88.19 920 ALA A C 1
ATOM 7193 O O . ALA A 1 920 ? -8.826 -10.929 -9.607 1.00 88.19 920 ALA A O 1
ATOM 7194 N N . THR A 1 921 ? -10.074 -9.448 -10.705 1.00 89.25 921 THR A N 1
ATOM 7195 C CA . THR A 1 921 ? -10.365 -10.285 -11.886 1.00 89.25 921 THR A CA 1
ATOM 7196 C C . THR A 1 921 ? -9.570 -9.890 -13.129 1.00 89.25 921 THR A C 1
ATOM 7198 O O . THR A 1 921 ? -9.708 -10.522 -14.175 1.00 89.25 921 THR A O 1
ATOM 7201 N N . SER A 1 922 ? -8.739 -8.852 -13.021 1.00 87.88 922 SER A N 1
ATOM 7202 C CA . SER A 1 922 ? -8.015 -8.288 -14.156 1.00 87.88 922 SER A CA 1
ATOM 7203 C C . SER A 1 922 ? -6.642 -8.921 -14.364 1.00 87.88 922 SER A C 1
ATOM 7205 O O . SER A 1 922 ? -5.965 -9.278 -13.397 1.00 87.88 922 SER A O 1
ATOM 7207 N N . ASN A 1 923 ? -6.185 -8.969 -15.617 1.00 80.56 923 ASN A N 1
ATOM 7208 C CA . ASN A 1 923 ? -4.863 -9.480 -15.983 1.00 80.56 923 ASN A CA 1
ATOM 7209 C C . ASN A 1 923 ? -3.701 -8.737 -15.308 1.00 80.56 923 ASN A C 1
ATOM 7211 O O . ASN A 1 923 ? -2.621 -9.295 -15.119 1.00 80.56 923 ASN A O 1
ATOM 7215 N N . TRP A 1 924 ? -3.926 -7.491 -14.894 1.00 85.94 924 TRP A N 1
ATOM 7216 C CA . TRP A 1 924 ? -2.958 -6.704 -14.138 1.00 85.94 924 TRP A CA 1
ATOM 7217 C C . TRP A 1 924 ? -2.670 -7.260 -12.735 1.00 85.94 924 TRP A C 1
ATOM 7219 O O . TRP A 1 924 ? -1.683 -6.854 -12.128 1.00 85.94 924 TRP A O 1
ATOM 7229 N N . ALA A 1 925 ? -3.479 -8.197 -12.224 1.00 88.06 925 ALA A N 1
ATOM 7230 C CA . ALA A 1 925 ? -3.254 -8.837 -10.927 1.00 88.06 925 ALA A CA 1
ATOM 7231 C C . ALA A 1 925 ? -1.960 -9.661 -10.882 1.00 88.06 925 ALA A C 1
ATOM 7233 O O . ALA A 1 925 ? -1.260 -9.698 -9.873 1.00 88.06 925 ALA A O 1
ATOM 7234 N N . THR A 1 926 ? -1.636 -10.326 -11.986 1.00 81.62 926 THR A N 1
ATOM 7235 C CA . THR A 1 926 ? -0.476 -11.216 -12.112 1.00 81.62 926 THR A CA 1
ATOM 7236 C C . THR A 1 926 ? 0.693 -10.554 -12.847 1.00 81.62 926 THR A C 1
ATOM 7238 O O . THR A 1 926 ? 1.811 -11.081 -12.830 1.00 81.62 926 THR A O 1
ATOM 7241 N N . PHE A 1 927 ? 0.486 -9.363 -13.422 1.00 77.88 927 PHE A N 1
ATOM 7242 C CA . PHE A 1 927 ? 1.546 -8.494 -13.945 1.00 77.88 927 PHE A CA 1
ATOM 7243 C C . PHE A 1 927 ? 2.291 -7.835 -12.776 1.00 77.88 927 PHE A C 1
ATOM 7245 O O . PHE A 1 927 ? 2.041 -6.686 -12.429 1.00 77.88 927 PHE A O 1
ATOM 7252 N N . GLY A 1 928 ? 3.179 -8.602 -12.144 1.00 66.56 928 GLY A N 1
ATOM 7253 C CA . GLY A 1 928 ? 4.061 -8.123 -11.077 1.00 66.56 928 GLY A CA 1
ATOM 7254 C C . GLY A 1 928 ? 5.518 -8.455 -11.322 1.00 66.56 928 GLY A C 1
ATOM 7255 O O . GLY A 1 928 ? 6.251 -8.752 -10.383 1.00 66.56 928 GLY A O 1
ATOM 7256 N N . TYR A 1 929 ? 5.956 -8.421 -12.582 1.00 71.56 929 TYR A N 1
ATOM 7257 C CA . TYR A 1 929 ? 7.375 -8.552 -12.936 1.00 71.56 929 TYR A CA 1
ATOM 7258 C C . TYR A 1 929 ? 8.240 -7.510 -12.222 1.00 71.56 929 TYR A C 1
ATOM 7260 O O . TYR A 1 929 ? 9.430 -7.712 -12.007 1.00 71.56 929 TYR A O 1
ATOM 7268 N N . GLU A 1 930 ? 7.624 -6.412 -11.810 1.00 73.38 930 GLU A N 1
ATOM 7269 C CA . GLU A 1 930 ? 8.214 -5.334 -11.044 1.00 73.38 930 GLU A CA 1
ATOM 7270 C C . GLU A 1 930 ? 8.689 -5.773 -9.655 1.00 73.38 930 GLU A C 1
ATOM 7272 O O . GLU A 1 930 ? 9.635 -5.195 -9.122 1.00 73.38 930 GLU A O 1
ATOM 7277 N N . ILE A 1 931 ? 8.119 -6.844 -9.089 1.00 87.62 931 ILE A N 1
ATOM 7278 C CA . ILE A 1 931 ? 8.571 -7.371 -7.800 1.00 87.62 931 ILE A CA 1
ATOM 7279 C C . ILE A 1 931 ? 9.936 -8.063 -7.896 1.00 87.62 931 ILE A C 1
ATOM 7281 O O . ILE A 1 931 ? 10.580 -8.295 -6.879 1.00 87.62 931 ILE A O 1
ATOM 7285 N N . MET A 1 932 ? 10.424 -8.366 -9.103 1.00 88.19 932 MET A N 1
ATOM 7286 C CA . MET A 1 932 ? 11.718 -9.025 -9.311 1.00 88.19 932 MET A CA 1
ATOM 7287 C C . MET A 1 932 ? 12.889 -8.217 -8.749 1.00 88.19 932 MET A C 1
ATOM 7289 O O . MET A 1 932 ? 13.820 -8.809 -8.205 1.00 88.19 932 MET A O 1
ATOM 7293 N N . ALA A 1 933 ? 12.831 -6.883 -8.834 1.00 91.25 933 ALA A N 1
ATOM 7294 C CA . ALA A 1 933 ? 13.823 -6.015 -8.204 1.00 91.25 933 ALA A CA 1
ATOM 7295 C C . ALA A 1 933 ? 13.826 -6.214 -6.681 1.00 91.25 933 ALA A C 1
ATOM 7297 O O . ALA A 1 933 ? 14.887 -6.430 -6.102 1.00 91.25 933 ALA A O 1
ATOM 7298 N N . THR A 1 934 ? 12.640 -6.264 -6.061 1.00 93.69 934 THR A N 1
ATOM 7299 C CA . THR A 1 934 ? 12.455 -6.583 -4.637 1.00 93.69 934 THR A CA 1
ATOM 7300 C C . THR A 1 934 ? 13.033 -7.953 -4.287 1.00 93.69 934 THR A C 1
ATOM 7302 O O . THR A 1 934 ? 13.745 -8.065 -3.297 1.00 93.69 934 THR A O 1
ATOM 7305 N N . LEU A 1 935 ? 12.779 -8.986 -5.102 1.00 93.88 935 LEU A N 1
ATOM 7306 C CA . LEU A 1 935 ? 13.274 -10.348 -4.849 1.00 93.88 935 LEU A CA 1
ATOM 7307 C C . LEU A 1 935 ? 14.802 -10.459 -4.957 1.00 93.88 935 LEU A C 1
ATOM 7309 O O . LEU A 1 935 ? 15.396 -11.291 -4.272 1.00 93.88 935 LEU A O 1
ATOM 7313 N N . ALA A 1 936 ? 15.426 -9.649 -5.817 1.00 93.62 936 ALA A N 1
ATOM 7314 C CA . ALA A 1 936 ? 16.873 -9.632 -5.996 1.00 93.62 936 ALA A CA 1
ATOM 7315 C C . ALA A 1 936 ? 17.599 -9.059 -4.778 1.00 93.62 936 ALA A C 1
ATOM 7317 O O . ALA A 1 936 ? 18.649 -9.569 -4.425 1.00 93.62 936 ALA A O 1
ATOM 7318 N N . VAL A 1 937 ? 17.045 -8.030 -4.132 1.00 94.88 937 VAL A N 1
ATOM 7319 C CA . VAL A 1 937 ? 17.709 -7.297 -3.033 1.00 94.88 937 VAL A CA 1
ATOM 7320 C C . VAL A 1 937 ? 17.040 -7.516 -1.673 1.00 94.88 937 VAL A C 1
ATOM 7322 O O . VAL A 1 937 ? 17.276 -6.759 -0.731 1.00 94.88 937 VAL A O 1
ATOM 7325 N N . GLU A 1 938 ? 16.177 -8.528 -1.558 1.00 93.19 938 GLU A N 1
ATOM 7326 C CA . GLU A 1 938 ? 15.424 -8.792 -0.331 1.00 93.19 938 GLU A CA 1
ATOM 7327 C C . GLU A 1 938 ? 16.368 -9.043 0.856 1.00 93.19 938 GLU A C 1
ATOM 7329 O O . GLU A 1 938 ? 17.327 -9.823 0.769 1.00 93.19 938 GLU A O 1
ATOM 7334 N N . ASP A 1 939 ? 16.069 -8.379 1.972 1.00 89.25 939 ASP A N 1
ATOM 7335 C CA . ASP A 1 939 ? 16.847 -8.418 3.214 1.00 89.25 939 ASP A CA 1
ATOM 7336 C C . ASP A 1 939 ? 18.318 -7.953 3.069 1.00 89.25 939 ASP A C 1
ATOM 7338 O O . ASP A 1 939 ? 19.143 -8.204 3.950 1.00 89.25 939 ASP A O 1
ATOM 7342 N N . GLU A 1 940 ? 18.667 -7.249 1.985 1.00 93.44 940 GLU A N 1
ATOM 7343 C CA . GLU A 1 940 ? 19.968 -6.585 1.827 1.00 93.44 940 GLU A CA 1
ATOM 7344 C C . GLU A 1 940 ? 19.954 -5.129 2.321 1.00 93.44 940 GLU A C 1
ATOM 7346 O O . GLU A 1 940 ? 18.917 -4.555 2.654 1.00 93.44 940 GLU A O 1
ATOM 7351 N N . ILE A 1 941 ? 21.134 -4.498 2.371 1.00 92.56 941 ILE A N 1
ATOM 7352 C CA . ILE A 1 941 ? 21.288 -3.105 2.814 1.00 92.56 941 ILE A CA 1
ATOM 7353 C C . ILE A 1 941 ? 20.395 -2.180 1.977 1.00 92.56 941 ILE A C 1
ATOM 7355 O O . ILE A 1 941 ? 20.556 -2.093 0.761 1.00 92.56 941 ILE A O 1
ATOM 7359 N N . GLY A 1 942 ? 19.507 -1.446 2.654 1.00 91.19 942 GLY A N 1
ATOM 7360 C CA . GLY A 1 942 ? 18.553 -0.514 2.047 1.00 91.19 942 GLY A CA 1
ATOM 7361 C C . GLY A 1 942 ? 17.163 -1.106 1.792 1.00 91.19 942 GLY A C 1
ATOM 7362 O O . GLY A 1 942 ? 16.238 -0.349 1.510 1.00 91.19 942 GLY A O 1
ATOM 7363 N N . TYR A 1 943 ? 16.984 -2.420 1.955 1.00 93.88 943 TYR A N 1
ATOM 7364 C CA . TYR A 1 943 ? 15.667 -3.048 1.988 1.00 93.88 943 TYR A CA 1
ATOM 7365 C C . TYR A 1 943 ? 14.915 -2.642 3.263 1.00 93.88 943 TYR A C 1
ATOM 7367 O O . TYR A 1 943 ? 15.477 -2.636 4.359 1.00 93.88 943 TYR A O 1
ATOM 7375 N N . THR A 1 944 ? 13.637 -2.288 3.134 1.00 92.44 944 THR A N 1
ATOM 7376 C CA . THR A 1 944 ? 12.838 -1.709 4.230 1.00 92.44 944 THR A CA 1
ATOM 7377 C C . THR A 1 944 ? 11.526 -2.472 4.448 1.00 92.44 944 THR A C 1
ATOM 7379 O O . THR A 1 944 ? 11.086 -3.202 3.554 1.00 92.44 944 THR A O 1
ATOM 7382 N N . PRO A 1 945 ? 10.838 -2.279 5.593 1.00 91.00 945 PRO A N 1
ATOM 7383 C CA . PRO A 1 945 ? 9.513 -2.861 5.822 1.00 91.00 945 PRO A CA 1
ATOM 7384 C C . PRO A 1 945 ? 8.478 -2.505 4.745 1.00 91.00 945 PRO A C 1
ATOM 7386 O O . PRO A 1 945 ? 7.588 -3.306 4.476 1.00 91.00 945 PRO A O 1
ATOM 7389 N N . GLN A 1 946 ? 8.606 -1.345 4.092 1.00 91.38 946 GLN A N 1
ATOM 7390 C CA . GLN A 1 946 ? 7.729 -0.927 2.993 1.00 91.38 946 GLN A CA 1
ATOM 7391 C C . GLN A 1 946 ? 7.868 -1.838 1.768 1.00 91.38 946 GLN A C 1
ATOM 7393 O O . GLN A 1 946 ? 6.862 -2.256 1.203 1.00 91.38 946 GLN A O 1
ATOM 7398 N N . HIS A 1 947 ? 9.093 -2.233 1.413 1.00 93.12 947 HIS A N 1
ATOM 7399 C CA . HIS A 1 947 ? 9.329 -3.194 0.332 1.00 93.12 947 HIS A CA 1
ATOM 7400 C C . HIS A 1 947 ? 8.701 -4.561 0.646 1.00 93.12 947 HIS A C 1
ATOM 7402 O O . HIS A 1 947 ? 8.055 -5.176 -0.205 1.00 93.12 947 HIS A O 1
ATOM 7408 N N . ALA A 1 948 ? 8.841 -5.022 1.895 1.00 91.12 948 ALA A N 1
ATOM 7409 C CA . ALA A 1 948 ? 8.219 -6.264 2.348 1.00 91.12 948 ALA A CA 1
ATOM 7410 C C . ALA A 1 948 ? 6.685 -6.183 2.312 1.00 91.12 948 ALA A C 1
ATOM 7412 O O . ALA A 1 948 ? 6.025 -7.141 1.907 1.00 91.12 948 ALA A O 1
ATOM 7413 N N . PHE A 1 949 ? 6.120 -5.037 2.692 1.00 91.12 949 PHE A N 1
ATOM 7414 C CA . PHE A 1 949 ? 4.683 -4.787 2.642 1.00 91.12 949 PHE A CA 1
ATOM 7415 C C . PHE A 1 949 ? 4.147 -4.730 1.203 1.00 91.12 949 PHE A C 1
ATOM 7417 O O . PHE A 1 949 ? 3.098 -5.310 0.915 1.00 91.12 949 PHE A O 1
ATOM 7424 N N . ALA A 1 950 ? 4.888 -4.124 0.271 1.00 91.88 950 ALA A N 1
ATOM 7425 C CA . ALA A 1 950 ? 4.556 -4.149 -1.152 1.00 91.88 950 ALA A CA 1
ATOM 7426 C C . ALA A 1 950 ? 4.565 -5.586 -1.708 1.00 91.88 950 ALA A C 1
ATOM 7428 O O . ALA A 1 950 ? 3.609 -6.000 -2.363 1.00 91.88 950 ALA A O 1
ATOM 7429 N N . LEU A 1 951 ? 5.574 -6.402 -1.373 1.00 93.06 951 LEU A N 1
ATOM 7430 C CA . LEU A 1 951 ? 5.610 -7.822 -1.751 1.00 93.06 951 LEU A CA 1
ATOM 7431 C C . LEU A 1 951 ? 4.403 -8.603 -1.207 1.00 93.06 951 LEU A C 1
ATOM 7433 O O . LEU A 1 951 ? 3.778 -9.359 -1.948 1.00 93.06 951 LEU A O 1
ATOM 7437 N N . GLN A 1 952 ? 4.047 -8.413 0.064 1.00 92.50 952 GLN A N 1
ATOM 7438 C CA . GLN A 1 952 ? 2.861 -9.040 0.662 1.00 92.50 952 GLN A CA 1
ATOM 7439 C C . GLN A 1 952 ? 1.572 -8.608 -0.046 1.00 92.50 952 GLN A C 1
ATOM 7441 O O . GLN A 1 952 ? 0.730 -9.445 -0.376 1.00 92.50 952 GLN A O 1
ATOM 7446 N N . THR A 1 953 ? 1.449 -7.316 -0.354 1.00 92.00 953 THR A N 1
ATOM 7447 C CA . THR A 1 953 ? 0.311 -6.772 -1.102 1.00 92.00 953 THR A CA 1
ATOM 7448 C C . THR A 1 953 ? 0.203 -7.424 -2.478 1.00 92.00 953 THR A C 1
ATOM 7450 O O . THR A 1 953 ? -0.876 -7.889 -2.844 1.00 92.00 953 THR A O 1
ATOM 7453 N N . TYR A 1 954 ? 1.319 -7.553 -3.205 1.00 92.88 954 TYR A N 1
ATOM 7454 C CA . TYR A 1 954 ? 1.363 -8.263 -4.484 1.00 92.88 954 TYR A CA 1
ATOM 7455 C C . TYR A 1 954 ? 0.924 -9.728 -4.350 1.00 92.88 954 TYR A C 1
ATOM 7457 O O . TYR A 1 954 ? 0.056 -10.183 -5.092 1.00 92.88 954 TYR A O 1
ATOM 7465 N N . VAL A 1 955 ? 1.449 -10.458 -3.361 1.00 93.56 955 VAL A N 1
ATOM 7466 C CA . VAL A 1 955 ? 1.062 -11.857 -3.108 1.00 93.56 955 VAL A CA 1
ATOM 7467 C C . VAL A 1 955 ? -0.443 -11.986 -2.854 1.00 93.56 955 VAL A C 1
ATOM 7469 O O . VAL A 1 955 ? -1.079 -12.884 -3.404 1.00 93.56 955 VAL A O 1
ATOM 7472 N N . ARG A 1 956 ? -1.041 -11.079 -2.075 1.00 92.88 956 ARG A N 1
ATOM 7473 C CA . ARG A 1 956 ? -2.495 -11.059 -1.862 1.00 92.88 956 ARG A CA 1
ATOM 7474 C C . ARG A 1 956 ? -3.263 -10.749 -3.144 1.00 92.88 956 ARG A C 1
ATOM 7476 O O . ARG A 1 956 ? -4.288 -11.378 -3.379 1.00 92.88 956 ARG A O 1
ATOM 7483 N N . ILE A 1 957 ? -2.803 -9.807 -3.973 1.00 92.44 957 ILE A N 1
ATOM 7484 C CA . ILE A 1 957 ? -3.424 -9.521 -5.282 1.00 92.44 957 ILE A CA 1
ATOM 7485 C C . ILE A 1 957 ? -3.481 -10.795 -6.132 1.00 92.44 957 ILE A C 1
ATOM 7487 O O . ILE A 1 957 ? -4.549 -11.147 -6.631 1.00 92.44 957 ILE A O 1
ATOM 7491 N N . VAL A 1 958 ? -2.359 -11.512 -6.239 1.00 92.69 958 VAL A N 1
ATOM 7492 C CA . VAL A 1 958 ? -2.283 -12.764 -7.003 1.00 92.69 958 VAL A CA 1
ATOM 7493 C C . VAL A 1 958 ? -3.199 -13.829 -6.403 1.00 92.69 958 VAL A C 1
ATOM 7495 O O . VAL A 1 958 ? -3.940 -14.472 -7.139 1.00 92.69 958 VAL A O 1
ATOM 7498 N N . LEU A 1 959 ? -3.217 -13.991 -5.077 1.00 92.75 959 LEU A N 1
ATOM 7499 C CA . LEU A 1 959 ? -4.092 -14.968 -4.428 1.00 92.75 959 LEU A CA 1
ATOM 7500 C C . LEU A 1 959 ? -5.582 -14.644 -4.635 1.00 92.75 959 LEU A C 1
ATOM 7502 O O . LEU A 1 959 ? -6.372 -15.542 -4.913 1.00 92.75 959 LEU A O 1
ATOM 7506 N N . ASN A 1 960 ? -5.965 -13.367 -4.577 1.00 93.19 960 ASN A N 1
ATOM 7507 C CA . ASN A 1 960 ? -7.327 -12.929 -4.889 1.00 93.19 960 ASN A CA 1
ATOM 7508 C C . ASN A 1 960 ? -7.697 -13.229 -6.343 1.00 93.19 960 ASN A C 1
ATOM 7510 O O . ASN A 1 960 ? -8.799 -13.704 -6.607 1.00 93.19 960 ASN A O 1
ATOM 7514 N N . PHE A 1 961 ? -6.767 -13.037 -7.277 1.00 93.06 961 PHE A N 1
ATOM 7515 C CA . PHE A 1 961 ? -6.980 -13.424 -8.667 1.00 93.06 961 PHE A CA 1
ATOM 7516 C C . PHE A 1 961 ? -7.158 -14.935 -8.842 1.00 93.06 961 PHE A C 1
ATOM 7518 O O . PHE A 1 961 ? -8.046 -15.361 -9.574 1.00 93.06 961 PHE A O 1
ATOM 7525 N N . LEU A 1 962 ? -6.393 -15.761 -8.128 1.00 92.44 962 LEU A N 1
ATOM 7526 C CA . LEU A 1 962 ? -6.573 -17.216 -8.164 1.00 92.44 962 LEU A CA 1
ATOM 7527 C C . LEU A 1 962 ? -7.926 -17.664 -7.585 1.00 92.44 962 LEU A C 1
ATOM 7529 O O . LEU A 1 962 ? -8.519 -18.612 -8.108 1.00 92.44 962 LEU A O 1
ATOM 7533 N N . ASN A 1 963 ? -8.405 -16.981 -6.540 1.00 91.69 963 ASN A N 1
ATOM 7534 C CA . ASN A 1 963 ? -9.685 -17.257 -5.884 1.00 91.69 963 ASN A CA 1
ATOM 7535 C C . ASN A 1 963 ? -10.897 -16.793 -6.713 1.00 91.69 963 ASN A C 1
ATOM 7537 O O . ASN A 1 963 ? -11.896 -17.504 -6.772 1.00 91.69 963 ASN A O 1
ATOM 7541 N N . TYR A 1 964 ? -10.833 -15.605 -7.329 1.00 91.44 964 TYR A N 1
ATOM 7542 C CA . TYR A 1 964 ? -12.014 -14.942 -7.913 1.00 91.44 964 TYR A CA 1
ATOM 7543 C C . TYR A 1 964 ? -11.862 -14.545 -9.387 1.00 91.44 964 TYR A C 1
ATOM 7545 O O . TYR A 1 964 ? -12.858 -14.400 -10.090 1.00 91.44 964 TYR A O 1
ATOM 7553 N N . GLY A 1 965 ? -10.633 -14.377 -9.878 1.00 90.44 965 GLY A N 1
ATOM 7554 C CA . GLY A 1 965 ? -10.320 -14.085 -11.284 1.00 90.44 965 GLY A CA 1
ATOM 7555 C C . GLY A 1 965 ? -10.245 -15.323 -12.180 1.00 90.44 965 GLY A C 1
ATOM 7556 O O . GLY A 1 965 ? -10.054 -15.199 -13.394 1.00 90.44 965 GLY A O 1
ATOM 7557 N N . MET A 1 966 ? -10.413 -16.515 -11.602 1.00 90.06 966 MET A N 1
ATOM 7558 C CA . MET A 1 966 ? -10.378 -17.796 -12.301 1.00 90.06 966 MET A CA 1
ATOM 7559 C C . MET A 1 966 ? -11.589 -18.659 -11.949 1.00 90.06 966 MET A C 1
ATOM 7561 O O . MET A 1 966 ? -11.987 -18.773 -10.793 1.00 90.06 966 MET A O 1
ATOM 7565 N N . TYR A 1 967 ? -12.141 -19.337 -12.949 1.00 88.12 967 TYR A N 1
ATOM 7566 C CA . TYR A 1 967 ? -13.199 -20.324 -12.769 1.00 88.12 967 TYR A CA 1
ATOM 7567 C C . TYR A 1 967 ? -12.599 -21.658 -12.324 1.00 88.12 967 TYR A C 1
ATOM 7569 O O . TYR A 1 967 ? -12.291 -22.496 -13.168 1.00 88.12 967 TYR A O 1
ATOM 7577 N N . GLU A 1 968 ? -12.460 -21.877 -11.015 1.00 85.00 968 GLU A N 1
ATOM 7578 C CA . GLU A 1 968 ? -11.770 -23.036 -10.419 1.00 85.00 968 GLU A CA 1
ATOM 7579 C C . GLU A 1 968 ? -12.101 -24.387 -11.086 1.00 85.00 968 GLU A C 1
ATOM 7581 O O . GLU A 1 968 ? -11.204 -25.161 -11.417 1.00 85.00 968 GLU A O 1
ATOM 7586 N N . ALA A 1 969 ? -13.380 -24.666 -11.362 1.00 87.12 969 ALA A N 1
ATOM 7587 C CA . ALA A 1 969 ? -13.808 -25.944 -11.938 1.00 87.12 969 ALA A CA 1
ATOM 7588 C C . ALA A 1 969 ? -13.194 -26.237 -13.323 1.00 87.12 969 ALA A C 1
ATOM 7590 O O . ALA A 1 969 ? -12.939 -27.404 -13.652 1.00 87.12 969 ALA A O 1
ATOM 7591 N N . THR A 1 970 ? -12.954 -25.192 -14.121 1.00 88.88 970 THR A N 1
ATOM 7592 C CA . THR A 1 970 ? -12.465 -25.290 -15.507 1.00 88.88 970 THR A CA 1
ATOM 7593 C C . THR A 1 970 ? -11.033 -24.797 -15.671 1.00 88.88 970 THR A C 1
ATOM 7595 O O . THR A 1 970 ? -10.339 -25.283 -16.554 1.00 88.88 970 THR A O 1
ATOM 7598 N N . GLY A 1 971 ? -10.576 -23.877 -14.820 1.00 89.12 971 GLY A N 1
ATOM 7599 C CA . GLY A 1 971 ? -9.294 -23.193 -14.933 1.00 89.12 971 GLY A CA 1
ATOM 7600 C C . GLY A 1 971 ? -9.288 -21.993 -15.879 1.00 89.12 971 GLY A C 1
ATOM 7601 O O . GLY A 1 971 ? -8.231 -21.401 -16.068 1.00 89.12 971 GLY A O 1
ATOM 7602 N N . ASN A 1 972 ? -10.424 -21.630 -16.488 1.00 87.62 972 ASN A N 1
ATOM 7603 C CA . ASN A 1 972 ? -10.490 -20.463 -17.368 1.00 87.62 972 ASN A CA 1
ATOM 7604 C C . ASN A 1 972 ? -10.363 -19.159 -16.561 1.00 87.62 972 ASN A C 1
ATOM 7606 O O . ASN A 1 972 ? -10.855 -19.070 -15.438 1.00 87.62 972 ASN A O 1
ATOM 7610 N N . MET A 1 973 ? -9.736 -18.142 -17.141 1.00 87.06 973 MET A N 1
ATOM 7611 C CA . MET A 1 973 ? -9.544 -16.825 -16.526 1.00 87.06 973 MET A CA 1
ATOM 7612 C C . MET A 1 973 ? -10.607 -15.843 -17.035 1.00 87.06 973 MET A C 1
ATOM 7614 O O . MET A 1 973 ? -11.039 -15.952 -18.182 1.00 87.06 973 MET A O 1
ATOM 7618 N N . VAL A 1 974 ? -11.007 -14.865 -16.216 1.00 86.31 974 VAL A N 1
ATOM 7619 C CA . VAL A 1 974 ? -12.102 -13.926 -16.544 1.00 86.31 974 VAL A CA 1
ATOM 7620 C C . VAL A 1 974 ? -11.846 -13.147 -17.843 1.00 86.31 974 VAL A C 1
ATOM 7622 O O . VAL A 1 974 ? -12.678 -13.175 -18.746 1.00 86.31 974 VAL A O 1
ATOM 7625 N N . GLU A 1 975 ? -10.679 -12.514 -18.001 1.00 81.81 975 GLU A N 1
ATOM 7626 C CA . GLU A 1 975 ? -10.306 -11.846 -19.271 1.00 81.81 975 GLU A CA 1
ATOM 7627 C C . GLU A 1 975 ? -9.765 -12.805 -20.359 1.00 81.81 975 GLU A C 1
ATOM 7629 O O . GLU A 1 975 ? -9.232 -12.348 -21.372 1.00 81.81 975 GLU A O 1
ATOM 7634 N N . CYS A 1 976 ? -9.886 -14.125 -20.157 1.00 77.38 976 CYS A N 1
ATOM 7635 C CA . CYS A 1 976 ? -9.328 -15.184 -21.006 1.00 77.38 976 CYS A CA 1
ATOM 7636 C C . CYS A 1 976 ? -7.789 -15.132 -21.174 1.00 77.38 976 CYS A C 1
ATOM 7638 O O . CYS A 1 976 ? -7.114 -14.254 -20.635 1.00 77.38 976 CYS A O 1
ATOM 7640 N N . LEU A 1 977 ? -7.211 -16.107 -21.888 1.00 74.94 977 LEU A N 1
ATOM 7641 C CA . LEU A 1 977 ? -5.752 -16.283 -22.005 1.00 74.94 977 LEU A CA 1
ATOM 7642 C C . LEU A 1 977 ? -5.083 -15.309 -22.990 1.00 74.94 977 LEU A C 1
ATOM 7644 O O . LEU A 1 977 ? -3.877 -15.104 -22.930 1.00 74.94 977 LEU A O 1
ATOM 7648 N N . GLY A 1 978 ? -5.847 -14.649 -23.870 1.00 69.69 978 GLY A N 1
ATOM 7649 C CA . GLY A 1 978 ? -5.291 -13.592 -24.720 1.00 69.69 978 GLY A CA 1
ATOM 7650 C C . GLY A 1 978 ? -4.693 -12.437 -23.911 1.00 69.69 978 GLY A C 1
ATOM 7651 O O . GLY A 1 978 ? -3.665 -11.879 -24.293 1.00 69.69 978 GLY A O 1
ATOM 7652 N N . LYS A 1 979 ? -5.306 -12.096 -22.768 1.00 74.75 979 LYS A N 1
ATOM 7653 C CA . LYS A 1 979 ? -4.858 -11.008 -21.885 1.00 74.75 979 LYS A CA 1
ATOM 7654 C C . LYS A 1 979 ? -4.257 -11.463 -20.567 1.00 74.75 979 LYS A C 1
ATOM 7656 O O . LYS A 1 979 ? -3.261 -10.869 -20.140 1.00 74.75 979 LYS A O 1
ATOM 7661 N N . ASN A 1 980 ? -4.858 -12.456 -19.913 1.00 75.88 980 ASN A N 1
ATOM 7662 C CA . ASN A 1 980 ? -4.348 -12.951 -18.642 1.00 75.88 980 ASN A CA 1
ATOM 7663 C C . ASN A 1 980 ? -3.093 -13.791 -18.849 1.00 75.88 980 ASN A C 1
ATOM 7665 O O . ASN A 1 980 ? -3.006 -14.583 -19.777 1.00 75.88 980 ASN A O 1
ATOM 7669 N N . GLN A 1 981 ? -2.148 -13.634 -17.931 1.00 77.00 981 GLN A N 1
ATOM 7670 C CA . GLN A 1 981 ? -1.033 -14.554 -17.732 1.00 77.00 981 GLN A CA 1
ATOM 7671 C C . GLN A 1 981 ? -1.104 -15.033 -16.295 1.00 77.00 981 GLN A C 1
ATOM 7673 O O . GLN A 1 981 ? -1.366 -14.229 -15.407 1.00 77.00 981 GLN A O 1
ATOM 7678 N N . LEU A 1 982 ? -0.855 -16.307 -16.029 1.00 82.31 982 LEU A N 1
ATOM 7679 C CA . LEU A 1 982 ? -0.758 -16.782 -14.650 1.00 82.31 982 LEU A CA 1
ATOM 7680 C C . LEU A 1 982 ? 0.553 -16.307 -13.999 1.00 82.31 982 LEU A C 1
ATOM 7682 O O . LEU A 1 982 ? 0.615 -16.085 -12.793 1.00 82.31 982 LEU A O 1
ATOM 7686 N N . ASN A 1 983 ? 1.590 -16.131 -14.816 1.00 83.25 983 ASN A N 1
ATOM 7687 C CA . ASN A 1 983 ? 2.976 -15.914 -14.425 1.00 83.25 983 ASN A CA 1
ATOM 7688 C C . ASN A 1 983 ? 3.504 -17.009 -13.476 1.00 83.25 983 ASN A C 1
ATOM 7690 O O . ASN A 1 983 ? 4.112 -16.741 -12.436 1.00 83.25 983 ASN A O 1
ATOM 7694 N N . ALA A 1 984 ? 3.281 -18.276 -13.842 1.00 86.81 984 ALA A N 1
ATOM 7695 C CA . ALA A 1 984 ? 3.634 -19.438 -13.022 1.00 86.81 984 ALA A CA 1
ATOM 7696 C C . ALA A 1 984 ? 5.132 -19.495 -12.666 1.00 86.81 984 ALA A C 1
ATOM 7698 O O . ALA A 1 984 ? 5.504 -20.001 -11.607 1.00 86.81 984 ALA A O 1
ATOM 7699 N N . ALA A 1 985 ? 6.002 -18.948 -13.521 1.00 85.19 985 ALA A N 1
ATOM 7700 C CA . ALA A 1 985 ? 7.420 -18.798 -13.220 1.00 85.19 985 ALA A CA 1
ATOM 7701 C C . ALA A 1 985 ? 7.653 -17.936 -11.968 1.00 85.19 985 ALA A C 1
ATOM 7703 O O . ALA A 1 985 ? 8.343 -18.370 -11.045 1.00 85.19 985 ALA A O 1
ATOM 7704 N N . LEU A 1 986 ? 7.041 -16.751 -11.883 1.00 87.69 986 LEU A N 1
ATOM 7705 C CA . LEU A 1 986 ? 7.166 -15.878 -10.713 1.00 87.69 986 LEU A CA 1
ATOM 7706 C C . LEU A 1 986 ? 6.612 -16.545 -9.446 1.00 87.69 986 LEU A C 1
ATOM 7708 O O . LEU A 1 986 ? 7.209 -16.427 -8.376 1.00 87.69 986 LEU A O 1
ATOM 7712 N N . MET A 1 987 ? 5.535 -17.328 -9.561 1.00 90.00 987 MET A N 1
ATOM 7713 C CA . MET A 1 987 ? 5.009 -18.112 -8.435 1.00 90.00 987 MET A CA 1
ATOM 7714 C C . MET A 1 987 ? 6.025 -19.120 -7.887 1.00 90.00 987 MET A C 1
ATOM 7716 O O . MET A 1 987 ? 6.044 -19.366 -6.683 1.00 90.00 987 MET A O 1
ATOM 7720 N N . VAL A 1 988 ? 6.914 -19.667 -8.723 1.00 90.56 988 VAL A N 1
ATOM 7721 C CA . VAL A 1 988 ? 8.030 -20.499 -8.249 1.00 90.56 988 VAL A CA 1
ATOM 7722 C C . VAL A 1 988 ? 9.026 -19.675 -7.429 1.00 90.56 988 VAL A C 1
ATOM 7724 O O . VAL A 1 988 ? 9.428 -20.113 -6.350 1.00 90.56 988 VAL A O 1
ATOM 7727 N N . ALA A 1 989 ? 9.391 -18.471 -7.879 1.00 91.38 989 ALA A N 1
ATOM 7728 C CA . ALA A 1 989 ? 10.266 -17.581 -7.109 1.00 91.38 989 ALA A CA 1
ATOM 7729 C C . ALA A 1 989 ? 9.639 -17.187 -5.756 1.00 91.38 989 ALA A C 1
ATOM 7731 O O . ALA A 1 989 ? 10.333 -17.142 -4.737 1.00 91.38 989 ALA A O 1
ATOM 7732 N N . LEU A 1 990 ? 8.323 -16.965 -5.718 1.00 93.88 990 LEU A N 1
ATOM 7733 C CA . LEU A 1 990 ? 7.558 -16.714 -4.492 1.00 93.88 990 LEU A CA 1
ATOM 7734 C C . LEU A 1 990 ? 7.491 -17.953 -3.580 1.00 93.88 990 LEU A C 1
ATOM 7736 O O . LEU A 1 990 ? 7.656 -17.844 -2.362 1.00 93.88 990 LEU A O 1
ATOM 7740 N N . ALA A 1 991 ? 7.339 -19.148 -4.155 1.00 93.25 991 ALA A N 1
ATOM 7741 C CA . ALA A 1 991 ? 7.314 -20.406 -3.415 1.00 93.25 991 ALA A CA 1
ATOM 7742 C C . ALA A 1 991 ? 8.631 -20.684 -2.671 1.00 93.25 991 ALA A C 1
ATOM 7744 O O . ALA A 1 991 ? 8.595 -21.217 -1.561 1.00 93.25 991 ALA A O 1
ATOM 7745 N N . LYS A 1 992 ? 9.787 -20.264 -3.213 1.00 92.25 992 LYS A N 1
ATOM 7746 C CA . LYS A 1 992 ? 11.095 -20.326 -2.518 1.00 92.25 992 LYS A CA 1
ATOM 7747 C C . LYS A 1 992 ? 11.153 -19.477 -1.240 1.00 92.25 992 LYS A C 1
ATOM 7749 O O . LYS A 1 992 ? 12.035 -19.702 -0.415 1.00 92.25 992 LYS A O 1
ATOM 7754 N N . ARG A 1 993 ? 10.251 -18.497 -1.100 1.00 91.50 993 ARG A N 1
ATOM 7755 C CA . ARG A 1 993 ? 10.251 -17.450 -0.062 1.00 91.50 993 ARG A CA 1
ATOM 7756 C C . ARG A 1 993 ? 9.147 -17.606 0.981 1.00 91.50 993 ARG A C 1
ATOM 7758 O O . ARG A 1 993 ? 9.016 -16.731 1.834 1.00 91.50 993 ARG A O 1
ATOM 7765 N N . GLY A 1 994 ? 8.348 -18.671 0.913 1.00 90.81 994 GLY A N 1
ATOM 7766 C CA . GLY A 1 994 ? 7.234 -18.889 1.842 1.00 90.81 994 GLY A CA 1
ATOM 7767 C C . GLY A 1 994 ? 5.860 -18.453 1.331 1.00 90.81 994 GLY A C 1
ATOM 7768 O O . GLY A 1 994 ? 4.919 -18.465 2.120 1.00 90.81 994 GLY A O 1
ATOM 7769 N N . TYR A 1 995 ? 5.737 -18.086 0.050 1.00 93.44 995 TYR A N 1
ATOM 7770 C CA . TYR A 1 995 ? 4.486 -17.651 -0.587 1.00 93.44 995 TYR A CA 1
ATOM 7771 C C . TYR A 1 995 ? 4.018 -18.627 -1.678 1.00 93.44 995 TYR A C 1
ATOM 7773 O O . TYR A 1 995 ? 3.639 -18.213 -2.776 1.00 93.44 995 TYR A O 1
ATOM 7781 N N . SER A 1 996 ? 4.106 -19.937 -1.436 1.00 93.25 996 SER A N 1
ATOM 7782 C CA . SER A 1 996 ? 3.702 -20.912 -2.449 1.00 93.25 996 SER A CA 1
ATOM 7783 C C . SER A 1 996 ? 2.200 -20.873 -2.710 1.00 93.25 996 SER A C 1
ATOM 7785 O O . SER A 1 996 ? 1.385 -21.106 -1.822 1.00 93.25 996 SER A O 1
ATOM 7787 N N . MET A 1 997 ? 1.855 -20.622 -3.970 1.00 92.75 997 MET A N 1
ATOM 7788 C CA . MET A 1 997 ? 0.493 -20.703 -4.497 1.00 92.75 997 MET A CA 1
ATOM 7789 C C . MET A 1 997 ? 0.354 -21.833 -5.521 1.00 92.75 997 MET A C 1
ATOM 7791 O O . MET A 1 997 ? -0.725 -22.036 -6.057 1.00 92.75 997 MET A O 1
ATOM 7795 N N . LEU A 1 998 ? 1.426 -22.589 -5.797 1.00 93.38 998 LEU A N 1
ATOM 7796 C CA . LEU A 1 998 ? 1.489 -23.547 -6.910 1.00 93.38 998 LEU A CA 1
ATOM 7797 C C . LEU A 1 998 ? 0.475 -24.691 -6.794 1.00 93.38 998 LEU A C 1
ATOM 7799 O O . LEU A 1 998 ? 0.065 -25.223 -7.822 1.00 93.38 998 LEU A O 1
ATOM 7803 N N . GLY A 1 999 ? 0.081 -25.050 -5.569 1.00 91.94 999 GLY A N 1
ATOM 7804 C CA . GLY A 1 999 ? -0.938 -26.064 -5.278 1.00 91.94 999 GLY A CA 1
ATOM 7805 C C . GLY A 1 999 ? -2.372 -25.530 -5.243 1.00 91.94 999 GLY A C 1
ATOM 7806 O O . GLY A 1 999 ? -3.264 -26.226 -4.766 1.00 91.94 999 GLY A O 1
ATOM 7807 N N . HIS A 1 1000 ? -2.610 -24.296 -5.696 1.00 93.81 1000 HIS A N 1
ATOM 7808 C CA . HIS A 1 1000 ? -3.953 -23.730 -5.761 1.00 93.81 1000 HIS A CA 1
ATOM 7809 C C . HIS A 1 1000 ? -4.816 -24.480 -6.800 1.00 93.81 1000 HIS A C 1
ATOM 7811 O O . HIS A 1 1000 ? -4.360 -24.676 -7.934 1.00 93.81 1000 HIS A O 1
ATOM 7817 N N . PRO A 1 1001 ? -6.077 -24.847 -6.488 1.00 92.19 1001 PRO A N 1
ATOM 7818 C CA . PRO A 1 1001 ? -6.941 -25.608 -7.398 1.00 92.19 1001 PRO A CA 1
ATOM 7819 C C . PRO A 1 1001 ? -7.107 -24.973 -8.787 1.00 92.19 1001 PRO A C 1
ATOM 7821 O O . PRO A 1 1001 ? -6.963 -25.661 -9.799 1.00 92.19 1001 PRO A O 1
ATOM 7824 N N . SER A 1 1002 ? -7.295 -23.649 -8.859 1.00 92.81 1002 SER A N 1
ATOM 7825 C CA . SER A 1 1002 ? -7.360 -22.896 -10.125 1.00 92.81 1002 SER A CA 1
ATOM 7826 C C . SER A 1 1002 ? -6.119 -23.058 -11.011 1.00 92.81 1002 SER A C 1
ATOM 7828 O O . SER A 1 1002 ? -6.258 -23.173 -12.227 1.00 92.81 1002 SER A O 1
ATOM 7830 N N . ILE A 1 1003 ? -4.912 -23.135 -10.431 1.00 92.19 1003 ILE A N 1
ATOM 7831 C CA . ILE A 1 1003 ? -3.672 -23.364 -11.194 1.00 92.19 1003 ILE A CA 1
ATOM 7832 C C . ILE A 1 1003 ? -3.691 -24.757 -11.814 1.00 92.19 1003 ILE A C 1
ATOM 7834 O O . ILE A 1 1003 ? -3.389 -24.935 -12.997 1.00 92.19 1003 ILE A O 1
ATOM 7838 N N . ARG A 1 1004 ? -4.070 -25.757 -11.016 1.00 89.81 1004 ARG A N 1
ATOM 7839 C CA . ARG A 1 1004 ? -4.145 -27.144 -11.466 1.00 89.81 1004 ARG A CA 1
ATOM 7840 C C . ARG A 1 1004 ? -5.190 -27.310 -12.565 1.00 89.81 1004 ARG A C 1
ATOM 7842 O O . ARG A 1 1004 ? -4.906 -27.939 -13.585 1.00 89.81 1004 ARG A O 1
ATOM 7849 N N . ALA A 1 1005 ? -6.372 -26.730 -12.382 1.00 92.44 1005 ALA A N 1
ATOM 7850 C CA . ALA A 1 1005 ? -7.442 -26.751 -13.368 1.00 92.44 1005 ALA A CA 1
ATOM 7851 C C . ALA A 1 1005 ? -7.037 -26.032 -14.660 1.00 92.44 1005 ALA A C 1
ATOM 7853 O O . ALA A 1 1005 ? -7.265 -26.567 -15.743 1.00 92.44 1005 ALA A O 1
ATOM 7854 N N . PHE A 1 1006 ? -6.361 -24.882 -14.565 1.00 91.69 1006 PHE A N 1
ATOM 7855 C CA . PHE A 1 1006 ? -5.833 -24.180 -15.734 1.00 91.69 1006 PHE A CA 1
ATOM 7856 C C . PHE A 1 1006 ? -4.896 -25.085 -16.536 1.00 91.69 1006 PHE A C 1
ATOM 7858 O O . PHE A 1 1006 ? -5.134 -25.340 -17.715 1.00 91.69 1006 PHE A O 1
ATOM 7865 N N . ALA A 1 1007 ? -3.895 -25.656 -15.865 1.00 89.56 1007 ALA A N 1
ATOM 7866 C CA . ALA A 1 1007 ? -2.852 -26.446 -16.505 1.00 89.56 1007 ALA A CA 1
ATOM 7867 C C . ALA A 1 1007 ? -3.347 -27.792 -17.075 1.00 89.56 1007 ALA A C 1
ATOM 7869 O O . ALA A 1 1007 ? -2.811 -28.270 -18.073 1.00 89.56 1007 ALA A O 1
ATOM 7870 N N . THR A 1 1008 ? -4.350 -28.418 -16.445 1.00 91.12 1008 THR A N 1
ATOM 7871 C CA . THR A 1 1008 ? -4.788 -29.790 -16.779 1.00 91.12 1008 THR A CA 1
ATOM 7872 C C . THR A 1 1008 ? -6.150 -29.887 -17.466 1.00 91.12 1008 THR A C 1
ATOM 7874 O O . THR A 1 1008 ? -6.469 -30.946 -18.003 1.00 91.12 1008 THR A O 1
ATOM 7877 N N . LYS A 1 1009 ? -6.954 -28.818 -17.477 1.00 92.56 1009 LYS A N 1
ATOM 7878 C CA . LYS A 1 1009 ? -8.288 -28.808 -18.099 1.00 92.56 1009 LYS A CA 1
ATOM 7879 C C . LYS A 1 1009 ? -8.399 -27.730 -19.167 1.00 92.56 1009 LYS A C 1
ATOM 7881 O O . LYS A 1 1009 ? -8.594 -28.060 -20.332 1.00 92.56 1009 LYS A O 1
ATOM 7886 N N . PHE A 1 1010 ? -8.252 -26.460 -18.789 1.00 90.25 1010 PHE A N 1
ATOM 7887 C CA . PHE A 1 1010 ? -8.461 -25.347 -19.717 1.00 90.25 1010 PHE A CA 1
ATOM 7888 C C . PHE A 1 1010 ? -7.427 -25.338 -20.842 1.00 90.25 1010 PHE A C 1
ATOM 7890 O O . PHE A 1 1010 ? -7.772 -25.322 -22.020 1.00 90.25 1010 PHE A O 1
ATOM 7897 N N . TRP A 1 1011 ? -6.148 -25.392 -20.484 1.00 85.88 1011 TRP A N 1
ATOM 7898 C CA . TRP A 1 1011 ? -5.075 -25.249 -21.453 1.00 85.88 1011 TRP A CA 1
ATOM 7899 C C . TRP A 1 1011 ? -5.023 -26.325 -22.540 1.00 85.88 1011 TRP A C 1
ATOM 7901 O O . TRP A 1 1011 ? -4.924 -25.962 -23.712 1.00 85.88 1011 TRP A O 1
ATOM 7911 N N . PRO A 1 1012 ? -5.126 -27.634 -22.226 1.00 87.81 1012 PRO A N 1
ATOM 7912 C CA . PRO A 1 1012 ? -5.193 -28.648 -23.274 1.00 87.81 1012 PRO A CA 1
ATOM 7913 C C . PRO A 1 1012 ? -6.450 -28.507 -24.143 1.00 87.81 1012 PRO A C 1
ATOM 7915 O O . PRO A 1 1012 ? -6.393 -28.839 -25.324 1.00 87.81 1012 PRO A O 1
ATOM 7918 N N . ALA A 1 1013 ? -7.560 -27.988 -23.602 1.00 88.56 1013 ALA A N 1
ATOM 7919 C CA . ALA A 1 1013 ? -8.811 -27.827 -24.343 1.00 88.56 1013 ALA A CA 1
ATOM 7920 C C . ALA A 1 1013 ? -8.755 -26.723 -25.411 1.00 88.56 1013 ALA A C 1
ATOM 7922 O O . ALA A 1 1013 ? -9.531 -26.762 -26.363 1.00 88.56 1013 ALA A O 1
ATOM 7923 N N . ILE A 1 1014 ? -7.840 -25.759 -25.282 1.00 83.06 1014 ILE A N 1
ATOM 7924 C CA . ILE A 1 1014 ? -7.672 -24.686 -26.268 1.00 83.06 1014 ILE A CA 1
ATOM 7925 C C . ILE A 1 1014 ? -6.569 -24.976 -27.289 1.00 83.06 1014 ILE A C 1
ATOM 7927 O O . ILE A 1 1014 ? -6.334 -24.148 -28.160 1.00 83.06 1014 ILE A O 1
ATOM 7931 N N . ILE A 1 1015 ? -5.874 -26.114 -27.223 1.00 81.25 1015 ILE A N 1
ATOM 7932 C CA . ILE A 1 1015 ? -4.884 -26.480 -28.244 1.00 81.25 1015 ILE A CA 1
ATOM 7933 C C . ILE A 1 1015 ? -5.613 -26.870 -29.536 1.00 81.25 1015 ILE A C 1
ATOM 7935 O O . ILE A 1 1015 ? -6.465 -27.755 -29.542 1.00 81.25 1015 ILE A O 1
ATOM 7939 N N . GLN A 1 1016 ? -5.262 -26.227 -30.650 1.00 76.25 1016 GLN A N 1
ATOM 7940 C CA . GLN A 1 1016 ? -5.773 -26.592 -31.969 1.00 76.25 1016 GLN A CA 1
ATOM 7941 C C . GLN A 1 1016 ? -5.180 -27.933 -32.440 1.00 76.25 1016 GLN A C 1
ATOM 7943 O O . GLN A 1 1016 ? -4.067 -28.288 -32.030 1.00 76.25 1016 GLN A O 1
ATOM 7948 N N . PRO A 1 1017 ? -5.876 -28.675 -33.329 1.00 71.69 1017 PRO A N 1
ATOM 7949 C CA . PRO A 1 1017 ? -5.374 -29.930 -33.879 1.00 71.69 1017 PRO A CA 1
ATOM 7950 C C . PRO A 1 1017 ? -3.916 -29.829 -34.348 1.00 71.69 1017 PRO A C 1
ATOM 7952 O O . PRO A 1 1017 ? -3.504 -28.832 -34.941 1.00 71.69 1017 PRO A O 1
ATOM 7955 N N . PHE A 1 1018 ? -3.131 -30.871 -34.059 1.00 66.31 1018 PHE A N 1
ATOM 7956 C CA . PHE A 1 1018 ? -1.699 -30.969 -34.383 1.00 66.31 1018 PHE A CA 1
ATOM 7957 C C . PHE A 1 1018 ? -0.774 -29.973 -33.656 1.00 66.31 1018 PHE A C 1
ATOM 7959 O O . PHE A 1 1018 ? 0.409 -29.885 -33.990 1.00 66.31 1018 PHE A O 1
ATOM 7966 N N . GLY A 1 1019 ? -1.281 -29.234 -32.661 1.00 64.19 1019 GLY A N 1
ATOM 7967 C CA . GLY A 1 1019 ? -0.463 -28.389 -31.787 1.00 64.19 1019 GLY A CA 1
ATOM 7968 C C . GLY A 1 1019 ? 0.086 -27.132 -32.459 1.00 64.19 1019 GLY A C 1
ATOM 7969 O O . GLY A 1 1019 ? 1.041 -26.537 -31.959 1.00 64.19 1019 GLY A O 1
ATOM 7970 N N . TYR A 1 1020 ? -0.471 -26.732 -33.608 1.00 62.88 1020 TYR A N 1
ATOM 7971 C CA . TYR A 1 1020 ? 0.026 -25.587 -34.376 1.00 62.88 1020 TYR A CA 1
ATOM 7972 C C . TYR A 1 1020 ? -0.286 -24.236 -33.714 1.00 62.88 1020 TYR A C 1
ATOM 7974 O O . TYR A 1 1020 ? 0.503 -23.295 -33.830 1.00 62.88 1020 TYR A O 1
ATOM 7982 N N . SER A 1 1021 ? -1.381 -24.152 -32.968 1.00 71.56 1021 SER A N 1
ATOM 7983 C CA . SER A 1 1021 ? -1.810 -22.934 -32.282 1.00 71.56 1021 SER A CA 1
ATOM 7984 C C . SER A 1 1021 ? -2.749 -23.245 -31.130 1.00 71.56 1021 SER A C 1
ATOM 7986 O O . SER A 1 1021 ? -3.137 -24.390 -30.912 1.00 71.56 1021 SER A O 1
ATOM 7988 N N . MET A 1 1022 ? -3.107 -22.208 -30.390 1.00 77.31 1022 MET A N 1
ATOM 7989 C CA . MET A 1 1022 ? -4.169 -22.215 -29.405 1.00 77.31 1022 MET A CA 1
ATOM 7990 C C . MET A 1 1022 ? -5.366 -21.419 -29.937 1.00 77.31 1022 MET A C 1
ATOM 7992 O O . MET A 1 1022 ? -5.221 -20.513 -30.760 1.00 77.31 1022 MET A O 1
ATOM 7996 N N . VAL A 1 1023 ? -6.564 -21.768 -29.484 1.00 77.06 1023 VAL A N 1
ATOM 7997 C CA . VAL A 1 1023 ? -7.772 -20.977 -29.693 1.00 77.06 1023 VAL A CA 1
ATOM 7998 C C . VAL A 1 1023 ? -7.632 -19.718 -28.847 1.00 77.06 1023 VAL A C 1
ATOM 8000 O O . VAL A 1 1023 ? -7.682 -19.773 -27.620 1.00 77.06 1023 VAL A O 1
ATOM 8003 N N . GLY A 1 1024 ? -7.406 -18.591 -29.519 1.00 70.62 1024 GLY A N 1
ATOM 8004 C CA . GLY A 1 1024 ? -7.392 -17.283 -28.885 1.00 70.62 1024 GLY A CA 1
ATOM 8005 C C . GLY A 1 1024 ? -8.805 -16.872 -28.514 1.00 70.62 1024 GLY A C 1
ATOM 8006 O O . GLY A 1 1024 ? -9.635 -16.668 -29.397 1.00 70.62 1024 GLY A O 1
ATOM 8007 N N . SER A 1 1025 ? -9.075 -16.752 -27.220 1.00 66.62 1025 SER A N 1
ATOM 8008 C CA . SER A 1 1025 ? -10.258 -16.067 -26.717 1.00 66.62 1025 SER A CA 1
ATOM 8009 C C . SER A 1 1025 ? -9.804 -14.790 -26.022 1.00 66.62 1025 SER A C 1
ATOM 8011 O O . SER A 1 1025 ? -9.100 -14.843 -25.017 1.00 66.62 1025 SER A O 1
ATOM 8013 N N . ASP A 1 1026 ? -10.173 -13.633 -26.565 1.00 68.69 1026 ASP A N 1
ATOM 8014 C CA . ASP A 1 1026 ? -10.219 -12.383 -25.815 1.00 68.69 1026 ASP A CA 1
ATOM 8015 C C . ASP A 1 1026 ? -11.189 -11.390 -26.462 1.00 68.69 1026 ASP A C 1
ATOM 8017 O O . ASP A 1 1026 ? -11.481 -11.458 -27.655 1.00 68.69 1026 ASP A O 1
ATOM 8021 N N . LEU A 1 1027 ? -11.710 -10.484 -25.636 1.00 58.38 1027 LEU A N 1
ATOM 8022 C CA . LEU A 1 1027 ? -12.613 -9.406 -26.046 1.00 58.38 1027 LEU A CA 1
ATOM 8023 C C . LEU A 1 1027 ? -11.857 -8.084 -26.298 1.00 58.38 1027 LEU A C 1
ATOM 8025 O O . LEU A 1 1027 ? -12.419 -7.142 -26.844 1.00 58.38 1027 LEU A O 1
ATOM 8029 N N . LEU A 1 1028 ? -10.602 -7.969 -25.846 1.00 62.81 1028 LEU A N 1
ATOM 8030 C CA . LEU A 1 1028 ? -9.938 -6.677 -25.626 1.00 62.81 1028 LEU A CA 1
ATOM 8031 C C . LEU A 1 1028 ? -8.529 -6.562 -26.254 1.00 62.81 1028 LEU A C 1
ATOM 8033 O O . LEU A 1 1028 ? -7.754 -5.694 -25.840 1.00 62.81 1028 LEU A O 1
ATOM 8037 N N . GLY A 1 1029 ? -8.180 -7.413 -27.222 1.00 61.56 1029 GLY A N 1
ATOM 8038 C CA . GLY A 1 1029 ? -7.008 -7.279 -28.097 1.00 61.56 1029 GLY A CA 1
ATOM 8039 C C . GLY A 1 1029 ? -5.711 -7.935 -27.609 1.00 61.56 1029 GLY A C 1
ATOM 8040 O O . GLY A 1 1029 ? -4.630 -7.468 -27.964 1.00 61.56 1029 GLY A O 1
ATOM 8041 N N . GLY A 1 1030 ? -5.783 -8.984 -26.790 1.00 66.12 1030 GLY A N 1
ATOM 8042 C CA . GLY A 1 1030 ? -4.607 -9.680 -26.248 1.00 66.12 1030 GLY A CA 1
ATOM 8043 C C . GLY A 1 1030 ? -3.921 -10.649 -27.229 1.00 66.12 1030 GLY A C 1
ATOM 8044 O O . GLY A 1 1030 ? -2.702 -10.821 -27.201 1.00 66.12 1030 GLY A O 1
ATOM 8045 N N . THR A 1 1031 ? -4.679 -11.217 -28.165 1.00 65.75 1031 THR A N 1
ATOM 8046 C CA . THR A 1 1031 ? -4.233 -12.173 -29.181 1.00 65.75 1031 THR A CA 1
ATOM 8047 C C . THR A 1 1031 ? -3.654 -11.507 -30.428 1.00 65.75 1031 THR A C 1
ATOM 8049 O O . THR A 1 1031 ? -3.121 -12.191 -31.301 1.00 65.75 1031 THR A O 1
ATOM 8052 N N . GLY A 1 1032 ? -3.716 -10.173 -30.509 1.00 61.50 1032 GLY A N 1
ATOM 8053 C CA . GLY A 1 1032 ? -3.234 -9.384 -31.644 1.00 61.50 1032 GLY A CA 1
ATOM 8054 C C . GLY A 1 1032 ? -4.095 -9.501 -32.912 1.00 61.50 1032 GLY A C 1
ATOM 8055 O O . GLY A 1 1032 ? -5.154 -10.125 -32.918 1.00 61.50 1032 GLY A O 1
ATOM 8056 N N . LEU A 1 1033 ? -3.626 -8.875 -34.003 1.00 51.50 1033 LEU A N 1
ATOM 8057 C CA . LEU A 1 1033 ? -4.319 -8.796 -35.306 1.00 51.50 1033 LEU A CA 1
ATOM 8058 C C . LEU A 1 1033 ? -4.342 -10.119 -36.093 1.00 51.50 1033 LEU A C 1
ATOM 8060 O O . LEU A 1 1033 ? -5.114 -10.249 -37.044 1.00 51.50 1033 LEU A O 1
ATOM 8064 N N . ASN A 1 1034 ? -3.548 -11.116 -35.691 1.00 50.78 1034 ASN A N 1
ATOM 8065 C CA . ASN A 1 1034 ? -3.617 -12.473 -36.238 1.00 50.78 1034 ASN A CA 1
ATOM 8066 C C . ASN A 1 1034 ? -4.783 -13.214 -35.578 1.00 50.78 1034 ASN A C 1
ATOM 8068 O O . ASN A 1 1034 ? -4.612 -14.106 -34.749 1.00 50.78 1034 ASN A O 1
ATOM 8072 N N . SER A 1 1035 ? -5.977 -12.734 -35.916 1.00 44.69 1035 SER A N 1
ATOM 8073 C CA . SER A 1 1035 ? -7.266 -13.204 -35.431 1.00 44.69 1035 SER A CA 1
ATOM 8074 C C . SER A 1 1035 ? -7.413 -14.719 -35.567 1.00 44.69 1035 SER A C 1
ATOM 8076 O O . SER A 1 1035 ? -6.873 -15.350 -36.479 1.00 44.69 1035 SER A O 1
ATOM 8078 N N . ALA A 1 1036 ? -8.220 -15.282 -34.670 1.00 44.62 1036 ALA A N 1
ATOM 8079 C CA . ALA A 1 1036 ? -8.628 -16.681 -34.573 1.00 44.62 1036 ALA A CA 1
ATOM 8080 C C . ALA A 1 1036 ? -9.092 -17.357 -35.891 1.00 44.62 1036 ALA A C 1
ATOM 8082 O O . ALA A 1 1036 ? -9.315 -18.564 -35.897 1.00 44.62 1036 ALA A O 1
ATOM 8083 N N . ALA A 1 1037 ? -9.208 -16.615 -36.998 1.00 40.78 1037 ALA A N 1
ATOM 8084 C CA . ALA A 1 1037 ? -9.588 -17.091 -38.324 1.00 40.78 1037 ALA A CA 1
ATOM 8085 C C . ALA A 1 1037 ? -8.460 -17.782 -39.123 1.00 40.78 1037 ALA A C 1
ATOM 8087 O O . ALA A 1 1037 ? -8.776 -18.551 -40.026 1.00 40.78 1037 ALA A O 1
ATOM 8088 N N . TYR A 1 1038 ? -7.173 -17.552 -38.815 1.00 43.69 1038 TYR A N 1
ATOM 8089 C CA . TYR A 1 1038 ? -6.056 -18.050 -39.650 1.00 43.69 1038 TYR A CA 1
ATOM 8090 C C . TYR A 1 1038 ? -5.156 -19.116 -39.002 1.00 43.69 1038 TYR A C 1
ATOM 8092 O O . TYR A 1 1038 ? -4.261 -19.639 -39.664 1.00 43.69 1038 TYR A O 1
ATOM 8100 N N . GLY A 1 1039 ? -5.391 -19.475 -37.733 1.00 52.91 1039 GLY A N 1
ATOM 8101 C CA . GLY A 1 1039 ? -4.432 -20.275 -36.963 1.00 52.91 1039 GLY A CA 1
ATOM 8102 C C . GLY A 1 1039 ? -3.148 -19.480 -36.668 1.00 52.91 1039 GLY A C 1
ATOM 8103 O O . GLY A 1 1039 ? -2.764 -18.576 -37.400 1.00 52.91 1039 GLY A O 1
ATOM 8104 N N . GLY A 1 1040 ? -2.488 -19.771 -35.550 1.00 58.94 1040 GLY A N 1
ATOM 8105 C CA . GLY A 1 1040 ? -1.175 -19.195 -35.223 1.00 58.94 1040 GLY A CA 1
ATOM 8106 C C . GLY A 1 1040 ? -1.066 -18.408 -33.914 1.00 58.94 1040 GLY A C 1
ATOM 8107 O O . GLY A 1 1040 ? 0.058 -18.153 -33.486 1.00 58.94 1040 GLY A O 1
ATOM 8108 N N . TRP A 1 1041 ? -2.163 -18.066 -33.223 1.00 70.88 1041 TRP A N 1
ATOM 8109 C CA . TRP A 1 1041 ? -2.041 -17.517 -31.863 1.00 70.88 1041 TRP A CA 1
ATOM 8110 C C . TRP A 1 1041 ? -1.524 -18.597 -30.903 1.00 70.88 1041 TRP A C 1
ATOM 8112 O O . TRP A 1 1041 ? -1.984 -19.738 -30.938 1.00 70.88 1041 TRP A O 1
ATOM 8122 N N . ARG A 1 1042 ? -0.555 -18.257 -30.053 1.00 69.06 1042 ARG A N 1
ATOM 8123 C CA . ARG A 1 1042 ? -0.040 -19.116 -28.981 1.00 69.06 1042 ARG A CA 1
ATOM 8124 C C . ARG A 1 1042 ? 0.212 -18.271 -27.741 1.00 69.06 1042 ARG A C 1
ATOM 8126 O O . ARG A 1 1042 ? 0.602 -17.111 -27.852 1.00 69.06 1042 ARG A O 1
ATOM 8133 N N . ASP A 1 1043 ? 0.000 -18.880 -26.583 1.00 70.38 1043 ASP A N 1
ATOM 8134 C CA . ASP A 1 1043 ? 0.199 -18.242 -25.286 1.00 70.38 1043 ASP A CA 1
ATOM 8135 C C . ASP A 1 1043 ? 1.682 -17.923 -25.001 1.00 70.38 1043 ASP A C 1
ATOM 8137 O O . ASP A 1 1043 ? 2.604 -18.441 -25.645 1.00 70.38 1043 ASP A O 1
ATOM 8141 N N . ARG A 1 1044 ? 1.923 -17.041 -24.029 1.00 69.94 1044 ARG A N 1
ATOM 8142 C CA . ARG A 1 1044 ? 3.258 -16.623 -23.606 1.00 69.94 1044 ARG A CA 1
ATOM 8143 C C . ARG A 1 1044 ? 3.987 -17.746 -22.877 1.00 69.94 1044 ARG A C 1
ATOM 8145 O O . ARG A 1 1044 ? 3.425 -18.540 -22.133 1.00 69.94 1044 ARG A O 1
ATOM 8152 N N . ILE A 1 1045 ? 5.306 -17.771 -23.049 1.00 71.75 1045 ILE A N 1
ATOM 8153 C CA . ILE A 1 1045 ? 6.140 -18.899 -22.623 1.00 71.75 1045 ILE A CA 1
ATOM 8154 C C . ILE A 1 1045 ? 6.242 -19.072 -21.091 1.00 71.75 1045 ILE A C 1
ATOM 8156 O O . ILE A 1 1045 ? 6.545 -20.167 -20.628 1.00 71.75 1045 ILE A O 1
ATOM 8160 N N . PHE A 1 1046 ? 5.981 -18.034 -20.286 1.00 75.00 1046 PHE A N 1
ATOM 8161 C CA . PHE A 1 1046 ? 6.226 -18.042 -18.830 1.00 75.00 1046 PHE A CA 1
ATOM 8162 C C . PHE A 1 1046 ? 5.425 -19.098 -18.077 1.00 75.00 1046 PHE A C 1
ATOM 8164 O O . PHE A 1 1046 ? 5.974 -19.795 -17.220 1.00 75.00 1046 PHE A O 1
ATOM 8171 N N . ASP A 1 1047 ? 4.152 -19.246 -18.427 1.00 81.81 1047 ASP A N 1
ATOM 8172 C CA . ASP A 1 1047 ? 3.276 -20.210 -17.774 1.00 81.81 1047 ASP A CA 1
ATOM 8173 C C . ASP A 1 1047 ? 3.668 -21.632 -18.146 1.00 81.81 1047 ASP A C 1
ATOM 8175 O O . ASP A 1 1047 ? 3.660 -22.524 -17.300 1.00 81.81 1047 ASP A O 1
ATOM 8179 N N . ILE A 1 1048 ? 4.108 -21.839 -19.388 1.00 80.94 1048 ILE A N 1
ATOM 8180 C CA . ILE A 1 1048 ? 4.467 -23.162 -19.908 1.00 80.94 1048 ILE A CA 1
ATOM 8181 C C . ILE A 1 1048 ? 5.714 -23.669 -19.208 1.00 80.94 1048 ILE A C 1
ATOM 8183 O O . ILE A 1 1048 ? 5.757 -24.814 -18.758 1.00 80.94 1048 ILE A O 1
ATOM 8187 N N . ILE A 1 1049 ? 6.707 -22.792 -19.071 1.00 80.31 1049 ILE A N 1
ATOM 8188 C CA . ILE A 1 1049 ? 7.938 -23.076 -18.341 1.00 80.31 1049 ILE A CA 1
ATOM 8189 C C . ILE A 1 1049 ? 7.620 -23.349 -16.870 1.00 80.31 1049 ILE A C 1
ATOM 8191 O O . ILE A 1 1049 ? 7.990 -24.399 -16.341 1.00 80.31 1049 ILE A O 1
ATOM 8195 N N . GLY A 1 1050 ? 6.918 -22.416 -16.218 1.00 85.31 1050 GLY A N 1
ATOM 8196 C CA . GLY A 1 1050 ? 6.621 -22.484 -14.791 1.00 85.31 1050 GLY A CA 1
ATOM 8197 C C . GLY A 1 1050 ? 5.851 -23.744 -14.416 1.00 85.31 1050 GLY A C 1
ATOM 8198 O O . GLY A 1 1050 ? 6.241 -24.461 -13.494 1.00 85.31 1050 GLY A O 1
ATOM 8199 N N . LEU A 1 1051 ? 4.803 -24.063 -15.177 1.00 89.81 1051 LEU A N 1
ATOM 8200 C CA . LEU A 1 1051 ? 3.954 -25.225 -14.932 1.00 89.81 1051 LEU A CA 1
ATOM 8201 C C . LEU A 1 1051 ? 4.655 -26.533 -15.291 1.00 89.81 1051 LEU A C 1
ATOM 8203 O O . LEU A 1 1051 ? 4.600 -27.468 -14.491 1.00 89.81 1051 LEU A O 1
ATOM 8207 N N . LYS A 1 1052 ? 5.364 -26.614 -16.430 1.00 88.25 1052 LYS A N 1
ATOM 8208 C CA . LYS A 1 1052 ? 6.115 -27.830 -16.777 1.00 88.25 1052 LYS A CA 1
ATOM 8209 C C . LYS A 1 1052 ? 7.185 -28.134 -15.740 1.00 88.25 1052 LYS A C 1
ATOM 8211 O O . LYS A 1 1052 ? 7.399 -29.298 -15.407 1.00 88.25 1052 LYS A O 1
ATOM 8216 N N . TRP A 1 1053 ? 7.849 -27.115 -15.211 1.00 86.69 1053 TRP A N 1
ATOM 8217 C CA . TRP A 1 1053 ? 8.822 -27.345 -14.162 1.00 86.69 1053 TRP A CA 1
ATOM 8218 C C . TRP A 1 1053 ? 8.188 -27.729 -12.836 1.00 86.69 1053 TRP A C 1
ATOM 8220 O O . TRP A 1 1053 ? 8.652 -28.684 -12.218 1.00 86.69 1053 TRP A O 1
ATOM 8230 N N . ALA A 1 1054 ? 7.158 -27.003 -12.392 1.00 90.56 1054 ALA A N 1
ATOM 8231 C CA . ALA A 1 1054 ? 6.492 -27.269 -11.122 1.00 90.56 1054 ALA A CA 1
ATOM 8232 C C . ALA A 1 1054 ? 5.887 -28.683 -11.097 1.00 90.56 1054 ALA A C 1
ATOM 8234 O O . ALA A 1 1054 ? 5.988 -29.365 -10.077 1.00 90.56 1054 ALA A O 1
ATOM 8235 N N . TYR A 1 1055 ? 5.366 -29.142 -12.241 1.00 92.81 1055 TYR A N 1
ATOM 8236 C CA . TYR A 1 1055 ? 4.711 -30.435 -12.445 1.00 92.81 1055 TYR A CA 1
ATOM 8237 C C . TYR A 1 1055 ? 5.451 -31.304 -13.484 1.00 92.81 1055 TYR A C 1
ATOM 8239 O O . TYR A 1 1055 ? 4.916 -31.619 -14.553 1.00 92.81 1055 TYR A O 1
ATOM 8247 N N . PRO A 1 1056 ? 6.687 -31.752 -13.202 1.00 88.19 1056 PRO A N 1
ATOM 8248 C CA . PRO A 1 1056 ? 7.566 -32.324 -14.225 1.00 88.19 1056 PRO A CA 1
ATOM 8249 C C . PRO A 1 1056 ? 7.062 -33.651 -14.804 1.00 88.19 1056 PRO A C 1
ATOM 8251 O O . PRO A 1 1056 ? 7.412 -33.994 -15.937 1.00 88.19 1056 PRO A O 1
ATOM 8254 N N . ARG A 1 1057 ? 6.243 -34.385 -14.040 1.00 91.00 1057 ARG A N 1
ATOM 8255 C CA . ARG A 1 1057 ? 5.724 -35.723 -14.370 1.00 91.00 1057 ARG A CA 1
ATOM 8256 C C . ARG A 1 1057 ? 4.237 -35.740 -14.722 1.00 91.00 1057 ARG A C 1
ATOM 8258 O O . ARG A 1 1057 ? 3.658 -36.814 -14.831 1.00 91.00 1057 ARG A O 1
ATOM 8265 N N . ASP A 1 1058 ? 3.607 -34.578 -14.855 1.00 93.38 1058 ASP A N 1
ATOM 8266 C CA . ASP A 1 1058 ? 2.205 -34.524 -15.241 1.00 93.38 1058 ASP A CA 1
ATOM 8267 C C . ASP A 1 1058 ? 2.047 -34.748 -16.748 1.00 93.38 1058 ASP A C 1
ATOM 8269 O O . ASP A 1 1058 ? 2.618 -34.005 -17.547 1.00 93.38 1058 ASP A O 1
ATOM 8273 N N . ASN A 1 1059 ? 1.279 -35.768 -17.136 1.00 92.94 1059 ASN A N 1
ATOM 8274 C CA . ASN A 1 1059 ? 1.120 -36.152 -18.539 1.00 92.94 1059 ASN A CA 1
ATOM 8275 C C . ASN A 1 1059 ? 0.376 -35.096 -19.367 1.00 92.94 1059 ASN A C 1
ATOM 8277 O O . ASN A 1 1059 ? 0.696 -34.915 -20.541 1.00 92.94 1059 ASN A O 1
ATOM 8281 N N . THR A 1 1060 ? -0.589 -34.388 -18.779 1.00 92.31 1060 THR A N 1
ATOM 8282 C CA . THR A 1 1060 ? -1.367 -33.366 -19.486 1.00 92.31 1060 THR A CA 1
ATOM 8283 C C . THR A 1 1060 ? -0.527 -32.117 -19.715 1.00 92.31 1060 THR A C 1
ATOM 8285 O O . THR A 1 1060 ? -0.460 -31.606 -20.830 1.00 92.31 1060 THR A O 1
ATOM 8288 N N . ILE A 1 1061 ? 0.196 -31.668 -18.690 1.00 90.62 1061 ILE A N 1
ATOM 8289 C CA . ILE A 1 1061 ? 1.124 -30.536 -18.809 1.00 90.62 1061 ILE A CA 1
ATOM 8290 C C . ILE A 1 1061 ? 2.286 -30.897 -19.743 1.00 90.62 1061 ILE A C 1
ATOM 8292 O O . ILE A 1 1061 ? 2.719 -30.067 -20.539 1.00 90.62 1061 ILE A O 1
ATOM 8296 N N . ASP A 1 1062 ? 2.777 -32.141 -19.707 1.00 86.75 1062 ASP A N 1
ATOM 8297 C CA . ASP A 1 1062 ? 3.783 -32.634 -20.653 1.00 86.75 1062 ASP A CA 1
ATOM 8298 C C . ASP A 1 1062 ? 3.269 -32.662 -22.098 1.00 86.75 1062 ASP A C 1
ATOM 8300 O O . ASP A 1 1062 ? 4.015 -32.318 -23.014 1.00 86.75 1062 ASP A O 1
ATOM 8304 N N . PHE A 1 1063 ? 1.999 -33.014 -22.313 1.00 86.38 1063 PHE A N 1
ATOM 8305 C CA . PHE A 1 1063 ? 1.358 -32.929 -23.622 1.00 86.38 1063 PHE A CA 1
ATOM 8306 C C . PHE A 1 1063 ? 1.316 -31.482 -24.134 1.00 86.38 1063 PHE A C 1
ATOM 8308 O O . PHE A 1 1063 ? 1.738 -31.231 -25.266 1.00 86.38 1063 PHE A O 1
ATOM 8315 N N . VAL A 1 1064 ? 0.888 -30.522 -23.307 1.00 84.19 1064 VAL A N 1
ATOM 8316 C CA . VAL A 1 1064 ? 0.902 -29.090 -23.663 1.00 84.19 1064 VAL A CA 1
ATOM 8317 C C . VAL A 1 1064 ? 2.329 -28.628 -23.977 1.00 84.19 1064 VAL A C 1
ATOM 8319 O O . VAL A 1 1064 ? 2.576 -28.054 -25.037 1.00 84.19 1064 VAL A O 1
ATOM 8322 N N . TRP A 1 1065 ? 3.285 -28.949 -23.100 1.00 81.50 1065 TRP A N 1
ATOM 8323 C CA . TRP A 1 1065 ? 4.705 -28.644 -23.278 1.00 81.50 1065 TRP A CA 1
ATOM 8324 C C . TRP A 1 1065 ? 5.232 -29.174 -24.608 1.00 81.50 1065 TRP A C 1
ATOM 8326 O O . TRP A 1 1065 ? 5.821 -28.414 -25.367 1.00 81.50 1065 TRP A O 1
ATOM 8336 N N . LYS A 1 1066 ? 4.993 -30.451 -24.928 1.00 78.38 1066 LYS A N 1
ATOM 8337 C CA . LYS A 1 1066 ? 5.431 -31.070 -26.186 1.00 78.38 1066 LYS A CA 1
ATOM 8338 C C . LYS A 1 1066 ? 4.853 -30.352 -27.399 1.00 78.38 1066 LYS A C 1
ATOM 8340 O O . LYS A 1 1066 ? 5.622 -30.017 -28.288 1.00 78.38 1066 LYS A O 1
ATOM 8345 N N . ASN A 1 1067 ? 3.559 -30.040 -27.419 1.00 75.56 1067 ASN A N 1
ATOM 8346 C CA . ASN A 1 1067 ? 2.954 -29.286 -28.526 1.00 75.56 1067 ASN A CA 1
ATOM 8347 C C . ASN A 1 1067 ? 3.514 -27.857 -28.642 1.00 75.56 1067 ASN A C 1
ATOM 8349 O O . ASN A 1 1067 ? 3.594 -27.293 -29.735 1.00 75.56 1067 ASN A O 1
ATOM 8353 N N . PHE A 1 1068 ? 3.960 -27.281 -27.526 1.00 72.44 1068 PHE A N 1
ATOM 8354 C CA . PHE A 1 1068 ? 4.601 -25.977 -27.524 1.00 72.44 1068 PHE A CA 1
ATOM 8355 C C . PHE A 1 1068 ? 6.071 -26.017 -27.957 1.00 72.44 1068 PHE A C 1
ATOM 8357 O O . PHE A 1 1068 ? 6.508 -25.114 -28.657 1.00 72.44 1068 PHE A O 1
ATOM 8364 N N . VAL A 1 1069 ? 6.849 -27.034 -27.571 1.00 67.69 1069 VAL A N 1
ATOM 8365 C CA . VAL A 1 1069 ? 8.294 -27.099 -27.866 1.00 67.69 1069 VAL A CA 1
ATOM 8366 C C . VAL A 1 1069 ? 8.660 -27.949 -29.073 1.00 67.69 1069 VAL A C 1
ATOM 8368 O O . VAL A 1 1069 ? 9.816 -27.910 -29.486 1.00 67.69 1069 VAL A O 1
ATOM 8371 N N . GLN A 1 1070 ? 7.734 -28.726 -29.632 1.00 63.34 1070 GLN A N 1
ATOM 8372 C CA . GLN A 1 1070 ? 7.945 -29.487 -30.863 1.00 63.34 1070 GLN A CA 1
ATOM 8373 C C . GLN A 1 1070 ? 7.708 -28.614 -32.106 1.00 63.34 1070 GLN A C 1
ATOM 8375 O O . GLN A 1 1070 ? 7.105 -27.543 -32.055 1.00 63.34 1070 GLN A O 1
ATOM 8380 N N . ARG A 1 1071 ? 8.244 -29.070 -33.241 1.00 57.78 1071 ARG A N 1
ATOM 8381 C CA . ARG A 1 1071 ? 8.065 -28.441 -34.554 1.00 57.78 1071 ARG A CA 1
ATOM 8382 C C . ARG A 1 1071 ? 6.599 -28.550 -34.987 1.00 57.78 1071 ARG A C 1
ATOM 8384 O O . ARG A 1 1071 ? 5.976 -29.583 -34.759 1.00 57.78 1071 ARG A O 1
ATOM 8391 N N . ALA A 1 1072 ? 6.088 -27.527 -35.672 1.00 54.69 1072 ALA A N 1
ATOM 8392 C CA . ALA A 1 1072 ? 4.793 -27.594 -36.347 1.00 54.69 1072 ALA A CA 1
ATOM 8393 C C . ALA A 1 1072 ? 4.710 -28.834 -37.259 1.00 54.69 1072 ALA A C 1
ATOM 8395 O O . ALA A 1 1072 ? 5.581 -29.040 -38.113 1.00 54.69 1072 ALA A O 1
ATOM 8396 N N . HIS A 1 1073 ? 3.680 -29.664 -37.080 1.00 45.00 1073 HIS A N 1
ATOM 8397 C CA . HIS A 1 1073 ? 3.426 -30.800 -37.960 1.00 45.00 1073 HIS A CA 1
ATOM 8398 C C . HIS A 1 1073 ? 2.917 -30.268 -39.311 1.00 45.00 1073 HIS A C 1
ATOM 8400 O O . HIS A 1 1073 ? 1.874 -29.632 -39.363 1.00 45.00 1073 HIS A O 1
ATOM 8406 N N . ALA A 1 1074 ? 3.692 -30.493 -40.378 1.00 43.06 1074 ALA A N 1
ATOM 8407 C CA . ALA A 1 1074 ? 3.335 -30.246 -41.781 1.00 43.06 1074 ALA A CA 1
ATOM 8408 C C . ALA A 1 1074 ? 2.823 -28.825 -42.131 1.00 43.06 1074 ALA A C 1
ATOM 8410 O O . ALA A 1 1074 ? 1.639 -28.607 -42.353 1.00 43.06 1074 ALA A O 1
ATOM 8411 N N . GLY A 1 1075 ? 3.742 -27.866 -42.286 1.00 40.66 1075 GLY A N 1
ATOM 8412 C CA . GLY A 1 1075 ? 3.497 -26.664 -43.095 1.00 40.66 1075 GLY A CA 1
ATOM 8413 C C . GLY A 1 1075 ? 4.086 -26.847 -44.495 1.00 40.66 1075 GLY A C 1
ATOM 8414 O O . GLY A 1 1075 ? 5.191 -27.376 -44.618 1.00 40.66 1075 GLY A O 1
ATOM 8415 N N . SER A 1 1076 ? 3.369 -26.418 -45.536 1.00 42.03 1076 SER A N 1
ATOM 8416 C CA . SER A 1 1076 ? 3.804 -26.417 -46.942 1.00 42.03 1076 SER A CA 1
ATOM 8417 C C . SER A 1 1076 ? 5.214 -25.844 -47.132 1.00 42.03 1076 SER A C 1
ATOM 8419 O O . SER A 1 1076 ? 5.659 -25.001 -46.347 1.00 42.03 1076 SER A O 1
ATOM 8421 N N . SER A 1 1077 ? 5.899 -26.278 -48.193 1.00 36.31 1077 SER A N 1
ATOM 8422 C CA . SER A 1 1077 ? 7.203 -25.778 -48.653 1.00 36.31 1077 SER A CA 1
ATOM 8423 C C . SER A 1 1077 ? 7.206 -24.245 -48.746 1.00 36.31 1077 SER A C 1
ATOM 8425 O O . SER A 1 1077 ? 6.707 -23.680 -49.714 1.00 36.31 1077 SER A O 1
ATOM 8427 N N . GLY A 1 1078 ? 7.702 -23.573 -47.706 1.00 45.62 1078 GLY A N 1
ATOM 8428 C CA . GLY A 1 1078 ? 7.638 -22.112 -47.551 1.00 45.62 1078 GLY A CA 1
ATOM 8429 C C . GLY A 1 1078 ? 7.324 -21.653 -46.123 1.00 45.62 1078 GLY A C 1
ATOM 8430 O O . GLY A 1 1078 ? 7.678 -20.541 -45.746 1.00 45.62 1078 GLY A O 1
ATOM 8431 N N . SER A 1 1079 ? 6.737 -22.523 -45.298 1.00 47.09 1079 SER A N 1
ATOM 8432 C CA . SER A 1 1079 ? 6.521 -22.265 -43.869 1.00 47.09 1079 SER A CA 1
ATOM 8433 C C . SER A 1 1079 ? 7.822 -22.522 -43.114 1.00 47.09 1079 SER A C 1
ATOM 8435 O O . SER A 1 1079 ? 8.346 -23.637 -43.132 1.00 47.09 1079 SER A O 1
ATOM 8437 N N . SER A 1 1080 ? 8.354 -21.507 -42.447 1.00 46.16 1080 SER A N 1
ATOM 8438 C CA . SER A 1 1080 ? 9.571 -21.582 -41.646 1.00 46.16 1080 SER A CA 1
ATOM 8439 C C . SER A 1 1080 ? 9.516 -22.746 -40.644 1.00 46.16 1080 SER A C 1
ATOM 8441 O O . SER A 1 1080 ? 8.739 -22.758 -39.694 1.00 46.16 1080 SER A O 1
ATOM 8443 N N . HIS A 1 1081 ? 10.342 -23.763 -40.873 1.00 50.19 1081 HIS A N 1
ATOM 8444 C CA . HIS A 1 1081 ? 10.359 -25.027 -40.139 1.00 50.19 1081 HIS A CA 1
ATOM 8445 C C . HIS A 1 1081 ? 11.074 -24.944 -38.773 1.00 50.19 1081 HIS A C 1
ATOM 8447 O O . HIS A 1 1081 ? 11.948 -25.760 -38.483 1.00 50.19 1081 HIS A O 1
ATOM 8453 N N . TYR A 1 1082 ? 10.725 -23.963 -37.939 1.00 53.03 1082 TYR A N 1
ATOM 8454 C CA . TYR A 1 1082 ? 11.385 -23.719 -36.652 1.00 53.03 1082 TYR A CA 1
ATOM 8455 C C . TYR A 1 1082 ? 10.759 -24.490 -35.494 1.00 53.03 1082 TYR A C 1
ATOM 8457 O O . TYR A 1 1082 ? 9.581 -24.855 -35.512 1.00 53.03 1082 TYR A O 1
ATOM 8465 N N . TYR A 1 1083 ? 11.552 -24.698 -34.443 1.00 57.47 1083 TYR A N 1
ATOM 8466 C CA . TYR A 1 1083 ? 10.981 -24.960 -33.130 1.00 57.47 1083 TYR A CA 1
ATOM 8467 C C . TYR A 1 1083 ? 10.348 -23.670 -32.601 1.00 57.47 1083 TYR A C 1
ATOM 8469 O O . TYR A 1 1083 ? 10.969 -22.613 -32.669 1.00 57.47 1083 TYR A O 1
ATOM 8477 N N . PHE A 1 1084 ? 9.140 -23.737 -32.041 1.00 57.66 1084 PHE A N 1
ATOM 8478 C CA . PHE A 1 1084 ? 8.407 -22.531 -31.640 1.00 57.66 1084 PHE A CA 1
ATOM 8479 C C . PHE A 1 1084 ? 9.155 -21.680 -30.606 1.00 57.66 1084 PHE A C 1
ATOM 8481 O O . PHE A 1 1084 ? 9.144 -20.459 -30.713 1.00 57.66 1084 PHE A O 1
ATOM 8488 N N . TYR A 1 1085 ? 9.876 -22.291 -29.656 1.00 58.66 1085 TYR A N 1
ATOM 8489 C CA . TYR A 1 1085 ? 10.704 -21.510 -28.734 1.00 58.66 1085 TYR A CA 1
ATOM 8490 C C . TYR A 1 1085 ? 11.736 -20.665 -29.495 1.00 58.66 1085 TYR A C 1
ATOM 8492 O O . TYR A 1 1085 ? 11.959 -19.532 -29.110 1.00 58.66 1085 TYR A O 1
ATOM 8500 N N . GLN A 1 1086 ? 12.297 -21.140 -30.615 1.00 55.03 1086 GLN A N 1
ATOM 8501 C CA . GLN A 1 1086 ? 13.227 -20.355 -31.438 1.00 55.03 1086 GLN A CA 1
ATOM 8502 C C . GLN A 1 1086 ? 12.543 -19.174 -32.126 1.00 55.03 1086 GLN A C 1
ATOM 8504 O O . GLN A 1 1086 ? 13.176 -18.139 -32.295 1.00 55.03 1086 GLN A O 1
ATOM 8509 N N . ASP A 1 1087 ? 11.279 -19.317 -32.525 1.00 53.62 1087 ASP A N 1
ATOM 8510 C CA . ASP A 1 1087 ? 10.509 -18.234 -33.139 1.00 53.62 1087 ASP A CA 1
ATOM 8511 C C . ASP A 1 1087 ? 10.079 -17.201 -32.087 1.00 53.62 1087 ASP A C 1
ATOM 8513 O O . ASP A 1 1087 ? 10.331 -16.011 -32.256 1.00 53.62 1087 ASP A O 1
ATOM 8517 N N . ALA A 1 1088 ? 9.596 -17.655 -30.925 1.00 52.78 1088 ALA A N 1
ATOM 8518 C CA . ALA A 1 1088 ? 9.378 -16.816 -29.745 1.00 52.78 1088 ALA A CA 1
ATOM 8519 C C . ALA A 1 1088 ? 10.666 -16.100 -29.293 1.00 52.78 1088 ALA A C 1
ATOM 8521 O O . ALA A 1 1088 ? 10.616 -14.965 -28.829 1.00 52.78 1088 ALA A O 1
ATOM 8522 N N . PHE A 1 1089 ? 11.830 -16.731 -29.472 1.00 54.16 1089 PHE A N 1
ATOM 8523 C CA . PHE A 1 1089 ? 13.135 -16.137 -29.200 1.00 54.16 1089 PHE A CA 1
ATOM 8524 C C . PHE A 1 1089 ? 13.614 -15.155 -30.286 1.00 54.16 1089 PHE A C 1
ATOM 8526 O O . PHE A 1 1089 ? 14.418 -14.274 -29.998 1.00 54.16 1089 PHE A O 1
ATOM 8533 N N . ARG A 1 1090 ? 13.133 -15.267 -31.530 1.00 50.09 1090 ARG A N 1
ATOM 8534 C CA . ARG A 1 1090 ? 13.438 -14.316 -32.614 1.00 50.09 1090 ARG A CA 1
ATOM 8535 C C . ARG A 1 1090 ? 12.522 -13.098 -32.589 1.00 50.09 1090 ARG A C 1
ATOM 8537 O O . ARG A 1 1090 ? 13.002 -11.981 -32.774 1.00 50.09 1090 ARG A O 1
ATOM 8544 N N . THR A 1 1091 ? 11.224 -13.293 -32.353 1.00 46.47 1091 THR A N 1
ATOM 8545 C CA . THR A 1 1091 ? 10.231 -12.208 -32.310 1.00 46.47 1091 THR A CA 1
ATOM 8546 C C . THR A 1 1091 ? 10.383 -11.338 -31.060 1.00 46.47 1091 THR A C 1
ATOM 8548 O O . THR A 1 1091 ? 10.121 -10.136 -31.128 1.00 46.47 1091 THR A O 1
ATOM 8551 N N . SER A 1 1092 ? 10.912 -11.884 -29.958 1.00 48.03 1092 SER A N 1
ATOM 8552 C CA . SER A 1 1092 ? 11.203 -11.151 -28.717 1.00 48.03 1092 SER A CA 1
ATOM 8553 C C . SER A 1 1092 ? 12.231 -10.022 -28.902 1.00 48.03 1092 SER A C 1
ATOM 8555 O O . SER A 1 1092 ? 12.098 -8.952 -28.314 1.00 48.03 1092 SER A O 1
ATOM 8557 N N . LEU A 1 1093 ? 13.207 -10.177 -29.805 1.00 43.69 1093 LEU A N 1
ATOM 8558 C CA . LEU A 1 1093 ? 14.163 -9.110 -30.143 1.00 43.69 1093 LEU A CA 1
ATOM 8559 C C . LEU A 1 1093 ? 13.521 -7.965 -30.953 1.00 43.69 1093 LEU A C 1
ATOM 8561 O O . LEU A 1 1093 ? 14.049 -6.848 -30.971 1.00 43.69 1093 LEU A O 1
ATOM 8565 N N . SER A 1 1094 ? 12.397 -8.237 -31.627 1.00 36.53 1094 SER A N 1
ATOM 8566 C CA . SER A 1 1094 ? 11.701 -7.289 -32.507 1.00 36.53 1094 SER A CA 1
ATOM 8567 C C . SER A 1 1094 ? 10.645 -6.430 -31.809 1.00 36.53 1094 SER A C 1
ATOM 8569 O O . SER A 1 1094 ? 10.324 -5.355 -32.314 1.00 36.53 1094 SER A O 1
ATOM 8571 N N . GLN A 1 1095 ? 10.139 -6.850 -30.643 1.00 41.53 1095 GLN A N 1
ATOM 8572 C CA . GLN A 1 1095 ? 9.168 -6.058 -29.892 1.00 41.53 1095 GLN A CA 1
ATOM 8573 C C . GLN A 1 1095 ? 9.862 -5.114 -28.893 1.00 41.53 1095 GLN A C 1
ATOM 8575 O O . GLN A 1 1095 ? 10.680 -5.562 -28.091 1.00 41.53 1095 GLN A O 1
ATOM 8580 N N . PRO A 1 1096 ? 9.534 -3.807 -28.899 1.00 36.69 1096 PRO A N 1
ATOM 8581 C CA . PRO A 1 1096 ? 10.138 -2.812 -28.010 1.00 36.69 1096 PRO A CA 1
ATOM 8582 C C . PRO A 1 1096 ? 9.688 -2.905 -26.542 1.00 36.69 1096 PRO A C 1
ATOM 8584 O O . PRO A 1 1096 ? 10.089 -2.090 -25.718 1.00 36.69 1096 PRO A O 1
ATOM 8587 N N . THR A 1 1097 ? 8.853 -3.879 -26.195 1.00 44.44 1097 THR A N 1
ATOM 8588 C CA . THR A 1 1097 ? 8.155 -3.938 -24.911 1.00 44.44 1097 THR A CA 1
ATOM 8589 C C . THR A 1 1097 ? 8.745 -4.988 -23.984 1.00 44.44 1097 THR A C 1
ATOM 8591 O O . THR A 1 1097 ? 8.913 -6.121 -24.419 1.00 44.44 1097 THR A O 1
ATOM 8594 N N . TYR A 1 1098 ? 8.970 -4.591 -22.726 1.00 49.06 1098 TYR A N 1
ATOM 8595 C CA . TYR A 1 1098 ? 8.882 -5.287 -21.425 1.00 49.06 1098 TYR A CA 1
ATOM 8596 C C . TYR A 1 1098 ? 9.157 -6.804 -21.302 1.00 49.06 1098 TYR A C 1
ATOM 8598 O O . TYR A 1 1098 ? 9.742 -7.214 -20.310 1.00 49.06 1098 TYR A O 1
ATOM 8606 N N . TRP A 1 1099 ? 8.797 -7.641 -22.273 1.00 51.81 1099 TRP A N 1
ATOM 8607 C CA . TRP A 1 1099 ? 8.554 -9.086 -22.195 1.00 51.81 1099 TRP A CA 1
ATOM 8608 C C . TRP A 1 1099 ? 9.774 -10.008 -22.372 1.00 51.81 1099 TRP A C 1
ATOM 8610 O O . TRP A 1 1099 ? 9.623 -11.227 -22.458 1.00 51.81 1099 TRP A O 1
ATOM 8620 N N . ASN A 1 1100 ? 10.996 -9.475 -22.413 1.00 54.28 1100 ASN A N 1
ATOM 8621 C CA . ASN A 1 1100 ? 12.203 -10.277 -22.654 1.00 54.28 1100 ASN A CA 1
ATOM 8622 C C . ASN A 1 1100 ? 12.857 -10.738 -21.341 1.00 54.28 1100 ASN A C 1
ATOM 8624 O O . ASN A 1 1100 ? 13.870 -10.179 -20.932 1.00 54.28 1100 ASN A O 1
ATOM 8628 N N . HIS A 1 1101 ? 12.298 -11.743 -20.658 1.00 56.06 1101 HIS A N 1
ATOM 8629 C CA . HIS A 1 1101 ? 12.759 -12.172 -19.314 1.00 56.06 1101 HIS A CA 1
ATOM 8630 C C . HIS A 1 1101 ? 13.682 -13.415 -19.303 1.00 56.06 1101 HIS A C 1
ATOM 8632 O O . HIS A 1 1101 ? 13.806 -14.116 -18.304 1.00 56.06 1101 HIS A O 1
ATOM 8638 N N . LEU A 1 1102 ? 14.276 -13.725 -20.450 1.00 53.41 1102 LEU A N 1
ATOM 8639 C CA . LEU A 1 1102 ? 15.536 -14.439 -20.649 1.00 53.41 1102 LEU A CA 1
ATOM 8640 C C . LEU A 1 1102 ? 15.898 -15.765 -19.927 1.00 53.41 1102 LEU A C 1
ATOM 8642 O O . LEU A 1 1102 ? 17.045 -15.980 -19.548 1.00 53.41 1102 LEU A O 1
ATOM 8646 N N . TYR A 1 1103 ? 15.061 -16.770 -19.719 1.00 58.94 1103 TYR A N 1
ATOM 8647 C CA . TYR A 1 1103 ? 13.620 -16.956 -19.779 1.00 58.94 1103 TYR A CA 1
ATOM 8648 C C . TYR A 1 1103 ? 13.367 -17.913 -18.607 1.00 58.94 1103 TYR A C 1
ATOM 8650 O O . TYR A 1 1103 ? 13.685 -19.100 -18.692 1.00 58.94 1103 TYR A O 1
ATOM 8658 N N . ALA A 1 1104 ? 12.944 -17.353 -17.473 1.00 51.94 1104 ALA A N 1
ATOM 8659 C CA . ALA A 1 1104 ? 12.547 -18.051 -16.248 1.00 51.94 1104 ALA A CA 1
ATOM 8660 C C . ALA A 1 1104 ? 13.429 -19.239 -15.796 1.00 51.94 1104 ALA A C 1
ATOM 8662 O O . ALA A 1 1104 ? 12.917 -20.316 -15.543 1.00 51.94 1104 ALA A O 1
ATOM 8663 N N . PRO A 1 1105 ? 14.691 -19.031 -15.417 1.00 50.22 1105 PRO A N 1
ATOM 8664 C CA . PRO A 1 1105 ? 15.935 -18.917 -16.167 1.00 50.22 1105 PRO A CA 1
ATOM 8665 C C . PRO A 1 1105 ? 16.453 -20.306 -16.567 1.00 50.22 1105 PRO A C 1
ATOM 8667 O O . PRO A 1 1105 ? 16.763 -21.153 -15.731 1.00 50.22 1105 PRO A O 1
ATOM 8670 N N . ALA A 1 1106 ? 16.474 -20.540 -17.873 1.00 55.19 1106 ALA A N 1
ATOM 8671 C CA . ALA A 1 1106 ? 16.882 -21.749 -18.587 1.00 55.19 1106 ALA A CA 1
ATOM 8672 C C . ALA A 1 1106 ? 16.236 -23.090 -18.204 1.00 55.19 1106 ALA A C 1
ATOM 8674 O O . ALA A 1 1106 ? 16.598 -24.135 -18.738 1.00 55.19 1106 ALA A O 1
ATOM 8675 N N . PHE A 1 1107 ? 15.256 -23.057 -17.317 1.00 60.22 1107 PHE A N 1
ATOM 8676 C CA . PHE A 1 1107 ? 13.813 -23.068 -17.618 1.00 60.22 1107 PHE A CA 1
ATOM 8677 C C . PHE A 1 1107 ? 13.078 -23.408 -16.323 1.00 60.22 1107 PHE A C 1
ATOM 8679 O O . PHE A 1 1107 ? 12.122 -24.172 -16.304 1.00 60.22 1107 PHE A O 1
ATOM 8686 N N . ILE A 1 1108 ? 13.625 -22.931 -15.207 1.00 53.41 1108 ILE A N 1
ATOM 8687 C CA . ILE A 1 1108 ? 13.558 -23.596 -13.933 1.00 53.41 1108 ILE A CA 1
ATOM 8688 C C . ILE A 1 1108 ? 14.052 -25.033 -14.178 1.00 53.41 1108 ILE A C 1
ATOM 8690 O O . ILE A 1 1108 ? 13.481 -25.867 -14.869 1.00 53.41 1108 ILE A O 1
ATOM 8694 N N . THR A 1 1109 ? 15.248 -25.329 -13.741 1.00 46.59 1109 THR A N 1
ATOM 8695 C CA . THR A 1 1109 ? 15.937 -26.575 -14.057 1.00 46.59 1109 THR A CA 1
ATOM 8696 C C . THR A 1 1109 ? 16.315 -27.114 -12.708 1.00 46.59 1109 THR A C 1
ATOM 8698 O O . THR A 1 1109 ? 17.025 -26.390 -11.996 1.00 46.59 1109 THR A O 1
#

Radius of gyration: 41.86 Å; chains: 1; bounding box: 95×109×111 Å

Foldseek 3Di:
DVVVVVVVVVVVVVVVVVVVPPPPPPPQAADFLQDHLQFFLFKFFQLPCVQFDDDPQFTQWGAGPRDRWIWGWPDRVQTWGWDQCFQPSGIWTKFAANHKTWTQDCPLVFQQAFKWKWWWKFFDPPPDPPFQDKAKWWQAKAFAPDDLADDDDWFEWTWIWIFDDDPPDGDIDTAIDTPPDPDGDPDDPDFDQDVVGDTDDFPWLFLDDDHRTTITITGDRPNDGPPPSHGRDDNGIIGMGHGRPDDGRHGIMTIRMMIMTNHGQPDQVVLSNVCSVCQQSVVLVSDPPVNNVQDDAVDPQFGHWKYKWEAQDPVNTRQKGGHLLFKIKHFDPPQGQHDYGGWMKMKTKNLAADWDDQPDFKIWGLIKMWMATDRQQLSWGKMKMKGQCVSRVNPDAPPPVFKDKFKKWDAHDQVPPDLRIDTQDFPDKDDPPPGSMIITIHTRLSDHGGMIIMMMGTPPDDPVPRPRPDDDPPPVSVQQDFWAFPDKDAFAQKIKTFIDCVVGSHAFQKKFKWKDKQNHDIDTDDIGGPPDGMDMDGRHDAQIKIKMWMWTQGPSRDIHDIYDIDIYGHDQDAWEWLFFWEQQAQQKTKTFTDDRDPPAQKWKKKAFPVVRDIDDTHSGRMDMDHDHDAQDKIKMWMWMAHPPVPPSRIHDIHDIGMYHNYQKDQLFFARPLSQADQPDLFDDHYQYPFPDDSRDFDSPLFDIFGAFHDFLAFDGQQDHLVCLVVLVCCLPPPLLSVQLVLLLQLLLLCLLQPPVRRDQQDPSQQGPVSDGLDPDRPLLRLNVLLQCLLVLNCVVLPPVVVCLQLSLLSVLLNLLSLLQVLLSQPPDADPSSRHHSLRSLNSSLSSLLSQLVVQCPDPVDHQALVPCSSSPQLSLLSSCRSSVVSHDPSSNVSSLVNLLRNQDLDLVSQPCSRPGLQPLQFLSLQPPSNLSSVLSRPPHPPDDVSSVSSVSSSLSSLSSCLRRQADLQQLAGVQGQLRHDNLLLSLSSCSSRNSRPCSRSSLVNNLQGNQLVQQDPQLQAGQDDGDPASQHPPDSPPTHGHGDCRSLLNNCNRNVPDPSSVVNNCSQQDWRDDDPPPPPGDGNVSVVSNVSSNDSDDRSNPHSDSRSD

Secondary structure (DSSP, 8-state):
-HHHHHHHHHHHHHHHHHHHT----------GGG--GGGEEEEEETT-GGGEEEETTEEEEEE-TTTS-EEE-SSGGG--EEESSSSTT--EEEE-SS-EEEE---TTT--TT-EEEEEEEEE-TT--TT--S--BEEEEEEESSS-TTS---TT-EEEEEEEE--TT--EEEEEEEETT-SSEET-SS--PBPTTS-B-----B----TTSEEEEEEEE--SS---STT-S--TTEEEEEEEPPSSSPPPPEEEEEEEEESS---HHHHHHHHHHHHHHTT-GGG--HHHHTT---SSTT--S--EEEEESSTTSEE-EEE-TTSEEEEE-SSSBS--STTEEEEEEE----SEEEETTTEEEES--EEEEEE-TT----EEEEEEETTTTT--S---TTTEEEEEEEESS-TT--STT-EE--EEEEEE-TTSSEEEEEEEGGG--SEEEEEEEEETTS-GGGSTT--S---------PPPEEEEEEE-SS-EEEEEE-TT--S-EEEEEEEEEETT---EEEEEEETT--EEEE-SPPTT--EEEEEEEEETTSPBPPP---EEE--------EEEEEEE-STT-EEEEEPPSSTTS-EEEEEEETTTTEEPPPBS-SEEEE-SPPTT-EEEEEEEEEETTTGGGGPPPPPPPEEEE--SEEET---TTGGG-BSS--STTTB--S-S--TTS---TTPPEEEPPPPTT-SS-SSS-GGGHHHHHHHHHHSHHHHHHHHHHHHHHHHHHH-TTT--TTSGGGB-TTS-BS-S-HHHH--HHHHHHHHTT--GGGTTHHHHTTTHHHHHHHHHHHHHHHHHHTTTSEETTTTEEHHHHHHHHHHHHHHHHHHHHT-TTS---GGGGGGGTHHHHHHHHHHHGGGS-HHHHHHHHHHHHHHS--SGGGSTTTTS-GGG--SGGGT--TTHHHHHHSTTSTT--HHHHHHHHHHHHHHHHHHHHSEETTTTEETTHHHH----HHHHHHHHTTT---TT-HHHHHIIIIIHHHTBPGGGS-B----SSSSS-SS-TTSS-----HHHHHHHHHHSTT-HHHHHHHHHHHSBPS---TTS---BHHHHHHHHTTT--SS---TTTTTT--

pLDDT: mean 77.26, std 16.96, range [28.03, 98.44]

Sequence (1109 aa):
MNKLLHCYLRKYILLFIGIVFVKLISAQSYFPGGLLRSKLNLWLDATDSSTLTISNGVVTRWRDKANSLQANAPAMANAPVVNNNLIAGKRLLQFQGNKVLLVNDNARLDPNSGFNVMQVVHLHNDISNSYTSATDFRVGTFSRGENPFTNVPIGTASIAVRYIQGVNDNRYRVGLMRNSSTVMIGFNNQRFDDLAGSTHLLENYTTGFTNGDTIVTTQLNAAAAINGNYKFVNSTQQLGIGNRPTLYASVHWSIGETIFTGSSLGKCGKKILNAYLFYKWQLQRNIPDDIATIFSPLDTIFTNNLIGIGMEGTTDSVNGSATNNGMGFQNVTTNGFLREAGDYLLAADNNANGTVPLGSSFTRWNRVWYIDKTDIAGLGGNLQVYFDFAAYGIANQLDTLNNRYYLLYNSRSATFSSDTNYVIPVVNTFRLGNTSQFHFTVNGLHLSDGYYTIVYANRNIGIAQIPRLGSFPSIDLPSLRAPRLAAGFAGNTYNYLQFNIDSINYSIQRFKIYVSINGGATTLLDSVLGNTFFYAHYQLINGFSYSYRIKAVYASGIESEFSNAITLIPTAYIPTWRTLPQYAGARSVMMEASQPLPTAPYKFQFENITTNSTSTWLTSSQFREHNLLQGQTYNYRFRVMDTIHGNITTSGWSTAASVSIVDSAKGGFTYKFAFIDNNSIAPPNGIGPTTYNPLQIDTTGLRFIKHVPPPGVHPRIYCNPEDSMDIKWRLTNTASGRALAKYIHANTVLLQLGAGVFNGNANYNRDTLGVAIISNQGFSNVKPWYDSLALGDIGVLHNFNNLWGGASGRLAAQLAHEAFECWLYKGTIDPVTNTSYVTRAEKLARAITIWCTKALADNNNPLSFQNRDRIANLQMAMIYDFLYDQMTTAQRDTVRKALLAIAPTDISDLNLHNTPSYTATSNWATFGYEIMATLAVEDEIGYTPQHAFALQTYVRIVLNFLNYGMYEATGNMVECLGKNQLNAALMVALAKRGYSMLGHPSIRAFATKFWPAIIQPFGYSMVGSDLLGGTGLNSAAYGGWRDRIFDIIGLKWAYPRDNTIDFVWKNFVQRAHAGSSGSSHYYFYQDAFRTSLSQPTYWNHLYAPAFIT